Protein 3I8S (pdb70)

Foldseek 3Di:
DDFQEEEEEFAPPLCSVVLQCVAFPPFKDWDADPPDDHIKMWGWHDFPVGTYIYTYQQHDQACFAPDPSNVRSVVVLQVPPHQAYEYRAELLCRLSGCLHLLLSVLLFRFYAYEYDPCVVCVVVQKDFPQVLLCLQSQHHYQYCDPPPRVSVNVVSVCVVVTDTRDPHDFQDADVLLQVQLQVLLVQFDPPRDSSNSSSLSSSVLLPRPVSLVRSPPSVVCNVVSNVVVVVVDPPNNVSSVVSNSVRSVVSCVPGMDGND/DAEFEEEEEFAPPLCSVVVVCVAFPPQKDWDADPPDPHIWIWGWHHFPRYIYIYIYAQHHQALFAQPDDDDPRSPRNNVVLQVPPGQAYEYEAELLPHLSTCNRVVLSLLLQGFYEYEYEPVVVCVVVVKAFQQVLLCVLSQHHYAYQDPVVRVRVVVVSVCVVVTDTGDNDDFFDADPLQQVLLVVLLVQFDPPRDSSNSSVLSLSVLLRIDCSLVRRPCSVVCSVVSNVVVVVVDPHSNVRSVVRNSVRSVVSCVPGMD/DAEFEEEEEFAVVQCRVVVQCVQFPVQKDWDADPPDPHIKIWGWHHFPRYIYIYTYQQHHLALFDQPDDDDPSSPRRVCVLQVPPGQAYEYRAELQPHLSTCNHLVLCLLLQGQYAYEYDPVVVCVVVVKDWQQVLLCVQSQHHYFYQDPPPRVSVNVVSVSVVVGDGGGPDDQFDADVLQQVQLQVLLVQFDPVGDSSNSSVLSLSVQLRGPVSCVRGPPSNVVNVVSNVVVVVVDPRSNVSSVVRNSVSSVVSCVVTMD

Nearest PDB structures (foldseek):
  3i8s-assembly2_B  TM=1.004E+00  e=8.573E-59  Escherichia coli
  5fh9-assembly1_A  TM=9.937E-01  e=3.252E-52  Bacillus sp. SH51
  4q5i-assembly4_D  TM=9.873E-01  e=2.807E-51  Escherichia coli K-12
  4q00-assembly1_A  TM=9.874E-01  e=3.217E-49  Escherichia coli K-12
  2wib-assembly1_A  TM=9.648E-01  e=4.496E-45  Klebsiella pneumoniae

GO terms:
  GO:0042802 identical protein binding (F, IPI)
  GO:0005886 plasma membrane (C, IDA)
  GO:0015093 ferrous iron transmembrane transporter activity (F, IDA)
  GO:0098711 iron ion import across plasma membrane (P, IDA)
  GO:0005525 GTP binding (F, IMP)
  GO:0015093 ferrous iron transmembrane transporter activity (F, IMP)
  GO:0098711 iron ion import across plasma membrane (P, IMP)
  GO:0006974 DNA damage response (P, IEP)

Sequence (782 aa):
MKKLTIGLIGNPNSGKKTTTLFNQLTGSRQRVGNNWAGVTVERKEGQFSSTTDHQVTLVDLPGTYSLTTTSLDEQIACHYIILLSGDADLLINVVDASNLERRNLYLTLQQLLELGIPCCIVALNMLDIAEKQNIRIEIDALSARLGCPVIPLVSTRGRGIEALKLAIDRYYKANENVELVHYAQPLLNEADSLAKVVMPSDIPLKQRRWLGLQMLEGDIYSSRAYAGEASQHLDAALARLRNEMDDPALHIADARYQQCIIAAICDVVSNTLTMKKLTIGLIGNPNSGKTTLFNQLTGSRQRVGNWAGVTVERKEGQFSTTDHQVTTLVDLPGTYSLTTISSQTSLDEQIACHYILSGDADLLINVVDASNLERNLYYLTLQLLELGIPCCIVALNMMLDIAEKQNIRIEIIDALSARRLGCPVIPLVSTRGRGIEALKLAIDRYKKANENVELVHYAQPLLNEADSSLAKVMPSDIPLKQRRWLGLQQMLEGDIYSRAYAGEASQHLDAALARLRNEMDDPALHIADARRYQCIAAICDVVSNMKKLTTIGLIGNPNSGKTTTLFNQLTGSRQRVGNWAGVTVERKEGQFSTTDHQVTLVDLPGTYSLTTISSQTSLDEQIACHYILSGDADLLINVVDASNLERNLYLTLQLLELGIPCCIVALNNMLDIAEKQNIRIEIDALSARRLGCPVIPLVSTRGRGIEALKLAIDRYYKANENNVELVHYAQPLLNEADSLAKVMPSDIPLKQRRWLGLQMLEGDIYSSRAYAGEASQHLDAALARLRNEMDDPALHIADARYQCIAAICDVVSN

InterPro domains:
  IPR003373 Ferrous iron transport protein B [TIGR00437] (10-687)
  IPR011640 Ferrous iron transport protein B, C-terminal [PF07664] (455-507)
  IPR011642 Nucleoside transporter/FeoB GTPase, Gate domain [PF07670] (351-445)
  IPR011642 Nucleoside transporter/FeoB GTPase, Gate domain [PF07670] (512-687)
  IPR027417 P-loop containing nucleoside triphosphate hydrolase [G3DSA:3.40.50.300] (1-174)
  IPR027417 P-loop containing nucleoside triphosphate hydrolase [SSF52540] (4-170)
  IPR030389 FeoB-type guanine nucleotide-binding (G) domain [PF02421] (5-162)
  IPR030389 FeoB-type guanine nucleotide-binding (G) domain [PS51711] (3-169)
  IPR030389 FeoB-type guanine nucleotide-binding (G) domain [cd01879] (8-169)
  IPR041069 FeoB, cytosolic helical domain [PF17910] (177-258)
  IPR050860 Fe(2+) Transporter FeoB GTPase [PTHR43185] (1-718)

Organism: Escherichia coli (strain K12) (NCBI:txid83333)

Secondary structure (DSSP, 8-state):
-PPEEEEEEE-TTSSHHHHHHHHHTT-EEEEE-TTSSSEEEEEEEE-SS-EEEEEEPPP-S-S----HHHHHHHHHHHHT--SEEEEEEEGGGHHHHHHHHHHHHHHT--EEEEEE-HHHHHHTTEEE-HHHHHHHHTS-EEE---GGGHHHHHHHHHHHT--PPP--------HHHHHHHHHHHHHS-TTS-HHHHHHHHHHHHHT-HHHHHHSGGGGGGHHHHHHHHHHHSS-HHHHHHHHHHHHHHHHHHHHEEE--/--EEEEEEEE-TTSSHHHHHHHHHTT-EEEEESTTSS-EEEEEEEE-SS-EEEEEEPPP-S-S--SSS---HHHHHHHHHHHHT-SSEEEEEEEGGGHHHHHHHHHHHHHHT--EEEEEE-HHHHHHTT--B-HHHHHHHHTS-EEE---GGGHHHHHHHHHHHT--PPP--------HHHHHHHHHHHTTS-TTS-HHHHHHHHHHHHHT-SSGGGGSGGGGGGHHHHHHHHHHH-S-HHHHHHHHHHHHHHHHHHHHB-/--EEEEEEEE-TTSSHHHHHHHHHTT-EEEEE-TTSS-EEEEEEEE-SS-EEEEEEPPP-S-S--SSSPPPHHHHHHHHHHHHT--SEEEEEEEGGGHHHHHHHHHHHHHTT--EEEEEE-HHHHHHTT--B-HHHHHHHHTS-EEE---GGGHHHHHHHHHHHH---------S---HHHHHHHHHHHTTS-TTS-HHHHHHHHHHHHHT-SGGGGGSGGGGGGHHHHHHHHHHHSS-HHHHHHHHHHHHHHHHHHHHB-

B-factor: mean 27.29, std 5.83, range [8.96, 60.18]

Solvent-accessible surface area: 35614 Å² total; per-residue (Å²): 127,122,52,3,27,0,0,0,0,0,10,90,146,2,8,13,73,82,2,0,66,120,5,0,37,110,119,61,164,88,36,85,18,105,85,47,124,34,84,78,50,17,4,62,5,50,17,134,46,18,75,1,17,0,2,19,1,17,19,8,74,12,1,38,41,129,68,83,52,9,43,15,0,5,95,8,7,26,60,61,97,17,42,0,1,0,1,1,1,13,0,19,75,8,67,162,7,0,14,0,0,3,1,0,4,25,4,31,18,33,3,1,0,0,0,19,45,48,97,70,2,97,178,111,62,31,135,11,40,53,118,9,0,25,35,55,1,4,4,31,10,24,38,22,51,106,70,210,36,147,1,30,109,40,0,44,91,10,0,28,164,71,82,63,25,34,60,18,87,22,16,28,11,14,102,43,0,69,83,18,2,39,45,4,0,142,59,8,54,106,134,31,76,76,98,23,36,110,9,3,0,8,0,0,2,38,38,6,106,60,5,85,79,50,0,42,123,0,47,153,89,2,114,52,0,20,63,114,0,153,132,89,30,129,76,5,30,88,75,0,20,79,10,3,94,34,1,0,19,16,8,10,17,9,0,35,64,65,77,124,168,143,134,4,40,0,0,0,0,0,5,47,143,3,18,25,61,79,2,0,65,105,5,0,41,110,122,54,208,95,41,21,36,25,2,5,133,26,89,63,34,45,0,62,3,62,17,133,84,25,61,0,26,0,1,11,1,15,21,7,113,28,6,22,14,90,99,79,151,25,57,54,57,24,55,22,0,8,109,15,7,31,54,56,96,16,50,1,1,0,1,1,0,10,2,19,55,12,66,131,5,3,78,0,1,7,18,0,7,20,3,30,17,37,5,1,0,0,2,14,53,47,96,68,6,136,171,109,106,48,152,23,93,62,116,25,0,26,68,109,6,6,4,54,8,26,37,29,52,101,85,203,40,118,2,39,108,35,0,59,92,10,0,32,167,73,145,75,26,106,125,53,165,34,23,136,14,41,109,33,0,37,87,10,0,64,46,1,5,182,46,7,20,104,117,27,78,128,90,21,42,76,2,2,0,2,2,1,4,18,41,3,57,61,5,91,28,54,0,6,31,0,31,84,46,8,115,26,0,56,55,54,0,152,93,87,27,120,62,23,30,87,59,0,43,82,11,24,126,117,12,2,18,53,13,12,117,65,0,34,131,156,149,152,16,40,0,0,0,0,0,5,67,120,0,20,15,84,71,3,2,66,110,2,0,37,115,123,59,112,84,20,81,16,107,86,47,132,44,97,47,64,36,4,63,1,64,20,61,47,26,47,0,37,0,2,20,0,17,19,6,70,9,3,8,29,36,112,69,151,17,55,80,59,20,77,16,0,7,120,11,6,31,66,55,74,16,49,5,0,0,1,1,0,8,2,16,81,12,82,149,6,2,89,0,0,9,12,0,9,23,4,30,16,40,0,0,0,0,2,20,51,44,88,71,3,93,153,104,94,43,128,24,97,15,47,13,0,30,62,102,4,2,4,43,7,23,5,15,36,75,81,190,28,32,0,29,81,7,0,37,2,8,3,15,73,36,168,67,25,71,87,35,98,35,9,108,13,44,109,37,0,73,80,17,2,26,59,4,0,142,54,9,50,106,132,26,83,82,95,16,38,103,3,1,0,10,1,0,1,12,26,0,91,87,3,94,93,63,0,42,110,0,37,149,97,10,115,56,1,24,50,117,0,146,136,103,26,125,78,4,31,94,74,0,39,78,12,15,142,107,12,9,30,48,8,24,121,71,3,35,128

Structure (mmCIF, N/CA/C/O backbone):
data_3I8S
#
_entry.id   3I8S
#
_cell.length_a   74.400
_cell.length_b   56.280
_cell.length_c   90.620
_cell.angle_alpha   90.00
_cell.angle_beta   91.86
_cell.angle_gamma   90.00
#
_symmetry.space_group_name_H-M   'P 1 21 1'
#
loop_
_entity.id
_entity.type
_entity.pdbx_description
1 polymer 'Ferrous iron transport protein B'
2 water water
#
loop_
_atom_site.group_PDB
_atom_site.id
_atom_site.type_symbol
_atom_site.label_atom_id
_atom_site.label_alt_id
_atom_site.label_comp_id
_atom_site.label_asym_id
_atom_site.label_entity_id
_atom_site.label_seq_id
_atom_site.pdbx_PDB_ins_code
_atom_site.Cartn_x
_atom_site.Cartn_y
_atom_site.Cartn_z
_atom_site.occupancy
_atom_site.B_iso_or_equiv
_atom_site.auth_seq_id
_atom_site.auth_comp_id
_atom_site.auth_asym_id
_atom_site.auth_atom_id
_atom_site.pdbx_PDB_model_num
ATOM 1 N N . MET A 1 1 ? 4.467 2.508 51.732 1.00 31.49 1 MET A N 1
ATOM 2 C CA . MET A 1 1 ? 5.928 2.330 51.466 1.00 30.34 1 MET A CA 1
ATOM 3 C C . MET A 1 1 ? 6.583 1.563 52.593 1.00 28.56 1 MET A C 1
ATOM 4 O O . MET A 1 1 ? 6.397 1.889 53.778 1.00 28.86 1 MET A O 1
ATOM 9 N N . LYS A 1 2 ? 7.404 0.559 52.241 1.00 25.39 2 LYS A N 1
ATOM 10 C CA . LYS A 1 2 ? 8.062 -0.277 53.232 1.00 24.42 2 LYS A CA 1
ATOM 11 C C . LYS A 1 2 ? 9.162 0.536 53.922 1.00 23.19 2 LYS A C 1
ATOM 12 O O . LYS A 1 2 ? 10.000 1.116 53.258 1.00 22.18 2 LYS A O 1
ATOM 18 N N . LYS A 1 3 ? 9.134 0.594 55.256 1.00 23.47 3 LYS A N 1
ATOM 19 C CA . LYS A 1 3 ? 10.141 1.380 56.005 1.00 23.86 3 LYS A CA 1
ATOM 20 C C . LYS A 1 3 ? 11.259 0.489 56.450 1.00 23.41 3 LYS A C 1
ATOM 21 O O . LYS A 1 3 ? 11.138 -0.730 56.433 1.00 23.01 3 LYS A O 1
ATOM 27 N N . LEU A 1 4 ? 12.364 1.100 56.876 1.00 22.76 4 LEU A N 1
ATOM 28 C CA . LEU A 1 4 ? 13.367 0.338 57.617 1.00 22.45 4 LEU A CA 1
ATOM 29 C C . LEU A 1 4 ? 12.926 0.337 59.045 1.00 23.16 4 LEU A C 1
ATOM 30 O O . LEU A 1 4 ? 12.741 1.411 59.622 1.00 23.35 4 LEU A O 1
ATOM 35 N N . THR A 1 5 ? 12.727 -0.858 59.616 1.00 23.43 5 THR A N 1
ATOM 36 C CA . THR A 1 5 ? 12.221 -0.973 60.984 1.00 23.04 5 THR A CA 1
ATOM 37 C C . THR A 1 5 ? 13.351 -1.228 61.968 1.00 23.51 5 THR A C 1
ATOM 38 O O . THR A 1 5 ? 14.079 -2.217 61.856 1.00 23.20 5 THR A O 1
ATOM 42 N N . ILE A 1 6 ? 13.457 -0.329 62.926 1.00 22.93 6 ILE A N 1
ATOM 43 C CA . ILE A 1 6 ? 14.471 -0.372 63.975 1.00 23.34 6 ILE A CA 1
ATOM 44 C C . ILE A 1 6 ? 13.836 -0.456 65.373 1.00 24.35 6 ILE A C 1
ATOM 45 O O . ILE A 1 6 ? 12.937 0.342 65.724 1.00 24.61 6 ILE A O 1
ATOM 50 N N . GLY A 1 7 ? 14.295 -1.446 66.169 1.00 23.37 7 GLY A N 1
ATOM 51 C CA . GLY A 1 7 ? 13.899 -1.588 67.566 1.00 24.93 7 GLY A CA 1
ATOM 52 C C . GLY A 1 7 ? 14.876 -0.798 68.431 1.00 24.71 7 GLY A C 1
ATOM 53 O O . GLY A 1 7 ? 16.111 -0.988 68.287 1.00 26.35 7 GLY A O 1
ATOM 54 N N . LEU A 1 8 ? 14.357 0.049 69.310 1.00 24.50 8 LEU A N 1
ATOM 55 C CA . LEU A 1 8 ? 15.196 0.760 70.288 1.00 24.22 8 LEU A CA 1
ATOM 56 C C . LEU A 1 8 ? 15.111 0.098 71.671 1.00 24.31 8 LEU A C 1
ATOM 57 O O . LEU A 1 8 ? 14.043 -0.096 72.264 1.00 24.66 8 LEU A O 1
ATOM 62 N N . ILE A 1 9 ? 16.260 -0.354 72.159 1.00 25.13 9 ILE A N 1
ATOM 63 C CA . ILE A 1 9 ? 16.258 -1.208 73.329 1.00 26.32 9 ILE A CA 1
ATOM 64 C C . ILE A 1 9 ? 17.431 -0.846 74.228 1.00 25.98 9 ILE A C 1
ATOM 65 O O . ILE A 1 9 ? 18.538 -0.562 73.738 1.00 24.35 9 ILE A O 1
ATOM 70 N N . GLY A 1 10 ? 17.156 -0.858 75.521 1.00 24.25 10 GLY A N 1
ATOM 71 C CA . GLY A 1 10 ? 18.160 -0.617 76.511 1.00 24.32 10 GLY A CA 1
ATOM 72 C C . GLY A 1 10 ? 17.635 -0.841 77.895 1.00 23.55 10 GLY A C 1
ATOM 73 O O . GLY A 1 10 ? 16.466 -1.137 78.090 1.00 24.28 10 GLY A O 1
ATOM 74 N N . ASN A 1 11 ? 18.495 -0.615 78.875 1.00 21.77 11 ASN A N 1
ATOM 75 C CA . ASN A 1 11 ? 18.120 -0.737 80.252 1.00 22.46 11 ASN A CA 1
ATOM 76 C C . ASN A 1 11 ? 17.222 0.461 80.653 1.00 21.93 11 ASN A C 1
ATOM 77 O O . ASN A 1 11 ? 17.175 1.469 79.962 1.00 22.76 11 ASN A O 1
ATOM 82 N N . PRO A 1 12 ? 16.546 0.340 81.791 1.00 22.26 12 PRO A N 1
ATOM 83 C CA . PRO A 1 12 ? 15.763 1.473 82.318 1.00 22.43 12 PRO A CA 1
ATOM 84 C C . PRO A 1 12 ? 16.639 2.678 82.528 1.00 23.31 12 PRO A C 1
ATOM 85 O O . PRO A 1 12 ? 17.781 2.529 82.962 1.00 22.57 12 PRO A O 1
ATOM 89 N N . ASN A 1 13 ? 16.129 3.875 82.249 1.00 23.60 13 ASN A N 1
ATOM 90 C CA . ASN A 1 13 ? 16.908 5.111 82.520 1.00 23.67 13 ASN A CA 1
ATOM 91 C C . ASN A 1 13 ? 18.329 5.114 81.908 1.00 24.14 13 ASN A C 1
ATOM 92 O O . ASN A 1 13 ? 19.306 5.509 82.544 1.00 23.10 13 ASN A O 1
ATOM 97 N N . SER A 1 14 ? 18.402 4.629 80.686 1.00 24.85 14 SER A N 1
ATOM 98 C CA . SER A 1 14 ? 19.660 4.518 79.923 1.00 26.01 14 SER A CA 1
ATOM 99 C C . SER A 1 14 ? 19.842 5.636 78.915 1.00 26.81 14 SER A C 1
ATOM 100 O O . SER A 1 14 ? 20.855 5.660 78.204 1.00 29.01 14 SER A O 1
ATOM 103 N N . GLY A 1 15 ? 18.887 6.555 78.852 1.00 27.19 15 GLY A N 1
ATOM 104 C CA . GLY A 1 15 ? 18.883 7.605 77.835 1.00 27.58 15 GLY A CA 1
ATOM 105 C C . GLY A 1 15 ? 18.082 7.241 76.594 1.00 27.59 15 GLY A C 1
ATOM 106 O O . GLY A 1 15 ? 18.040 7.969 75.612 1.00 27.11 15 GLY A O 1
ATOM 107 N N A LYS A 1 16 ? 17.410 6.104 76.647 0.50 28.12 16 LYS A N 1
ATOM 108 N N B LYS A 1 16 ? 17.435 6.080 76.633 0.50 27.95 16 LYS A N 1
ATOM 109 C CA A LYS A 1 16 ? 16.729 5.592 75.465 0.50 27.47 16 LYS A CA 1
ATOM 110 C CA B LYS A 1 16 ? 16.711 5.569 75.457 0.50 27.23 16 LYS A CA 1
ATOM 111 C C A LYS A 1 16 ? 15.509 6.452 75.136 0.50 27.16 16 LYS A C 1
ATOM 112 C C B LYS A 1 16 ? 15.511 6.461 75.135 0.50 27.02 16 LYS A C 1
ATOM 113 O O A LYS A 1 16 ? 15.234 6.726 73.956 0.50 27.16 16 LYS A O 1
ATOM 114 O O B LYS A 1 16 ? 15.254 6.766 73.960 0.50 27.00 16 LYS A O 1
ATOM 125 N N . THR A 1 17 ? 14.788 6.915 76.158 1.00 27.28 17 THR A N 1
ATOM 126 C CA . THR A 1 17 ? 13.667 7.782 75.927 1.00 27.47 17 THR A CA 1
ATOM 127 C C . THR A 1 17 ? 14.061 9.119 75.304 1.00 27.11 17 THR A C 1
ATOM 128 O O . THR A 1 17 ? 13.372 9.606 74.406 1.00 26.76 17 THR A O 1
ATOM 132 N N . THR A 1 18 ? 15.137 9.724 75.803 1.00 26.27 18 THR A N 1
ATOM 133 C CA A THR A 1 18 ? 15.552 11.009 75.242 0.50 26.37 18 THR A CA 1
ATOM 134 C CA B THR A 1 18 ? 15.650 10.990 75.272 0.50 26.09 18 THR A CA 1
ATOM 135 C C . THR A 1 18 ? 16.033 10.830 73.795 1.00 25.08 18 THR A C 1
ATOM 136 O O . THR A 1 18 ? 15.713 11.698 72.951 1.00 24.26 18 THR A O 1
ATOM 143 N N . LEU A 1 19 ? 16.742 9.739 73.512 1.00 25.35 19 LEU A N 1
ATOM 144 C CA . LEU A 1 19 ? 17.190 9.429 72.137 1.00 24.92 19 LEU A CA 1
ATOM 145 C C . LEU A 1 19 ? 15.977 9.259 71.211 1.00 24.57 19 LEU A C 1
ATOM 146 O O . LEU A 1 19 ? 15.947 9.769 70.093 1.00 24.78 19 LEU A O 1
ATOM 151 N N . PHE A 1 20 ? 14.997 8.515 71.684 1.00 24.31 20 PHE A N 1
ATOM 152 C CA . PHE A 1 20 ? 13.760 8.302 70.930 1.00 24.68 20 PHE A CA 1
ATOM 153 C C . PHE A 1 20 ? 13.147 9.645 70.557 1.00 24.83 20 PHE A C 1
ATOM 154 O O . PHE A 1 20 ? 12.832 9.882 69.392 1.00 25.66 20 PHE A O 1
ATOM 162 N N . ASN A 1 21 ? 12.989 10.510 71.553 1.00 24.75 21 ASN A N 1
ATOM 163 C CA . ASN A 1 21 ? 12.387 11.817 71.351 1.00 25.78 21 ASN A CA 1
ATOM 164 C C . ASN A 1 21 ? 13.210 12.710 70.415 1.00 25.33 21 ASN A C 1
ATOM 165 O O . ASN A 1 21 ? 12.659 13.425 69.582 1.00 25.60 21 ASN A O 1
ATOM 170 N N . GLN A 1 22 ? 14.528 12.628 70.533 1.00 25.47 22 GLN A N 1
ATOM 171 C CA . GLN A 1 22 ? 15.429 13.400 69.684 1.00 26.70 22 GLN A CA 1
ATOM 172 C C . GLN A 1 22 ? 15.330 12.969 68.228 1.00 26.33 22 GLN A C 1
ATOM 173 O O . GLN A 1 22 ? 15.340 13.802 67.329 1.00 28.08 22 GLN A O 1
ATOM 179 N N . LEU A 1 23 ? 15.227 11.675 67.994 1.00 25.01 23 LEU A N 1
ATOM 180 C CA . LEU A 1 23 ? 15.214 11.128 66.623 1.00 24.67 23 LEU A CA 1
ATOM 181 C C . LEU A 1 23 ? 13.883 11.404 65.923 1.00 24.63 23 LEU A C 1
ATOM 182 O O . LEU A 1 23 ? 13.835 11.770 64.761 1.00 24.05 23 LEU A O 1
ATOM 187 N N . THR A 1 24 ? 12.799 11.279 66.670 1.00 23.46 24 THR A N 1
ATOM 188 C CA . THR A 1 24 ? 11.461 11.251 66.087 1.00 25.05 24 THR A CA 1
ATOM 189 C C . THR A 1 24 ? 10.709 12.571 66.196 1.00 26.24 24 THR A C 1
ATOM 190 O O . THR A 1 24 ? 9.760 12.781 65.454 1.00 26.78 24 THR A O 1
ATOM 194 N N . GLY A 1 25 ? 11.096 13.452 67.117 1.00 26.01 25 GLY A N 1
ATOM 195 C CA . GLY A 1 25 ? 10.412 14.726 67.288 1.00 26.00 25 GLY A CA 1
ATOM 196 C C . GLY A 1 25 ? 8.917 14.539 67.516 1.00 26.55 25 GLY A C 1
ATOM 197 O O . GLY A 1 25 ? 8.509 13.726 68.349 1.00 25.99 25 GLY A O 1
ATOM 198 N N . SER A 1 26 ? 8.125 15.260 66.734 1.00 26.10 26 SER A N 1
ATOM 199 C CA . SER A 1 26 ? 6.661 15.263 66.828 1.00 27.00 26 SER A CA 1
ATOM 200 C C . SER A 1 26 ? 6.049 14.059 66.100 1.00 26.58 26 SER A C 1
ATOM 201 O O . SER A 1 26 ? 4.853 13.804 66.250 1.00 26.80 26 SER A O 1
ATOM 204 N N . ARG A 1 27 ? 6.872 13.334 65.330 1.00 26.05 27 ARG A N 1
ATOM 205 C CA . ARG A 1 27 ? 6.414 12.233 64.470 1.00 26.39 27 ARG A CA 1
ATOM 206 C C . ARG A 1 27 ? 6.362 10.934 65.267 1.00 25.38 27 ARG A C 1
ATOM 207 O O . ARG A 1 27 ? 7.143 10.027 65.061 1.00 26.17 27 ARG A O 1
ATOM 215 N N . GLN A 1 28 ? 5.459 10.865 66.219 1.00 25.46 28 GLN A N 1
ATOM 216 C CA . GLN A 1 28 ? 5.355 9.684 67.042 1.00 27.22 28 GLN A CA 1
ATOM 217 C C . GLN A 1 28 ? 3.907 9.358 67.324 1.00 26.83 28 GLN A C 1
ATOM 218 O O . GLN A 1 28 ? 3.045 10.237 67.325 1.00 26.59 28 GLN A O 1
ATOM 224 N N . ARG A 1 29 ? 3.645 8.086 67.574 1.00 26.75 29 ARG A N 1
ATOM 225 C CA . ARG A 1 29 ? 2.337 7.657 68.015 1.00 29.21 29 ARG A CA 1
ATOM 226 C C . ARG A 1 29 ? 2.433 6.780 69.251 1.00 28.06 29 ARG A C 1
ATOM 227 O O . ARG A 1 29 ? 3.448 6.146 69.488 1.00 27.10 29 ARG A O 1
ATOM 235 N N . VAL A 1 30 ? 1.361 6.743 70.033 1.00 28.00 30 VAL A N 1
ATOM 236 C CA . VAL A 1 30 ? 1.328 5.881 71.188 1.00 28.30 30 VAL A CA 1
ATOM 237 C C . VAL A 1 30 ? 0.070 5.001 71.157 1.00 27.97 30 VAL A C 1
ATOM 238 O O . VAL A 1 30 ? -1.047 5.450 70.813 1.00 27.02 30 VAL A O 1
ATOM 242 N N . GLY A 1 31 ? 0.253 3.741 71.524 1.00 26.32 31 GLY A N 1
ATOM 243 C CA . GLY A 1 31 ? -0.871 2.849 71.761 1.00 26.50 31 GLY A CA 1
ATOM 244 C C . GLY A 1 31 ? -0.413 1.938 72.870 1.00 25.65 31 GLY A C 1
ATOM 245 O O . GLY A 1 31 ? 0.382 2.341 73.700 1.00 24.64 31 GLY A O 1
ATOM 246 N N . ASN A 1 32 ? -0.979 0.738 72.916 1.00 26.03 32 ASN A N 1
ATOM 247 C CA A ASN A 1 32 ? -0.553 -0.279 73.866 0.50 25.77 32 ASN A CA 1
ATOM 248 C CA B ASN A 1 32 ? -0.571 -0.290 73.867 0.50 25.45 32 ASN A CA 1
ATOM 249 C C . ASN A 1 32 ? -0.071 -1.498 73.112 1.00 25.50 32 ASN A C 1
ATOM 250 O O . ASN A 1 32 ? -0.514 -1.744 71.990 1.00 24.62 32 ASN A O 1
ATOM 259 N N . TRP A 1 33 ? 0.849 -2.232 73.725 1.00 23.92 33 TRP A N 1
ATOM 260 C CA . TRP A 1 33 ? 1.321 -3.497 73.175 1.00 24.67 33 TRP A CA 1
ATOM 261 C C . TRP A 1 33 ? 0.114 -4.430 73.172 1.00 24.11 33 TRP A C 1
ATOM 262 O O . TRP A 1 33 ? -0.680 -4.398 74.098 1.00 26.35 33 TRP A O 1
ATOM 273 N N . ALA A 1 34 ? -0.048 -5.225 72.115 1.00 24.88 34 ALA A N 1
ATOM 274 C CA . ALA A 1 34 ? -1.241 -6.078 71.966 1.00 26.82 34 ALA A CA 1
ATOM 275 C C . ALA A 1 34 ? -1.459 -6.954 73.190 1.00 27.29 34 ALA A C 1
ATOM 276 O O . ALA A 1 34 ? -0.543 -7.648 73.612 1.00 28.53 34 ALA A O 1
ATOM 278 N N . GLY A 1 35 ? -2.662 -6.863 73.747 1.00 28.82 35 GLY A N 1
ATOM 279 C CA . GLY A 1 35 ? -3.127 -7.736 74.818 1.00 29.38 35 GLY A CA 1
ATOM 280 C C . GLY A 1 35 ? -2.730 -7.335 76.225 1.00 30.12 35 GLY A C 1
ATOM 281 O O . GLY A 1 35 ? -3.079 -8.037 77.183 1.00 30.83 35 GLY A O 1
ATOM 282 N N . VAL A 1 36 ? -2.010 -6.222 76.367 1.00 30.11 36 VAL A N 1
ATOM 283 C CA . VAL A 1 36 ? -1.594 -5.732 77.674 1.00 30.28 36 VAL A CA 1
ATOM 284 C C . VAL A 1 36 ? -1.752 -4.213 77.748 1.00 30.45 36 VAL A C 1
ATOM 285 O O . VAL A 1 36 ? -2.014 -3.554 76.743 1.00 31.16 36 VAL A O 1
ATOM 289 N N . THR A 1 37 ? -1.577 -3.659 78.940 1.00 30.27 37 THR A N 1
ATOM 290 C CA . THR A 1 37 ? -1.802 -2.238 79.143 1.00 30.13 37 THR A CA 1
ATOM 291 C C . THR A 1 37 ? -0.508 -1.398 78.957 1.00 30.73 37 THR A C 1
ATOM 292 O O . THR A 1 37 ? -0.556 -0.156 79.010 1.00 32.83 37 THR A O 1
ATOM 296 N N . VAL A 1 38 ? 0.611 -2.055 78.659 1.00 29.16 38 VAL A N 1
ATOM 297 C CA . VAL A 1 38 ? 1.906 -1.401 78.602 1.00 28.54 38 VAL A CA 1
ATOM 298 C C . VAL A 1 38 ? 1.904 -0.556 77.318 1.00 28.14 38 VAL A C 1
ATOM 299 O O . VAL A 1 38 ? 1.471 -1.030 76.268 1.00 27.04 38 VAL A O 1
ATOM 303 N N . GLU A 1 39 ? 2.339 0.693 77.437 1.00 27.83 39 GLU A N 1
ATOM 304 C CA . GLU A 1 39 ? 2.414 1.624 76.293 1.00 28.60 39 GLU A CA 1
ATOM 305 C C . GLU A 1 39 ? 3.414 1.180 75.233 1.00 26.38 39 GLU A C 1
ATOM 306 O O . GLU A 1 39 ? 4.537 0.734 75.543 1.00 25.09 39 GLU A O 1
ATOM 312 N N . ARG A 1 40 ? 3.004 1.338 73.963 1.00 24.86 40 ARG A N 1
ATOM 313 C CA . ARG A 1 40 ? 3.842 1.085 72.806 1.00 25.27 40 ARG A CA 1
ATOM 314 C C . ARG A 1 40 ? 3.985 2.406 72.058 1.00 24.17 40 ARG A C 1
ATOM 315 O O . ARG A 1 40 ? 2.964 2.981 71.663 1.00 23.53 40 ARG A O 1
ATOM 323 N N . LYS A 1 41 ? 5.200 2.932 71.999 1.00 23.89 41 LYS A N 1
ATOM 324 C CA . LYS A 1 41 ? 5.485 4.183 71.294 1.00 25.96 41 LYS A CA 1
ATOM 325 C C . LYS A 1 41 ? 6.294 3.845 70.063 1.00 24.32 41 LYS A C 1
ATOM 326 O O . LYS A 1 41 ? 7.185 3.009 70.137 1.00 24.34 41 LYS A O 1
ATOM 332 N N . GLU A 1 42 ? 6.002 4.498 68.949 1.00 23.87 42 GLU A N 1
ATOM 333 C CA . GLU A 1 42 ? 6.847 4.412 67.782 1.00 24.83 42 GLU A CA 1
ATOM 334 C C . GLU A 1 42 ? 6.802 5.713 67.034 1.00 22.62 42 GLU A C 1
ATOM 335 O O . GLU A 1 42 ? 5.944 6.551 67.300 1.00 22.92 42 GLU A O 1
ATOM 341 N N . GLY A 1 43 ? 7.788 5.926 66.184 1.00 21.95 43 GLY A N 1
ATOM 342 C CA . GLY A 1 43 ? 7.921 7.177 65.480 1.00 22.29 43 GLY A CA 1
ATOM 343 C C . GLY A 1 43 ? 8.686 7.021 64.210 1.00 22.30 43 GLY A C 1
ATOM 344 O O . GLY A 1 43 ? 9.125 5.922 63.860 1.00 24.37 43 GLY A O 1
ATOM 345 N N . GLN A 1 44 ? 8.834 8.114 63.494 1.00 23.52 44 GLN A N 1
ATOM 346 C CA . GLN A 1 44 ? 9.485 8.084 62.198 1.00 24.13 44 GLN A CA 1
ATOM 347 C C . GLN A 1 44 ? 10.621 9.062 62.147 1.00 23.17 44 GLN A C 1
ATOM 348 O O . GLN A 1 44 ? 10.578 10.114 62.777 1.00 23.73 44 GLN A O 1
ATOM 354 N N . PHE A 1 45 ? 11.617 8.740 61.330 1.00 23.18 45 PHE A N 1
ATOM 355 C CA . PHE A 1 45 ? 12.679 9.689 60.995 1.00 23.22 45 PHE A CA 1
ATOM 356 C C . PHE A 1 45 ? 13.382 9.186 59.764 1.00 22.82 45 PHE A C 1
ATOM 357 O O . PHE A 1 45 ? 13.159 8.044 59.300 1.00 23.75 45 PHE A O 1
ATOM 365 N N . SER A 1 46 ? 14.221 10.053 59.230 1.00 22.39 46 SER A N 1
ATOM 366 C CA A SER A 1 46 ? 14.915 9.730 57.992 0.50 22.21 46 SER A CA 1
ATOM 367 C CA B SER A 1 46 ? 14.897 9.820 57.954 0.50 22.47 46 SER A CA 1
ATOM 368 C C . SER A 1 46 ? 16.408 9.921 58.167 1.00 22.47 46 SER A C 1
ATOM 369 O O . SER A 1 46 ? 16.875 10.708 59.016 1.00 22.13 46 SER A O 1
ATOM 374 N N . THR A 1 47 ? 17.140 9.135 57.403 1.00 22.40 47 THR A N 1
ATOM 375 C CA . THR A 1 47 ? 18.570 9.243 57.268 1.00 22.53 47 THR A CA 1
ATOM 376 C C . THR A 1 47 ? 18.864 9.711 55.829 1.00 22.37 47 THR A C 1
ATOM 377 O O . THR A 1 47 ? 17.937 9.946 55.034 1.00 21.06 47 THR A O 1
ATOM 381 N N . THR A 1 48 ? 20.128 9.746 55.417 1.00 22.14 48 THR A N 1
ATOM 382 C CA . THR A 1 48 ? 20.422 10.068 54.037 1.00 21.73 48 THR A CA 1
ATOM 383 C C . THR A 1 48 ? 19.698 9.105 53.081 1.00 21.85 48 THR A C 1
ATOM 384 O O . THR A 1 48 ? 19.125 9.546 52.087 1.00 20.50 48 THR A O 1
ATOM 388 N N . ASP A 1 49 ? 19.715 7.819 53.402 1.00 19.96 49 ASP A N 1
ATOM 389 C CA . ASP A 1 49 ? 19.236 6.812 52.467 1.00 21.33 49 ASP A CA 1
ATOM 390 C C . ASP A 1 49 ? 17.826 6.235 52.833 1.00 20.35 49 ASP A C 1
ATOM 391 O O . ASP A 1 49 ? 17.158 5.681 51.947 1.00 19.42 49 ASP A O 1
ATOM 396 N N . HIS A 1 50 ? 17.428 6.313 54.093 1.00 20.67 50 HIS A N 1
ATOM 397 C CA . HIS A 1 50 ? 16.344 5.451 54.592 1.00 20.74 50 HIS A CA 1
ATOM 398 C C . HIS A 1 50 ? 15.259 6.251 55.275 1.00 21.94 50 HIS A C 1
ATOM 399 O O . HIS A 1 50 ? 15.542 7.256 55.956 1.00 22.01 50 HIS A O 1
ATOM 406 N N . GLN A 1 51 ? 14.023 5.791 55.075 1.00 20.68 51 GLN A N 1
ATOM 407 C CA . GLN A 1 51 ? 12.875 6.161 55.875 1.00 22.18 51 GLN A CA 1
ATOM 408 C C . GLN A 1 51 ? 12.723 5.107 56.941 1.00 21.75 51 GLN A C 1
ATOM 409 O O . GLN A 1 51 ? 12.595 3.914 56.638 1.00 22.43 51 GLN A O 1
ATOM 415 N N . VAL A 1 52 ? 12.782 5.530 58.205 1.00 21.40 52 VAL A N 1
ATOM 416 C CA . VAL A 1 52 ? 12.810 4.631 59.351 1.00 21.84 52 VAL A CA 1
ATOM 417 C C . VAL A 1 52 ? 11.553 4.720 60.239 1.00 22.13 52 VAL A C 1
ATOM 418 O O . VAL A 1 52 ? 11.013 5.802 60.491 1.00 22.52 52 VAL A O 1
ATOM 422 N N . THR A 1 53 ? 11.078 3.552 60.647 1.00 22.24 53 THR A N 1
ATOM 423 C CA . THR A 1 53 ? 10.133 3.419 61.751 1.00 23.01 53 THR A CA 1
ATOM 424 C C . THR A 1 53 ? 10.940 2.925 62.913 1.00 22.94 53 THR A C 1
ATOM 425 O O . THR A 1 53 ? 11.576 1.870 62.826 1.00 22.31 53 THR A O 1
ATOM 429 N N . LEU A 1 54 ? 10.865 3.669 64.007 1.00 23.34 54 LEU A N 1
ATOM 430 C CA . LEU A 1 54 ? 11.560 3.382 65.258 1.00 23.28 54 LEU A CA 1
ATOM 431 C C . LEU A 1 54 ? 10.553 2.978 66.316 1.00 22.71 54 LEU A C 1
ATOM 432 O O . LEU A 1 54 ? 9.673 3.748 66.667 1.00 20.64 54 LEU A O 1
ATOM 437 N N . VAL A 1 55 ? 10.689 1.762 66.810 1.00 22.52 55 VAL A N 1
ATOM 438 C CA . VAL A 1 55 ? 9.816 1.186 67.816 1.00 24.34 55 VAL A CA 1
ATOM 439 C C . VAL A 1 55 ? 10.540 1.197 69.153 1.00 25.53 55 VAL A C 1
ATOM 440 O O . VAL A 1 55 ? 11.628 0.591 69.311 1.00 26.04 55 VAL A O 1
ATOM 444 N N . ASP A 1 56 ? 9.987 1.918 70.099 1.00 25.98 56 ASP A N 1
ATOM 445 C CA . ASP A 1 56 ? 10.628 2.081 71.404 1.00 26.23 56 ASP A CA 1
ATOM 446 C C . ASP A 1 56 ? 10.277 0.882 72.270 1.00 26.87 56 ASP A C 1
ATOM 447 O O . ASP A 1 56 ? 9.112 0.723 72.643 1.00 29.62 56 ASP A O 1
ATOM 452 N N . LEU A 1 57 ? 11.238 0.082 72.650 1.00 24.26 57 LEU A N 1
ATOM 453 C CA . LEU A 1 57 ? 10.898 -1.103 73.458 1.00 24.85 57 LEU A CA 1
ATOM 454 C C . LEU A 1 57 ? 11.000 -0.783 74.971 1.00 25.29 57 LEU A C 1
ATOM 455 O O . LEU A 1 57 ? 11.800 0.063 75.374 1.00 25.09 57 LEU A O 1
ATOM 460 N N . PRO A 1 58 ? 10.183 -1.452 75.810 1.00 23.58 58 PRO A N 1
ATOM 461 C CA . PRO A 1 58 ? 10.249 -1.138 77.243 1.00 23.80 58 PRO A CA 1
ATOM 462 C C . PRO A 1 58 ? 11.648 -1.404 77.772 1.00 23.65 58 PRO A C 1
ATOM 463 O O . PRO A 1 58 ? 12.331 -2.282 77.270 1.00 23.97 58 PRO A O 1
ATOM 467 N N . GLY A 1 59 ? 12.094 -0.594 78.717 1.00 23.37 59 GLY A N 1
ATOM 468 C CA . GLY A 1 59 ? 13.428 -0.759 79.294 1.00 23.14 59 GLY A CA 1
ATOM 469 C C . GLY A 1 59 ? 13.527 -2.098 79.981 1.00 23.21 59 GLY A C 1
ATOM 470 O O . GLY A 1 59 ? 12.585 -2.537 80.631 1.00 21.12 59 GLY A O 1
ATOM 471 N N . THR A 1 60 ? 14.694 -2.740 79.854 1.00 23.28 60 THR A N 1
ATOM 472 C CA . THR A 1 60 ? 14.916 -4.051 80.410 1.00 24.26 60 THR A CA 1
ATOM 473 C C . THR A 1 60 ? 16.423 -4.327 80.648 1.00 22.90 60 THR A C 1
ATOM 474 O O . THR A 1 60 ? 17.254 -3.818 79.913 1.00 21.36 60 THR A O 1
ATOM 478 N N . TYR A 1 61 ? 16.702 -5.122 81.685 1.00 22.65 61 TYR A N 1
ATOM 479 C CA . TYR A 1 61 ? 18.059 -5.555 82.013 1.00 23.18 61 TYR A CA 1
ATOM 480 C C . TYR A 1 61 ? 18.481 -6.747 81.126 1.00 22.61 61 TYR A C 1
ATOM 481 O O . TYR A 1 61 ? 19.655 -6.926 80.839 1.00 22.79 61 TYR A O 1
ATOM 490 N N . SER A 1 62 ? 17.497 -7.544 80.688 1.00 23.39 62 SER A N 1
ATOM 491 C CA . SER A 1 62 ? 17.749 -8.751 79.934 1.00 24.37 62 SER A CA 1
ATOM 492 C C . SER A 1 62 ? 16.520 -9.161 79.119 1.00 24.80 62 SER A C 1
ATOM 493 O O . SER A 1 62 ? 15.481 -8.522 79.210 1.00 27.73 62 SER A O 1
ATOM 496 N N . LEU A 1 63 ? 16.674 -10.240 78.366 1.00 24.67 63 LEU A N 1
ATOM 497 C CA . LEU A 1 63 ? 15.587 -10.846 77.618 1.00 25.43 63 LEU A CA 1
ATOM 498 C C . LEU A 1 63 ? 15.128 -12.139 78.301 1.00 26.30 63 LEU A C 1
ATOM 499 O O . LEU A 1 63 ? 14.313 -12.894 77.740 1.00 27.94 63 LEU A O 1
ATOM 504 N N . THR A 1 64 ? 15.588 -12.370 79.528 1.00 26.86 64 THR A N 1
ATOM 505 C CA . THR A 1 64 ? 15.388 -13.627 80.220 1.00 27.75 64 THR A CA 1
ATOM 506 C C . THR A 1 64 ? 14.203 -13.589 81.167 1.00 29.56 64 THR A C 1
ATOM 507 O O . THR A 1 64 ? 14.028 -12.611 81.901 1.00 29.87 64 THR A O 1
ATOM 511 N N . THR A 1 65 ? 13.409 -14.669 81.125 1.00 30.83 65 THR A N 1
ATOM 512 C CA . THR A 1 65 ? 12.196 -14.873 81.919 1.00 31.48 65 THR A CA 1
ATOM 513 C C . THR A 1 65 ? 12.326 -16.104 82.818 1.00 32.16 65 THR A C 1
ATOM 514 O O . THR A 1 65 ? 12.956 -16.049 83.876 1.00 34.32 65 THR A O 1
ATOM 518 N N . THR A 1 70 ? 8.445 -11.607 87.210 1.00 38.71 70 THR A N 1
ATOM 519 C CA . THR A 1 70 ? 9.184 -11.344 85.980 1.00 38.58 70 THR A CA 1
ATOM 520 C C . THR A 1 70 ? 8.451 -10.306 85.152 1.00 38.23 70 THR A C 1
ATOM 521 O O . THR A 1 70 ? 7.383 -10.580 84.606 1.00 38.58 70 THR A O 1
ATOM 525 N N . SER A 1 71 ? 9.045 -9.126 85.036 1.00 37.34 71 SER A N 1
ATOM 526 C CA . SER A 1 71 ? 8.367 -8.009 84.401 1.00 36.29 71 SER A CA 1
ATOM 527 C C . SER A 1 71 ? 7.820 -8.323 82.991 1.00 34.80 71 SER A C 1
ATOM 528 O O . SER A 1 71 ? 8.420 -9.045 82.167 1.00 32.82 71 SER A O 1
ATOM 531 N N . LEU A 1 72 ? 6.654 -7.756 82.748 1.00 34.43 72 LEU A N 1
ATOM 532 C CA . LEU A 1 72 ? 6.099 -7.696 81.411 1.00 33.99 72 LEU A CA 1
ATOM 533 C C . LEU A 1 72 ? 7.074 -7.056 80.495 1.00 33.44 72 LEU A C 1
ATOM 534 O O . LEU A 1 72 ? 7.309 -7.566 79.400 1.00 32.95 72 LEU A O 1
ATOM 539 N N . ASP A 1 73 ? 7.669 -5.943 80.952 1.00 33.22 73 ASP A N 1
ATOM 540 C CA . ASP A 1 73 ? 8.560 -5.122 80.108 1.00 32.51 73 ASP A CA 1
ATOM 541 C C . ASP A 1 73 ? 9.604 -5.989 79.395 1.00 31.34 73 ASP A C 1
ATOM 542 O O . ASP A 1 73 ? 9.837 -5.838 78.208 1.00 32.16 73 ASP A O 1
ATOM 547 N N . GLU A 1 74 ? 10.236 -6.896 80.124 1.00 30.43 74 GLU A N 1
ATOM 548 C CA . GLU A 1 74 ? 11.201 -7.856 79.585 1.00 29.40 74 GLU A CA 1
ATOM 549 C C . GLU A 1 74 ? 10.658 -8.885 78.565 1.00 28.17 74 GLU A C 1
ATOM 550 O O . GLU A 1 74 ? 11.316 -9.218 77.545 1.00 26.86 74 GLU A O 1
ATOM 556 N N . GLN A 1 75 ? 9.485 -9.427 78.840 1.00 26.48 75 GLN A N 1
ATOM 557 C CA . GLN A 1 75 ? 8.879 -10.373 77.880 1.00 26.51 75 GLN A CA 1
ATOM 558 C C . GLN A 1 75 ? 8.445 -9.678 76.598 1.00 24.84 75 GLN A C 1
ATOM 559 O O . GLN A 1 75 ? 8.580 -10.218 75.497 1.00 21.57 75 GLN A O 1
ATOM 565 N N . ILE A 1 76 ? 7.955 -8.453 76.753 1.00 25.17 76 ILE A N 1
ATOM 566 C CA . ILE A 1 76 ? 7.567 -7.645 75.584 1.00 25.31 76 ILE A CA 1
ATOM 567 C C . ILE A 1 76 ? 8.750 -7.382 74.650 1.00 25.21 76 ILE A C 1
ATOM 568 O O . ILE A 1 76 ? 8.669 -7.542 73.414 1.00 23.70 76 ILE A O 1
ATOM 573 N N . ALA A 1 77 ? 9.866 -6.987 75.260 1.00 24.64 77 ALA A N 1
ATOM 574 C CA . ALA A 1 77 ? 11.084 -6.747 74.550 1.00 24.97 77 ALA A CA 1
ATOM 575 C C . ALA A 1 77 ? 11.523 -8.014 73.836 1.00 24.60 77 ALA A C 1
ATOM 576 O O . ALA A 1 77 ? 11.764 -7.985 72.631 1.00 24.74 77 ALA A O 1
ATOM 578 N N . CYS A 1 78 ? 11.633 -9.115 74.558 1.00 24.86 78 CYS A N 1
ATOM 579 C CA . CYS A 1 78 ? 12.014 -10.384 73.984 1.00 23.78 78 CYS A CA 1
ATOM 580 C C . CYS A 1 78 ? 11.086 -10.851 72.824 1.00 23.47 78 CYS A C 1
ATOM 581 O O . CYS A 1 78 ? 11.522 -11.293 71.780 1.00 23.19 78 CYS A O 1
ATOM 584 N N . HIS A 1 79 ? 9.791 -10.730 73.034 1.00 22.36 79 HIS A N 1
ATOM 585 C CA . HIS A 1 79 ? 8.842 -11.185 72.055 1.00 21.39 79 HIS A CA 1
ATOM 586 C C . HIS A 1 79 ? 9.006 -10.359 70.762 1.00 21.52 79 HIS A C 1
ATOM 587 O O . HIS A 1 79 ? 9.017 -10.900 69.672 1.00 22.26 79 HIS A O 1
ATOM 594 N N . TYR A 1 80 ? 9.156 -9.053 70.883 1.00 21.49 80 TYR A N 1
ATOM 595 C CA . TYR A 1 80 ? 9.377 -8.228 69.679 1.00 22.03 80 TYR A CA 1
ATOM 596 C C . TYR A 1 80 ? 10.650 -8.619 68.943 1.00 21.95 80 TYR A C 1
ATOM 597 O O . TYR A 1 80 ? 10.682 -8.819 67.735 1.00 21.50 80 TYR A O 1
ATOM 606 N N . ILE A 1 81 ? 11.699 -8.794 69.709 1.00 23.52 81 ILE A N 1
ATOM 607 C CA A ILE A 1 81 ? 13.017 -9.056 69.130 0.50 23.61 81 ILE A CA 1
ATOM 608 C CA B ILE A 1 81 ? 13.013 -9.110 69.127 0.50 23.58 81 ILE A CA 1
ATOM 609 C C . ILE A 1 81 ? 12.964 -10.404 68.366 1.00 24.01 81 ILE A C 1
ATOM 610 O O . ILE A 1 81 ? 13.475 -10.510 67.245 1.00 24.73 81 ILE A O 1
ATOM 619 N N . LEU A 1 82 ? 12.266 -11.420 68.914 1.00 22.97 82 LEU A N 1
ATOM 620 C CA A LEU A 1 82 ? 12.123 -12.738 68.266 0.50 22.66 82 LEU A CA 1
ATOM 621 C CA B LEU A 1 82 ? 12.147 -12.724 68.253 0.50 22.49 82 LEU A CA 1
ATOM 622 C C . LEU A 1 82 ? 11.106 -12.763 67.120 1.00 21.99 82 LEU A C 1
ATOM 623 O O . LEU A 1 82 ? 11.032 -13.713 66.369 1.00 22.52 82 LEU A O 1
ATOM 632 N N . SER A 1 83 ? 10.302 -11.713 67.003 1.00 22.39 83 SER A N 1
ATOM 633 C CA . SER A 1 83 ? 9.236 -11.660 66.016 1.00 22.77 83 SER A CA 1
ATOM 634 C C . SER A 1 83 ? 9.782 -11.483 64.614 1.00 22.89 83 SER A C 1
ATOM 635 O O . SER A 1 83 ? 9.126 -11.874 63.645 1.00 21.83 83 SER A O 1
ATOM 638 N N . GLY A 1 84 ? 10.963 -10.900 64.531 1.00 23.69 84 GLY A N 1
ATOM 639 C CA . GLY A 1 84 ? 11.604 -10.682 63.231 1.00 25.38 84 GLY A CA 1
ATOM 640 C C . GLY A 1 84 ? 11.092 -9.476 62.443 1.00 26.00 84 GLY A C 1
ATOM 641 O O . GLY A 1 84 ? 11.364 -9.318 61.244 1.00 25.48 84 GLY A O 1
ATOM 642 N N . ASP A 1 85 ? 10.352 -8.613 63.118 1.00 26.35 85 ASP A N 1
ATOM 643 C CA . ASP A 1 85 ? 9.814 -7.426 62.456 1.00 27.76 85 ASP A CA 1
ATOM 644 C C . ASP A 1 85 ? 10.894 -6.381 62.194 1.00 27.85 85 ASP A C 1
ATOM 645 O O . ASP A 1 85 ? 10.846 -5.698 61.176 1.00 28.35 85 ASP A O 1
ATOM 650 N N . ALA A 1 86 ? 11.849 -6.265 63.108 1.00 27.20 86 ALA A N 1
ATOM 651 C CA . ALA A 1 86 ? 12.896 -5.271 62.997 1.00 27.24 86 ALA A CA 1
ATOM 652 C C . ALA A 1 86 ? 13.972 -5.774 62.051 1.00 27.13 86 ALA A C 1
ATOM 653 O O . ALA A 1 86 ? 14.275 -6.967 62.002 1.00 28.50 86 ALA A O 1
ATOM 655 N N . ASP A 1 87 ? 14.491 -4.848 61.272 1.00 26.09 87 ASP A N 1
ATOM 656 C CA . ASP A 1 87 ? 15.617 -5.067 60.394 1.00 25.80 87 ASP A CA 1
ATOM 657 C C . ASP A 1 87 ? 16.930 -4.930 61.144 1.00 25.87 87 ASP A C 1
ATOM 658 O O . ASP A 1 87 ? 17.895 -5.557 60.789 1.00 25.87 87 ASP A O 1
ATOM 663 N N . LEU A 1 88 ? 16.929 -4.099 62.187 1.00 25.17 88 LEU A N 1
ATOM 664 C CA . LEU A 1 88 ? 18.038 -3.958 63.104 1.00 26.15 88 LEU A CA 1
ATOM 665 C C . LEU A 1 88 ? 17.571 -3.338 64.391 1.00 26.38 88 LEU A C 1
ATOM 666 O O . LEU A 1 88 ? 16.450 -2.831 64.469 1.00 24.51 88 LEU A O 1
ATOM 671 N N . LEU A 1 89 ? 18.485 -3.330 65.371 1.00 25.23 89 LEU A N 1
ATOM 672 C CA . LEU A 1 89 ? 18.238 -2.795 66.701 1.00 25.28 89 LEU A CA 1
ATOM 673 C C . LEU A 1 89 ? 19.285 -1.733 66.994 1.00 25.61 89 LEU A C 1
ATOM 674 O O . LEU A 1 89 ? 20.445 -1.851 66.558 1.00 26.43 89 LEU A O 1
ATOM 679 N N . ILE A 1 90 ? 18.878 -0.678 67.691 1.00 24.45 90 ILE A N 1
ATOM 680 C CA . ILE A 1 90 ? 19.814 0.279 68.280 1.00 23.82 90 ILE A CA 1
ATOM 681 C C . ILE A 1 90 ? 19.720 0.016 69.748 1.00 22.84 90 ILE A C 1
ATOM 682 O O . ILE A 1 90 ? 18.636 0.134 70.366 1.00 23.62 90 ILE A O 1
ATOM 687 N N . ASN A 1 91 ? 20.851 -0.388 70.297 1.00 23.80 91 ASN A N 1
ATOM 688 C CA . ASN A 1 91 ? 20.970 -0.717 71.697 1.00 23.53 91 ASN A CA 1
ATOM 689 C C . ASN A 1 91 ? 21.609 0.425 72.434 1.00 23.53 91 ASN A C 1
ATOM 690 O O . ASN A 1 91 ? 22.788 0.679 72.245 1.00 24.46 91 ASN A O 1
ATOM 695 N N . VAL A 1 92 ? 20.810 1.125 73.218 1.00 22.87 92 VAL A N 1
ATOM 696 C CA . VAL A 1 92 ? 21.278 2.304 73.996 1.00 22.95 92 VAL A CA 1
ATOM 697 C C . VAL A 1 92 ? 21.951 1.835 75.260 1.00 24.07 92 VAL A C 1
ATOM 698 O O . VAL A 1 92 ? 21.322 1.165 76.078 1.00 25.61 92 VAL A O 1
ATOM 702 N N . VAL A 1 93 ? 23.242 2.128 75.392 1.00 22.36 93 VAL A N 1
ATOM 703 C CA . VAL A 1 93 ? 24.070 1.613 76.471 1.00 22.83 93 VAL A CA 1
ATOM 704 C C . VAL A 1 93 ? 24.621 2.753 77.282 1.00 22.96 93 VAL A C 1
ATOM 705 O O . VAL A 1 93 ? 25.235 3.657 76.759 1.00 23.70 93 VAL A O 1
ATOM 709 N N . ASP A 1 94 ? 24.324 2.741 78.571 1.00 22.84 94 ASP A N 1
ATOM 710 C CA . ASP A 1 94 ? 24.827 3.710 79.559 1.00 22.27 94 ASP A CA 1
ATOM 711 C C . ASP A 1 94 ? 26.338 3.505 79.855 1.00 21.96 94 ASP A C 1
ATOM 712 O O . ASP A 1 94 ? 26.688 2.593 80.578 1.00 22.67 94 ASP A O 1
ATOM 717 N N . ALA A 1 95 ? 27.210 4.376 79.316 1.00 22.16 95 ALA A N 1
ATOM 718 C CA . ALA A 1 95 ? 28.663 4.312 79.588 1.00 22.50 95 ALA A CA 1
ATOM 719 C C . ALA A 1 95 ? 29.059 4.315 81.084 1.00 21.83 95 ALA A C 1
ATOM 720 O O . ALA A 1 95 ? 30.122 3.803 81.456 1.00 23.16 95 ALA A O 1
ATOM 722 N N . SER A 1 96 ? 28.215 4.885 81.950 1.00 21.53 96 SER A N 1
ATOM 723 C CA . SER A 1 96 ? 28.537 5.019 83.355 1.00 22.08 96 SER A CA 1
ATOM 724 C C . SER A 1 96 ? 28.218 3.751 84.146 1.00 21.49 96 SER A C 1
ATOM 725 O O . SER A 1 96 ? 28.552 3.669 85.326 1.00 21.43 96 SER A O 1
ATOM 728 N N . ASN A 1 97 ? 27.580 2.799 83.472 1.00 21.48 97 ASN A N 1
ATOM 729 C CA . ASN A 1 97 ? 27.171 1.507 84.017 1.00 22.19 97 ASN A CA 1
ATOM 730 C C . ASN A 1 97 ? 27.347 0.419 82.960 1.00 21.87 97 ASN A C 1
ATOM 731 O O . ASN A 1 97 ? 26.496 -0.462 82.771 1.00 21.26 97 ASN A O 1
ATOM 736 N N . LEU A 1 98 ? 28.506 0.466 82.310 1.00 22.08 98 LEU A N 1
ATOM 737 C CA . LEU A 1 98 ? 28.781 -0.393 81.177 1.00 22.15 98 LEU A CA 1
ATOM 738 C C . LEU A 1 98 ? 28.615 -1.886 81.448 1.00 21.87 98 LEU A C 1
ATOM 739 O O . LEU A 1 98 ? 27.951 -2.575 80.674 1.00 21.96 98 LEU A O 1
ATOM 744 N N . GLU A 1 99 ? 29.236 -2.384 82.521 1.00 22.84 99 GLU A N 1
ATOM 745 C CA . GLU A 1 99 ? 29.266 -3.829 82.815 1.00 23.56 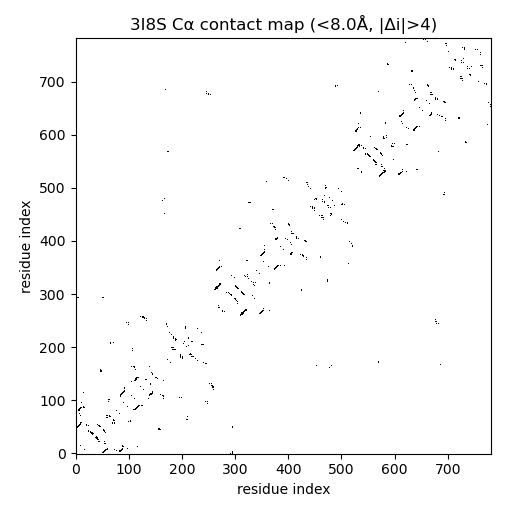99 GLU A CA 1
ATOM 746 C C . GLU A 1 99 ? 27.832 -4.351 82.970 1.00 22.95 99 GLU A C 1
ATOM 747 O O . GLU A 1 99 ? 27.422 -5.330 82.336 1.00 23.43 99 GLU A O 1
ATOM 753 N N . ARG A 1 100 ? 27.041 -3.611 83.745 1.00 21.63 100 ARG A N 1
ATOM 754 C CA A ARG A 1 100 ? 25.622 -3.916 83.944 0.50 22.37 100 ARG A CA 1
ATOM 755 C CA B ARG A 1 100 ? 25.646 -3.963 83.930 0.50 22.70 100 ARG A CA 1
ATOM 756 C C . ARG A 1 100 ? 24.862 -3.888 82.624 1.00 21.65 100 ARG A C 1
ATOM 757 O O . ARG A 1 100 ? 24.072 -4.813 82.283 1.00 22.40 100 ARG A O 1
ATOM 772 N N . ASN A 1 101 ? 25.066 -2.814 81.876 1.00 20.57 101 ASN A N 1
ATOM 773 C CA . ASN A 1 101 ? 24.316 -2.628 80.635 1.00 20.69 101 ASN A CA 1
ATOM 774 C C . ASN A 1 101 ? 24.651 -3.655 79.555 1.00 19.61 101 ASN A C 1
ATOM 775 O O . ASN A 1 101 ? 23.804 -3.960 78.690 1.00 20.74 101 ASN A O 1
ATOM 780 N N . LEU A 1 102 ? 25.878 -4.189 79.587 1.00 20.43 102 LEU A N 1
ATOM 781 C CA . LEU A 1 102 ? 26.295 -5.107 78.554 1.00 20.21 102 LEU A CA 1
ATOM 782 C C . LEU A 1 102 ? 25.607 -6.500 78.640 1.00 20.35 102 LEU A C 1
ATOM 783 O O . LEU A 1 102 ? 25.731 -7.308 77.716 1.00 21.50 102 LEU A O 1
ATOM 788 N N . TYR A 1 103 ? 24.951 -6.811 79.753 1.00 20.93 103 TYR A N 1
ATOM 789 C CA . TYR A 1 103 ? 24.280 -8.130 79.829 1.00 20.96 103 TYR A CA 1
ATOM 790 C C . TYR A 1 103 ? 23.237 -8.225 78.707 1.00 22.26 103 TYR A C 1
ATOM 791 O O . TYR A 1 103 ? 23.180 -9.195 77.939 1.00 20.11 103 TYR A O 1
ATOM 800 N N . LEU A 1 104 ? 22.404 -7.199 78.604 1.00 21.05 104 LEU A N 1
ATOM 801 C CA . LEU A 1 104 ? 21.424 -7.110 77.525 1.00 21.80 104 LEU A CA 1
ATOM 802 C C . LEU A 1 104 ? 22.074 -7.145 76.134 1.00 21.05 104 LEU A C 1
ATOM 803 O O . LEU A 1 104 ? 21.694 -7.899 75.278 1.00 21.50 104 LEU A O 1
ATOM 808 N N . THR A 1 105 ? 23.077 -6.314 75.926 1.00 21.97 105 THR A N 1
ATOM 809 C CA . THR A 1 105 ? 23.801 -6.293 74.682 1.00 21.90 105 THR A CA 1
ATOM 810 C C . THR A 1 105 ? 24.257 -7.693 74.225 1.00 21.12 105 THR A C 1
ATOM 811 O O . THR A 1 105 ? 24.048 -8.082 73.060 1.00 20.63 105 THR A O 1
ATOM 815 N N . LEU A 1 106 ? 24.874 -8.429 75.124 1.00 21.41 106 LEU A N 1
ATOM 816 C CA . LEU A 1 106 ? 25.352 -9.774 74.795 1.00 23.08 106 LEU A CA 1
ATOM 817 C C . LEU A 1 106 ? 24.209 -10.673 74.390 1.00 22.83 106 LEU A C 1
ATOM 818 O O . LEU A 1 106 ? 24.365 -11.480 73.511 1.00 22.92 106 LEU A O 1
ATOM 823 N N . GLN A 1 107 ? 23.046 -10.549 75.041 1.00 23.35 107 GLN A N 1
ATOM 824 C CA A GLN A 1 107 ? 21.889 -11.354 74.648 0.50 22.82 107 GLN A CA 1
ATOM 825 C CA B GLN A 1 107 ? 21.908 -11.356 74.636 0.50 22.85 107 GLN A CA 1
ATOM 826 C C . GLN A 1 107 ? 21.471 -11.050 73.219 1.00 22.30 107 GLN A C 1
ATOM 827 O O . GLN A 1 107 ? 21.181 -11.969 72.458 1.00 23.17 107 GLN A O 1
ATOM 838 N N . LEU A 1 108 ? 21.424 -9.773 72.856 1.00 22.23 108 LEU A N 1
ATOM 839 C CA . LEU A 1 108 ? 21.051 -9.341 71.501 1.00 22.83 108 LEU A CA 1
ATOM 840 C C . LEU A 1 108 ? 22.029 -9.891 70.483 1.00 22.81 108 LEU A C 1
ATOM 841 O O . LEU A 1 108 ? 21.619 -10.416 69.463 1.00 21.66 108 LEU A O 1
ATOM 846 N N . LEU A 1 109 ? 23.315 -9.815 70.801 1.00 23.31 109 LEU A N 1
ATOM 847 C CA . LEU A 1 109 ? 24.367 -10.273 69.881 1.00 23.62 109 LEU A CA 1
ATOM 848 C C . LEU A 1 109 ? 24.325 -11.801 69.698 1.00 24.26 109 LEU A C 1
ATOM 849 O O . LEU A 1 109 ? 24.548 -12.316 68.599 1.00 24.91 109 LEU A O 1
ATOM 854 N N . GLU A 1 110 ? 24.036 -12.518 70.770 1.00 24.94 110 GLU A N 1
ATOM 855 C CA . GLU A 1 110 ? 23.898 -13.970 70.702 1.00 26.57 110 GLU A CA 1
ATOM 856 C C . GLU A 1 110 ? 22.708 -14.429 69.841 1.00 27.50 110 GLU A C 1
ATOM 857 O O . GLU A 1 110 ? 22.760 -15.504 69.224 1.00 25.16 110 GLU A O 1
ATOM 863 N N . LEU A 1 111 ? 21.653 -13.614 69.794 1.00 27.24 111 LEU A N 1
ATOM 864 C CA . LEU A 1 111 ? 20.510 -13.875 68.897 1.00 28.42 111 LEU A CA 1
ATOM 865 C C . LEU A 1 111 ? 20.868 -13.582 67.449 1.00 28.90 111 LEU A C 1
ATOM 866 O O . LEU A 1 111 ? 20.205 -14.053 66.495 1.00 29.88 111 LEU A O 1
ATOM 871 N N . GLY A 1 112 ? 21.925 -12.802 67.267 1.00 28.83 112 GLY A N 1
ATOM 872 C CA . GLY A 1 112 ? 22.428 -12.537 65.942 1.00 29.19 112 GLY A CA 1
ATOM 873 C C . GLY A 1 112 ? 21.683 -11.443 65.206 1.00 29.87 112 GLY A C 1
ATOM 874 O O . GLY A 1 112 ? 21.838 -11.310 63.987 1.00 30.00 112 GLY A O 1
ATOM 875 N N . ILE A 1 113 ? 20.864 -10.659 65.910 1.00 29.51 113 ILE A N 1
ATOM 876 C CA . ILE A 1 113 ? 20.098 -9.606 65.219 1.00 29.78 113 ILE A CA 1
ATOM 877 C C . ILE A 1 113 ? 21.061 -8.432 64.943 1.00 28.20 113 ILE A C 1
ATOM 878 O O . ILE A 1 113 ? 21.841 -8.103 65.842 1.00 26.88 113 ILE A O 1
ATOM 883 N N . PRO A 1 114 ? 21.057 -7.845 63.712 1.00 28.17 114 PRO A N 1
ATOM 884 C CA . PRO A 1 114 ? 21.956 -6.717 63.443 1.00 27.84 114 PRO A CA 1
ATOM 885 C C . PRO A 1 114 ? 21.727 -5.607 64.473 1.00 27.17 114 PRO A C 1
ATOM 886 O O . PRO A 1 114 ? 20.592 -5.249 64.733 1.00 25.38 114 PRO A O 1
ATOM 890 N N A CYS A 1 115 ? 22.821 -5.143 65.089 0.50 26.39 115 CYS A N 1
ATOM 891 N N B CYS A 1 115 ? 22.816 -5.026 64.959 0.50 27.67 115 CYS A N 1
ATOM 892 C CA A CYS A 1 115 ? 22.792 -4.149 66.170 0.50 26.89 115 CYS A CA 1
ATOM 893 C CA B CYS A 1 115 ? 22.764 -4.158 66.110 0.50 27.64 115 CYS A CA 1
ATOM 894 C C A CYS A 1 115 ? 23.741 -3.004 65.873 0.50 26.57 115 CYS A C 1
ATOM 895 C C B CYS A 1 115 ? 23.783 -3.038 66.010 0.50 27.04 115 CYS A C 1
ATOM 896 O O A CYS A 1 115 ? 24.763 -3.174 65.175 0.50 26.30 115 CYS A O 1
ATOM 897 O O B CYS A 1 115 ? 24.918 -3.265 65.594 0.50 27.11 115 CYS A O 1
ATOM 902 N N . ILE A 1 116 ? 23.364 -1.828 66.360 1.00 25.89 116 ILE A N 1
ATOM 903 C CA . ILE A 1 116 ? 24.251 -0.716 66.515 1.00 25.89 116 ILE A CA 1
ATOM 904 C C . ILE A 1 116 ? 24.183 -0.346 67.991 1.00 25.14 116 ILE A C 1
ATOM 905 O O . ILE A 1 116 ? 23.081 -0.143 68.521 1.00 24.41 116 ILE A O 1
ATOM 910 N N . VAL A 1 117 ? 25.329 -0.276 68.674 1.00 24.44 117 VAL A N 1
ATOM 911 C CA . VAL A 1 117 ? 25.325 0.262 70.055 1.00 24.34 117 VAL A CA 1
ATOM 912 C C . VAL A 1 117 ? 25.422 1.764 70.026 1.00 23.22 117 VAL A C 1
ATOM 913 O O . VAL A 1 117 ? 26.364 2.347 69.413 1.00 23.14 117 VAL A O 1
ATOM 917 N N . ALA A 1 118 ? 24.496 2.409 70.718 1.00 22.86 118 ALA A N 1
ATOM 918 C CA . ALA A 1 118 ? 24.607 3.849 70.942 1.00 23.43 118 ALA A CA 1
ATOM 919 C C . ALA A 1 118 ? 25.042 4.070 72.389 1.00 24.68 118 ALA A C 1
ATOM 920 O O . ALA A 1 118 ? 24.253 3.859 73.319 1.00 22.82 118 ALA A O 1
ATOM 922 N N . LEU A 1 119 ? 26.271 4.552 72.535 1.00 23.77 119 LEU A N 1
ATOM 923 C CA . LEU A 1 119 ? 26.886 4.765 73.830 1.00 25.22 119 LEU A CA 1
ATOM 924 C C . LEU A 1 119 ? 26.573 6.156 74.339 1.00 25.41 119 LEU A C 1
ATOM 925 O O . LEU A 1 119 ? 27.023 7.197 73.783 1.00 25.66 119 LEU A O 1
ATOM 930 N N . ASN A 1 120 ? 25.805 6.146 75.434 1.00 25.57 120 ASN A N 1
ATOM 931 C CA . ASN A 1 120 ? 25.268 7.320 76.084 1.00 27.82 120 ASN A CA 1
ATOM 932 C C . ASN A 1 120 ? 25.890 7.634 77.458 1.00 26.33 120 ASN A C 1
ATOM 933 O O . ASN A 1 120 ? 26.661 6.857 77.995 1.00 24.58 120 ASN A O 1
ATOM 938 N N . MET A 1 121 ? 25.496 8.765 78.055 1.00 26.42 121 MET A N 1
ATOM 939 C CA . MET A 1 121 ? 25.992 9.192 79.373 1.00 27.83 121 MET A CA 1
ATOM 940 C C . MET A 1 121 ? 27.512 9.280 79.452 1.00 27.63 121 MET A C 1
ATOM 941 O O . MET A 1 121 ? 28.120 8.986 80.476 1.00 25.97 121 MET A O 1
ATOM 946 N N . LEU A 1 122 ? 28.119 9.695 78.340 1.00 28.21 122 LEU A N 1
ATOM 947 C CA . LEU A 1 122 ? 29.553 9.896 78.251 1.00 29.49 122 LEU A CA 1
ATOM 948 C C . LEU A 1 122 ? 30.080 10.953 79.243 1.00 29.18 122 LEU A C 1
ATOM 949 O O . LEU A 1 122 ? 31.175 10.835 79.785 1.00 29.54 122 LEU A O 1
ATOM 954 N N . ASP A 1 123 ? 29.280 11.986 79.454 1.00 30.16 123 ASP A N 1
ATOM 955 C CA . ASP A 1 123 ? 29.573 13.042 80.425 1.00 30.59 123 ASP A CA 1
ATOM 956 C C . ASP A 1 123 ? 29.641 12.483 81.857 1.00 31.06 123 ASP A C 1
ATOM 957 O O . ASP A 1 123 ? 30.562 12.806 82.612 1.00 31.29 123 ASP A O 1
ATOM 962 N N . ILE A 1 124 ? 28.675 11.632 82.211 1.00 30.86 124 ILE A N 1
ATOM 963 C CA . ILE A 1 124 ? 28.611 11.030 83.541 1.00 30.96 124 ILE A CA 1
ATOM 964 C C . ILE A 1 124 ? 29.839 10.145 83.745 1.00 30.92 124 ILE A C 1
ATOM 965 O O . ILE A 1 124 ? 30.492 10.209 84.757 1.00 29.78 124 ILE A O 1
ATOM 970 N N . ALA A 1 125 ? 30.159 9.339 82.745 1.00 30.46 125 ALA A N 1
ATOM 971 C CA . ALA A 1 125 ? 31.284 8.423 82.831 1.00 30.69 125 ALA A CA 1
ATOM 972 C C . ALA A 1 125 ? 32.595 9.204 83.094 1.00 30.61 125 ALA A C 1
ATOM 973 O O . ALA A 1 125 ? 33.392 8.838 83.961 1.00 29.12 125 ALA A O 1
ATOM 975 N N . GLU A 1 126 ? 32.780 10.298 82.365 1.00 31.26 126 GLU A N 1
ATOM 976 C CA . GLU A 1 126 ? 33.975 11.144 82.464 1.00 32.29 126 GLU A CA 1
ATOM 977 C C . GLU A 1 126 ? 34.101 11.692 83.880 1.00 31.96 126 GLU A C 1
ATOM 978 O O . GLU A 1 126 ? 35.168 11.636 84.504 1.00 31.20 126 GLU A O 1
ATOM 984 N N . LYS A 1 127 ? 32.978 12.184 84.388 1.00 32.51 127 LYS A N 1
ATOM 985 C CA . LYS A 1 127 ? 32.913 12.714 85.738 1.00 33.62 127 LYS A CA 1
ATOM 986 C C . LYS A 1 127 ? 33.128 11.673 86.822 1.00 33.75 127 LYS A C 1
ATOM 987 O O . LYS A 1 127 ? 33.529 12.015 87.930 1.00 33.80 127 LYS A O 1
ATOM 993 N N . GLN A 1 128 ? 32.906 10.407 86.483 1.00 33.88 128 GLN A N 1
ATOM 994 C CA . GLN A 1 128 ? 33.261 9.285 87.357 1.00 34.24 128 GLN A CA 1
ATOM 995 C C . GLN A 1 128 ? 34.673 8.741 87.059 1.00 33.59 128 GLN A C 1
ATOM 996 O O . GLN A 1 128 ? 35.043 7.672 87.543 1.00 32.74 128 GLN A O 1
ATOM 1002 N N . ASN A 1 129 ? 35.461 9.487 86.282 1.00 33.31 129 ASN A N 1
ATOM 1003 C CA . ASN A 1 129 ? 36.836 9.110 85.978 1.00 33.12 129 ASN A CA 1
ATOM 1004 C C . ASN A 1 129 ? 36.910 7.826 85.139 1.00 32.77 129 ASN A C 1
ATOM 1005 O O . ASN A 1 129 ? 37.809 7.017 85.326 1.00 32.76 129 ASN A O 1
ATOM 1010 N N . ILE A 1 130 ? 35.955 7.625 84.232 1.00 32.80 130 ILE A N 1
ATOM 1011 C CA . ILE A 1 130 ? 36.011 6.470 83.341 1.00 32.92 130 ILE A CA 1
ATOM 1012 C C . ILE A 1 130 ? 36.015 6.924 81.871 1.00 32.58 130 ILE A C 1
ATOM 1013 O O . ILE A 1 130 ? 35.163 7.727 81.456 1.00 31.14 130 ILE A O 1
ATOM 1018 N N . ARG A 1 131 ? 37.009 6.430 81.123 1.00 32.65 131 ARG A N 1
ATOM 1019 C CA . ARG A 1 131 ? 37.062 6.557 79.665 1.00 33.02 131 ARG A CA 1
ATOM 1020 C C . ARG A 1 131 ? 36.808 5.175 79.060 1.00 31.90 131 ARG A C 1
ATOM 1021 O O . ARG A 1 131 ? 37.319 4.168 79.561 1.00 31.24 131 ARG A O 1
ATOM 1029 N N . ILE A 1 132 ? 35.979 5.147 78.026 1.00 31.02 132 ILE A N 1
ATOM 1030 C CA . ILE A 1 132 ? 35.668 3.933 77.268 1.00 30.89 132 ILE A CA 1
ATOM 1031 C C . ILE A 1 132 ? 36.456 3.936 75.943 1.00 30.46 132 ILE A C 1
ATOM 1032 O O . ILE A 1 132 ? 36.382 4.910 75.152 1.00 29.66 132 ILE A O 1
ATOM 1037 N N . GLU A 1 133 ? 37.198 2.851 75.708 1.00 28.52 133 GLU A N 1
ATOM 1038 C CA . GLU A 1 133 ? 37.868 2.638 74.438 1.00 29.34 133 GLU A CA 1
ATOM 1039 C C . GLU A 1 133 ? 36.854 2.116 73.434 1.00 27.99 133 GLU A C 1
ATOM 1040 O O . GLU A 1 133 ? 36.500 0.923 73.429 1.00 26.36 133 GLU A O 1
ATOM 1046 N N . ILE A 1 134 ? 36.374 3.012 72.593 1.00 27.38 134 ILE A N 1
ATOM 1047 C CA . ILE A 1 134 ? 35.186 2.701 71.796 1.00 27.45 134 ILE A CA 1
ATOM 1048 C C . ILE A 1 134 ? 35.465 1.604 70.755 1.00 26.67 134 ILE A C 1
ATOM 1049 O O . ILE A 1 134 ? 34.685 0.630 70.595 1.00 25.63 134 ILE A O 1
ATOM 1054 N N . ASP A 1 135 ? 36.575 1.738 70.048 1.00 26.12 135 ASP A N 1
ATOM 1055 C CA . ASP A 1 135 ? 36.902 0.719 69.037 1.00 26.71 135 ASP A CA 1
ATOM 1056 C C . ASP A 1 135 ? 37.252 -0.635 69.609 1.00 26.28 135 ASP A C 1
ATOM 1057 O O . ASP A 1 135 ? 36.908 -1.662 69.017 1.00 26.74 135 ASP A O 1
ATOM 1062 N N . ALA A 1 136 ? 37.937 -0.646 70.750 1.00 24.44 136 ALA A N 1
ATOM 1063 C CA . ALA A 1 136 ? 38.165 -1.868 71.484 1.00 24.05 136 ALA A CA 1
ATOM 1064 C C . ALA A 1 136 ? 36.829 -2.576 71.841 1.00 23.26 136 ALA A C 1
ATOM 1065 O O . ALA A 1 136 ? 36.692 -3.797 71.730 1.00 23.55 136 ALA A O 1
ATOM 1067 N N . LEU A 1 137 ? 35.838 -1.806 72.275 1.00 22.58 137 LEU A N 1
ATOM 1068 C CA . LEU A 1 137 ? 34.535 -2.387 72.548 1.00 22.81 137 LEU A CA 1
ATOM 1069 C C . LEU A 1 137 ? 33.851 -2.929 71.265 1.00 21.77 137 LEU A C 1
ATOM 1070 O O . LEU A 1 137 ? 33.333 -4.050 71.258 1.00 21.67 137 LEU A O 1
ATOM 1075 N N . SER A 1 138 ? 33.836 -2.140 70.205 1.00 21.21 138 SER A N 1
ATOM 1076 C CA . SER A 1 138 ? 33.224 -2.548 68.947 1.00 23.21 138 SER A CA 1
ATOM 1077 C C . SER A 1 138 ? 33.833 -3.860 68.449 1.00 23.34 138 SER A C 1
ATOM 1078 O O . SER A 1 138 ? 33.121 -4.780 68.023 1.00 23.37 138 SER A O 1
ATOM 1081 N N . ALA A 1 139 ? 35.159 -3.937 68.498 1.00 22.86 139 ALA A N 1
ATOM 1082 C CA . ALA A 1 139 ? 35.897 -5.156 68.146 1.00 23.80 139 ALA A CA 1
ATOM 1083 C C . ALA A 1 139 ? 35.456 -6.418 68.903 1.00 24.06 139 ALA A C 1
ATOM 1084 O O . ALA A 1 139 ? 35.460 -7.509 68.314 1.00 25.64 139 ALA A O 1
ATOM 1086 N N . ARG A 1 140 ? 35.169 -6.288 70.202 1.00 24.03 140 ARG A N 1
ATOM 1087 C CA . ARG A 1 140 ? 34.796 -7.422 71.062 1.00 23.37 140 ARG A CA 1
ATOM 1088 C C . ARG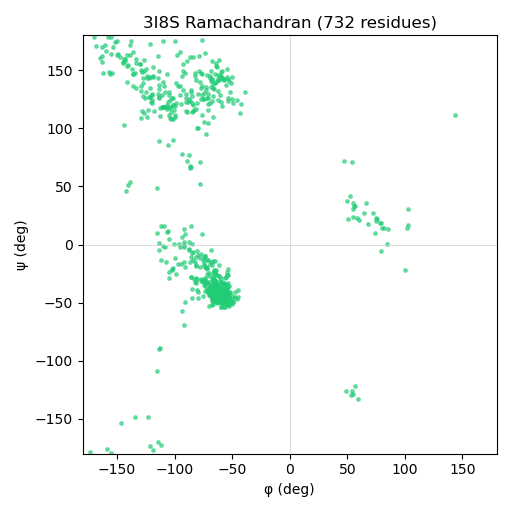 A 1 140 ? 33.310 -7.820 70.911 1.00 23.32 140 ARG A C 1
ATOM 1089 O O . ARG A 1 140 ? 32.952 -9.001 71.092 1.00 23.38 140 ARG A O 1
ATOM 1097 N N . LEU A 1 141 ? 32.486 -6.839 70.590 1.00 23.26 141 LEU A N 1
ATOM 1098 C CA . LEU A 1 141 ? 31.059 -7.030 70.349 1.00 23.37 141 LEU A CA 1
ATOM 1099 C C . LEU A 1 141 ? 30.746 -7.512 68.950 1.00 22.97 141 LEU A C 1
ATOM 1100 O O . LEU A 1 141 ? 29.774 -8.238 68.765 1.00 24.14 141 LEU A O 1
ATOM 1105 N N . GLY A 1 142 ? 31.557 -7.108 67.972 1.00 23.00 142 GLY A N 1
ATOM 1106 C CA . GLY A 1 142 ? 31.295 -7.371 66.588 1.00 23.75 142 GLY A CA 1
ATOM 1107 C C . GLY A 1 142 ? 30.221 -6.505 65.972 1.00 25.26 142 GLY A C 1
ATOM 1108 O O . GLY A 1 142 ? 29.602 -6.880 64.977 1.00 25.42 142 GLY A O 1
ATOM 1109 N N . CYS A 1 143 ? 29.960 -5.354 66.579 1.00 24.82 143 CYS A N 1
ATOM 1110 C CA . CYS A 1 143 ? 29.015 -4.409 66.043 1.00 25.29 143 CYS A CA 1
ATOM 1111 C C . CYS A 1 143 ? 29.510 -2.982 66.284 1.00 25.14 143 CYS A C 1
ATOM 1112 O O . CYS A 1 143 ? 30.373 -2.750 67.158 1.00 23.75 143 CYS A O 1
ATOM 1115 N N . PRO A 1 144 ? 29.007 -2.013 65.469 1.00 25.58 144 PRO A N 1
ATOM 1116 C CA . PRO A 1 144 ? 29.353 -0.616 65.643 1.00 25.31 144 PRO A CA 1
ATOM 1117 C C . PRO A 1 144 ? 29.027 -0.086 67.039 1.00 23.95 144 PRO A C 1
ATOM 1118 O O . PRO A 1 144 ? 28.008 -0.450 67.655 1.00 25.03 144 PRO A O 1
ATOM 1122 N N . VAL A 1 145 ? 29.888 0.768 67.537 1.00 24.19 145 VAL A N 1
ATOM 1123 C CA . VAL A 1 145 ? 29.666 1.441 68.814 1.00 23.28 145 VAL A CA 1
ATOM 1124 C C . VAL A 1 145 ? 29.807 2.920 68.518 1.00 23.19 145 VAL A C 1
ATOM 1125 O O . VAL A 1 145 ? 30.901 3.383 68.108 1.00 22.22 145 VAL A O 1
ATOM 1129 N N . ILE A 1 146 ? 28.695 3.639 68.646 1.00 22.78 146 ILE A N 1
ATOM 1130 C CA . ILE A 1 146 ? 28.628 5.039 68.288 1.00 23.70 146 ILE A CA 1
ATOM 1131 C C . ILE A 1 146 ? 28.488 5.875 69.560 1.00 23.21 146 ILE A C 1
ATOM 1132 O O . ILE A 1 146 ? 27.499 5.779 70.273 1.00 22.67 146 ILE A O 1
ATOM 1137 N N . PRO A 1 147 ? 29.449 6.740 69.820 1.00 24.12 147 PRO A N 1
ATOM 1138 C CA . PRO A 1 147 ? 29.328 7.609 71.007 1.00 24.59 147 PRO A CA 1
ATOM 1139 C C . PRO A 1 147 ? 28.328 8.752 70.796 1.00 25.35 147 PRO A C 1
ATOM 1140 O O . PRO A 1 147 ? 28.462 9.521 69.830 1.00 24.01 147 PRO A O 1
ATOM 1144 N N . LEU A 1 148 ? 27.339 8.871 71.691 1.00 24.67 148 LEU A N 1
ATOM 1145 C CA . LEU A 1 148 ? 26.299 9.869 71.513 1.00 26.20 148 LEU A CA 1
ATOM 1146 C C . LEU A 1 148 ? 26.688 11.188 72.115 1.00 28.12 148 LEU A C 1
ATOM 1147 O O . LEU A 1 148 ? 26.264 11.581 73.211 1.00 29.27 148 LEU A O 1
ATOM 1152 N N . VAL A 1 149 ? 27.546 11.869 71.369 1.00 28.88 149 VAL A N 1
ATOM 1153 C CA . VAL A 1 149 ? 28.025 13.148 71.701 1.00 29.48 149 VAL A CA 1
ATOM 1154 C C . VAL A 1 149 ? 26.856 14.124 71.556 1.00 30.55 149 VAL A C 1
ATOM 1155 O O . VAL A 1 149 ? 26.236 14.221 70.462 1.00 29.17 149 VAL A O 1
ATOM 1159 N N . SER A 1 150 ? 26.531 14.811 72.660 1.00 30.77 150 SER A N 1
ATOM 1160 C CA . SER A 1 150 ? 25.433 15.803 72.631 1.00 31.88 150 SER A CA 1
ATOM 1161 C C . SER A 1 150 ? 25.783 17.051 71.818 1.00 32.29 150 SER A C 1
ATOM 1162 O O . SER A 1 150 ? 24.947 17.538 71.054 1.00 33.36 150 SER A O 1
ATOM 1165 N N . THR A 1 151 ? 27.012 17.549 71.934 1.00 32.69 151 THR A N 1
ATOM 1166 C CA . THR A 1 151 ? 27.361 18.802 71.281 1.00 33.30 151 THR A CA 1
ATOM 1167 C C . THR A 1 151 ? 27.043 18.829 69.758 1.00 33.19 151 THR A C 1
ATOM 1168 O O . THR A 1 151 ? 27.448 17.954 68.952 1.00 32.43 151 THR A O 1
ATOM 1172 N N . ARG A 1 152 ? 26.243 19.837 69.408 1.00 33.18 152 ARG A N 1
ATOM 1173 C CA . ARG A 1 152 ? 25.850 20.155 68.025 1.00 33.13 152 ARG A CA 1
ATOM 1174 C C . ARG A 1 152 ? 25.202 18.995 67.251 1.00 31.80 152 ARG A C 1
ATOM 1175 O O . ARG A 1 152 ? 25.320 18.919 66.019 1.00 32.38 152 ARG A O 1
ATOM 1183 N N . GLY A 1 153 ? 24.499 18.116 67.963 1.00 30.17 153 GLY A N 1
ATOM 1184 C CA . GLY A 1 153 ? 23.840 16.918 67.375 1.00 29.06 153 GLY A CA 1
ATOM 1185 C C . GLY A 1 153 ? 24.750 15.897 66.681 1.00 27.34 153 GLY A C 1
ATOM 1186 O O . GLY A 1 153 ? 24.286 15.084 65.893 1.00 27.41 153 GLY A O 1
ATOM 1187 N N . ARG A 1 154 ? 26.035 15.923 67.017 1.00 25.80 154 ARG A N 1
ATOM 1188 C CA . ARG A 1 154 ? 27.064 15.093 66.366 1.00 25.12 154 ARG A CA 1
ATOM 1189 C C . ARG A 1 154 ? 26.818 13.617 66.524 1.00 24.11 154 ARG A C 1
ATOM 1190 O O . ARG A 1 154 ? 26.942 12.847 65.556 1.00 22.78 154 ARG A O 1
ATOM 1198 N N . GLY A 1 155 ? 26.458 13.203 67.743 1.00 23.95 155 GLY A N 1
ATOM 1199 C CA . GLY A 1 155 ? 26.164 11.788 68.007 1.00 23.87 155 GLY A CA 1
ATOM 1200 C C . GLY A 1 155 ? 25.015 11.273 67.161 1.00 23.94 155 GLY A C 1
ATOM 1201 O O . GLY A 1 155 ? 25.105 10.213 66.563 1.00 22.68 155 GLY A O 1
ATOM 1202 N N . ILE A 1 156 ? 23.947 12.059 67.074 1.00 24.51 156 ILE A N 1
ATOM 1203 C CA . ILE A 1 156 ? 22.820 11.696 66.253 1.00 25.01 156 ILE A CA 1
ATOM 1204 C C . ILE A 1 156 ? 23.174 11.564 64.787 1.00 24.06 156 ILE A C 1
ATOM 1205 O O . ILE A 1 156 ? 22.746 10.611 64.121 1.00 24.72 156 ILE A O 1
ATOM 1210 N N . GLU A 1 157 ? 23.985 12.470 64.291 1.00 22.82 157 GLU A N 1
ATOM 1211 C CA . GLU A 1 157 ? 24.444 12.366 62.916 1.00 23.91 157 GLU A CA 1
ATOM 1212 C C . GLU A 1 157 ? 25.308 11.128 62.658 1.00 23.31 157 GLU A C 1
ATOM 1213 O O . GLU A 1 157 ? 25.116 10.463 61.656 1.00 22.49 157 GLU A O 1
ATOM 1219 N N . ALA A 1 158 ? 26.223 10.804 63.576 1.00 23.42 158 ALA A N 1
ATOM 1220 C CA . ALA A 1 158 ? 27.016 9.562 63.486 1.00 22.78 158 ALA A CA 1
ATOM 1221 C C . ALA A 1 158 ? 26.143 8.298 63.563 1.00 22.54 158 ALA A C 1
ATOM 1222 O O . ALA A 1 158 ? 26.409 7.287 62.882 1.00 21.74 158 ALA A O 1
ATOM 1224 N N . LEU A 1 159 ? 25.094 8.334 64.389 1.00 22.49 159 LEU A N 1
ATOM 1225 C CA . LEU A 1 159 ? 24.174 7.227 64.478 1.00 22.89 159 LEU A CA 1
ATOM 1226 C C . LEU A 1 159 ? 23.441 7.014 63.138 1.00 22.90 159 LEU A C 1
ATOM 1227 O O . LEU A 1 159 ? 23.281 5.866 62.685 1.00 20.33 159 LEU A O 1
ATOM 1232 N N . LYS A 1 160 ? 22.988 8.114 62.517 1.00 22.67 160 LYS A N 1
ATOM 1233 C CA . LYS A 1 160 ? 22.295 8.008 61.233 1.00 22.59 160 LYS A CA 1
ATOM 1234 C C . LYS A 1 160 ? 23.223 7.466 60.142 1.00 22.35 160 LYS A C 1
ATOM 1235 O O . LYS A 1 160 ? 22.789 6.686 59.327 1.00 23.13 160 LYS A O 1
ATOM 1241 N N . LEU A 1 161 ? 24.482 7.879 60.125 1.00 22.80 161 LEU A N 1
ATOM 1242 C CA . LEU A 1 161 ? 25.517 7.308 59.237 1.00 22.90 161 LEU A CA 1
ATOM 1243 C C . LEU A 1 161 ? 25.587 5.784 59.423 1.00 21.58 161 LEU A C 1
ATOM 1244 O O . LEU A 1 161 ? 25.581 5.041 58.458 1.00 22.57 161 LEU A O 1
ATOM 1249 N N . ALA A 1 162 ? 25.720 5.374 60.684 1.00 21.93 162 ALA A N 1
ATOM 1250 C CA . ALA A 1 162 ? 25.766 3.973 61.055 1.00 22.72 162 ALA A CA 1
ATOM 1251 C C . ALA A 1 162 ? 24.540 3.191 60.560 1.00 22.32 162 ALA A C 1
ATOM 1252 O O . ALA A 1 162 ? 24.686 2.066 60.064 1.00 24.12 162 ALA A O 1
ATOM 1254 N N . ILE A 1 163 ? 23.365 3.768 60.677 1.00 23.54 163 ILE A N 1
ATOM 1255 C CA . ILE A 1 163 ? 22.135 3.133 60.162 1.00 24.59 163 ILE A CA 1
ATOM 1256 C C . ILE A 1 163 ? 22.260 2.903 58.644 1.00 24.45 163 ILE A C 1
ATOM 1257 O O . ILE A 1 163 ? 22.024 1.792 58.113 1.00 24.93 163 ILE A O 1
ATOM 1262 N N . ASP A 1 164 ? 22.709 3.927 57.922 1.00 24.20 164 ASP A N 1
ATOM 1263 C CA . ASP A 1 164 ? 22.880 3.804 56.460 1.00 25.05 164 ASP A CA 1
ATOM 1264 C C . ASP A 1 164 ? 23.957 2.781 56.017 1.00 25.49 164 ASP A C 1
ATOM 1265 O O . ASP A 1 164 ? 24.088 2.420 54.839 1.00 27.91 164 ASP A O 1
ATOM 1270 N N . ARG A 1 165 ? 24.765 2.371 56.964 1.00 25.52 165 ARG A N 1
ATOM 1271 C CA . ARG A 1 165 ? 25.763 1.369 56.755 1.00 26.67 165 ARG A CA 1
ATOM 1272 C C . ARG A 1 165 ? 25.512 0.039 57.488 1.00 26.04 165 ARG A C 1
ATOM 1273 O O . ARG A 1 165 ? 26.424 -0.796 57.553 1.00 29.33 165 ARG A O 1
ATOM 1281 N N . TYR A 1 166 ? 24.311 -0.202 57.966 1.00 27.97 166 TYR A N 1
ATOM 1282 C CA A TYR A 1 166 ? 24.175 -1.327 58.897 0.50 27.83 166 TYR A CA 1
ATOM 1283 C CA B TYR A 1 166 ? 23.990 -1.352 58.847 0.50 28.03 166 TYR A CA 1
ATOM 1284 C C . TYR A 1 166 ? 24.365 -2.659 58.148 1.00 27.40 166 TYR A C 1
ATOM 1285 O O . TYR A 1 166 ? 24.135 -2.783 56.973 1.00 26.86 166 TYR A O 1
ATOM 1302 N N . LYS A 1 167 ? 24.895 -3.614 58.895 1.00 28.37 167 LYS A N 1
ATOM 1303 C CA . LYS A 1 167 ? 25.323 -4.893 58.381 1.00 29.22 167 LYS A CA 1
ATOM 1304 C C . LYS A 1 167 ? 25.173 -5.938 59.463 1.00 28.30 167 LYS A C 1
ATOM 1305 O O . LYS A 1 167 ? 24.905 -5.619 60.608 1.00 27.89 167 LYS A O 1
ATOM 1311 N N . ALA A 1 168 ? 25.437 -7.197 59.107 1.00 26.96 168 ALA A N 1
ATOM 1312 C CA . ALA A 1 168 ? 25.392 -8.237 60.082 1.00 27.33 168 ALA A CA 1
ATOM 1313 C C . ALA A 1 168 ? 26.506 -7.989 61.110 1.00 27.38 168 ALA A C 1
ATOM 1314 O O . ALA A 1 168 ? 27.598 -7.512 60.756 1.00 28.45 168 ALA A O 1
ATOM 1316 N N . ASN A 1 169 ? 26.249 -8.359 62.344 1.00 26.68 169 ASN A N 1
ATOM 1317 C CA . ASN A 1 169 ? 27.274 -8.325 63.369 1.00 26.89 169 ASN A CA 1
ATOM 1318 C C . ASN A 1 169 ? 28.356 -9.315 62.995 1.00 27.49 169 ASN A C 1
ATOM 1319 O O . ASN A 1 169 ? 28.095 -10.303 62.306 1.00 24.23 169 ASN A O 1
ATOM 1324 N N . GLU A 1 170 ? 29.567 -9.054 63.459 1.00 27.38 170 GLU A N 1
ATOM 1325 C CA . GLU A 1 170 ? 30.665 -9.946 63.170 1.00 27.36 170 GLU A CA 1
ATOM 1326 C C . GLU A 1 170 ? 30.588 -11.167 64.091 1.00 26.53 170 GLU A C 1
ATOM 1327 O O . GLU A 1 170 ? 30.136 -11.060 65.232 1.00 24.84 170 GLU A O 1
ATOM 1333 N N . ASN A 1 171 ? 31.068 -12.304 63.592 1.00 26.22 171 ASN A N 1
ATOM 1334 C CA . ASN A 1 171 ? 31.151 -13.594 64.314 1.00 25.94 171 ASN A CA 1
ATOM 1335 C C . ASN A 1 171 ? 32.337 -13.623 65.278 1.00 26.11 171 ASN A C 1
ATOM 1336 O O . ASN A 1 171 ? 33.194 -14.506 65.239 1.00 26.09 171 ASN A O 1
ATOM 1341 N N . VAL A 1 172 ? 32.403 -12.620 66.112 1.00 26.79 172 VAL A N 1
ATOM 1342 C CA . VAL A 1 172 ? 33.405 -12.537 67.161 1.00 28.88 172 VAL A CA 1
ATOM 1343 C C . VAL A 1 172 ? 33.205 -13.687 68.149 1.00 29.83 172 VAL A C 1
ATOM 1344 O O . VAL A 1 172 ? 32.099 -14.210 68.287 1.00 31.94 172 VAL A O 1
ATOM 1348 N N . GLU A 1 173 ? 34.256 -14.058 68.852 1.00 31.21 173 GLU A N 1
ATOM 1349 C CA . GLU A 1 173 ? 34.084 -14.930 69.990 1.00 31.41 173 GLU A CA 1
ATOM 1350 C C . GLU A 1 173 ? 33.410 -14.082 71.024 1.00 31.33 173 GLU A C 1
ATOM 1351 O O . GLU A 1 173 ? 33.925 -13.018 71.373 1.00 32.21 173 GLU A O 1
ATOM 1357 N N . LEU A 1 174 ? 32.284 -14.539 71.545 1.00 31.68 174 LEU A N 1
ATOM 1358 C CA . LEU A 1 174 ? 31.660 -13.809 72.644 1.00 30.82 174 LEU A CA 1
ATOM 1359 C C . LEU A 1 174 ? 31.692 -14.709 73.868 1.00 29.99 174 LEU A C 1
ATOM 1360 O O . LEU A 1 174 ? 32.751 -14.988 74.432 1.00 27.92 174 LEU A O 1
ATOM 1365 N N . VAL A 1 175 ? 30.537 -15.212 74.280 1.00 29.70 175 VAL A N 1
ATOM 1366 C CA . VAL A 1 175 ? 30.510 -15.999 75.496 1.00 28.58 175 VAL A CA 1
ATOM 1367 C C . VAL A 1 175 ? 31.083 -17.361 75.187 1.00 28.76 175 VAL A C 1
ATOM 1368 O O . VAL A 1 175 ? 30.799 -17.957 74.141 1.00 29.21 175 VAL A O 1
ATOM 1372 N N . HIS A 1 176 ? 31.921 -17.849 76.086 1.00 27.69 176 HIS A N 1
ATOM 1373 C CA . HIS A 1 176 ? 32.550 -19.147 75.913 1.00 27.73 176 HIS A CA 1
ATOM 1374 C C . HIS A 1 176 ? 31.920 -20.157 76.846 1.00 27.61 176 HIS A C 1
ATOM 1375 O O . HIS A 1 176 ? 32.417 -20.416 77.948 1.00 27.37 176 HIS A O 1
ATOM 1382 N N . TYR A 1 177 ? 30.817 -20.743 76.388 1.00 26.75 177 TYR A N 1
ATOM 1383 C CA . TYR A 1 177 ? 30.110 -21.740 77.171 1.00 26.46 177 TYR A CA 1
ATOM 1384 C C . TYR A 1 177 ? 30.804 -23.085 77.156 1.00 25.97 177 TYR A C 1
ATOM 1385 O O . TYR A 1 177 ? 31.404 -23.476 76.139 1.00 24.48 177 TYR A O 1
ATOM 1394 N N . ALA A 1 178 ? 30.685 -23.802 78.280 1.00 26.29 178 ALA A N 1
ATOM 1395 C CA . ALA A 1 178 ? 31.186 -25.191 78.413 1.00 26.18 178 ALA A CA 1
ATOM 1396 C C . ALA A 1 178 ? 30.586 -26.067 77.309 1.00 26.36 178 ALA A C 1
ATOM 1397 O O . ALA A 1 178 ? 29.388 -25.909 76.983 1.00 26.26 178 ALA A O 1
ATOM 1399 N N . GLN A 1 179 ? 31.401 -26.928 76.698 1.00 26.22 179 GLN A N 1
ATOM 1400 C CA . GLN A 1 179 ? 30.944 -27.704 75.509 1.00 26.62 179 GLN A CA 1
ATOM 1401 C C . GLN A 1 179 ? 29.673 -28.549 75.778 1.00 25.75 179 GLN A C 1
ATOM 1402 O O . GLN A 1 179 ? 28.813 -28.660 74.900 1.00 24.83 179 GLN A O 1
ATOM 1408 N N . PRO A 1 180 ? 29.543 -29.149 76.971 1.00 24.58 180 PRO A N 1
ATOM 1409 C CA . PRO A 1 180 ? 28.283 -29.904 77.139 1.00 24.94 180 PRO A CA 1
ATOM 1410 C C . PRO A 1 180 ? 27.033 -29.008 77.017 1.00 24.68 180 PRO A C 1
ATOM 1411 O O . PRO A 1 180 ? 26.020 -29.442 76.456 1.00 23.80 180 PRO A O 1
ATOM 1415 N N . LEU A 1 181 ? 27.098 -27.758 77.508 1.00 24.14 181 LEU A N 1
ATOM 1416 C CA . LEU A 1 181 ? 25.979 -26.832 77.405 1.00 24.34 181 LEU A CA 1
ATOM 1417 C C . LEU A 1 181 ? 25.638 -26.596 75.938 1.00 24.46 181 LEU A C 1
ATOM 1418 O O . LEU A 1 181 ? 24.464 -26.632 75.559 1.00 24.25 181 LEU A O 1
ATOM 1423 N N . LEU A 1 182 ? 26.675 -26.354 75.131 1.00 25.19 182 LEU A N 1
ATOM 1424 C CA . LEU A 1 182 ? 26.490 -26.105 73.704 1.00 24.64 182 LEU A CA 1
ATOM 1425 C C . LEU A 1 182 ? 25.904 -27.332 73.015 1.00 24.19 182 LEU A C 1
ATOM 1426 O O . LEU A 1 182 ? 24.999 -27.178 72.190 1.00 24.01 182 LEU A O 1
ATOM 1431 N N . ASN A 1 183 ? 26.422 -28.512 73.354 1.00 22.77 183 ASN A N 1
ATOM 1432 C CA . ASN A 1 183 ? 25.939 -29.798 72.795 1.00 23.65 183 ASN A CA 1
ATOM 1433 C C . ASN A 1 183 ? 24.455 -30.002 73.053 1.00 23.39 183 ASN A C 1
ATOM 1434 O O . ASN A 1 183 ? 23.678 -30.333 72.122 1.00 22.95 183 ASN A O 1
ATOM 1439 N N . GLU A 1 184 ? 24.049 -29.828 74.305 1.00 23.69 184 GLU A N 1
ATOM 1440 C CA . GLU A 1 184 ? 22.607 -29.983 74.674 1.00 23.68 184 GLU A CA 1
ATOM 1441 C C . GLU A 1 184 ? 21.715 -28.921 74.052 1.00 23.48 184 GLU A C 1
ATOM 1442 O O . GLU A 1 184 ? 20.592 -29.229 73.599 1.00 21.45 184 GLU A O 1
ATOM 1448 N N . ALA A 1 185 ? 22.190 -27.668 74.037 1.00 22.84 185 ALA A N 1
ATOM 1449 C CA . ALA A 1 185 ? 21.442 -26.574 73.428 1.00 23.22 185 ALA A CA 1
ATOM 1450 C C . ALA A 1 185 ? 21.225 -26.870 71.955 1.00 23.17 185 ALA A C 1
ATOM 1451 O O . ALA A 1 185 ? 20.127 -26.694 71.454 1.00 23.34 185 ALA A O 1
ATOM 1453 N N . ASP A 1 186 ? 22.252 -27.372 71.283 1.00 24.69 186 ASP A N 1
ATOM 1454 C CA . ASP A 1 186 ? 22.149 -27.697 69.877 1.00 24.98 186 ASP A CA 1
ATOM 1455 C C . ASP A 1 186 ? 21.202 -28.877 69.632 1.00 25.28 186 ASP A C 1
ATOM 1456 O O . ASP A 1 186 ? 20.404 -28.858 68.694 1.00 24.33 186 ASP A O 1
ATOM 1461 N N . SER A 1 187 ? 21.258 -29.897 70.473 1.00 24.92 187 SER A N 1
ATOM 1462 C CA . SER A 1 187 ? 20.273 -30.989 70.358 1.00 24.19 187 SER A CA 1
ATOM 1463 C C . SER A 1 187 ? 18.832 -30.507 70.549 1.00 23.61 187 SER A C 1
ATOM 1464 O O . SER A 1 187 ? 17.932 -30.998 69.887 1.00 23.26 187 SER A O 1
ATOM 1467 N N . LEU A 1 188 ? 18.596 -29.562 71.455 1.00 22.29 188 LEU A N 1
ATOM 1468 C CA . LEU A 1 188 ? 17.264 -28.998 71.566 1.00 21.77 188 LEU A CA 1
ATOM 1469 C C . LEU A 1 188 ? 16.936 -28.222 70.312 1.00 21.59 188 LEU A C 1
ATOM 1470 O O . LEU A 1 188 ? 15.860 -28.414 69.747 1.00 21.01 188 LEU A O 1
ATOM 1475 N N . ALA A 1 189 ? 17.882 -27.390 69.857 1.00 21.00 189 ALA A N 1
ATOM 1476 C CA . ALA A 1 189 ? 17.710 -26.568 68.667 1.00 21.47 189 ALA A CA 1
ATOM 1477 C C . ALA A 1 189 ? 17.249 -27.395 67.459 1.00 21.57 189 ALA A C 1
ATOM 1478 O O . ALA A 1 189 ? 16.407 -26.954 66.690 1.00 21.24 189 ALA A O 1
ATOM 1480 N N . LYS A 1 190 ? 17.830 -28.580 67.304 1.00 22.70 190 LYS A N 1
ATOM 1481 C CA . LYS A 1 190 ? 17.539 -29.456 66.155 1.00 24.36 190 LYS A CA 1
ATOM 1482 C C . LYS A 1 190 ? 16.065 -29.836 66.035 1.00 23.74 190 LYS A C 1
ATOM 1483 O O . LYS A 1 190 ? 15.559 -30.040 64.916 1.00 25.09 190 LYS A O 1
ATOM 1489 N N A VAL A 1 191 ? 15.413 -29.943 67.191 0.50 23.30 191 VAL A N 1
ATOM 1490 N N B VAL A 1 191 ? 15.354 -29.969 67.150 0.50 23.07 191 VAL A N 1
ATOM 1491 C CA A VAL A 1 191 ? 14.009 -30.348 67.322 0.50 23.67 191 VAL A CA 1
ATOM 1492 C CA B VAL A 1 191 ? 13.929 -30.362 67.078 0.50 23.20 191 VAL A CA 1
ATOM 1493 C C A VAL A 1 191 ? 12.990 -29.210 67.151 0.50 23.43 191 VAL A C 1
ATOM 1494 C C B VAL A 1 191 ? 12.938 -29.206 67.245 0.50 23.16 191 VAL A C 1
ATOM 1495 O O A VAL A 1 191 ? 11.823 -29.459 66.883 0.50 22.76 191 VAL A O 1
ATOM 1496 O O B VAL A 1 191 ? 11.732 -29.443 67.330 0.50 22.28 191 VAL A O 1
ATOM 1503 N N . MET A 1 192 ? 13.435 -27.968 67.319 1.00 23.09 192 MET A N 1
ATOM 1504 C CA . MET A 1 192 ? 12.554 -26.795 67.335 1.00 23.81 192 MET A CA 1
ATOM 1505 C C . MET A 1 192 ? 11.997 -26.497 65.919 1.00 24.68 192 MET A C 1
ATOM 1506 O O . MET A 1 192 ? 12.487 -27.072 64.939 1.00 25.44 192 MET A O 1
ATOM 1511 N N . PRO A 1 193 ? 10.939 -25.656 65.814 1.00 25.03 193 PRO A N 1
ATOM 1512 C CA . PRO A 1 193 ? 10.410 -25.211 64.509 1.00 25.64 193 PRO A CA 1
ATOM 1513 C C . PRO A 1 193 ? 11.465 -24.750 63.488 1.00 26.16 193 PRO A C 1
ATOM 1514 O O . PRO A 1 193 ? 12.261 -23.835 63.762 1.00 25.47 193 PRO A O 1
ATOM 1518 N N . SER A 1 194 ? 11.441 -25.377 62.306 1.00 26.68 194 SER A N 1
ATOM 1519 C CA . SER A 1 194 ? 12.554 -25.281 61.359 1.00 27.89 194 SER A CA 1
ATOM 1520 C C . SER A 1 194 ? 12.729 -23.888 60.789 1.00 28.40 194 SER A C 1
ATOM 1521 O O . SER A 1 194 ? 13.840 -23.509 60.392 1.00 29.44 194 SER A O 1
ATOM 1524 N N . ASP A 1 195 ? 11.646 -23.120 60.783 1.00 28.93 195 ASP A N 1
ATOM 1525 C CA . ASP A 1 195 ? 11.656 -21.795 60.176 1.00 29.65 195 ASP A CA 1
ATOM 1526 C C . ASP A 1 195 ? 12.322 -20.727 61.054 1.00 29.52 195 ASP A C 1
ATOM 1527 O O . ASP A 1 195 ? 12.656 -19.636 60.556 1.00 29.93 195 ASP A O 1
ATOM 1532 N N . ILE A 1 196 ? 12.584 -21.059 62.324 1.00 28.99 196 ILE A N 1
ATOM 1533 C CA . ILE A 1 196 ? 13.345 -20.186 63.213 1.00 28.56 196 ILE A CA 1
ATOM 1534 C C . ILE A 1 196 ? 14.833 -20.264 62.885 1.00 28.42 196 ILE A C 1
ATOM 1535 O O . ILE A 1 196 ? 15.400 -21.356 62.867 1.00 27.41 196 ILE A O 1
ATOM 1540 N N . PRO A 1 197 ? 15.492 -19.104 62.692 1.00 27.69 197 PRO A N 1
ATOM 1541 C CA . PRO A 1 197 ? 16.907 -19.124 62.402 1.00 28.23 197 PRO A CA 1
ATOM 1542 C C . PRO A 1 197 ? 17.677 -19.987 63.397 1.00 28.06 197 PRO A C 1
ATOM 1543 O O . PRO A 1 197 ? 17.335 -20.026 64.586 1.00 27.96 197 PRO A O 1
ATOM 1547 N N . LEU A 1 198 ? 18.700 -20.675 62.910 1.00 27.92 198 LEU A N 1
ATOM 1548 C CA . LEU A 1 198 ? 19.499 -21.547 63.767 1.00 28.08 198 LEU A CA 1
ATOM 1549 C C . LEU A 1 198 ? 20.084 -20.840 64.973 1.00 27.37 198 LEU A C 1
ATOM 1550 O O . LEU A 1 198 ? 20.048 -21.381 66.072 1.00 25.46 198 LEU A O 1
ATOM 1555 N N . LYS A 1 199 ? 20.640 -19.651 64.778 1.00 27.85 199 LYS A N 1
ATOM 1556 C CA . LYS A 1 199 ? 21.236 -18.914 65.899 1.00 28.81 199 LYS A CA 1
ATOM 1557 C C . LYS A 1 199 ? 20.180 -18.783 67.004 1.00 27.82 199 LYS A C 1
ATOM 1558 O O . LYS A 1 199 ? 20.498 -18.918 68.194 1.00 28.04 199 LYS A O 1
ATOM 1564 N N . GLN A 1 200 ? 18.943 -18.475 66.599 1.00 26.44 200 GLN A N 1
ATOM 1565 C CA . GLN A 1 200 ? 17.894 -18.184 67.573 1.00 25.97 200 GLN A CA 1
ATOM 1566 C C . GLN A 1 200 ? 17.430 -19.457 68.244 1.00 24.48 200 GLN A C 1
ATOM 1567 O O . GLN A 1 200 ? 17.127 -19.468 69.424 1.00 22.57 200 GLN A O 1
ATOM 1573 N N . ARG A 1 201 ? 17.413 -20.541 67.488 1.00 24.45 201 ARG A N 1
ATOM 1574 C CA . ARG A 1 201 ? 17.113 -21.850 68.054 1.00 23.86 201 ARG A CA 1
ATOM 1575 C C . ARG A 1 201 ? 18.167 -22.233 69.099 1.00 21.96 201 ARG A C 1
ATOM 1576 O O . ARG A 1 201 ? 17.848 -22.703 70.180 1.00 20.78 201 ARG A O 1
ATOM 1584 N N . ARG A 1 202 ? 19.421 -21.993 68.801 1.00 20.67 202 ARG A N 1
ATOM 1585 C CA . ARG A 1 202 ? 20.470 -22.298 69.745 1.00 22.72 202 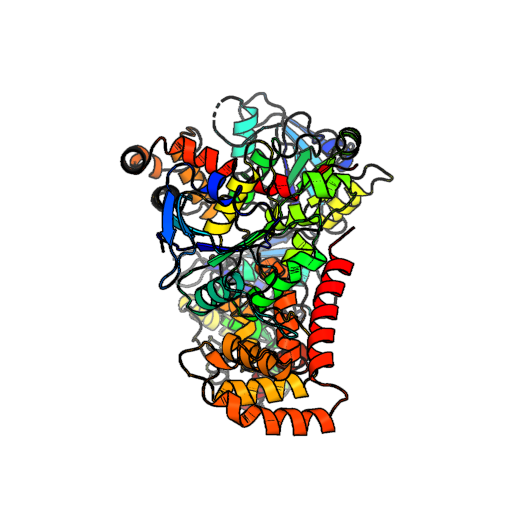ARG A CA 1
ATOM 1586 C C . ARG A 1 202 ? 20.413 -21.434 71.027 1.00 22.00 202 ARG A C 1
ATOM 1587 O O . ARG A 1 202 ? 20.663 -21.905 72.132 1.00 21.87 202 ARG A O 1
ATOM 1595 N N . TRP A 1 203 ? 20.099 -20.170 70.847 1.00 22.23 203 TRP A N 1
ATOM 1596 C CA . TRP A 1 203 ? 19.917 -19.236 71.970 1.00 21.76 203 TRP A CA 1
ATOM 1597 C C . TRP A 1 203 ? 18.743 -19.719 72.824 1.00 21.09 203 TRP A C 1
ATOM 1598 O O . TRP A 1 203 ? 18.836 -19.750 74.038 1.00 20.86 203 TRP A O 1
ATOM 1609 N N . LEU A 1 204 ? 17.642 -20.044 72.178 1.00 20.38 204 LEU A N 1
ATOM 1610 C CA . LEU A 1 204 ? 16.485 -20.592 72.882 1.00 20.47 204 LEU A CA 1
ATOM 1611 C C . LEU A 1 204 ? 16.845 -21.855 73.687 1.00 20.65 204 LEU A C 1
ATOM 1612 O O . LEU A 1 204 ? 16.386 -22.015 74.815 1.00 20.52 204 LEU A O 1
ATOM 1617 N N . GLY A 1 205 ? 17.619 -22.754 73.082 1.00 19.77 205 GLY A N 1
ATOM 1618 C CA . GLY A 1 205 ? 18.098 -23.944 73.778 1.00 21.80 205 GLY A CA 1
ATOM 1619 C C . GLY A 1 205 ? 18.794 -23.619 75.081 1.00 21.55 205 GLY A C 1
ATOM 1620 O O . GLY A 1 205 ? 18.509 -24.238 76.131 1.00 22.01 205 GLY A O 1
ATOM 1621 N N . LEU A 1 206 ? 19.721 -22.659 75.017 1.00 21.79 206 LEU A N 1
ATOM 1622 C CA . LEU A 1 206 ? 20.495 -22.247 76.200 1.00 22.88 206 LEU A CA 1
ATOM 1623 C C . LEU A 1 206 ? 19.589 -21.565 77.232 1.00 22.99 206 LEU A C 1
ATOM 1624 O O . LEU A 1 206 ? 19.707 -21.813 78.425 1.00 23.86 206 LEU A O 1
ATOM 1629 N N . GLN A 1 207 ? 18.629 -20.746 76.768 1.00 21.82 207 GLN A N 1
ATOM 1630 C CA . GLN A 1 207 ? 17.693 -20.118 77.681 1.00 21.89 207 GLN A CA 1
ATOM 1631 C C . GLN A 1 207 ? 16.875 -21.163 78.422 1.00 22.18 207 GLN A C 1
ATOM 1632 O O . GLN A 1 207 ? 16.618 -21.022 79.628 1.00 23.02 207 GLN A O 1
ATOM 1638 N N . MET A 1 208 ? 16.473 -22.222 77.724 1.00 21.87 208 MET A N 1
ATOM 1639 C CA . MET A 1 208 ? 15.652 -23.257 78.359 1.00 22.85 208 MET A CA 1
ATOM 1640 C C . MET A 1 208 ? 16.472 -24.021 79.417 1.00 21.72 208 MET A C 1
ATOM 1641 O O . MET A 1 208 ? 15.975 -24.345 80.499 1.00 22.41 208 MET A O 1
ATOM 1646 N N . LEU A 1 209 ? 17.709 -24.316 79.089 1.00 22.72 209 LEU A N 1
ATOM 1647 C CA . LEU A 1 209 ? 18.622 -24.968 80.046 1.00 23.22 209 LEU A CA 1
ATOM 1648 C C . LEU A 1 209 ? 18.889 -24.087 81.286 1.00 23.88 209 LEU A C 1
ATOM 1649 O O . LEU A 1 209 ? 19.069 -24.601 82.383 1.00 23.97 209 LEU A O 1
ATOM 1654 N N . GLU A 1 210 ? 18.927 -22.775 81.094 1.00 23.90 210 GLU A N 1
ATOM 1655 C CA . GLU A 1 210 ? 19.058 -21.837 82.191 1.00 25.09 210 GLU A CA 1
ATOM 1656 C C . GLU A 1 210 ? 17.805 -21.782 83.082 1.00 25.31 210 GLU A C 1
ATOM 1657 O O . GLU A 1 210 ? 17.882 -21.312 84.214 1.00 26.29 210 GLU A O 1
ATOM 1663 N N . GLY A 1 211 ? 16.670 -22.294 82.584 1.00 25.54 211 GLY A N 1
ATOM 1664 C CA . GLY A 1 211 ? 15.391 -22.301 83.283 1.00 25.69 211 GLY A CA 1
ATOM 1665 C C . GLY A 1 211 ? 14.397 -21.236 82.848 1.00 25.83 211 GLY A C 1
ATOM 1666 O O . GLY A 1 211 ? 13.438 -20.976 83.556 1.00 25.64 211 GLY A O 1
ATOM 1667 N N . ASP A 1 212 ? 14.628 -20.595 81.707 1.00 25.98 212 ASP A N 1
ATOM 1668 C CA . ASP A 1 212 ? 13.715 -19.564 81.195 1.00 25.74 212 ASP A CA 1
ATOM 1669 C C . ASP A 1 212 ? 12.423 -20.243 80.723 1.00 24.90 212 ASP A C 1
ATOM 1670 O O . ASP A 1 212 ? 12.441 -21.003 79.771 1.00 25.97 212 ASP A O 1
ATOM 1675 N N . ILE A 1 213 ? 11.322 -19.945 81.369 1.00 25.24 213 ILE A N 1
ATOM 1676 C CA . ILE A 1 213 ? 10.045 -20.627 81.065 1.00 25.08 213 ILE A CA 1
ATOM 1677 C C . ILE A 1 213 ? 9.443 -20.202 79.734 1.00 24.58 213 ILE A C 1
ATOM 1678 O O . ILE A 1 213 ? 8.885 -21.040 78.992 1.00 24.22 213 ILE A O 1
ATOM 1683 N N . TYR A 1 214 ? 9.522 -18.908 79.448 1.00 24.14 214 TYR A N 1
ATOM 1684 C CA . TYR A 1 214 ? 8.949 -18.330 78.222 1.00 23.96 214 TYR A CA 1
ATOM 1685 C C . TYR A 1 214 ? 9.588 -18.879 76.936 1.00 22.94 214 TYR A C 1
ATOM 1686 O O . TYR A 1 214 ? 8.892 -19.165 75.968 1.00 21.76 214 TYR A O 1
ATOM 1695 N N . SER A 1 215 ? 10.895 -19.061 76.959 1.00 22.84 215 SER A N 1
ATOM 1696 C CA A SER A 1 215 ? 11.642 -19.618 75.824 0.50 23.02 215 SER A CA 1
ATOM 1697 C CA B SER A 1 215 ? 11.609 -19.593 75.796 0.50 22.74 215 SER A CA 1
ATOM 1698 C C . SER A 1 215 ? 11.078 -20.966 75.394 1.00 22.68 215 SER A C 1
ATOM 1699 O O . SER A 1 215 ? 11.164 -21.350 74.226 1.00 24.01 215 SER A O 1
ATOM 1704 N N . ARG A 1 216 ? 10.500 -21.711 76.339 1.00 22.76 216 ARG A N 1
ATOM 1705 C CA . ARG A 1 216 ? 9.949 -23.023 76.005 1.00 23.80 216 ARG A CA 1
ATOM 1706 C C . ARG A 1 216 ? 8.829 -22.938 75.023 1.00 23.00 216 ARG A C 1
ATOM 1707 O O . ARG A 1 216 ? 8.649 -23.836 74.211 1.00 23.31 216 ARG A O 1
ATOM 1715 N N . ALA A 1 217 ? 8.034 -21.881 75.161 1.00 22.94 217 ALA A N 1
ATOM 1716 C CA . ALA A 1 217 ? 6.896 -21.598 74.292 1.00 23.18 217 ALA A CA 1
ATOM 1717 C C . ALA A 1 217 ? 7.282 -21.514 72.818 1.00 22.94 217 ALA A C 1
ATOM 1718 O O . ALA A 1 217 ? 6.489 -21.860 71.949 1.00 22.32 217 ALA A O 1
ATOM 1720 N N . TYR A 1 218 ? 8.481 -21.010 72.547 1.00 22.18 218 TYR A N 1
ATOM 1721 C CA . TYR A 1 218 ? 8.995 -20.911 71.173 1.00 23.86 218 TYR A CA 1
ATOM 1722 C C . TYR A 1 218 ? 9.530 -22.213 70.580 1.00 25.00 218 TYR A C 1
ATOM 1723 O O . TYR A 1 218 ? 9.580 -22.364 69.349 1.00 25.65 218 TYR A O 1
ATOM 1732 N N . ALA A 1 219 ? 9.849 -23.154 71.469 1.00 25.21 219 ALA A N 1
ATOM 1733 C CA . ALA A 1 219 ? 10.739 -24.263 71.192 1.00 25.53 219 ALA A CA 1
ATOM 1734 C C . ALA A 1 219 ? 9.998 -25.492 70.697 1.00 25.40 219 ALA A C 1
ATOM 1735 O O . ALA A 1 219 ? 10.610 -26.511 70.365 1.00 25.48 219 ALA A O 1
ATOM 1737 N N . GLY A 1 220 ? 8.669 -25.404 70.637 1.00 26.13 220 GLY A N 1
ATOM 1738 C CA . GLY A 1 220 ? 7.876 -26.480 70.107 1.00 27.22 220 GLY A CA 1
ATOM 1739 C C . GLY A 1 220 ? 8.183 -27.778 70.812 1.00 27.33 220 GLY A C 1
ATOM 1740 O O . GLY A 1 220 ? 8.156 -27.824 72.037 1.00 28.85 220 GLY A O 1
ATOM 1741 N N . GLU A 1 221 ? 8.526 -28.804 70.035 1.00 27.77 221 GLU A N 1
ATOM 1742 C CA . GLU A 1 221 ? 8.759 -30.166 70.547 1.00 28.32 221 GLU A CA 1
ATOM 1743 C C . GLU A 1 221 ? 9.973 -30.307 71.472 1.00 28.03 221 GLU A C 1
ATOM 1744 O O . GLU A 1 221 ? 10.058 -31.262 72.245 1.00 26.37 221 GLU A O 1
ATOM 1750 N N . ALA A 1 222 ? 10.919 -29.376 71.358 1.00 27.47 222 ALA A N 1
ATOM 1751 C CA . ALA A 1 222 ? 12.106 -29.357 72.170 1.00 27.91 222 ALA A CA 1
ATOM 1752 C C . ALA A 1 222 ? 11.773 -29.394 73.658 1.00 27.64 222 ALA A C 1
ATOM 1753 O O . ALA A 1 222 ? 12.519 -29.970 74.426 1.00 26.98 222 ALA A O 1
ATOM 1755 N N . SER A 1 223 ? 10.651 -28.776 74.058 1.00 28.35 223 SER A N 1
ATOM 1756 C CA . SER A 1 223 ? 10.309 -28.672 75.486 1.00 29.23 223 SER A CA 1
ATOM 1757 C C . SER A 1 223 ? 10.129 -30.048 76.153 1.00 29.58 223 SER A C 1
ATOM 1758 O O . SER A 1 223 ? 10.410 -30.222 77.342 1.00 31.27 223 SER A O 1
ATOM 1761 N N . GLN A 1 224 ? 9.755 -31.045 75.361 1.00 30.13 224 GLN A N 1
ATOM 1762 C CA . GLN A 1 224 ? 9.651 -32.435 75.806 1.00 29.93 224 GLN A CA 1
ATOM 1763 C C . GLN A 1 224 ? 10.992 -33.152 76.098 1.00 29.33 224 GLN A C 1
ATOM 1764 O O . GLN A 1 224 ? 11.013 -34.233 76.696 1.00 28.30 224 GLN A O 1
ATOM 1770 N N . HIS A 1 225 ? 12.102 -32.548 75.671 1.00 28.18 225 HIS A N 1
ATOM 1771 C CA . HIS A 1 225 ? 13.419 -33.176 75.760 1.00 27.32 225 HIS A CA 1
ATOM 1772 C C . HIS A 1 225 ? 14.301 -32.493 76.798 1.00 25.94 225 HIS A C 1
ATOM 1773 O O . HIS A 1 225 ? 15.424 -32.945 77.058 1.00 24.52 225 HIS A O 1
ATOM 1780 N N . LEU A 1 226 ? 13.753 -31.441 77.413 1.00 24.50 226 LEU A N 1
ATOM 1781 C CA . LEU A 1 226 ? 14.497 -30.573 78.316 1.00 24.55 226 LEU A CA 1
ATOM 1782 C C . LEU A 1 226 ? 14.858 -31.272 79.629 1.00 23.71 226 LEU A C 1
ATOM 1783 O O . LEU A 1 226 ? 15.985 -31.185 80.089 1.00 22.17 226 LEU A O 1
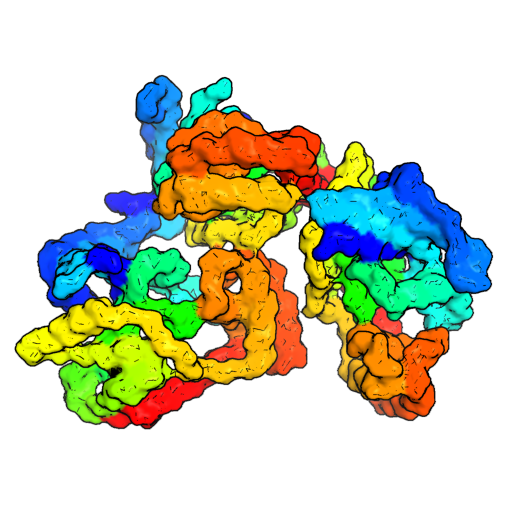ATOM 1788 N N . ASP A 1 227 ? 13.937 -32.024 80.208 1.00 23.37 227 ASP A N 1
ATOM 1789 C CA . ASP A 1 227 ? 14.259 -32.757 81.448 1.00 24.14 227 ASP A CA 1
ATOM 1790 C C . ASP A 1 227 ? 15.410 -33.765 81.280 1.00 23.82 227 ASP A C 1
ATOM 1791 O O . ASP A 1 227 ? 16.284 -33.876 82.152 1.00 22.90 227 ASP A O 1
ATOM 1796 N N . ALA A 1 228 ? 15.398 -34.492 80.161 1.00 23.48 228 ALA A N 1
ATOM 1797 C CA . ALA A 1 228 ? 16.448 -35.454 79.873 1.00 23.07 228 ALA A CA 1
ATOM 1798 C C . ALA A 1 228 ? 17.758 -34.735 79.676 1.00 22.31 228 ALA A C 1
ATOM 1799 O O . ALA A 1 228 ? 18.797 -35.191 80.190 1.00 23.02 228 ALA A O 1
ATOM 1801 N N . ALA A 1 229 ? 17.713 -33.581 78.996 1.00 21.51 229 ALA A N 1
ATOM 1802 C CA . ALA A 1 229 ? 18.920 -32.778 78.781 1.00 21.71 229 ALA A CA 1
ATOM 1803 C C . ALA A 1 229 ? 19.491 -32.276 80.115 1.00 21.08 229 ALA A C 1
ATOM 1804 O O . ALA A 1 229 ? 20.690 -32.386 80.355 1.00 19.48 229 ALA A O 1
ATOM 1806 N N . LEU A 1 230 ? 18.627 -31.747 80.983 1.00 21.23 230 LEU A N 1
ATOM 1807 C CA . LEU A 1 230 ? 19.101 -31.266 82.282 1.00 22.12 230 LEU A CA 1
ATOM 1808 C C . LEU A 1 230 ? 19.684 -32.350 83.162 1.00 21.35 230 LEU A C 1
ATOM 1809 O O . LEU A 1 230 ? 20.642 -32.090 83.882 1.00 21.86 230 LEU A O 1
ATOM 1814 N N . ALA A 1 231 ? 19.136 -33.556 83.086 1.00 21.71 231 ALA A N 1
ATOM 1815 C CA . ALA A 1 231 ? 19.623 -34.699 83.852 1.00 21.91 231 ALA A CA 1
ATOM 1816 C C . ALA A 1 231 ? 21.052 -35.051 83.470 1.00 21.92 231 ALA A C 1
ATOM 1817 O O . ALA A 1 231 ? 21.928 -35.190 84.334 1.00 21.00 231 ALA A O 1
ATOM 1819 N N . ARG A 1 232 ? 21.297 -35.144 82.168 1.00 21.55 232 ARG A N 1
ATOM 1820 C CA . ARG A 1 232 ? 22.639 -35.343 81.662 1.00 22.52 232 ARG A CA 1
ATOM 1821 C C . ARG A 1 232 ? 23.603 -34.249 82.162 1.00 21.56 232 ARG A C 1
ATOM 1822 O O . ARG A 1 232 ? 24.715 -34.539 82.655 1.00 22.23 232 ARG A O 1
ATOM 1830 N N . LEU A 1 233 ? 23.194 -32.993 82.023 1.00 21.21 233 LEU A N 1
ATOM 1831 C CA . LEU A 1 233 ? 24.074 -31.867 82.400 1.00 21.38 233 LEU A CA 1
ATOM 1832 C C . LEU A 1 233 ? 24.395 -31.864 83.895 1.00 20.88 233 LEU A C 1
ATOM 1833 O O . LEU A 1 233 ? 25.515 -31.588 84.303 1.00 19.71 233 LEU A O 1
ATOM 1838 N N . ARG A 1 234 ? 23.397 -32.195 84.710 1.00 19.75 234 ARG A N 1
ATOM 1839 C CA . ARG A 1 234 ? 23.591 -32.274 86.149 1.00 21.15 234 ARG A CA 1
ATOM 1840 C C . ARG A 1 234 ? 24.562 -33.378 86.551 1.00 20.03 234 ARG A C 1
ATOM 1841 O O . ARG A 1 234 ? 25.297 -33.250 87.529 1.00 20.09 234 ARG A O 1
ATOM 1849 N N . ASN A 1 235 ? 24.589 -34.452 85.783 1.00 21.46 235 ASN A N 1
ATOM 1850 C CA . ASN A 1 235 ? 25.591 -35.496 86.004 1.00 22.26 235 ASN A CA 1
ATOM 1851 C C . ASN A 1 235 ? 27.019 -35.021 85.634 1.00 22.98 235 ASN A C 1
ATOM 1852 O O . ASN A 1 235 ? 28.011 -35.355 86.308 1.00 22.44 235 ASN A O 1
ATOM 1857 N N . GLU A 1 236 ? 27.099 -34.262 84.552 1.00 23.58 236 GLU A N 1
ATOM 1858 C CA . GLU A 1 236 ? 28.367 -33.735 84.006 1.00 25.87 236 GLU A CA 1
ATOM 1859 C C . GLU A 1 236 ? 28.979 -32.566 84.786 1.00 25.86 236 GLU A C 1
ATOM 1860 O O . GLU A 1 236 ? 30.195 -32.409 84.828 1.00 26.69 236 GLU A O 1
ATOM 1866 N N . MET A 1 237 ? 28.164 -31.724 85.393 1.00 26.18 237 MET A N 1
ATOM 1867 C CA . MET A 1 237 ? 28.726 -30.575 86.104 1.00 27.52 237 MET A CA 1
ATOM 1868 C C . MET A 1 237 ? 27.873 -30.138 87.290 1.00 26.75 237 MET A C 1
ATOM 1869 O O . MET A 1 237 ? 26.690 -30.481 87.360 1.00 24.69 237 MET A O 1
ATOM 1874 N N . ASP A 1 238 ? 28.484 -29.349 88.178 1.00 26.59 238 ASP A N 1
ATOM 1875 C CA . ASP A 1 238 ? 27.786 -28.675 89.272 1.00 28.01 238 ASP A CA 1
ATOM 1876 C C . ASP A 1 238 ? 26.994 -27.491 88.699 1.00 28.72 238 ASP A C 1
ATOM 1877 O O . ASP A 1 238 ? 27.556 -26.643 87.999 1.00 29.44 238 ASP A O 1
ATOM 1882 N N . ASP A 1 239 ? 25.694 -27.446 88.970 1.00 29.15 239 ASP A N 1
ATOM 1883 C CA . ASP A 1 239 ? 24.840 -26.298 88.610 1.00 29.32 239 ASP A CA 1
ATOM 1884 C C . ASP A 1 239 ? 25.019 -25.784 87.164 1.00 29.20 239 ASP A C 1
ATOM 1885 O O . ASP A 1 239 ? 25.548 -24.670 86.909 1.00 27.19 239 ASP A O 1
ATOM 1890 N N . PRO A 1 240 ? 24.541 -26.570 86.203 1.00 29.02 240 PRO A N 1
ATOM 1891 C CA . PRO A 1 240 ? 24.692 -26.121 84.813 1.00 29.17 240 PRO A CA 1
ATOM 1892 C C . PRO A 1 240 ? 24.090 -24.740 84.553 1.00 28.60 240 PRO A C 1
ATOM 1893 O O . PRO A 1 240 ? 24.655 -23.969 83.800 1.00 27.48 240 PRO A O 1
ATOM 1897 N N . ALA A 1 241 ? 22.972 -24.407 85.197 1.00 29.41 241 ALA A N 1
ATOM 1898 C CA . ALA A 1 241 ? 22.289 -23.120 84.930 1.00 29.31 241 ALA A CA 1
ATOM 1899 C C . ALA A 1 241 ? 23.176 -21.959 85.338 1.00 29.63 241 ALA A C 1
ATOM 1900 O O . ALA A 1 241 ? 23.241 -20.943 84.660 1.00 30.11 241 ALA A O 1
ATOM 1902 N N . LEU A 1 242 ? 23.911 -22.151 86.424 1.00 29.11 242 LEU A N 1
ATOM 1903 C CA . LEU A 1 242 ? 24.853 -21.158 86.899 1.00 29.40 242 LEU A CA 1
ATOM 1904 C C . LEU A 1 242 ? 26.079 -21.064 85.997 1.00 29.70 242 LEU A C 1
ATOM 1905 O O . LEU A 1 242 ? 26.669 -19.981 85.871 1.00 29.14 242 LEU A O 1
ATOM 1910 N N . HIS A 1 243 ? 26.484 -22.183 85.386 1.00 29.03 243 HIS A N 1
ATOM 1911 C CA . HIS A 1 243 ? 27.586 -22.120 84.406 1.00 28.68 243 HIS A CA 1
ATOM 1912 C C . HIS A 1 243 ? 27.248 -21.259 83.190 1.00 28.38 243 HIS A C 1
ATOM 1913 O O . HIS A 1 243 ? 28.127 -20.590 82.634 1.00 27.51 243 HIS A O 1
ATOM 1920 N N . ILE A 1 244 ? 25.997 -21.314 82.744 1.00 27.60 244 ILE A N 1
ATOM 1921 C CA . ILE A 1 244 ? 25.506 -20.465 81.636 1.00 27.79 244 ILE A CA 1
ATOM 1922 C C . ILE A 1 244 ? 25.679 -19.012 82.044 1.00 28.05 244 ILE A C 1
ATOM 1923 O O . ILE A 1 244 ? 26.330 -18.248 81.354 1.00 25.78 244 ILE A O 1
ATOM 1928 N N . ALA A 1 245 ? 25.144 -18.651 83.208 1.00 28.36 245 ALA A N 1
ATOM 1929 C CA . ALA A 1 245 ? 25.213 -17.259 83.688 1.00 28.34 245 ALA A CA 1
ATOM 1930 C C . ALA A 1 245 ? 26.649 -16.805 83.898 1.00 28.46 245 ALA A C 1
ATOM 1931 O O . ALA A 1 245 ? 27.007 -15.691 83.485 1.00 28.18 245 ALA A O 1
ATOM 1933 N N . ASP A 1 246 ? 27.475 -17.675 84.491 1.00 27.73 246 ASP A N 1
ATOM 1934 C CA . ASP A 1 246 ? 28.851 -17.342 84.850 1.00 28.10 246 ASP A CA 1
ATOM 1935 C C . ASP A 1 246 ? 29.675 -17.093 83.567 1.00 26.83 246 ASP A C 1
ATOM 1936 O O . ASP A 1 246 ? 30.466 -16.158 83.514 1.00 26.90 246 ASP A O 1
ATOM 1941 N N . ALA A 1 247 ? 29.453 -17.907 82.531 1.00 25.83 247 ALA A N 1
ATOM 1942 C CA . ALA A 1 247 ? 30.124 -17.695 81.228 1.00 25.85 247 ALA A CA 1
ATOM 1943 C C . ALA A 1 247 ? 29.835 -16.267 80.722 1.00 25.35 247 ALA A C 1
ATOM 1944 O O . ALA A 1 247 ? 30.731 -15.562 80.267 1.00 22.58 247 ALA A O 1
ATOM 1946 N N . ARG A 1 248 ? 28.576 -15.843 80.828 1.00 23.93 248 ARG A N 1
ATOM 1947 C CA . ARG A 1 248 ? 28.186 -14.493 80.377 1.00 24.92 248 ARG A CA 1
ATOM 1948 C C . ARG A 1 248 ? 28.877 -13.410 81.154 1.00 22.93 248 ARG A C 1
ATOM 1949 O O . ARG A 1 248 ? 29.492 -12.521 80.570 1.00 22.28 248 ARG A O 1
ATOM 1957 N N . TYR A 1 249 ? 28.843 -13.501 82.475 1.00 23.81 249 TYR A N 1
ATOM 1958 C CA . TYR A 1 249 ? 29.496 -12.496 83.282 1.00 24.05 249 TYR A CA 1
ATOM 1959 C C . TYR A 1 249 ? 31.025 -12.490 83.086 1.00 23.73 249 TYR A C 1
ATOM 1960 O O . TYR A 1 249 ? 31.653 -11.424 83.068 1.00 22.67 249 TYR A O 1
ATOM 1969 N N . GLN A 1 250 ? 31.629 -13.666 82.911 1.00 23.38 250 GLN A N 1
ATOM 1970 C CA A GLN A 1 250 ? 33.077 -13.754 82.655 0.50 23.04 250 GLN A CA 1
ATOM 1971 C CA B GLN A 1 250 ? 33.084 -13.712 82.715 0.50 23.62 250 GLN A CA 1
ATOM 1972 C C . GLN A 1 250 ? 33.427 -12.970 81.396 1.00 23.65 250 GLN A C 1
ATOM 1973 O O . GLN A 1 250 ? 34.408 -12.208 81.333 1.00 21.68 250 GLN A O 1
ATOM 1984 N N . CYS A 1 251 ? 32.631 -13.192 80.362 1.00 23.78 251 CYS A N 1
ATOM 1985 C CA . CYS A 1 251 ? 32.817 -12.552 79.084 1.00 23.53 251 CYS A CA 1
ATOM 1986 C C . CYS A 1 251 ? 32.784 -11.018 79.210 1.00 23.30 251 CYS A C 1
ATOM 1987 O O . CYS A 1 251 ? 33.685 -10.293 78.726 1.00 21.57 251 CYS A O 1
ATOM 1990 N N . ILE A 1 252 ? 31.750 -10.543 79.894 1.00 22.30 252 ILE A N 1
ATOM 1991 C CA A ILE A 1 252 ? 31.519 -9.116 80.134 0.50 22.37 252 ILE A CA 1
ATOM 1992 C CA B ILE A 1 252 ? 31.538 -9.119 80.053 0.50 22.12 252 ILE A CA 1
ATOM 1993 C C . ILE A 1 252 ? 32.656 -8.502 80.913 1.00 21.33 252 ILE A C 1
ATOM 1994 O O . ILE A 1 252 ? 33.173 -7.459 80.582 1.00 21.78 252 ILE A O 1
ATOM 2003 N N . ALA A 1 253 ? 33.048 -9.181 81.981 1.00 21.03 253 ALA A N 1
ATOM 2004 C CA . ALA A 1 253 ? 34.133 -8.754 82.822 1.00 20.24 253 ALA A CA 1
ATOM 2005 C C . ALA A 1 253 ? 35.455 -8.595 82.031 1.00 19.62 253 ALA A C 1
ATOM 2006 O O . ALA A 1 253 ? 36.204 -7.628 82.230 1.00 19.72 253 ALA A O 1
ATOM 2008 N N . ALA A 1 254 ? 35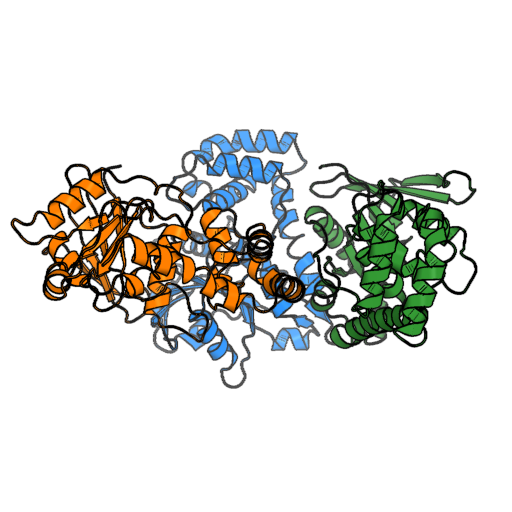.722 -9.548 81.135 1.00 18.51 254 ALA A N 1
ATOM 2009 C CA . ALA A 1 254 ? 36.947 -9.539 80.322 1.00 19.88 254 ALA A CA 1
ATOM 2010 C C . ALA A 1 254 ? 36.958 -8.351 79.353 1.00 18.82 254 ALA A C 1
ATOM 2011 O O . ALA A 1 254 ? 37.980 -7.697 79.180 1.00 18.51 254 ALA A O 1
ATOM 2013 N N . ILE A 1 255 ? 35.810 -8.076 78.730 1.00 19.85 255 ILE A N 1
ATOM 2014 C CA . ILE A 1 255 ? 35.603 -6.894 77.866 1.00 19.90 255 ILE A CA 1
ATOM 2015 C C . ILE A 1 255 ? 35.828 -5.601 78.643 1.00 19.59 255 ILE A C 1
ATOM 2016 O O . ILE A 1 255 ? 36.615 -4.738 78.257 1.00 19.52 255 ILE A O 1
ATOM 2021 N N . CYS A 1 256 ? 35.193 -5.505 79.785 1.00 19.92 256 CYS A N 1
ATOM 2022 C CA . CYS A 1 256 ? 35.272 -4.299 80.541 1.00 21.26 256 CYS A CA 1
ATOM 2023 C C . CYS A 1 256 ? 36.657 -4.009 81.088 1.00 20.80 256 CYS A C 1
ATOM 2024 O O . CYS A 1 256 ? 37.027 -2.841 81.206 1.00 20.07 256 CYS A O 1
ATOM 2027 N N . ASP A 1 257 ? 37.419 -5.051 81.381 1.00 20.34 257 ASP A N 1
ATOM 2028 C CA . ASP A 1 257 ? 38.799 -4.893 81.825 1.00 21.12 257 ASP A CA 1
ATOM 2029 C C . ASP A 1 257 ? 39.659 -4.165 80.792 1.00 20.58 257 ASP A C 1
ATOM 2030 O O . ASP A 1 257 ? 40.545 -3.440 81.164 1.00 19.48 257 ASP A O 1
ATOM 2035 N N . VAL A 1 258 ? 39.392 -4.394 79.511 1.00 20.35 258 VAL A N 1
ATOM 2036 C CA . VAL A 1 258 ? 40.117 -3.762 78.422 1.00 21.47 258 VAL A CA 1
ATOM 2037 C C . VAL A 1 258 ? 39.567 -2.389 78.075 1.00 21.34 258 VAL A C 1
ATOM 2038 O O . VAL A 1 258 ? 40.309 -1.422 77.891 1.00 20.66 258 VAL A O 1
ATOM 2042 N N . VAL A 1 259 ? 38.246 -2.330 77.982 1.00 23.09 259 VAL A N 1
ATOM 2043 C CA . VAL A 1 259 ? 37.520 -1.207 77.407 1.00 24.52 259 VAL A CA 1
ATOM 2044 C C . VAL A 1 259 ? 37.312 -0.007 78.340 1.00 25.19 259 VAL A C 1
ATOM 2045 O O . VAL A 1 259 ? 37.271 1.128 77.874 1.00 23.63 259 VAL A O 1
ATOM 2049 N N . SER A 1 260 ? 37.156 -0.274 79.635 1.00 27.01 260 SER A N 1
ATOM 2050 C CA . SER A 1 260 ? 36.892 0.766 80.623 1.00 28.67 260 SER A CA 1
ATOM 2051 C C . SER A 1 260 ? 38.137 0.994 81.446 1.00 30.54 260 SER A C 1
ATOM 2052 O O . SER A 1 260 ? 38.660 0.059 82.051 1.00 31.86 260 SER A O 1
ATOM 2055 N N . ASN A 1 261 ? 38.642 2.228 81.401 1.00 31.60 261 ASN A N 1
ATOM 2056 C CA . ASN A 1 261 ? 39.905 2.604 82.013 1.00 32.77 261 ASN A CA 1
ATOM 2057 C C . ASN A 1 261 ? 39.684 3.789 82.929 1.00 33.43 261 ASN A C 1
ATOM 2058 O O . ASN A 1 261 ? 38.717 4.521 82.761 1.00 32.57 261 ASN A O 1
ATOM 2063 N N . THR A 1 262 ? 40.606 3.986 83.874 1.00 34.68 262 THR A N 1
ATOM 2064 C CA . THR A 1 262 ? 40.684 5.226 84.633 1.00 35.61 262 THR A CA 1
ATOM 2065 C C . THR A 1 262 ? 41.078 6.357 83.679 1.00 36.63 262 THR A C 1
ATOM 2066 O O . THR A 1 262 ? 41.941 6.175 82.818 1.00 36.92 262 THR A O 1
ATOM 2070 N N . LEU A 1 263 ? 40.451 7.516 83.826 1.00 37.76 263 LEU A N 1
ATOM 2071 C CA . LEU A 1 263 ? 40.816 8.698 83.034 1.00 38.36 263 LEU A CA 1
ATOM 2072 C C . LEU A 1 263 ? 42.102 9.416 83.514 1.00 39.07 263 LEU A C 1
ATOM 2073 O O . LEU A 1 263 ? 42.837 9.985 82.693 1.00 39.99 263 LEU A O 1
ATOM 2078 N N . THR A 1 264 ? 42.379 9.376 84.823 1.00 39.48 264 THR A N 1
ATOM 2079 C CA . THR A 1 264 ? 43.453 10.167 85.457 1.00 39.41 264 THR A CA 1
ATOM 2080 C C . THR A 1 264 ? 44.726 10.263 84.613 1.00 39.72 264 THR A C 1
ATOM 2081 O O . THR A 1 264 ? 45.674 10.985 84.962 1.00 40.13 264 THR A O 1
ATOM 2085 N N . MET B 1 1 ? 10.775 -29.757 46.149 1.00 39.85 1 MET B N 1
ATOM 2086 C CA . MET B 1 1 ? 9.642 -29.074 46.847 1.00 38.73 1 MET B CA 1
ATOM 2087 C C . MET B 1 1 ? 8.825 -28.271 45.842 1.00 37.45 1 MET B C 1
ATOM 2088 O O . MET B 1 1 ? 9.378 -27.814 44.845 1.00 35.98 1 MET B O 1
ATOM 2093 N N . LYS B 1 2 ? 7.537 -28.085 46.100 1.00 34.96 2 LYS B N 1
ATOM 2094 C CA . LYS B 1 2 ? 6.675 -27.421 45.135 1.00 34.24 2 LYS B CA 1
ATOM 2095 C C . LYS B 1 2 ? 7.016 -25.936 44.936 1.00 32.49 2 LYS B C 1
ATOM 2096 O O . LYS B 1 2 ? 7.191 -25.456 43.813 1.00 30.91 2 LYS B O 1
ATOM 2102 N N . LYS B 1 3 ? 7.105 -25.187 46.028 1.00 30.70 3 LYS B N 1
ATOM 2103 C CA . LYS B 1 3 ? 7.298 -23.747 45.891 1.00 30.68 3 LYS B CA 1
ATOM 2104 C C . LYS B 1 3 ? 8.795 -23.458 45.745 1.00 29.66 3 LYS B C 1
ATOM 2105 O O . LYS B 1 3 ? 9.589 -23.990 46.512 1.00 29.10 3 LYS B O 1
ATOM 2111 N N . LEU B 1 4 ? 9.156 -22.646 44.746 1.00 26.98 4 LEU B N 1
ATOM 2112 C CA . LEU B 1 4 ? 10.550 -22.246 44.480 1.00 27.23 4 LEU B CA 1
ATOM 2113 C C . LEU B 1 4 ? 10.643 -20.726 44.517 1.00 25.87 4 LEU B C 1
ATOM 2114 O O . LEU B 1 4 ? 9.724 -20.045 44.078 1.00 26.01 4 LEU B O 1
ATOM 2119 N N . THR B 1 5 ? 11.741 -20.187 45.034 1.00 24.20 5 THR B N 1
ATOM 2120 C CA . THR B 1 5 ? 11.971 -18.739 44.947 1.00 23.96 5 THR B CA 1
ATOM 2121 C C . THR B 1 5 ? 13.128 -18.548 43.992 1.00 22.18 5 THR B C 1
ATOM 2122 O O . THR B 1 5 ? 14.175 -19.172 44.152 1.00 23.01 5 THR B O 1
ATOM 2126 N N . ILE B 1 6 ? 12.937 -17.691 43.005 1.00 22.99 6 ILE B N 1
ATOM 2127 C CA . ILE B 1 6 ? 13.983 -17.449 42.003 1.00 23.06 6 ILE B CA 1
ATOM 2128 C C . ILE B 1 6 ? 14.268 -15.952 41.979 1.00 23.72 6 ILE B C 1
ATOM 2129 O O . ILE B 1 6 ? 13.334 -15.137 41.886 1.00 24.81 6 ILE B O 1
ATOM 2134 N N . GLY B 1 7 ? 15.550 -15.593 42.044 1.00 23.59 7 GLY B N 1
ATOM 2135 C CA . GLY B 1 7 ? 16.002 -14.220 41.831 1.00 24.26 7 GLY B CA 1
ATOM 2136 C C . GLY B 1 7 ? 16.382 -13.996 40.392 1.00 24.89 7 GLY B C 1
ATOM 2137 O O . GLY B 1 7 ? 17.059 -14.850 39.802 1.00 25.28 7 GLY B O 1
ATOM 2138 N N . LEU B 1 8 ? 15.897 -12.884 39.795 1.00 23.83 8 LEU B N 1
ATOM 2139 C CA . LEU B 1 8 ? 16.189 -12.531 38.443 1.00 23.92 8 LEU B CA 1
ATOM 2140 C C . LEU B 1 8 ? 17.263 -11.438 38.461 1.00 24.40 8 LEU B C 1
ATOM 2141 O O . LEU B 1 8 ? 17.077 -10.366 39.056 1.00 22.84 8 LEU B O 1
ATOM 2146 N N . ILE B 1 9 ? 18.401 -11.733 37.849 1.00 24.43 9 ILE B N 1
ATOM 2147 C CA . ILE B 1 9 ? 19.579 -10.880 37.971 1.00 25.45 9 ILE B CA 1
ATOM 2148 C C . ILE B 1 9 ? 20.232 -10.624 36.612 1.00 25.23 9 ILE B C 1
ATOM 2149 O O . ILE B 1 9 ? 20.438 -11.554 35.826 1.00 23.59 9 ILE B O 1
ATOM 2154 N N . GLY B 1 10 ? 20.592 -9.371 36.342 1.00 24.10 10 GLY B N 1
ATOM 2155 C CA . GLY B 1 10 ? 21.345 -9.049 35.124 1.00 24.76 10 GLY B CA 1
ATOM 2156 C C . GLY B 1 10 ? 21.847 -7.637 35.128 1.00 24.48 10 GLY B C 1
ATOM 2157 O O . GLY B 1 10 ? 21.549 -6.878 36.083 1.00 23.56 10 GLY B O 1
ATOM 2158 N N . ASN B 1 11 ? 22.564 -7.289 34.068 1.00 23.67 11 ASN B N 1
ATOM 2159 C CA . ASN B 1 11 ? 23.039 -5.933 33.857 1.00 25.49 11 ASN B CA 1
ATOM 2160 C C . ASN B 1 11 ? 21.854 -4.996 33.597 1.00 26.65 11 ASN B C 1
ATOM 2161 O O . ASN B 1 11 ? 20.755 -5.435 33.197 1.00 24.89 11 ASN B O 1
ATOM 2166 N N . PRO B 1 12 ? 22.057 -3.675 33.830 1.00 28.29 12 PRO B N 1
ATOM 2167 C CA . PRO B 1 12 ? 21.021 -2.708 33.454 1.00 29.75 12 PRO B CA 1
ATOM 2168 C C . PRO B 1 12 ? 20.775 -2.826 31.952 1.00 30.85 12 PRO B C 1
ATOM 2169 O O . PRO B 1 12 ? 21.683 -3.183 31.227 1.00 31.42 12 PRO B O 1
ATOM 2173 N N . ASN B 1 13 ? 19.564 -2.569 31.500 1.00 32.70 13 ASN B N 1
ATOM 2174 C CA . ASN B 1 13 ? 19.256 -2.589 30.076 1.00 33.97 13 ASN B CA 1
ATOM 2175 C C . ASN B 1 13 ? 19.602 -3.945 29.436 1.00 34.92 13 ASN B C 1
ATOM 2176 O O . ASN B 1 13 ? 20.006 -3.995 28.293 1.00 36.89 13 ASN B O 1
ATOM 2181 N N . SER B 1 14 ? 19.451 -5.038 30.186 1.00 35.36 14 SER B N 1
ATOM 2182 C CA . SER B 1 14 ? 19.737 -6.382 29.686 1.00 34.89 14 SER B CA 1
ATOM 2183 C C . SER B 1 14 ? 18.490 -7.093 29.176 1.00 34.21 14 SER B C 1
ATOM 2184 O O . SER B 1 14 ? 18.589 -8.240 28.748 1.00 33.20 14 SER B O 1
ATOM 2187 N N . GLY B 1 15 ? 17.342 -6.426 29.242 1.00 33.55 15 GLY B N 1
ATOM 2188 C CA . GLY B 1 15 ? 16.057 -7.043 28.876 1.00 33.69 15 GLY B CA 1
ATOM 2189 C C . GLY B 1 15 ? 15.411 -7.831 30.022 1.00 33.02 15 GLY B C 1
ATOM 2190 O O . GLY B 1 15 ? 14.444 -8.587 29.808 1.00 32.71 15 GLY B O 1
ATOM 2191 N N . LYS B 1 16 ? 15.920 -7.645 31.239 1.00 32.10 16 LYS B N 1
ATOM 2192 C CA . LYS B 1 16 ? 15.442 -8.408 32.397 1.00 32.17 16 LYS B CA 1
ATOM 2193 C C . LYS B 1 16 ? 13.945 -8.102 32.702 1.00 31.31 16 LYS B C 1
ATOM 2194 O O . LYS B 1 16 ? 13.174 -9.002 33.006 1.00 29.26 16 LYS B O 1
ATOM 2200 N N . THR B 1 17 ? 13.511 -6.852 32.530 1.00 31.50 17 THR B N 1
ATOM 2201 C CA . THR B 1 17 ? 12.079 -6.540 32.761 1.00 30.93 17 THR B CA 1
ATOM 2202 C C . THR B 1 17 ? 11.169 -7.250 31.803 1.00 30.29 17 THR B C 1
ATOM 2203 O O . THR B 1 17 ? 10.122 -7.743 32.212 1.00 30.38 17 THR B O 1
ATOM 2207 N N . THR B 1 18 ? 11.571 -7.306 30.532 1.00 29.45 18 THR B N 1
ATOM 2208 C CA . THR B 1 18 ? 10.784 -7.949 29.484 1.00 29.55 18 THR B CA 1
ATOM 2209 C C . THR B 1 18 ? 10.585 -9.418 29.841 1.00 28.14 18 THR B C 1
ATOM 2210 O O . THR B 1 18 ? 9.474 -9.958 29.736 1.00 27.43 18 THR B O 1
ATOM 2214 N N . LEU B 1 19 ? 11.657 -10.048 30.299 1.00 27.87 19 LEU B N 1
ATOM 2215 C CA . LEU B 1 19 ? 11.554 -11.457 30.698 1.00 27.53 19 LEU B CA 1
ATOM 2216 C C . LEU B 1 19 ? 10.660 -11.574 31.935 1.00 27.07 19 LEU B C 1
ATOM 2217 O O . LEU B 1 19 ? 9.775 -12.432 31.986 1.00 26.30 19 LEU B O 1
ATOM 2222 N N . PHE B 1 20 ? 10.878 -10.699 32.913 1.00 26.58 20 PHE B N 1
ATOM 2223 C CA . PHE B 1 20 ? 10.049 -10.697 34.117 1.00 26.80 20 PHE B CA 1
ATOM 2224 C C . PHE B 1 20 ? 8.557 -10.659 33.744 1.00 26.55 20 PHE B C 1
ATOM 2225 O O . PHE B 1 20 ? 7.714 -11.449 34.231 1.00 25.15 20 PHE B O 1
ATOM 2233 N N . ASN B 1 21 ? 8.221 -9.728 32.868 1.00 26.70 21 ASN B N 1
ATOM 2234 C CA . ASN B 1 21 ? 6.849 -9.537 32.433 1.00 27.51 21 ASN B CA 1
ATOM 2235 C C . ASN B 1 21 ? 6.280 -10.717 31.649 1.00 27.26 21 ASN B C 1
ATOM 2236 O O . ASN B 1 21 ? 5.106 -11.062 31.791 1.00 26.34 21 ASN B O 1
ATOM 2241 N N . GLN B 1 22 ? 7.108 -11.290 30.789 1.00 26.96 22 GLN B N 1
ATOM 2242 C CA . GLN B 1 22 ? 6.724 -12.448 30.005 1.00 27.54 22 GLN B CA 1
ATOM 2243 C C . GLN B 1 22 ? 6.412 -13.648 30.933 1.00 27.32 22 GLN B C 1
ATOM 2244 O O . GLN B 1 22 ? 5.465 -14.387 30.691 1.00 28.94 22 GLN B O 1
ATOM 2250 N N . LEU B 1 23 ? 7.161 -13.802 32.022 1.00 26.51 23 LEU B N 1
ATOM 2251 C CA . LEU B 1 23 ? 6.956 -14.959 32.916 1.00 26.42 23 LEU B CA 1
ATOM 2252 C C . LEU B 1 23 ? 5.778 -14.749 33.823 1.00 26.15 23 LEU B C 1
ATOM 2253 O O . LEU B 1 23 ? 4.984 -15.686 34.064 1.00 26.38 23 LEU B O 1
ATOM 2258 N N . THR B 1 24 ? 5.638 -13.528 34.340 1.00 26.30 24 THR B N 1
ATOM 2259 C CA . THR B 1 24 ? 4.603 -13.268 35.349 1.00 26.21 24 THR B CA 1
ATOM 2260 C C . THR B 1 24 ? 3.238 -12.722 34.856 1.00 25.93 24 THR B C 1
ATOM 2261 O O . THR B 1 24 ? 2.262 -12.823 35.581 1.00 25.08 24 THR B O 1
ATOM 2265 N N . GLY B 1 25 ? 3.153 -12.192 33.631 1.00 26.09 25 GLY B N 1
ATOM 2266 C CA . GLY B 1 25 ? 1.917 -11.543 33.154 1.00 26.42 25 GLY B CA 1
ATOM 2267 C C . GLY B 1 25 ? 1.396 -10.554 34.176 1.00 26.53 25 GLY B C 1
ATOM 2268 O O . GLY B 1 25 ? 2.135 -9.715 34.643 1.00 27.75 25 GLY B O 1
ATOM 2269 N N . SER B 1 26 ? 0.136 -10.696 34.574 1.00 26.42 26 SER B N 1
ATOM 2270 C CA . SER B 1 26 ? -0.453 -9.802 35.551 1.00 26.20 26 SER B CA 1
ATOM 2271 C C . SER B 1 26 ? -0.250 -10.214 37.028 1.00 25.70 26 SER B C 1
ATOM 2272 O O . SER B 1 26 ? -0.651 -9.461 37.911 1.00 25.11 26 SER B O 1
ATOM 2275 N N . ARG B 1 27 ? 0.351 -11.375 37.294 1.00 24.55 27 ARG B N 1
ATOM 2276 C CA . ARG B 1 27 ? 0.579 -11.850 38.655 1.00 24.98 27 ARG B CA 1
ATOM 2277 C C . ARG B 1 27 ? 1.872 -11.282 39.200 1.00 23.45 27 ARG B C 1
ATOM 2278 O O . ARG B 1 27 ? 2.851 -11.983 39.416 1.00 22.49 27 ARG B O 1
ATOM 2286 N N . GLN B 1 28 ? 1.863 -9.973 39.392 1.00 22.91 28 GLN B N 1
ATOM 2287 C CA . GLN B 1 28 ? 3.000 -9.264 39.933 1.00 24.01 28 GLN B CA 1
ATOM 2288 C C . GLN B 1 28 ? 2.582 -8.118 40.799 1.00 23.22 28 GLN B C 1
ATOM 2289 O O . GLN B 1 28 ? 1.467 -7.577 40.630 1.00 22.28 28 GLN B O 1
ATOM 2295 N N . ARG B 1 29 ? 3.476 -7.732 41.705 1.00 23.05 29 ARG B N 1
ATOM 2296 C CA . ARG B 1 29 ? 3.246 -6.603 42.617 1.00 25.33 29 ARG B CA 1
ATOM 2297 C C . ARG B 1 29 ? 4.522 -5.760 42.629 1.00 23.86 29 ARG B C 1
ATOM 2298 O O . ARG B 1 29 ? 5.613 -6.290 42.515 1.00 22.98 29 ARG B O 1
ATOM 2306 N N . VAL B 1 30 ? 4.373 -4.453 42.799 1.00 22.96 30 VAL B N 1
ATOM 2307 C CA . VAL B 1 30 ? 5.523 -3.584 42.883 1.00 23.63 30 VAL B CA 1
ATOM 2308 C C . VAL B 1 30 ? 5.489 -3.043 44.307 1.00 22.86 30 VAL B C 1
ATOM 2309 O O . VAL B 1 30 ? 4.446 -2.540 44.772 1.00 21.38 30 VAL B O 1
ATOM 2313 N N . GLY B 1 31 ? 6.614 -3.148 44.996 1.00 22.84 31 GLY B N 1
ATOM 2314 C CA . GLY B 1 31 ? 6.817 -2.451 46.232 1.00 21.83 31 GLY B CA 1
ATOM 2315 C C . GLY B 1 31 ? 8.174 -1.815 46.232 1.00 22.34 31 GLY B C 1
ATOM 2316 O O . GLY B 1 31 ? 8.689 -1.418 45.197 1.00 21.81 31 GLY B O 1
ATOM 2317 N N . ASN B 1 32 ? 8.778 -1.719 47.410 1.00 21.17 32 ASN B N 1
ATOM 2318 C CA . ASN B 1 32 ? 10.108 -1.138 47.507 1.00 19.49 32 ASN B CA 1
ATOM 2319 C C . ASN B 1 32 ? 10.954 -1.912 48.515 1.00 18.89 32 ASN B C 1
ATOM 2320 O O . ASN B 1 32 ? 10.405 -2.502 49.430 1.00 18.02 32 ASN B O 1
ATOM 2325 N N . TRP B 1 33 ? 12.264 -1.876 48.349 1.00 17.37 33 TRP B N 1
ATOM 2326 C CA . TRP B 1 33 ? 13.171 -2.446 49.360 1.00 17.67 33 TRP B CA 1
ATOM 2327 C C . TRP B 1 33 ? 13.146 -1.616 50.637 1.00 15.60 33 TRP B C 1
ATOM 2328 O O . TRP B 1 33 ? 13.072 -0.418 50.612 1.00 16.17 33 TRP B O 1
ATOM 2339 N N . ALA B 1 34 ? 13.234 -2.271 51.791 1.00 16.46 34 ALA B N 1
ATOM 2340 C CA . ALA B 1 34 ? 13.031 -1.618 53.082 1.00 16.51 34 ALA B CA 1
ATOM 2341 C C . ALA B 1 34 ? 13.685 -0.251 53.266 1.00 15.95 34 ALA B C 1
ATOM 2342 O O . ALA B 1 34 ? 14.913 -0.129 53.273 1.00 16.25 34 ALA B O 1
ATOM 2344 N N . GLY B 1 35 ? 12.841 0.768 53.383 1.00 14.20 35 GLY B N 1
ATOM 2345 C CA . GLY B 1 35 ? 13.223 2.072 53.722 1.00 14.67 35 GLY B CA 1
ATOM 2346 C C . GLY B 1 35 ? 13.820 2.912 52.592 1.00 13.97 35 GLY B C 1
ATOM 2347 O O . GLY B 1 35 ? 14.024 4.094 52.784 1.00 13.49 35 GLY B O 1
ATOM 2348 N N . VAL B 1 36 ? 14.024 2.296 51.428 1.00 15.20 36 VAL B N 1
ATOM 2349 C CA . VAL B 1 36 ? 14.639 3.004 50.307 1.00 18.49 36 VAL B CA 1
ATOM 2350 C C . VAL B 1 36 ? 13.650 3.162 49.133 1.00 19.85 36 VAL B C 1
ATOM 2351 O O . VAL B 1 36 ? 12.642 2.453 49.055 1.00 19.07 36 VAL B O 1
ATOM 2355 N N . THR B 1 37 ? 13.965 4.087 48.228 1.00 21.51 37 THR B N 1
ATOM 2356 C CA . THR B 1 37 ? 13.058 4.364 47.116 1.00 22.94 37 THR B CA 1
ATOM 2357 C C . THR B 1 37 ? 13.193 3.343 45.986 1.00 24.01 37 THR B C 1
ATOM 2358 O O . THR B 1 37 ? 12.359 3.318 45.076 1.00 25.87 37 THR B O 1
ATOM 2362 N N . VAL B 1 38 ? 14.160 2.440 46.090 1.00 23.39 38 VAL B N 1
ATOM 2363 C CA . VAL B 1 38 ? 14.413 1.442 45.063 1.00 23.82 38 VAL B CA 1
ATOM 2364 C C . VAL B 1 38 ? 13.243 0.441 44.950 1.00 23.99 38 VAL B C 1
ATOM 2365 O O . VAL B 1 38 ? 12.817 -0.168 45.918 1.00 21.36 38 VAL B O 1
ATOM 2369 N N . GLU B 1 39 ? 12.746 0.264 43.738 1.00 24.44 39 GLU B N 1
ATOM 2370 C CA . GLU B 1 39 ? 11.628 -0.615 43.510 1.00 25.09 39 GLU B CA 1
ATOM 2371 C C . GLU B 1 39 ? 11.992 -2.077 43.728 1.00 23.91 39 GLU B C 1
ATOM 2372 O O . GLU B 1 39 ? 13.073 -2.547 43.326 1.00 22.69 39 GLU B O 1
ATOM 2378 N N . ARG B 1 40 ? 11.048 -2.806 44.324 1.00 22.78 40 ARG B N 1
ATOM 2379 C CA . ARG B 1 40 ? 11.126 -4.234 44.460 1.00 23.32 40 ARG B CA 1
ATOM 2380 C C . ARG B 1 40 ? 9.915 -4.899 43.853 1.00 23.07 40 ARG B C 1
ATOM 2381 O O . ARG B 1 40 ? 8.821 -4.809 44.439 1.00 22.55 40 ARG B O 1
ATOM 2389 N N . LYS B 1 41 ? 10.112 -5.585 42.721 1.00 21.99 41 LYS B N 1
ATOM 2390 C CA . LYS B 1 41 ? 9.038 -6.203 41.957 1.00 23.44 41 LYS B CA 1
ATOM 2391 C C . LYS B 1 41 ? 9.123 -7.707 42.127 1.00 22.37 41 LYS B C 1
ATOM 2392 O O . LYS B 1 41 ? 10.194 -8.252 41.971 1.00 21.50 41 LYS B O 1
ATOM 2398 N N . GLU B 1 42 ? 7.994 -8.345 42.436 1.00 22.42 42 GLU B N 1
ATOM 2399 C CA . GLU B 1 42 ? 7.923 -9.803 42.584 1.00 23.12 42 GLU B CA 1
ATOM 2400 C C . GLU B 1 42 ? 6.665 -10.293 41.874 1.00 22.99 42 GLU B C 1
ATOM 2401 O O . GLU B 1 42 ? 5.640 -9.589 41.810 1.00 22.02 42 GLU B O 1
ATOM 2407 N N . GLY B 1 43 ? 6.748 -11.483 41.317 1.00 21.46 43 GLY B N 1
ATOM 2408 C CA . GLY B 1 43 ? 5.599 -12.053 40.638 1.00 21.71 43 GLY B CA 1
ATOM 2409 C C . GLY B 1 43 ? 5.620 -13.574 40.666 1.00 21.17 43 GLY B C 1
ATOM 2410 O O . GLY B 1 43 ? 6.597 -14.180 41.119 1.00 22.48 43 GLY B O 1
ATOM 2411 N N . GLN B 1 44 ? 4.555 -14.166 40.166 1.00 22.38 44 GLN B N 1
ATOM 2412 C CA . GLN B 1 44 ? 4.333 -15.613 40.289 1.00 23.36 44 GLN B CA 1
ATOM 2413 C C . GLN B 1 44 ? 4.146 -16.245 38.934 1.00 22.20 44 GLN B C 1
ATOM 2414 O O . GLN B 1 44 ? 3.568 -15.652 38.052 1.00 21.74 44 GLN B O 1
ATOM 2420 N N . PHE B 1 45 ? 4.637 -17.476 38.770 1.00 22.28 45 PHE B N 1
ATOM 2421 C CA . PHE B 1 45 ? 4.228 -18.279 37.622 1.00 22.84 45 PHE B CA 1
ATOM 2422 C C . PHE B 1 45 ? 4.381 -19.732 38.032 1.00 23.46 45 PHE B C 1
ATOM 2423 O O . PHE B 1 45 ? 4.975 -20.034 39.062 1.00 21.77 45 PHE B O 1
ATOM 2431 N N . SER B 1 46 ? 3.862 -20.628 37.197 1.00 24.37 46 SER B N 1
ATOM 2432 C CA . SER B 1 46 ? 3.941 -22.036 37.473 1.00 24.12 46 SER B CA 1
ATOM 2433 C C . SER B 1 46 ? 4.727 -22.719 36.381 1.00 23.30 46 SER B C 1
ATOM 2434 O O . SER B 1 46 ? 4.779 -22.267 35.241 1.00 22.06 46 SER B O 1
ATOM 2437 N N . THR B 1 47 ? 5.350 -23.818 36.752 1.00 22.23 47 THR B N 1
ATOM 2438 C CA . THR B 1 47 ? 5.962 -24.719 35.805 1.00 21.86 47 THR B CA 1
ATOM 2439 C C . THR B 1 47 ? 5.228 -26.066 35.971 1.00 21.29 47 THR B C 1
ATOM 2440 O O . THR B 1 47 ? 4.258 -26.220 36.767 1.00 21.24 47 THR B O 1
ATOM 2444 N N . THR B 1 48 ? 5.667 -27.072 35.233 1.00 21.53 48 THR B N 1
ATOM 2445 C CA . THR B 1 48 ? 5.066 -28.397 35.412 1.00 21.81 48 THR B CA 1
ATOM 2446 C C . THR B 1 48 ? 5.116 -28.898 36.878 1.00 21.47 48 THR B C 1
ATOM 2447 O O . THR B 1 48 ? 4.150 -29.490 37.379 1.00 20.73 48 THR B O 1
ATOM 2451 N N . ASP B 1 49 ? 6.237 -28.645 37.547 1.00 22.09 49 ASP B N 1
ATOM 2452 C CA . ASP B 1 49 ? 6.504 -29.184 38.908 1.00 23.23 49 ASP B CA 1
ATOM 2453 C C . ASP B 1 49 ? 6.434 -28.165 40.033 1.00 23.35 49 ASP B C 1
ATOM 2454 O O . ASP B 1 49 ? 6.317 -28.568 41.193 1.00 24.34 49 ASP B O 1
ATOM 2459 N N . HIS B 1 50 ? 6.457 -26.873 39.722 1.00 22.90 50 HIS B N 1
ATOM 2460 C CA . HIS B 1 50 ? 6.636 -25.847 40.772 1.00 23.58 50 HIS B CA 1
ATOM 2461 C C . HIS B 1 50 ? 5.686 -24.672 40.692 1.00 24.02 50 HIS B C 1
ATOM 2462 O O . HIS B 1 50 ? 5.157 -24.343 39.616 1.00 21.79 50 HIS B O 1
ATOM 2469 N N . GLN B 1 51 ? 5.483 -24.024 41.845 1.00 24.36 51 GLN B N 1
ATOM 2470 C CA . GLN B 1 51 ? 4.868 -22.696 41.880 1.00 24.54 51 GLN B CA 1
ATOM 2471 C C . GLN B 1 51 ? 5.999 -21.727 42.197 1.00 24.62 51 GLN B C 1
ATOM 2472 O O . GLN B 1 51 ? 6.675 -21.860 43.217 1.00 25.50 51 GLN B O 1
ATOM 2478 N N . VAL B 1 52 ? 6.274 -20.812 41.284 1.00 22.77 52 VAL B N 1
ATOM 2479 C CA . VAL B 1 52 ? 7.513 -20.073 41.380 1.00 22.56 52 VAL B CA 1
ATOM 2480 C C . VAL B 1 52 ? 7.180 -18.629 41.811 1.00 22.19 52 VAL B C 1
ATOM 2481 O O . VAL B 1 52 ? 6.243 -18.029 41.292 1.00 22.91 52 VAL B O 1
ATOM 2485 N N A THR B 1 53 ? 7.926 -18.122 42.781 0.50 22.55 53 THR B N 1
ATOM 2486 N N B THR B 1 53 ? 7.938 -18.101 42.762 0.50 22.62 53 THR B N 1
ATOM 2487 C CA A THR B 1 53 ? 7.965 -16.690 43.035 0.50 22.35 53 THR B CA 1
ATOM 2488 C CA B THR B 1 53 ? 7.941 -16.664 43.032 0.50 22.53 53 THR B CA 1
ATOM 2489 C C A THR B 1 53 ? 9.266 -16.158 42.456 0.50 22.38 53 THR B C 1
ATOM 2490 C C B THR B 1 53 ? 9.261 -16.075 42.566 0.50 22.37 53 THR B C 1
ATOM 2491 O O A THR B 1 53 ? 10.335 -16.737 42.657 0.50 23.46 53 THR B O 1
ATOM 2492 O O B THR B 1 53 ? 10.332 -16.497 43.002 0.50 23.40 53 THR B O 1
ATOM 2499 N N . LEU B 1 54 ? 9.161 -15.081 41.693 1.00 23.27 54 LEU B N 1
ATOM 2500 C CA . LEU B 1 54 ? 10.293 -14.486 40.958 1.00 22.97 54 LEU B CA 1
ATOM 2501 C C . LEU B 1 54 ? 10.514 -13.081 41.434 1.00 23.14 54 LEU B C 1
ATOM 2502 O O . LEU B 1 54 ? 9.596 -12.272 41.402 1.00 22.34 54 LEU B O 1
ATOM 2507 N N . VAL B 1 55 ? 11.701 -12.801 41.957 1.00 23.07 55 VAL B N 1
ATOM 2508 C CA . VAL B 1 55 ? 12.050 -11.485 42.470 1.00 24.25 55 VAL B CA 1
ATOM 2509 C C . VAL B 1 55 ? 12.991 -10.815 41.498 1.00 24.19 55 VAL B C 1
ATOM 2510 O O . VAL B 1 55 ? 14.060 -11.345 41.174 1.00 24.04 55 VAL B O 1
ATOM 2514 N N . ASP B 1 56 ? 12.596 -9.650 41.023 1.00 24.60 56 ASP B N 1
ATOM 2515 C CA . ASP B 1 56 ? 13.371 -8.909 40.052 1.00 24.91 56 ASP B CA 1
ATOM 2516 C C . ASP B 1 56 ? 14.421 -8.109 40.837 1.00 26.42 56 ASP B C 1
ATOM 2517 O O . ASP B 1 56 ? 14.063 -7.250 41.661 1.00 27.40 56 ASP B O 1
ATOM 2522 N N . LEU B 1 57 ? 15.693 -8.400 40.667 1.00 23.84 57 LEU B N 1
ATOM 2523 C CA . LEU B 1 57 ? 16.706 -7.661 41.429 1.00 23.65 57 LEU B CA 1
ATOM 2524 C C . LEU B 1 57 ? 17.229 -6.446 40.643 1.00 23.45 57 LEU B C 1
ATOM 2525 O O . LEU B 1 57 ? 17.124 -6.389 39.414 1.00 23.03 57 LEU B O 1
ATOM 2530 N N . PRO B 1 58 ? 17.747 -5.431 41.346 1.00 23.60 58 PRO B N 1
ATOM 2531 C CA . PRO B 1 58 ? 18.170 -4.237 40.597 1.00 24.22 58 PRO B CA 1
ATOM 2532 C C . PRO B 1 58 ? 19.254 -4.584 39.612 1.00 24.02 58 PRO B C 1
ATOM 2533 O O . PRO B 1 58 ? 20.088 -5.417 39.911 1.00 24.24 58 PRO B O 1
ATOM 2537 N N . GLY B 1 59 ? 19.220 -3.978 38.437 1.00 24.00 59 GLY B N 1
ATOM 2538 C CA . GLY B 1 59 ? 20.241 -4.310 37.430 1.00 24.62 59 GLY B CA 1
ATOM 2539 C C . GLY B 1 59 ? 21.588 -3.805 37.916 1.00 25.16 59 GLY B C 1
ATOM 2540 O O . GLY B 1 59 ? 21.709 -2.684 38.482 1.00 25.38 59 GLY B O 1
ATOM 2541 N N . THR B 1 60 ? 22.617 -4.590 37.648 1.00 24.07 60 THR B N 1
ATOM 2542 C CA . THR B 1 60 ? 23.963 -4.245 38.047 1.00 25.79 60 THR B CA 1
ATOM 2543 C C . THR B 1 60 ? 24.994 -4.917 37.122 1.00 25.16 60 THR B C 1
ATOM 2544 O O . THR B 1 60 ? 24.732 -6.005 36.608 1.00 24.09 60 THR B O 1
ATOM 2548 N N . TYR B 1 61 ? 26.138 -4.248 36.900 1.00 25.97 61 TYR B N 1
ATOM 2549 C CA . TYR B 1 61 ? 27.285 -4.871 36.183 1.00 27.27 61 TYR B CA 1
ATOM 2550 C C . TYR B 1 61 ? 28.165 -5.763 37.037 1.00 26.64 61 TYR B C 1
ATOM 2551 O O . TYR B 1 61 ? 28.897 -6.589 36.519 1.00 27.22 61 TYR B O 1
ATOM 2560 N N . SER B 1 62 ? 28.074 -5.611 38.347 1.00 27.40 62 SER B N 1
ATOM 2561 C CA . SER B 1 62 ? 28.953 -6.307 39.274 1.00 28.00 62 SER B CA 1
ATOM 2562 C C . SER B 1 62 ? 28.350 -6.279 40.654 1.00 28.54 62 SER B C 1
ATOM 2563 O O . SER B 1 62 ? 27.722 -5.301 41.032 1.00 28.56 62 SER B O 1
ATOM 2566 N N . LEU B 1 63 ? 28.591 -7.329 41.419 1.00 27.87 63 LEU B N 1
ATOM 2567 C CA . LEU B 1 63 ? 28.113 -7.368 42.816 1.00 29.09 63 LEU B CA 1
ATOM 2568 C C . LEU B 1 63 ? 29.034 -6.570 43.738 1.00 29.89 63 LEU B C 1
ATOM 2569 O O . LEU B 1 63 ? 28.711 -6.398 44.926 1.00 31.87 63 LEU B O 1
ATOM 2574 N N . THR B 1 64 ? 30.188 -6.123 43.227 1.00 30.49 64 THR B N 1
ATOM 2575 C CA . THR B 1 64 ? 31.204 -5.478 44.051 1.00 30.46 64 THR B CA 1
ATOM 2576 C C . THR B 1 64 ? 31.759 -4.193 43.435 1.00 30.72 64 THR B C 1
ATOM 2577 O O . THR B 1 64 ? 31.672 -3.995 42.197 1.00 29.37 64 THR B O 1
ATOM 2581 N N . THR B 1 65 ? 32.361 -3.350 44.291 1.00 29.93 65 THR B N 1
ATOM 2582 C CA . THR B 1 65 ? 33.120 -2.176 43.817 1.00 29.72 65 THR B CA 1
ATOM 2583 C C . THR B 1 65 ? 34.514 -2.113 44.437 1.00 29.06 65 THR B C 1
ATOM 2584 O O . THR B 1 65 ? 34.662 -2.290 45.640 1.00 28.40 65 THR B O 1
ATOM 2588 N N . ILE B 1 66 ? 35.530 -1.899 43.602 1.00 29.06 66 ILE B N 1
ATOM 2589 C CA . ILE B 1 66 ? 36.906 -1.683 44.078 1.00 29.34 66 ILE B CA 1
ATOM 2590 C C . ILE B 1 66 ? 37.335 -0.246 43.873 1.00 29.45 66 ILE B C 1
ATOM 2591 O O . ILE B 1 66 ? 38.538 0.056 43.957 1.00 29.39 66 ILE B O 1
ATOM 2596 N N . SER B 1 67 ? 36.369 0.646 43.631 1.00 28.85 67 SER B N 1
ATOM 2597 C CA . SER B 1 67 ? 36.672 2.073 43.539 1.00 28.59 67 SER B CA 1
ATOM 2598 C C . SER B 1 67 ? 36.029 2.785 44.713 1.00 28.66 67 SER B C 1
ATOM 2599 O O . SER B 1 67 ? 36.683 2.950 45.739 1.00 28.10 67 SER B O 1
ATOM 2602 N N . SER B 1 68 ? 34.782 3.219 44.565 1.00 27.14 68 SER B N 1
ATOM 2603 C CA . SER B 1 68 ? 34.179 4.078 45.588 1.00 26.55 68 SER B CA 1
ATOM 2604 C C . SER B 1 68 ? 32.743 3.639 45.837 1.00 25.44 68 SER B C 1
ATOM 2605 O O . SER B 1 68 ? 32.268 2.721 45.171 1.00 24.41 68 SER B O 1
ATOM 2608 N N . GLN B 1 69 ? 32.122 4.287 46.824 1.00 24.28 69 GLN B N 1
ATOM 2609 C CA . GLN B 1 69 ? 30.765 4.041 47.303 1.00 25.38 69 GLN B CA 1
ATOM 2610 C C . GLN B 1 69 ? 29.870 3.748 46.138 1.00 27.06 69 GLN B C 1
ATOM 2611 O O . GLN B 1 69 ? 29.839 4.524 45.161 1.00 28.12 69 GLN B O 1
ATOM 2617 N N . THR B 1 70 ? 29.113 2.683 46.257 1.00 28.56 70 THR B N 1
ATOM 2618 C CA . THR B 1 70 ? 28.218 2.259 45.169 1.00 29.97 70 THR B CA 1
ATOM 2619 C C . THR B 1 70 ? 26.760 2.678 45.364 1.00 30.60 70 THR B C 1
ATOM 2620 O O . THR B 1 70 ? 26.367 3.267 46.392 1.00 29.03 70 THR B O 1
ATOM 2624 N N . SER B 1 71 ? 25.994 2.369 44.321 1.00 30.70 71 SER B N 1
ATOM 2625 C CA . SER B 1 71 ? 24.564 2.522 44.278 1.00 31.50 71 SER B CA 1
ATOM 2626 C C . SER B 1 71 ? 23.888 1.688 45.375 1.00 30.27 71 SER B C 1
ATOM 2627 O O . SER B 1 71 ? 24.373 0.612 45.746 1.00 30.43 71 SER B O 1
ATOM 2630 N N . LEU B 1 72 ? 22.751 2.175 45.873 1.00 29.90 72 LEU B N 1
ATOM 2631 C CA . LEU B 1 72 ? 21.854 1.302 46.623 1.00 29.76 72 LEU B CA 1
ATOM 2632 C C . LEU B 1 72 ? 21.517 0.070 45.774 1.00 28.99 72 LEU B C 1
ATOM 2633 O O . LEU B 1 72 ? 21.470 -1.039 46.301 1.00 26.99 72 LEU B O 1
ATOM 2638 N N . ASP B 1 73 ? 21.328 0.240 44.455 1.00 29.45 73 ASP B N 1
ATOM 2639 C CA . ASP B 1 73 ? 20.982 -0.917 43.577 1.00 30.33 73 ASP B CA 1
ATOM 2640 C C . ASP B 1 73 ? 21.948 -2.065 43.720 1.00 29.99 73 ASP B C 1
ATOM 2641 O O . ASP B 1 73 ? 21.560 -3.238 43.894 1.00 27.14 73 ASP B O 1
ATOM 2646 N N . GLU B 1 74 ? 23.233 -1.754 43.571 1.00 29.95 74 GLU B N 1
ATOM 2647 C CA . GLU B 1 74 ? 24.227 -2.780 43.632 1.00 30.35 74 GLU B CA 1
ATOM 2648 C C . GLU B 1 74 ? 24.214 -3.452 44.985 1.00 28.45 74 GLU B C 1
ATOM 2649 O O . GLU B 1 74 ? 24.333 -4.671 45.067 1.00 27.92 74 GLU B O 1
ATOM 2655 N N . GLN B 1 75 ? 24.078 -2.670 46.050 1.00 28.16 75 GLN B N 1
ATOM 2656 C CA . GLN B 1 75 ? 24.101 -3.202 47.421 1.00 28.19 75 GLN B CA 1
ATOM 2657 C C . GLN B 1 75 ? 22.897 -4.125 47.707 1.00 27.41 75 GLN B C 1
ATOM 2658 O O . GLN B 1 75 ? 23.000 -5.171 48.363 1.00 26.96 75 GLN B O 1
ATOM 2664 N N . ILE B 1 76 ? 21.740 -3.742 47.189 1.00 24.17 76 ILE B N 1
ATOM 2665 C CA . ILE B 1 76 ? 20.551 -4.576 47.334 1.00 24.33 76 ILE B CA 1
ATOM 2666 C C . ILE B 1 76 ? 20.705 -5.915 46.597 1.00 23.32 76 ILE B C 1
ATOM 2667 O O . ILE B 1 76 ? 20.318 -6.976 47.128 1.00 23.07 76 ILE B O 1
ATOM 2672 N N . ALA B 1 77 ? 21.244 -5.875 45.380 1.00 23.41 77 ALA B N 1
ATOM 2673 C CA . ALA B 1 77 ? 21.361 -7.079 44.561 1.00 23.91 77 ALA B CA 1
ATOM 2674 C C . ALA B 1 77 ? 22.322 -8.031 45.264 1.00 24.28 77 ALA B C 1
ATOM 2675 O O . ALA B 1 77 ? 22.061 -9.231 45.403 1.00 26.73 77 ALA B O 1
ATOM 2677 N N . CYS B 1 78 ? 23.438 -7.469 45.712 1.00 26.41 78 CYS B N 1
ATOM 2678 C CA . CYS B 1 78 ? 24.459 -8.244 46.422 1.00 26.40 78 CYS B CA 1
ATOM 2679 C C . CYS B 1 78 ? 23.907 -8.884 47.691 1.00 25.90 78 CYS B C 1
ATOM 2680 O O . CYS B 1 78 ? 24.083 -10.079 47.940 1.00 25.12 78 CYS B O 1
ATOM 2683 N N . HIS B 1 79 ? 23.237 -8.090 48.510 1.00 25.79 79 HIS B N 1
ATOM 2684 C CA . HIS B 1 79 ? 22.733 -8.566 49.777 1.00 25.49 79 HIS B CA 1
ATOM 2685 C C . HIS B 1 79 ? 21.709 -9.682 49.583 1.00 25.82 79 HIS B C 1
ATOM 2686 O O . HIS B 1 79 ? 21.701 -10.705 50.297 1.00 25.97 79 HIS B O 1
ATOM 2693 N N . TYR B 1 80 ? 20.879 -9.536 48.560 1.00 24.18 80 TYR B N 1
ATOM 2694 C CA . TYR B 1 80 ? 19.886 -10.572 48.281 1.00 24.68 80 TYR B CA 1
ATOM 2695 C C . TYR B 1 80 ? 20.575 -11.853 47.883 1.00 24.98 80 TYR B C 1
ATOM 2696 O O . TYR B 1 80 ? 20.219 -12.927 48.376 1.00 26.31 80 TYR B O 1
ATOM 2705 N N . ILE B 1 81 ? 21.525 -11.742 46.956 1.00 25.62 81 ILE B N 1
ATOM 2706 C CA . ILE B 1 81 ? 22.216 -12.905 46.388 1.00 26.40 81 ILE B CA 1
ATOM 2707 C C . ILE B 1 81 ? 22.974 -13.644 47.501 1.00 27.66 81 ILE B C 1
ATOM 2708 O O . ILE B 1 81 ? 22.900 -14.872 47.622 1.00 27.38 81 ILE B O 1
ATOM 2713 N N . LEU B 1 82 ? 23.634 -12.885 48.378 1.00 27.86 82 LEU B N 1
ATOM 2714 C CA . LEU B 1 82 ? 24.362 -13.487 49.501 1.00 28.82 82 LEU B CA 1
ATOM 2715 C C . LEU B 1 82 ? 23.487 -14.003 50.650 1.00 30.16 82 LEU B C 1
ATOM 2716 O O . LEU B 1 82 ? 23.970 -14.791 51.454 1.00 30.51 82 LEU B O 1
ATOM 2721 N N . SER B 1 83 ? 22.219 -13.577 50.748 1.00 29.36 83 SER B N 1
ATOM 2722 C CA . SER B 1 83 ? 21.260 -14.098 51.732 1.00 29.69 83 SER B CA 1
ATOM 2723 C C . SER B 1 83 ? 20.868 -15.571 51.597 1.00 29.97 83 SER B C 1
ATOM 2724 O O . SER B 1 83 ? 20.466 -16.194 52.571 1.00 29.90 83 SER B O 1
ATOM 2727 N N . GLY B 1 84 ? 20.986 -16.131 50.409 1.00 30.31 84 GLY B N 1
ATOM 2728 C CA . GLY B 1 84 ? 20.464 -17.464 50.163 1.00 30.22 84 GLY B CA 1
ATOM 2729 C C . GLY B 1 84 ? 18.945 -17.545 50.196 1.00 30.78 84 GLY B C 1
ATOM 2730 O O . GLY B 1 84 ? 18.404 -18.642 50.322 1.00 31.31 84 GLY B O 1
ATOM 2731 N N . ASP B 1 85 ? 18.222 -16.423 50.084 1.00 30.18 85 ASP B N 1
ATOM 2732 C CA . ASP B 1 85 ? 16.751 -16.532 50.063 1.00 29.80 85 ASP B CA 1
ATOM 2733 C C . ASP B 1 85 ? 16.274 -17.285 48.816 1.00 29.16 85 ASP B C 1
ATOM 2734 O O . ASP B 1 85 ? 15.362 -18.120 48.897 1.00 29.74 85 ASP B O 1
ATOM 2739 N N . ALA B 1 86 ? 16.944 -17.076 47.695 1.00 27.65 86 ALA B N 1
ATOM 2740 C CA . ALA B 1 86 ? 16.505 -17.718 46.445 1.00 26.92 86 ALA B CA 1
ATOM 2741 C C . ALA B 1 86 ? 17.049 -19.137 46.427 1.00 26.77 86 ALA B C 1
ATOM 2742 O O . ALA B 1 86 ? 18.178 -19.406 46.877 1.00 25.71 86 ALA B O 1
ATOM 2744 N N . ASP B 1 87 ? 16.260 -20.040 45.871 1.00 25.57 87 ASP B N 1
ATOM 2745 C CA . ASP B 1 87 ? 16.670 -21.402 45.605 1.00 25.39 87 ASP B CA 1
ATOM 2746 C C . ASP B 1 87 ? 17.569 -21.480 44.362 1.00 25.87 87 ASP B C 1
ATOM 2747 O O . ASP B 1 87 ? 18.453 -22.323 44.270 1.00 25.12 87 ASP B O 1
ATOM 2752 N N . LEU B 1 88 ? 17.347 -20.560 43.432 1.00 23.90 88 LEU B N 1
ATOM 2753 C CA . LEU B 1 88 ? 18.177 -20.423 42.256 1.00 24.17 88 LEU B CA 1
ATOM 2754 C C . LEU B 1 88 ? 18.026 -19.081 41.652 1.00 23.69 88 LEU B C 1
ATOM 2755 O O . LEU B 1 88 ? 17.090 -18.342 42.000 1.00 24.15 88 LEU B O 1
ATOM 2760 N N . LEU B 1 89 ? 18.946 -18.772 40.740 1.00 23.48 89 LEU B N 1
ATOM 2761 C CA . LEU B 1 89 ? 18.922 -17.511 40.021 1.00 23.93 89 LEU B CA 1
ATOM 2762 C C . LEU B 1 89 ? 18.773 -17.711 38.531 1.00 24.33 89 LEU B C 1
ATOM 2763 O O . LEU B 1 89 ? 19.297 -18.674 37.954 1.00 23.73 89 LEU B O 1
ATOM 2768 N N . ILE B 1 90 ? 18.064 -16.809 37.890 1.00 23.96 90 ILE B N 1
ATOM 2769 C CA . ILE B 1 90 ? 18.072 -16.713 36.420 1.00 24.48 90 ILE B CA 1
ATOM 2770 C C . ILE B 1 90 ? 18.875 -15.484 36.096 1.00 24.61 90 ILE B C 1
ATOM 2771 O O . ILE B 1 90 ? 18.495 -14.387 36.489 1.00 24.89 90 ILE B O 1
ATOM 2776 N N . ASN B 1 91 ? 19.994 -15.682 35.420 1.00 24.62 91 ASN B N 1
ATOM 2777 C CA . ASN B 1 91 ? 20.898 -14.609 35.027 1.00 23.82 91 ASN B CA 1
ATOM 2778 C C . ASN B 1 91 ? 20.616 -14.280 33.555 1.00 23.44 91 ASN B C 1
ATOM 2779 O O . ASN B 1 91 ? 20.869 -15.077 32.672 1.00 21.97 91 ASN B O 1
ATOM 2784 N N . VAL B 1 92 ? 20.062 -13.101 33.296 1.00 22.10 92 VAL B N 1
ATOM 2785 C CA . VAL B 1 92 ? 19.692 -12.705 31.967 1.00 23.00 92 VAL B CA 1
ATOM 2786 C C . VAL B 1 92 ? 20.948 -12.089 31.386 1.00 24.42 92 VAL B C 1
ATOM 2787 O O . VAL B 1 92 ? 21.525 -11.175 32.000 1.00 26.19 92 VAL B O 1
ATOM 2791 N N . VAL B 1 93 ? 21.407 -12.616 30.262 1.00 22.44 93 VAL B N 1
ATOM 2792 C CA . VAL B 1 93 ? 22.664 -12.231 29.652 1.00 23.11 93 VAL B CA 1
ATOM 2793 C C . VAL B 1 93 ? 22.446 -11.852 28.184 1.00 22.98 93 VAL B C 1
ATOM 2794 O O . VAL B 1 93 ? 21.851 -12.629 27.389 1.00 22.35 93 VAL B O 1
ATOM 2798 N N . ASP B 1 94 ? 22.929 -10.674 27.818 1.00 23.17 94 ASP B N 1
ATOM 2799 C CA . ASP B 1 94 ? 22.772 -10.097 26.480 1.00 23.23 94 ASP B CA 1
ATOM 2800 C C . ASP B 1 94 ? 23.730 -10.794 25.535 1.00 23.07 94 ASP B C 1
ATOM 2801 O O . ASP B 1 94 ? 24.911 -10.561 25.622 1.00 23.56 94 ASP B O 1
ATOM 2806 N N . ALA B 1 95 ? 23.187 -11.580 24.602 1.00 22.68 95 ALA B N 1
ATOM 2807 C CA . ALA B 1 95 ? 23.996 -12.315 23.600 1.00 22.15 95 ALA B CA 1
ATOM 2808 C C . ALA B 1 95 ? 24.907 -11.419 22.758 1.00 22.14 95 ALA B C 1
ATOM 2809 O O . ALA B 1 95 ? 25.931 -11.889 22.175 1.00 23.17 95 ALA B O 1
ATOM 2811 N N . SER B 1 96 ? 24.484 -10.163 22.567 1.00 20.86 96 SER B N 1
ATOM 2812 C CA . SER B 1 96 ? 25.201 -9.250 21.720 1.00 21.57 96 SER B CA 1
ATOM 2813 C C . SER B 1 96 ? 26.301 -8.505 22.470 1.00 20.61 96 SER B C 1
ATOM 2814 O O . SER B 1 96 ? 27.035 -7.730 21.851 1.00 22.27 96 SER B O 1
ATOM 2817 N N . ASN B 1 97 ? 26.406 -8.716 23.784 1.00 21.83 97 ASN B N 1
ATOM 2818 C CA . ASN B 1 97 ? 27.451 -8.090 24.581 1.00 21.99 97 ASN B CA 1
ATOM 2819 C C . ASN B 1 97 ? 27.960 -9.071 25.603 1.00 21.78 97 ASN B C 1
ATOM 2820 O O . ASN B 1 97 ? 28.059 -8.777 26.771 1.00 21.03 97 ASN B O 1
ATOM 2825 N N . LEU B 1 98 ? 28.310 -10.254 25.120 1.00 22.04 98 LEU B N 1
ATOM 2826 C CA . LEU B 1 98 ? 28.501 -11.384 26.004 1.00 21.52 98 LEU B CA 1
ATOM 2827 C C . LEU B 1 98 ? 29.634 -11.120 26.995 1.00 21.10 98 LEU B C 1
ATOM 2828 O O . LEU B 1 98 ? 29.439 -11.308 28.161 1.00 20.71 98 LEU B O 1
ATOM 2833 N N . GLU B 1 99 ? 30.784 -10.654 26.520 1.00 21.57 99 GLU B N 1
ATOM 2834 C CA . GLU B 1 99 ? 31.964 -10.533 27.386 1.00 23.12 99 GLU B CA 1
ATOM 2835 C C . GLU B 1 99 ? 31.690 -9.589 28.568 1.00 23.44 99 GLU B C 1
ATOM 2836 O O . GLU B 1 99 ? 31.962 -9.921 29.743 1.00 24.89 99 GLU B O 1
ATOM 2842 N N . ARG B 1 100 ? 31.077 -8.448 28.276 1.00 22.84 100 ARG B N 1
ATOM 2843 C CA . ARG B 1 100 ? 30.719 -7.505 29.335 1.00 23.84 100 ARG B CA 1
ATOM 2844 C C . ARG B 1 100 ? 29.760 -8.117 30.377 1.00 23.33 100 ARG B C 1
ATOM 2845 O O . ARG B 1 100 ? 29.895 -7.922 31.587 1.00 23.68 100 ARG B O 1
ATOM 2853 N N . ASN B 1 101 ? 28.733 -8.791 29.873 1.00 21.80 101 ASN B N 1
ATOM 2854 C CA . ASN B 1 101 ? 27.731 -9.409 30.708 1.00 22.04 101 ASN B CA 1
ATOM 2855 C C . ASN B 1 101 ? 28.251 -10.592 31.572 1.00 22.07 101 ASN B C 1
ATOM 2856 O O . ASN B 1 101 ? 27.746 -10.835 32.647 1.00 22.12 101 ASN B O 1
ATOM 2861 N N . LEU B 1 102 ? 29.281 -11.293 31.127 1.00 21.53 102 LEU B N 1
ATOM 2862 C CA . LEU B 1 102 ? 29.742 -12.455 31.865 1.00 22.48 102 LEU B CA 1
ATOM 2863 C C . LEU B 1 102 ? 30.495 -12.109 33.156 1.00 22.09 102 LEU B C 1
ATOM 2864 O O . LEU B 1 102 ? 30.739 -13.006 33.973 1.00 22.53 102 LEU B O 1
ATOM 2869 N N . TYR B 1 103 ? 30.826 -10.850 33.376 1.00 22.48 103 TYR B N 1
ATOM 2870 C CA A TYR B 1 103 ? 31.534 -10.495 34.607 0.50 22.58 103 TYR B CA 1
ATOM 2871 C CA B TYR B 1 103 ? 31.527 -10.479 34.614 0.50 23.15 103 TYR B CA 1
ATOM 2872 C C . TYR B 1 103 ? 30.612 -10.774 35.802 1.00 22.48 103 TYR B C 1
ATOM 2873 O O . TYR B 1 103 ? 31.025 -11.392 36.772 1.00 22.66 103 TYR B O 1
ATOM 2890 N N . LEU B 1 104 ? 29.366 -10.359 35.702 1.00 21.22 104 LEU B N 1
ATOM 2891 C CA . LEU B 1 104 ? 28.375 -10.666 36.721 1.00 22.63 104 LEU B CA 1
ATOM 2892 C C . LEU B 1 104 ? 28.120 -12.168 36.826 1.00 22.03 104 LEU B C 1
ATOM 2893 O O . LEU B 1 104 ? 28.017 -12.695 37.919 1.00 20.92 104 LEU B O 1
ATOM 2898 N N . THR B 1 105 ? 27.964 -12.828 35.677 1.00 21.52 105 THR B N 1
ATOM 2899 C CA . THR B 1 105 ? 27.763 -14.280 35.634 1.00 21.60 105 THR B CA 1
ATOM 2900 C C . THR B 1 105 ? 28.873 -15.009 36.401 1.00 21.49 105 THR B C 1
ATOM 2901 O O . THR B 1 105 ? 28.601 -15.861 37.238 1.00 21.00 105 THR B O 1
ATOM 2905 N N . LEU B 1 106 ? 30.121 -14.628 36.148 1.00 21.67 106 LEU B N 1
ATOM 2906 C CA . LEU B 1 106 ? 31.260 -15.196 36.829 1.00 21.68 106 LEU B CA 1
ATOM 2907 C C . LEU B 1 106 ? 31.178 -15.080 38.347 1.00 21.61 106 LEU B C 1
ATOM 2908 O O . LEU B 1 106 ? 31.492 -16.039 39.074 1.00 20.72 106 LEU B O 1
ATOM 2913 N N . GLN B 1 107 ? 30.714 -13.932 38.833 1.00 20.81 107 GLN B N 1
ATOM 2914 C CA . GLN B 1 107 ? 30.539 -13.740 40.269 1.00 21.59 107 GLN B CA 1
ATOM 2915 C C . GLN B 1 107 ? 29.574 -14.772 40.868 1.00 20.29 107 GLN B C 1
ATOM 2916 O O . GLN B 1 107 ? 29.875 -15.386 41.898 1.00 21.35 107 GLN B O 1
ATOM 2922 N N . LEU B 1 108 ? 28.428 -14.979 40.200 1.00 20.05 108 LEU B N 1
ATOM 2923 C CA . LEU B 1 108 ? 27.402 -15.879 40.665 1.00 21.49 108 LEU B CA 1
ATOM 2924 C C . LEU B 1 108 ? 27.946 -17.317 40.670 1.00 20.74 108 LEU B C 1
ATOM 2925 O O . LEU B 1 108 ? 27.746 -18.068 41.585 1.00 21.35 108 LEU B O 1
ATOM 2930 N N . LEU B 1 109 ? 28.665 -17.680 39.630 1.00 21.46 109 LEU B N 1
ATOM 2931 C CA . LEU B 1 109 ? 29.255 -19.014 39.522 1.00 21.28 109 LEU B CA 1
ATOM 2932 C C . LEU B 1 109 ? 30.391 -19.253 40.525 1.00 22.03 109 LEU B C 1
ATOM 2933 O O . LEU B 1 109 ? 30.519 -20.366 41.080 1.00 21.61 109 LEU B O 1
ATOM 2938 N N . GLU B 1 110 ? 31.230 -18.232 40.786 1.00 22.04 110 GLU B N 1
ATOM 2939 C CA . GLU B 1 110 ? 32.278 -18.353 41.823 1.00 21.74 110 GLU B CA 1
ATOM 2940 C C . GLU B 1 110 ? 31.675 -18.481 43.219 1.00 20.94 110 GLU B C 1
ATOM 2941 O O . GLU B 1 110 ? 32.236 -19.083 44.113 1.00 20.07 110 GLU B O 1
ATOM 2947 N N . LEU B 1 111 ? 30.521 -17.881 43.402 1.00 22.90 111 LEU B N 1
ATOM 2948 C CA . LEU B 1 111 ? 29.741 -18.045 44.625 1.00 24.30 111 LEU B CA 1
ATOM 2949 C C . LEU B 1 111 ? 29.081 -19.432 44.728 1.00 24.12 111 LEU B C 1
ATOM 2950 O O . LEU B 1 111 ? 28.689 -19.839 45.828 1.00 25.24 111 LEU B O 1
ATOM 2955 N N . GLY B 1 112 ? 28.931 -20.108 43.608 1.00 22.83 112 GLY B N 1
ATOM 2956 C CA . GLY B 1 112 ? 28.392 -21.443 43.534 1.00 24.40 112 GLY B CA 1
ATOM 2957 C C . GLY B 1 112 ? 26.880 -21.506 43.621 1.00 25.06 112 GLY B C 1
ATOM 2958 O O . GLY B 1 112 ? 26.332 -22.557 43.958 1.00 27.00 112 GLY B O 1
ATOM 2959 N N . ILE B 1 113 ? 26.216 -20.383 43.380 1.00 26.60 113 ILE B N 1
ATOM 2960 C CA . ILE B 1 113 ? 24.742 -20.282 43.496 1.00 27.29 113 ILE B CA 1
ATOM 2961 C C . ILE B 1 113 ? 24.123 -20.997 42.269 1.00 27.18 113 ILE B C 1
ATOM 2962 O O . ILE B 1 113 ? 24.519 -20.704 41.153 1.00 26.38 113 ILE B O 1
ATOM 2967 N N . PRO B 1 114 ? 23.133 -21.906 42.470 1.00 27.02 114 PRO B N 1
ATOM 2968 C CA . PRO B 1 114 ? 22.590 -22.581 41.285 1.00 27.66 114 PRO B CA 1
ATOM 2969 C C . PRO B 1 114 ? 22.001 -21.533 40.348 1.00 27.69 114 PRO B C 1
ATOM 2970 O O . PRO B 1 114 ? 21.220 -20.685 40.788 1.00 25.58 114 PRO B O 1
ATOM 2974 N N . CYS B 1 115 ? 22.404 -21.584 39.071 1.00 27.00 115 CYS B N 1
ATOM 2975 C CA A CYS B 1 115 ? 22.085 -20.531 38.107 0.50 27.44 115 CYS B CA 1
ATOM 2976 C CA B CYS B 1 115 ? 22.123 -20.520 38.120 0.50 27.30 115 CYS B CA 1
ATOM 2977 C C . CYS B 1 115 ? 21.561 -21.152 36.830 1.00 27.34 115 CYS B C 1
ATOM 2978 O O . CYS B 1 115 ? 21.916 -22.305 36.480 1.00 26.60 115 CYS B O 1
ATOM 2983 N N . ILE B 1 116 ? 20.645 -20.431 36.180 1.00 24.80 116 ILE B N 1
ATOM 2984 C CA . ILE B 1 116 ? 20.310 -20.672 34.795 1.00 25.77 116 ILE B CA 1
ATOM 2985 C C . ILE B 1 116 ? 20.605 -19.361 34.038 1.00 24.02 116 ILE B C 1
ATOM 2986 O O . ILE B 1 116 ? 20.101 -18.309 34.402 1.00 22.88 116 ILE B O 1
ATOM 2991 N N . VAL B 1 117 ? 21.464 -19.419 33.024 1.00 23.78 117 VAL B N 1
ATOM 2992 C CA . VAL B 1 117 ? 21.662 -18.332 32.110 1.00 23.52 117 VAL B CA 1
ATOM 2993 C C . VAL B 1 117 ? 20.581 -18.288 31.048 1.00 24.91 117 VAL B C 1
ATOM 2994 O O . VAL B 1 117 ? 20.388 -19.236 30.271 1.00 24.71 117 VAL B O 1
ATOM 2998 N N . ALA B 1 118 ? 19.894 -17.153 31.004 1.00 23.84 118 ALA B N 1
ATOM 2999 C CA . ALA B 1 118 ? 18.904 -16.886 29.985 1.00 23.26 118 ALA B CA 1
ATOM 3000 C C . ALA B 1 118 ? 19.532 -15.912 29.000 1.00 24.40 118 ALA B C 1
ATOM 3001 O O . ALA B 1 118 ? 19.779 -14.746 29.338 1.00 24.01 118 ALA B O 1
ATOM 3003 N N . LEU B 1 119 ? 19.852 -16.414 27.794 1.00 24.74 119 LEU B N 1
ATOM 3004 C CA . LEU B 1 119 ? 20.552 -15.654 26.755 1.00 24.64 119 LEU B CA 1
ATOM 3005 C C . LEU B 1 119 ? 19.532 -14.973 25.895 1.00 24.48 119 LEU B C 1
ATOM 3006 O O . LEU B 1 119 ? 18.770 -15.619 25.131 1.00 24.51 119 LEU B O 1
ATOM 3011 N N . ASN B 1 120 ? 19.546 -13.646 25.943 1.00 23.92 120 ASN B N 1
ATOM 3012 C CA . ASN B 1 120 ? 18.573 -12.889 25.218 1.00 23.89 120 ASN B CA 1
ATOM 3013 C C . ASN B 1 120 ? 19.184 -11.914 24.197 1.00 23.24 120 ASN B C 1
ATOM 3014 O O . ASN B 1 120 ? 20.392 -11.980 23.890 1.00 22.41 120 ASN B O 1
ATOM 3019 N N . MET B 1 121 ? 18.329 -11.085 23.595 1.00 23.14 121 MET B N 1
ATOM 3020 C CA A MET B 1 121 ? 18.704 -10.215 22.491 0.50 24.42 121 MET B CA 1
ATOM 3021 C CA B MET B 1 121 ? 18.757 -10.213 22.506 0.50 23.78 121 MET B CA 1
ATOM 3022 C C . MET B 1 121 ? 19.347 -11.015 21.363 1.00 23.89 121 MET B C 1
ATOM 3023 O O . MET B 1 121 ? 20.244 -10.544 20.647 1.00 24.29 121 MET B O 1
ATOM 3032 N N . LEU B 1 122 ? 18.824 -12.222 21.153 1.00 24.95 122 LEU B N 1
ATOM 3033 C CA . LEU B 1 122 ? 19.300 -13.075 20.072 1.00 25.77 122 LEU B CA 1
ATOM 3034 C C . LEU B 1 122 ? 19.123 -12.406 18.714 1.00 25.73 122 LEU B C 1
ATOM 3035 O O . LEU B 1 122 ? 19.906 -12.624 17.792 1.00 26.46 122 LEU B O 1
ATOM 3040 N N . ASP B 1 123 ? 18.070 -11.603 18.588 1.00 26.12 123 ASP B N 1
ATOM 3041 C CA . ASP B 1 123 ? 17.790 -10.890 17.375 1.00 26.70 123 ASP B CA 1
ATOM 3042 C C . ASP B 1 123 ? 18.851 -9.816 17.041 1.00 25.59 123 ASP B C 1
ATOM 3043 O O . ASP B 1 123 ? 19.221 -9.664 15.880 1.00 24.45 123 ASP B O 1
ATOM 3048 N N . ILE B 1 124 ? 19.350 -9.107 18.060 1.00 24.82 124 ILE B N 1
ATOM 3049 C CA . ILE B 1 124 ? 20.466 -8.185 17.876 1.00 25.20 124 ILE B CA 1
ATOM 3050 C C . ILE B 1 124 ? 21.735 -8.951 17.527 1.00 24.23 124 ILE B C 1
ATOM 3051 O O . ILE B 1 124 ? 22.427 -8.594 16.595 1.00 22.60 124 ILE B O 1
ATOM 3056 N N . ALA B 1 125 ? 22.032 -9.999 18.284 1.00 23.59 125 ALA B N 1
ATOM 3057 C CA . ALA B 1 125 ? 23.184 -10.839 18.005 1.00 24.15 125 ALA B CA 1
ATOM 3058 C C . ALA B 1 125 ? 23.173 -11.305 16.528 1.00 24.71 125 ALA B C 1
ATOM 3059 O O . ALA B 1 125 ? 24.210 -11.330 15.867 1.00 23.71 125 ALA B O 1
ATOM 3061 N N . GLU B 1 126 ? 21.992 -11.661 16.014 1.00 25.42 126 GLU B N 1
ATOM 3062 C CA . GLU B 1 126 ? 21.861 -12.132 14.636 1.00 26.50 126 GLU B CA 1
ATOM 3063 C C . GLU B 1 126 ? 22.181 -11.023 13.678 1.00 25.44 126 GLU B C 1
ATOM 3064 O O . GLU B 1 126 ? 22.890 -11.220 12.686 1.00 24.48 126 GLU B O 1
ATOM 3070 N N . LYS B 1 127 ? 21.657 -9.838 13.957 1.00 25.25 127 LYS B N 1
ATOM 3071 C CA . LYS B 1 127 ? 21.917 -8.718 13.052 1.00 25.79 127 LYS B CA 1
ATOM 3072 C C . LYS B 1 127 ? 23.410 -8.377 13.022 1.00 24.73 127 LYS B C 1
ATOM 3073 O O . LYS B 1 127 ? 23.907 -7.855 12.042 1.00 24.00 127 LYS B O 1
ATOM 3079 N N . GLN B 1 128 ? 24.124 -8.710 14.094 1.00 24.06 128 GLN B N 1
ATOM 3080 C CA . GLN B 1 128 ? 25.563 -8.460 14.201 1.00 25.06 128 GLN B CA 1
ATOM 3081 C C . GLN B 1 128 ? 26.436 -9.621 13.708 1.00 25.46 128 GLN B C 1
ATOM 3082 O O . GLN B 1 128 ? 27.653 -9.580 13.870 1.00 25.19 128 GLN B O 1
ATOM 3088 N N . ASN B 1 129 ? 25.832 -10.624 13.073 1.00 24.52 129 ASN B N 1
ATOM 3089 C CA . ASN B 1 129 ? 26.539 -11.842 12.724 1.00 25.74 129 ASN B CA 1
ATOM 3090 C C . ASN B 1 129 ? 27.326 -12.445 13.894 1.00 25.37 129 ASN B C 1
ATOM 3091 O O . ASN B 1 129 ? 28.420 -12.964 13.712 1.00 25.81 129 ASN B O 1
ATOM 3096 N N . ILE B 1 130 ? 26.753 -12.359 15.089 1.00 25.44 130 ILE B N 1
ATOM 3097 C CA . ILE B 1 130 ? 27.360 -12.927 16.284 1.00 26.28 130 ILE B CA 1
ATOM 3098 C C . ILE B 1 130 ? 26.851 -14.357 16.431 1.00 27.24 130 ILE B C 1
ATOM 3099 O O . ILE B 1 130 ? 25.642 -14.569 16.490 1.00 28.40 130 ILE B O 1
ATOM 3104 N N . ARG B 1 131 ? 27.754 -15.322 16.476 1.00 27.08 131 ARG B N 1
ATOM 3105 C CA . ARG B 1 131 ? 27.350 -16.700 16.753 1.00 28.65 131 ARG B CA 1
ATOM 3106 C C . ARG B 1 131 ? 27.920 -17.111 18.094 1.00 27.72 131 ARG B C 1
ATOM 3107 O O . ARG B 1 131 ? 29.070 -16.797 18.394 1.00 27.60 131 ARG B O 1
ATOM 3115 N N . ILE B 1 132 ? 27.091 -17.730 18.907 1.00 27.75 132 ILE B N 1
ATOM 3116 C CA . ILE B 1 132 ? 27.526 -18.263 20.201 1.00 28.75 132 ILE B CA 1
ATOM 3117 C C . ILE B 1 132 ? 27.282 -19.776 20.199 1.00 28.95 132 ILE B C 1
ATOM 3118 O O . ILE B 1 132 ? 26.159 -20.220 19.869 1.00 28.32 132 ILE B O 1
ATOM 3123 N N . GLU B 1 133 ? 28.312 -20.532 20.573 1.00 28.70 133 GLU B N 1
ATOM 3124 C CA . GLU B 1 133 ? 28.203 -21.964 20.804 1.00 28.97 133 GLU B CA 1
ATOM 3125 C C . GLU B 1 133 ? 27.618 -22.164 22.195 1.00 27.97 133 GLU B C 1
ATOM 3126 O O . GLU B 1 133 ? 28.318 -22.064 23.203 1.00 25.67 133 GLU B O 1
ATOM 3132 N N . ILE B 1 134 ? 26.321 -22.436 22.231 1.00 27.71 134 ILE B N 1
ATOM 3133 C CA A ILE B 1 134 ? 25.562 -22.498 23.483 0.50 27.98 134 ILE B CA 1
ATOM 3134 C CA B ILE B 1 134 ? 25.564 -22.488 23.483 0.50 27.89 134 ILE B CA 1
ATOM 3135 C C . ILE B 1 134 ? 26.047 -23.623 24.405 1.00 27.83 134 ILE B C 1
ATOM 3136 O O . ILE B 1 134 ? 26.234 -23.437 25.613 1.00 26.88 134 ILE B O 1
ATOM 3145 N N . ASP B 1 135 ? 26.267 -24.805 23.852 1.00 28.27 135 ASP B N 1
ATOM 3146 C CA . ASP B 1 135 ? 26.684 -25.896 24.737 1.00 28.98 135 ASP B CA 1
ATOM 3147 C C . ASP B 1 135 ? 28.113 -25.776 25.204 1.00 27.55 135 ASP B C 1
ATOM 3148 O O . ASP B 1 135 ? 28.423 -26.233 26.288 1.00 27.96 135 ASP B O 1
ATOM 3153 N N . ALA B 1 136 ? 28.970 -25.150 24.403 1.00 26.53 136 ALA B N 1
ATOM 3154 C CA . ALA B 1 136 ? 30.361 -24.840 24.829 1.00 25.70 136 ALA B CA 1
ATOM 3155 C C . ALA B 1 136 ? 30.312 -23.835 25.952 1.00 25.17 136 ALA B C 1
ATOM 3156 O O . ALA B 1 136 ? 31.017 -23.957 26.954 1.00 24.73 136 ALA B O 1
ATOM 3158 N N . LEU B 1 137 ? 29.470 -22.821 25.805 1.00 23.94 137 LEU B N 1
ATOM 3159 C CA . LEU B 1 137 ? 29.306 -21.886 26.915 1.00 24.07 137 LEU B CA 1
ATOM 3160 C C . LEU B 1 137 ? 28.808 -22.551 28.187 1.00 23.84 137 LEU B C 1
ATOM 3161 O O . LEU B 1 137 ? 29.387 -22.329 29.247 1.00 24.04 137 LEU B O 1
ATOM 3166 N N . SER B 1 138 ? 27.761 -23.356 28.067 1.00 23.93 138 SER B N 1
ATOM 3167 C CA . SER B 1 138 ? 27.186 -24.082 29.214 1.00 24.54 138 SER B CA 1
ATOM 3168 C C . SER B 1 138 ? 28.254 -24.978 29.885 1.00 23.90 138 SER B C 1
ATOM 3169 O O . SER B 1 138 ? 28.415 -24.967 31.078 1.00 25.15 138 SER B O 1
ATOM 3172 N N . ALA B 1 139 ? 29.040 -25.679 29.083 1.00 23.82 139 ALA B N 1
ATOM 3173 C CA . ALA B 1 139 ? 30.104 -26.549 29.590 1.00 24.88 139 ALA B CA 1
ATOM 3174 C C . ALA B 1 139 ? 31.169 -25.764 30.328 1.00 24.27 139 ALA B C 1
ATOM 3175 O O . ALA B 1 139 ? 31.628 -26.193 31.374 1.00 24.85 139 ALA B O 1
ATOM 3177 N N . ARG B 1 140 ? 31.475 -24.550 29.873 1.00 23.93 140 ARG B N 1
ATOM 3178 C CA A ARG B 1 140 ? 32.522 -23.802 30.519 0.50 24.45 140 ARG B CA 1
ATOM 3179 C CA B ARG B 1 140 ? 32.502 -23.720 30.480 0.50 24.08 140 ARG B CA 1
ATOM 3180 C C . ARG B 1 140 ? 32.048 -23.027 31.738 1.00 23.57 140 ARG B C 1
ATOM 3181 O O . ARG B 1 140 ? 32.849 -22.759 32.627 1.00 23.53 140 ARG B O 1
ATOM 3196 N N . LEU B 1 141 ? 30.754 -22.730 31.793 1.00 23.33 141 LEU B N 1
ATOM 3197 C CA . LEU B 1 141 ? 30.159 -22.059 32.969 1.00 23.74 141 LEU B CA 1
ATOM 3198 C C . LEU B 1 141 ? 29.764 -23.063 34.044 1.00 23.92 141 LEU B C 1
ATOM 3199 O O . LEU B 1 141 ? 29.715 -22.734 35.203 1.00 22.93 141 LEU B O 1
ATOM 3204 N N . GLY B 1 142 ? 29.454 -24.279 33.609 1.00 24.12 142 GLY B N 1
ATOM 3205 C CA . GLY B 1 142 ? 28.930 -25.318 34.467 1.00 25.15 142 GLY B CA 1
ATOM 3206 C C . GLY B 1 142 ? 27.465 -25.117 34.846 1.00 25.88 142 GLY B C 1
ATOM 3207 O O . GLY B 1 142 ? 26.997 -25.675 35.856 1.00 25.65 142 GLY B O 1
ATOM 3208 N N . CYS B 1 143 ? 26.722 -24.311 34.078 1.00 25.41 143 CYS B N 1
ATOM 3209 C CA . CYS B 1 143 ? 25.302 -24.165 34.327 1.00 25.76 143 CYS B CA 1
ATOM 3210 C C . CYS B 1 143 ? 24.566 -24.148 32.990 1.00 24.57 143 CYS B C 1
ATOM 3211 O O . CYS B 1 143 ? 25.205 -23.895 31.949 1.00 25.60 143 CYS B O 1
ATOM 3214 N N . PRO B 1 144 ? 23.225 -24.378 33.006 1.00 25.08 144 PRO B N 1
ATOM 3215 C CA . PRO B 1 144 ? 22.444 -24.353 31.761 1.00 24.69 144 PRO B CA 1
ATOM 3216 C C . PRO B 1 144 ? 22.455 -23.010 31.087 1.00 24.67 144 PRO B C 1
ATOM 3217 O O . PRO B 1 144 ? 22.447 -21.966 31.778 1.00 23.96 144 PRO B O 1
ATOM 3221 N N . VAL B 1 145 ? 22.511 -23.009 29.753 1.00 21.69 145 VAL B N 1
ATOM 3222 C CA . VAL B 1 145 ? 22.383 -21.748 29.012 1.00 22.79 145 VAL B CA 1
ATOM 3223 C C . VAL B 1 145 ? 21.204 -21.902 28.044 1.00 22.61 145 VAL B C 1
ATOM 3224 O O . VAL B 1 145 ? 21.232 -22.799 27.164 1.00 23.53 145 VAL B O 1
ATOM 3228 N N . ILE B 1 146 ? 20.155 -21.101 28.259 1.00 21.26 146 ILE B N 1
ATOM 3229 C CA . ILE B 1 146 ? 18.890 -21.230 27.565 1.00 21.31 146 ILE B CA 1
ATOM 3230 C C . ILE B 1 146 ? 18.629 -20.028 26.627 1.00 21.99 146 ILE B C 1
ATOM 3231 O O . ILE B 1 146 ? 18.456 -18.899 27.110 1.00 21.12 146 ILE B O 1
ATOM 3236 N N . PRO B 1 147 ? 18.664 -20.238 25.300 1.00 22.85 147 PRO B N 1
ATOM 3237 C CA . PRO B 1 147 ? 18.361 -19.122 24.408 1.00 23.43 147 PRO B CA 1
ATOM 3238 C C . PRO B 1 147 ? 16.924 -18.680 24.510 1.00 23.96 147 PRO B C 1
ATOM 3239 O O . PRO B 1 147 ? 16.001 -19.484 24.481 1.00 21.82 147 PRO B O 1
ATOM 3243 N N . LEU B 1 148 ? 16.707 -17.380 24.590 1.00 25.91 148 LEU B N 1
ATOM 3244 C CA . LEU B 1 148 ? 15.323 -16.885 24.664 1.00 26.93 148 LEU B CA 1
ATOM 3245 C C . LEU B 1 148 ? 14.815 -16.555 23.289 1.00 29.01 148 LEU B C 1
ATOM 3246 O O . LEU B 1 148 ? 14.818 -15.391 22.878 1.00 29.92 148 LEU B O 1
ATOM 3251 N N . VAL B 1 149 ? 14.445 -17.590 22.536 1.00 29.46 149 VAL B N 1
ATOM 3252 C CA . VAL B 1 149 ? 13.842 -17.438 21.214 1.00 30.90 149 VAL B CA 1
ATOM 3253 C C . VAL B 1 149 ? 12.392 -17.028 21.378 1.00 32.63 149 VAL B C 1
ATOM 3254 O O . VAL B 1 149 ? 11.636 -17.710 22.060 1.00 32.60 149 VAL B O 1
ATOM 3258 N N . SER B 1 150 ? 12.007 -15.915 20.756 1.00 34.64 150 SER B N 1
ATOM 3259 C CA . SER B 1 150 ? 10.601 -15.486 20.747 1.00 36.23 150 SER B CA 1
ATOM 3260 C C . SER B 1 150 ? 9.661 -16.348 19.885 1.00 37.37 150 SER B C 1
ATOM 3261 O O . SER B 1 150 ? 8.520 -16.596 20.285 1.00 38.72 150 SER B O 1
ATOM 3264 N N . THR B 1 151 ? 10.121 -16.780 18.704 1.00 38.53 151 THR B N 1
ATOM 3265 C CA . THR B 1 151 ? 9.363 -17.683 17.813 1.00 38.50 151 THR B CA 1
ATOM 3266 C C . THR B 1 151 ? 8.645 -18.832 18.540 1.00 39.17 151 THR B C 1
ATOM 3267 O O . THR B 1 151 ? 9.279 -19.663 19.209 1.00 38.63 151 THR B O 1
ATOM 3271 N N . ARG B 1 152 ? 7.323 -18.883 18.382 1.00 39.71 152 ARG B N 1
ATOM 3272 C CA . ARG B 1 152 ? 6.463 -19.848 19.079 1.00 39.99 152 ARG B CA 1
ATOM 3273 C C . ARG B 1 152 ? 6.691 -19.911 20.608 1.00 40.10 152 ARG B C 1
ATOM 3274 O O . ARG B 1 152 ? 6.359 -20.922 21.214 1.00 41.46 152 ARG B O 1
ATOM 3282 N N . GLY B 1 153 ? 7.248 -18.853 21.216 1.00 39.03 153 GLY B N 1
ATOM 3283 C CA . GLY B 1 153 ? 7.468 -18.788 22.682 1.00 38.51 153 GLY B CA 1
ATOM 3284 C C . GLY B 1 153 ? 8.331 -19.915 23.214 1.00 37.04 153 GLY B C 1
ATOM 3285 O O . GLY B 1 153 ? 8.289 -20.260 24.409 1.00 38.62 153 GLY B O 1
ATOM 3286 N N . ARG B 1 154 ? 9.137 -20.494 22.337 1.00 35.14 154 ARG B N 1
ATOM 3287 C CA . ARG B 1 154 ? 9.942 -21.614 22.725 1.00 33.73 154 ARG B CA 1
ATOM 3288 C C . ARG B 1 154 ? 10.989 -21.259 23.769 1.00 32.35 154 ARG B C 1
ATOM 3289 O O . ARG B 1 154 ? 11.445 -22.165 24.481 1.00 31.32 154 ARG B O 1
ATOM 3297 N N . GLY B 1 155 ? 11.368 -19.974 23.865 1.00 30.54 155 GLY B N 1
ATOM 3298 C CA . GLY B 1 155 ? 12.365 -19.565 24.858 1.00 30.03 155 GLY B CA 1
ATOM 3299 C C . GLY B 1 155 ? 11.863 -19.757 26.272 1.00 29.21 155 GLY B C 1
ATOM 3300 O O . GLY B 1 155 ? 12.543 -20.338 27.126 1.00 28.37 155 GLY B O 1
ATOM 3301 N N . ILE B 1 156 ? 10.651 -19.289 26.538 1.00 30.00 156 ILE B N 1
ATOM 3302 C CA . ILE B 1 156 ? 10.114 -19.382 27.890 1.00 30.62 156 ILE B CA 1
ATOM 3303 C C . ILE B 1 156 ? 9.816 -20.834 28.246 1.00 30.13 156 ILE B C 1
ATOM 3304 O O . ILE B 1 156 ? 10.035 -21.262 29.393 1.00 30.17 156 ILE B O 1
ATOM 3309 N N . GLU B 1 157 ? 9.355 -21.608 27.286 1.00 29.87 157 GLU B N 1
ATOM 3310 C CA . GLU B 1 157 ? 9.159 -23.021 27.581 1.00 30.16 157 GLU B CA 1
ATOM 3311 C C . GLU B 1 157 ? 10.473 -23.807 27.799 1.00 27.39 157 GLU B C 1
ATOM 3312 O O . GLU B 1 157 ? 10.519 -24.683 28.661 1.00 25.80 157 GLU B O 1
ATOM 3318 N N . ALA B 1 158 ? 11.539 -23.492 27.050 1.00 25.33 158 ALA B N 1
ATOM 3319 C CA . ALA B 1 158 ? 12.859 -24.098 27.350 1.00 24.11 158 ALA B CA 1
ATOM 3320 C C . ALA B 1 158 ? 13.293 -23.655 28.756 1.00 22.42 158 ALA B C 1
ATOM 3321 O O . ALA B 1 158 ? 13.954 -24.403 29.490 1.00 20.42 158 ALA B O 1
ATOM 3323 N N . LEU B 1 159 ? 12.998 -22.412 29.128 1.00 21.61 159 LEU B N 1
ATOM 3324 C CA . LEU B 1 159 ? 13.429 -21.913 30.425 1.00 22.03 159 LEU B CA 1
ATOM 3325 C C . LEU B 1 159 ? 12.684 -22.630 31.571 1.00 22.16 159 LEU B C 1
ATOM 3326 O O . LEU B 1 159 ? 13.257 -22.950 32.616 1.00 22.43 159 LEU B O 1
ATOM 3331 N N . LYS B 1 160 ? 11.391 -22.830 31.380 1.00 20.79 160 LYS B N 1
ATOM 3332 C CA . LYS B 1 160 ? 10.580 -23.508 32.393 1.00 21.77 160 LYS B CA 1
ATOM 3333 C C . LYS B 1 160 ? 11.012 -24.978 32.524 1.00 21.70 160 LYS B C 1
ATOM 3334 O O . LYS B 1 160 ? 11.013 -25.562 33.622 1.00 21.64 160 LYS B O 1
ATOM 3340 N N . LEU B 1 161 ? 11.411 -25.567 31.413 1.00 20.61 161 LEU B N 1
ATOM 3341 C CA . LEU B 1 161 ? 11.961 -26.920 31.433 1.00 21.15 161 LEU B CA 1
ATOM 3342 C C . LEU B 1 161 ? 13.242 -26.965 32.258 1.00 20.29 161 LEU B C 1
ATOM 3343 O O . LEU B 1 161 ? 13.411 -27.858 33.117 1.00 21.25 161 LEU B O 1
ATOM 3348 N N . ALA B 1 162 ? 14.114 -25.976 32.044 1.00 20.95 162 ALA B N 1
ATOM 3349 C CA . ALA B 1 162 ? 15.368 -25.863 32.816 1.00 22.26 162 ALA B CA 1
ATOM 3350 C C . ALA B 1 162 ? 15.101 -25.681 34.344 1.00 22.36 162 ALA B C 1
ATOM 3351 O O . ALA B 1 162 ? 15.769 -26.297 35.197 1.00 22.92 162 ALA B O 1
ATOM 3353 N N . ILE B 1 163 ? 14.113 -24.858 34.673 1.00 22.60 163 ILE B N 1
ATOM 3354 C CA . ILE B 1 163 ? 13.717 -24.654 36.077 1.00 22.67 163 ILE B CA 1
ATOM 3355 C C . ILE B 1 163 ? 13.322 -25.995 36.720 1.00 23.08 163 ILE B C 1
ATOM 3356 O O . ILE B 1 163 ? 13.811 -26.341 37.816 1.00 22.22 163 ILE B O 1
ATOM 3361 N N . ASP B 1 164 ? 12.505 -26.781 36.016 1.00 22.08 164 ASP B N 1
ATOM 3362 C CA . ASP B 1 164 ? 12.048 -28.053 36.538 1.00 23.88 164 ASP B CA 1
ATOM 3363 C C . ASP B 1 164 ? 13.165 -29.085 36.668 1.00 23.73 164 ASP B C 1
ATOM 3364 O O . ASP B 1 164 ? 13.021 -30.059 37.404 1.00 24.37 164 ASP B O 1
ATOM 3369 N N . ARG B 1 165 ? 14.270 -28.853 35.983 1.00 22.45 165 ARG B N 1
ATOM 3370 C CA . ARG B 1 165 ? 15.418 -29.741 36.064 1.00 23.49 165 ARG B CA 1
ATOM 3371 C C . ARG B 1 165 ? 16.590 -29.180 36.860 1.00 23.04 165 ARG B C 1
ATOM 3372 O O . ARG B 1 165 ? 17.688 -29.739 36.813 1.00 22.21 165 ARG B O 1
ATOM 3380 N N . TYR B 1 166 ? 16.387 -28.082 37.560 1.00 22.52 166 TYR B N 1
ATOM 3381 C CA . TYR B 1 166 ? 17.536 -27.382 38.057 1.00 22.89 166 TYR B CA 1
ATOM 3382 C C . TYR B 1 166 ? 18.227 -28.215 39.150 1.00 22.52 166 TYR B C 1
ATOM 3383 O O . TYR B 1 166 ? 17.595 -28.986 39.926 1.00 21.27 166 TYR B O 1
ATOM 3392 N N . LYS B 1 167 ? 19.529 -28.031 39.221 1.00 21.88 167 LYS B N 1
ATOM 3393 C CA A LYS B 1 167 ? 20.410 -28.771 40.136 0.50 22.67 167 LYS B CA 1
ATOM 3394 C CA B LYS B 1 167 ? 20.345 -28.698 40.244 0.50 22.15 167 LYS B CA 1
ATOM 3395 C C . LYS B 1 167 ? 21.621 -27.866 40.432 1.00 22.23 167 LYS B C 1
ATOM 3396 O O . LYS B 1 167 ? 21.763 -26.772 39.853 1.00 22.71 167 LYS B O 1
ATOM 3407 N N . ALA B 1 168 ? 22.516 -28.345 41.279 1.00 22.73 168 ALA B N 1
ATOM 3408 C CA . ALA B 1 168 ? 23.744 -27.584 41.577 1.00 22.67 168 ALA B CA 1
ATOM 3409 C C . ALA B 1 168 ? 24.505 -27.363 40.280 1.00 22.81 168 ALA B C 1
ATOM 3410 O O . ALA B 1 168 ? 24.549 -28.239 39.412 1.00 21.15 168 ALA B O 1
ATOM 3412 N N . ASN B 1 169 ? 25.121 -26.197 40.137 1.00 21.51 169 ASN B N 1
ATOM 3413 C CA . ASN B 1 169 ? 26.050 -26.040 39.044 1.00 22.24 169 ASN B CA 1
ATOM 3414 C C . ASN B 1 169 ? 27.156 -27.132 39.021 1.00 21.81 169 ASN B C 1
ATOM 3415 O O . ASN B 1 169 ? 27.537 -27.644 40.058 1.00 23.66 169 ASN B O 1
ATOM 3420 N N . GLU B 1 170 ? 27.665 -27.467 37.847 1.00 21.61 170 GLU B N 1
ATOM 3421 C CA . GLU B 1 170 ? 28.863 -28.309 37.757 1.00 22.53 170 GLU B CA 1
ATOM 3422 C C . GLU B 1 170 ? 30.062 -27.555 38.274 1.00 22.36 170 GLU B C 1
ATOM 3423 O O . GLU B 1 170 ? 30.225 -26.347 37.993 1.00 18.15 170 GLU B O 1
ATOM 3429 N N . ASN B 1 171 ? 30.891 -28.218 39.080 1.00 21.97 171 ASN B N 1
ATOM 3430 C CA . ASN B 1 171 ? 31.968 -27.468 39.765 1.00 24.62 171 ASN B CA 1
ATOM 3431 C C . ASN B 1 171 ? 33.253 -27.399 38.930 1.00 26.89 171 ASN B C 1
ATOM 3432 O O . ASN B 1 171 ? 34.277 -28.056 39.291 1.00 28.97 171 ASN B O 1
ATOM 3437 N N . VAL B 1 172 ? 33.198 -26.608 37.857 1.00 25.21 172 VAL B N 1
ATOM 3438 C CA . VAL B 1 172 ? 34.269 -26.497 36.854 1.00 26.19 172 VAL B CA 1
ATOM 3439 C C . VAL B 1 172 ? 35.326 -25.475 37.201 1.00 26.38 172 VAL B C 1
ATOM 3440 O O . VAL B 1 172 ? 35.093 -24.608 37.987 1.00 26.72 172 VAL B O 1
ATOM 3444 N N . GLU B 1 173 ? 36.497 -25.568 36.567 1.00 28.20 173 GLU B N 1
ATOM 3445 C CA . GLU B 1 173 ? 37.513 -24.533 36.765 1.00 29.53 173 GLU B CA 1
ATOM 3446 C C . GLU B 1 173 ? 37.038 -23.247 36.067 1.00 28.50 173 GLU B C 1
ATOM 3447 O O . GLU B 1 173 ? 36.602 -23.223 34.897 1.00 29.27 173 GLU B O 1
ATOM 3453 N N . LEU B 1 174 ? 37.071 -22.153 36.815 1.00 28.01 174 LEU B N 1
ATOM 3454 C CA . LEU B 1 174 ? 36.706 -20.882 36.261 1.00 27.13 174 LEU B CA 1
ATOM 3455 C C . LEU B 1 174 ? 37.954 -20.018 36.248 1.00 26.24 174 LEU B C 1
ATOM 3456 O O . LEU B 1 174 ? 38.732 -20.086 35.288 1.00 25.17 174 LEU B O 1
ATOM 3461 N N . VAL B 1 175 ? 38.201 -19.272 37.321 1.00 23.47 175 VAL B N 1
ATOM 3462 C CA . VAL B 1 175 ? 39.373 -18.399 37.351 1.00 22.79 175 VAL B CA 1
ATOM 3463 C C . VAL B 1 175 ? 40.550 -19.127 38.001 1.00 21.93 175 VAL B C 1
ATOM 3464 O O . VAL B 1 175 ? 40.363 -19.944 38.907 1.00 23.71 175 VAL B O 1
ATOM 3468 N N . HIS B 1 176 ? 41.747 -18.850 37.500 1.00 21.42 176 HIS B N 1
ATOM 3469 C CA . HIS B 1 176 ? 42.940 -19.493 37.947 1.00 20.53 176 HIS B CA 1
ATOM 3470 C C . HIS B 1 176 ? 43.829 -18.475 38.644 1.00 20.47 176 HIS B C 1
ATOM 3471 O O . HIS B 1 176 ? 44.682 -17.801 38.029 1.00 20.48 176 HIS B O 1
ATOM 3478 N N . TYR B 1 177 ? 43.609 -18.347 39.936 1.00 19.42 177 TYR B N 1
ATOM 3479 C CA . TYR B 1 177 ? 44.396 -17.411 40.763 1.00 18.86 177 TYR B CA 1
ATOM 3480 C C . TYR B 1 177 ? 45.780 -17.910 41.110 1.00 18.33 177 TYR B C 1
ATOM 3481 O O . TYR B 1 177 ? 45.998 -19.097 41.321 1.00 18.65 177 TYR B O 1
ATOM 3490 N N . ALA B 1 178 ? 46.718 -16.973 41.228 1.00 18.42 178 ALA B N 1
ATOM 3491 C CA . ALA B 1 178 ? 48.043 -17.277 41.727 1.00 18.53 178 ALA B CA 1
ATOM 3492 C C . ALA B 1 178 ? 47.950 -17.830 43.153 1.00 18.97 178 ALA B C 1
ATOM 3493 O O . ALA B 1 178 ? 47.058 -17.470 43.957 1.00 18.83 178 ALA B O 1
ATOM 3495 N N . GLN B 1 179 ? 48.862 -18.750 43.413 1.00 20.25 179 GLN B N 1
ATOM 3496 C CA . GLN B 1 179 ? 48.876 -19.484 44.663 1.00 20.60 179 GLN B CA 1
ATOM 3497 C C . GLN B 1 179 ? 48.860 -18.611 45.925 1.00 19.90 179 GLN B C 1
ATOM 3498 O O . GLN B 1 179 ? 48.114 -18.923 46.858 1.00 19.33 179 GLN B O 1
ATOM 3504 N N . PRO B 1 180 ? 49.686 -17.552 45.967 1.00 18.40 180 PRO B N 1
ATOM 3505 C CA . PRO B 1 180 ? 49.606 -16.658 47.149 1.00 19.82 180 PRO B CA 1
ATOM 3506 C C . PRO B 1 180 ? 48.216 -16.074 47.428 1.00 19.74 180 PRO B C 1
ATOM 3507 O O . PRO B 1 180 ? 47.839 -15.891 48.605 1.00 19.63 180 PRO B O 1
ATOM 3511 N N . LEU B 1 181 ? 47.431 -15.793 46.380 1.00 19.67 181 LEU B N 1
ATOM 3512 C CA . LEU B 1 181 ? 46.100 -15.256 46.575 1.00 20.94 181 LEU B CA 1
ATOM 3513 C C . LEU B 1 181 ? 45.180 -16.284 47.199 1.00 21.47 181 LEU B C 1
ATOM 3514 O O . LEU B 1 181 ? 44.403 -15.963 48.128 1.00 22.73 181 LEU B O 1
ATOM 3519 N N . LEU B 1 182 ? 45.251 -17.517 46.685 1.00 21.32 182 LEU B N 1
ATOM 3520 C CA . LEU B 1 182 ? 44.432 -18.623 47.205 1.00 22.36 182 LEU B CA 1
ATOM 3521 C C . LEU B 1 182 ? 44.752 -18.856 48.678 1.00 22.59 182 LEU B C 1
ATOM 3522 O O . LEU B 1 182 ? 43.861 -19.010 49.502 1.00 23.12 182 LEU B O 1
ATOM 3527 N N . ASN B 1 183 ? 46.034 -18.878 49.001 1.00 22.74 183 ASN B N 1
ATOM 3528 C CA . ASN B 1 183 ? 46.453 -19.114 50.400 1.00 22.79 183 ASN B CA 1
ATOM 3529 C C . ASN B 1 183 ? 45.936 -18.069 51.363 1.00 23.12 183 ASN B C 1
ATOM 3530 O O . ASN B 1 183 ? 45.450 -18.405 52.450 1.00 24.40 183 ASN B O 1
ATOM 3535 N N . GLU B 1 184 ? 46.038 -16.801 50.996 1.00 22.50 184 GLU B N 1
ATOM 3536 C CA . GLU B 1 184 ? 45.551 -15.731 51.864 1.00 23.61 184 GLU B CA 1
ATOM 3537 C C . GLU B 1 184 ? 44.038 -15.736 51.880 1.00 23.53 184 GLU B C 1
ATOM 3538 O O . GLU B 1 184 ? 43.435 -15.537 52.928 1.00 24.09 184 GLU B O 1
ATOM 3544 N N . ALA B 1 185 ? 43.402 -15.996 50.734 1.00 23.98 185 ALA B N 1
ATOM 3545 C CA . ALA B 1 185 ? 41.968 -16.059 50.716 1.00 25.22 185 ALA B CA 1
ATOM 3546 C C . ALA B 1 185 ? 41.466 -17.138 51.666 1.00 25.40 185 ALA B C 1
ATOM 3547 O O . ALA B 1 185 ? 40.449 -16.948 52.345 1.00 26.29 185 ALA B O 1
ATOM 3549 N N . ASP B 1 186 ? 42.164 -18.276 51.654 1.00 25.97 186 ASP B N 1
ATOM 3550 C CA . ASP B 1 186 ? 41.993 -19.369 52.619 1.00 27.46 186 ASP B CA 1
ATOM 3551 C C . ASP B 1 186 ? 42.227 -18.986 54.082 1.00 27.35 186 ASP B C 1
ATOM 3552 O O . ASP B 1 186 ? 41.472 -19.423 54.929 1.00 28.44 186 ASP B O 1
ATOM 3557 N N . SER B 1 187 ? 43.249 -18.193 54.367 1.00 28.13 187 SER B N 1
ATOM 3558 C CA A SER B 1 187 ? 43.547 -17.685 55.727 0.50 27.28 187 SER B CA 1
ATOM 3559 C CA B SER B 1 187 ? 43.507 -17.761 55.760 0.50 27.58 187 SER B CA 1
ATOM 3560 C C . SER B 1 187 ? 42.348 -16.903 56.276 1.00 27.49 187 SER B C 1
ATOM 3561 O O . SER B 1 187 ? 41.970 -17.018 57.453 1.00 28.25 187 SER B O 1
ATOM 3566 N N . LEU B 1 188 ? 41.761 -16.092 55.414 1.00 25.99 188 LEU B N 1
ATOM 3567 C CA . LEU B 1 188 ? 40.599 -15.273 55.767 1.00 25.77 188 LEU B CA 1
ATOM 3568 C C . LEU B 1 188 ? 39.310 -16.084 55.863 1.00 25.72 188 LEU B C 1
ATOM 3569 O O . LEU B 1 188 ? 38.499 -15.885 56.807 1.00 25.17 188 LEU B O 1
ATOM 3574 N N . ALA B 1 189 ? 39.076 -16.976 54.898 1.00 24.70 189 ALA B N 1
ATOM 3575 C CA . ALA B 1 189 ? 37.865 -17.826 54.923 1.00 25.39 189 ALA B CA 1
ATOM 3576 C C . ALA B 1 189 ? 37.758 -18.611 56.231 1.00 25.17 189 ALA B C 1
ATOM 3577 O O . ALA B 1 189 ? 36.648 -18.846 56.714 1.00 25.19 189 ALA B O 1
ATOM 3579 N N . LYS B 1 190 ? 38.895 -19.048 56.778 1.00 25.86 190 LYS B N 1
ATOM 3580 C CA . LYS B 1 190 ? 38.936 -19.828 58.049 1.00 26.98 190 LYS B CA 1
ATOM 3581 C C . LYS B 1 190 ? 38.224 -19.147 59.212 1.00 26.66 190 LYS B C 1
ATOM 3582 O O . LYS B 1 190 ? 37.890 -19.800 60.193 1.00 26.55 190 LYS B O 1
ATOM 3588 N N . VAL B 1 191 ? 38.048 -17.827 59.131 1.00 26.46 191 VAL B N 1
ATOM 3589 C CA . VAL B 1 191 ? 37.668 -16.995 60.295 1.00 26.03 191 VAL B CA 1
ATOM 3590 C C . VAL B 1 191 ? 36.248 -16.417 60.097 1.00 25.16 191 VAL B C 1
ATOM 3591 O O . VAL B 1 191 ? 35.661 -15.775 60.991 1.00 22.88 191 VAL B O 1
ATOM 3595 N N . MET B 1 192 ? 35.690 -16.684 58.916 1.00 24.39 192 MET B N 1
ATOM 3596 C CA . MET B 1 192 ? 34.387 -16.163 58.550 1.00 24.38 192 MET B CA 1
ATOM 3597 C C . MET B 1 192 ? 33.257 -16.946 59.173 1.00 23.84 192 MET B C 1
ATOM 3598 O O . MET B 1 192 ? 33.444 -18.078 59.562 1.00 22.19 192 MET B O 1
ATOM 3603 N N . PRO B 1 193 ? 32.056 -16.361 59.204 1.00 23.71 193 PRO B N 1
ATOM 3604 C CA . PRO B 1 193 ? 30.926 -17.083 59.788 1.00 24.43 193 PRO B CA 1
ATOM 3605 C C . PRO B 1 193 ? 30.754 -18.483 59.190 1.00 24.58 193 PRO B C 1
ATOM 3606 O O . PRO B 1 193 ? 30.729 -18.638 57.961 1.00 22.73 193 PRO B O 1
ATOM 3610 N N . SER B 1 194 ? 30.616 -19.477 60.076 1.00 25.21 194 SER B N 1
ATOM 3611 C CA . SER B 1 194 ? 30.445 -20.886 59.676 1.00 25.81 194 SER B CA 1
ATOM 3612 C C . SER B 1 194 ? 29.210 -21.129 58.806 1.00 26.21 194 SER B C 1
ATOM 3613 O O . SER B 1 194 ? 29.202 -22.046 57.979 1.00 26.38 194 SER B O 1
ATOM 3616 N N . ASP B 1 195 ? 28.172 -20.313 58.981 1.00 26.06 195 ASP B N 1
ATOM 3617 C CA . ASP B 1 195 ? 26.949 -20.445 58.168 1.00 26.56 195 ASP B CA 1
ATOM 3618 C C . ASP B 1 195 ? 27.132 -20.066 56.681 1.00 26.41 195 ASP B C 1
ATOM 3619 O O . ASP B 1 195 ? 26.216 -20.249 55.880 1.00 26.91 195 ASP B O 1
ATOM 3624 N N . ILE B 1 196 ? 28.318 -19.580 56.298 1.00 25.56 196 ILE B N 1
ATOM 3625 C CA . ILE B 1 196 ? 28.568 -19.217 54.911 1.00 25.73 196 ILE B CA 1
ATOM 3626 C C . ILE B 1 196 ? 29.241 -20.408 54.180 1.00 25.93 196 ILE B C 1
ATOM 3627 O O . ILE B 1 196 ? 30.218 -20.955 54.689 1.00 26.00 196 ILE B O 1
ATOM 3632 N N . PRO B 1 197 ? 28.707 -20.828 53.022 1.00 26.08 197 PRO B N 1
ATOM 3633 C CA . PRO B 1 197 ? 29.335 -21.934 52.295 1.00 26.55 197 PRO B CA 1
ATOM 3634 C C . PRO B 1 197 ? 30.816 -21.645 51.955 1.00 26.68 197 PRO B C 1
ATOM 3635 O O . PRO B 1 197 ? 31.176 -20.510 51.638 1.00 24.27 197 PRO B O 1
ATOM 3639 N N . LEU B 1 198 ? 31.657 -22.675 52.055 1.00 27.39 198 LEU B N 1
ATOM 3640 C CA . LEU B 1 198 ? 33.101 -22.565 51.724 1.00 27.49 198 LEU B CA 1
ATOM 3641 C C . LEU B 1 198 ? 33.423 -21.836 50.455 1.00 26.80 198 LEU B C 1
ATOM 3642 O O . LEU B 1 198 ? 34.366 -21.051 50.436 1.00 26.75 198 LEU B O 1
ATOM 3647 N N . LYS B 1 199 ? 32.694 -22.136 49.380 1.00 26.19 199 LYS B N 1
ATOM 3648 C CA . LYS B 1 199 ? 32.943 -21.458 48.100 1.00 26.69 199 LYS B CA 1
ATOM 3649 C C . LYS B 1 199 ? 32.708 -19.958 48.220 1.00 25.08 199 LYS B C 1
ATOM 3650 O O . LYS B 1 199 ? 33.425 -19.157 47.605 1.00 23.65 199 LYS B O 1
ATOM 3656 N N . GLN B 1 200 ? 31.671 -19.571 48.969 1.00 24.94 200 GLN B N 1
ATOM 3657 C CA . GLN B 1 200 ? 31.405 -18.140 49.115 1.00 25.01 200 GLN B CA 1
ATOM 3658 C C . GLN B 1 200 ? 32.394 -17.455 50.038 1.00 24.47 200 GLN B C 1
ATOM 3659 O O . GLN B 1 200 ? 32.668 -16.260 49.900 1.00 23.12 200 GLN B O 1
ATOM 3665 N N . ARG B 1 201 ? 32.888 -18.201 51.025 1.00 24.13 201 ARG B N 1
ATOM 3666 C CA . ARG B 1 201 ? 33.922 -17.688 51.909 1.00 25.53 201 ARG B CA 1
ATOM 3667 C C . ARG B 1 201 ? 35.199 -17.463 51.173 1.00 24.71 201 ARG B C 1
ATOM 3668 O O . ARG B 1 201 ? 35.828 -16.459 51.379 1.00 24.61 201 ARG B O 1
ATOM 3676 N N . ARG B 1 202 ? 35.569 -18.376 50.285 1.00 25.50 202 ARG B N 1
ATOM 3677 C CA . ARG B 1 202 ? 36.702 -18.115 49.404 1.00 25.64 202 ARG B CA 1
ATOM 3678 C C . ARG B 1 202 ? 36.465 -16.884 48.555 1.00 24.52 202 ARG B C 1
ATOM 3679 O O . ARG B 1 202 ? 37.397 -16.080 48.379 1.00 24.07 202 ARG B O 1
ATOM 3687 N N . TRP B 1 203 ? 35.252 -16.729 47.996 1.00 23.27 203 TRP B N 1
ATOM 3688 C CA . TRP B 1 203 ? 35.008 -15.627 47.096 1.00 24.57 203 TRP B CA 1
ATOM 3689 C C . TRP B 1 203 ? 35.125 -14.323 47.890 1.00 23.70 203 TRP B C 1
ATOM 3690 O O . TRP B 1 203 ? 35.742 -13.334 47.434 1.00 22.82 203 TRP B O 1
ATOM 3701 N N . LEU B 1 204 ? 34.510 -14.327 49.059 1.00 23.06 204 LEU B N 1
ATOM 3702 C CA . LEU B 1 204 ? 34.571 -13.127 49.921 1.00 24.07 204 LEU B CA 1
ATOM 3703 C C . LEU B 1 204 ? 35.992 -12.770 50.293 1.00 23.46 204 LEU B C 1
ATOM 3704 O O . LEU B 1 204 ? 36.339 -11.584 50.213 1.00 24.87 204 LEU B O 1
ATOM 3709 N N . GLY B 1 205 ? 36.835 -13.769 50.592 1.00 22.93 205 GLY B N 1
ATOM 3710 C CA . GLY B 1 205 ? 38.256 -13.531 50.881 1.00 23.24 205 GLY B CA 1
ATOM 3711 C C . GLY B 1 205 ? 38.977 -12.864 49.754 1.00 22.60 205 GLY B C 1
ATOM 3712 O O . GLY B 1 205 ? 39.705 -11.861 49.912 1.00 21.37 205 GLY B O 1
ATOM 3713 N N . LEU B 1 206 ? 38.726 -13.361 48.542 1.00 23.35 206 LEU B N 1
ATOM 3714 C CA . LEU B 1 206 ? 39.316 -12.743 47.350 1.00 23.42 206 LEU B CA 1
ATOM 3715 C C . LEU B 1 206 ? 38.900 -11.281 47.129 1.00 22.99 206 LEU B C 1
ATOM 3716 O O . LEU B 1 206 ? 39.716 -10.454 46.783 1.00 22.64 206 LEU B O 1
ATOM 3721 N N . GLN B 1 207 ? 37.627 -10.992 47.294 1.00 23.74 207 GLN B N 1
ATOM 3722 C CA A GLN B 1 207 ? 37.072 -9.668 47.057 0.50 24.39 207 GLN B CA 1
ATOM 3723 C CA B GLN B 1 207 ? 37.134 -9.657 46.994 0.50 24.09 207 GLN B CA 1
ATOM 3724 C C . GLN B 1 207 ? 37.743 -8.641 47.985 1.00 24.58 207 GLN B C 1
ATOM 3725 O O . GLN B 1 207 ? 38.085 -7.513 47.588 1.00 23.91 207 GLN B O 1
ATOM 3736 N N . MET B 1 208 ? 37.922 -9.065 49.222 1.00 24.92 208 MET B N 1
ATOM 3737 C CA . MET B 1 208 ? 38.571 -8.233 50.240 1.00 25.42 208 MET B CA 1
ATOM 3738 C C . MET B 1 208 ? 39.988 -7.963 49.918 1.00 25.17 208 MET B C 1
ATOM 3739 O O . MET B 1 208 ? 40.451 -6.822 50.018 1.00 22.83 208 MET B O 1
ATOM 3744 N N . LEU B 1 209 ? 40.677 -8.984 49.436 1.00 23.70 209 LEU B N 1
ATOM 3745 C CA . LEU B 1 209 ? 42.023 -8.815 49.002 1.00 23.62 209 LEU B CA 1
ATOM 3746 C C . LEU B 1 209 ? 42.182 -7.894 47.793 1.00 24.32 209 LEU B C 1
ATOM 3747 O O . LEU B 1 209 ? 43.196 -7.228 47.681 1.00 26.13 209 LEU B O 1
ATOM 3752 N N . GLU B 1 210 ? 41.200 -7.862 46.886 1.00 25.45 210 GLU B N 1
ATOM 3753 C CA . GLU B 1 210 ? 41.299 -7.050 45.663 1.00 25.56 210 GLU B CA 1
ATOM 3754 C C . GLU B 1 210 ? 41.167 -5.571 45.981 1.00 26.67 210 GLU B C 1
ATOM 3755 O O . GLU B 1 210 ? 41.545 -4.692 45.172 1.00 26.79 210 GLU B O 1
ATOM 3761 N N . GLY B 1 211 ? 40.598 -5.292 47.151 1.00 26.14 211 GLY B N 1
ATOM 3762 C CA . GLY B 1 211 ? 40.477 -3.966 47.641 1.00 26.88 211 GLY B CA 1
ATOM 3763 C C . GLY B 1 211 ? 39.068 -3.470 47.448 1.00 26.55 211 GLY B C 1
ATOM 3764 O O . GLY B 1 211 ? 38.844 -2.268 47.259 1.00 27.28 211 GLY B O 1
ATOM 3765 N N . ASP B 1 212 ? 38.099 -4.373 47.499 1.00 27.43 212 ASP B N 1
ATOM 3766 C CA . ASP B 1 212 ? 36.719 -3.916 47.338 1.00 27.19 212 ASP B CA 1
ATOM 3767 C C . ASP B 1 212 ? 36.320 -3.262 48.665 1.00 26.32 212 ASP B C 1
ATOM 3768 O O . ASP B 1 212 ? 37.103 -3.284 49.596 1.00 22.96 212 ASP B O 1
ATOM 3773 N N . ILE B 1 213 ? 35.112 -2.699 48.710 1.00 25.40 213 ILE B N 1
ATOM 3774 C CA . ILE B 1 213 ? 34.583 -2.044 49.901 1.00 26.17 213 ILE B CA 1
ATOM 3775 C C . ILE B 1 213 ? 33.717 -2.998 50.790 1.00 25.99 213 ILE B C 1
ATOM 3776 O O . ILE B 1 213 ? 33.931 -3.134 52.009 1.00 25.79 213 ILE B O 1
ATOM 3781 N N . TYR B 1 214 ? 32.669 -3.566 50.200 1.00 24.71 214 TYR B N 1
ATOM 3782 C CA . TYR B 1 214 ? 31.534 -4.089 50.992 1.00 25.59 214 TYR B CA 1
ATOM 3783 C C . TYR B 1 214 ? 31.640 -5.585 51.416 1.00 25.81 214 TYR B C 1
ATOM 3784 O O . TYR B 1 214 ? 30.960 -6.051 52.339 1.00 25.38 214 TYR B O 1
ATOM 3793 N N . SER B 1 215 ? 32.478 -6.335 50.728 1.00 26.05 215 SER B N 1
ATOM 3794 C CA . SER B 1 215 ? 32.700 -7.741 51.131 1.00 27.49 215 SER B CA 1
ATOM 3795 C C . SER B 1 215 ? 33.096 -7.920 52.613 1.00 27.86 215 SER B C 1
ATOM 3796 O O . SER B 1 215 ? 32.669 -8.912 53.256 1.00 28.37 215 SER B O 1
ATOM 3799 N N . ARG B 1 216 ? 33.891 -6.986 53.155 1.00 28.21 216 ARG B N 1
ATOM 3800 C CA . ARG B 1 216 ? 34.253 -6.997 54.595 1.00 29.41 216 ARG B CA 1
ATOM 3801 C C . ARG B 1 216 ? 33.033 -7.257 55.477 1.00 29.41 216 ARG B C 1
ATOM 3802 O O . ARG B 1 216 ? 33.075 -8.045 56.437 1.00 28.67 216 ARG B O 1
ATOM 3810 N N . ALA B 1 217 ? 31.967 -6.517 55.155 1.00 28.74 217 ALA B N 1
ATOM 3811 C CA . ALA B 1 217 ? 30.724 -6.490 55.933 1.00 28.76 217 ALA B CA 1
ATOM 3812 C C . ALA B 1 217 ? 29.957 -7.832 55.919 1.00 28.98 217 ALA B C 1
ATOM 3813 O O . ALA B 1 217 ? 28.960 -8.001 56.658 1.00 28.34 217 ALA B O 1
ATOM 3815 N N . TYR B 1 218 ? 30.337 -8.723 54.992 1.00 27.84 218 TYR B N 1
ATOM 3816 C CA . TYR B 1 218 ? 29.748 -10.056 54.923 1.00 28.06 218 TYR B CA 1
ATOM 3817 C C . TYR B 1 218 ? 30.655 -11.121 55.516 1.00 28.13 218 TYR B C 1
ATOM 3818 O O . TYR B 1 218 ? 30.184 -12.223 55.835 1.00 28.96 218 TYR B O 1
ATOM 3827 N N . ALA B 1 219 ? 31.948 -10.806 55.579 1.00 25.97 219 ALA B N 1
ATOM 3828 C CA . ALA B 1 219 ? 32.965 -11.738 56.016 1.00 26.10 219 ALA B CA 1
ATOM 3829 C C . ALA B 1 219 ? 33.202 -11.754 57.534 1.00 25.65 219 ALA B C 1
ATOM 3830 O O . ALA B 1 219 ? 34.095 -12.462 58.010 1.00 25.91 219 ALA B O 1
ATOM 3832 N N . GLY B 1 220 ? 32.436 -10.959 58.290 1.00 25.69 220 GLY B N 1
ATOM 3833 C CA . GLY B 1 220 ? 32.488 -11.005 59.753 1.00 25.49 220 GLY B CA 1
ATOM 3834 C C . GLY B 1 220 ? 33.874 -10.710 60.314 1.00 25.41 220 GLY B C 1
ATOM 3835 O O . GLY B 1 220 ? 34.556 -9.771 59.842 1.00 25.55 220 GLY B O 1
ATOM 3836 N N . GLU B 1 221 ? 34.329 -11.549 61.251 1.00 23.88 221 GLU B N 1
ATOM 3837 C CA . GLU B 1 221 ? 35.647 -11.406 61.884 1.00 24.86 221 GLU B CA 1
ATOM 3838 C C . GLU B 1 221 ? 36.874 -11.334 60.947 1.00 24.07 221 GLU B C 1
ATOM 3839 O O . GLU B 1 221 ? 37.931 -10.800 61.328 1.00 23.92 221 GLU B O 1
ATOM 3845 N N . ALA B 1 222 ? 36.767 -11.922 59.758 1.00 24.49 222 ALA B N 1
ATOM 3846 C CA . ALA B 1 222 ? 37.846 -11.855 58.776 1.00 24.90 222 ALA B CA 1
ATOM 3847 C C . ALA B 1 222 ? 38.223 -10.389 58.476 1.00 25.84 222 ALA B C 1
ATOM 3848 O O . ALA B 1 222 ? 39.359 -10.078 58.116 1.00 27.36 222 ALA B O 1
ATOM 3850 N N . SER B 1 223 ? 37.263 -9.493 58.630 1.00 25.53 223 SER B N 1
ATOM 3851 C CA . SER B 1 223 ? 37.513 -8.076 58.481 1.00 26.40 223 SER B CA 1
ATOM 3852 C C . SER B 1 223 ? 38.653 -7.593 59.388 1.00 26.71 223 SER B C 1
ATOM 3853 O O . SER B 1 223 ? 39.444 -6.742 58.958 1.00 26.89 223 SER B O 1
ATOM 3856 N N . GLN B 1 224 ? 38.765 -8.173 60.590 1.00 25.87 224 GLN B N 1
ATOM 3857 C CA . GLN B 1 224 ? 39.812 -7.799 61.545 1.00 26.94 224 GLN B CA 1
ATOM 3858 C C . GLN B 1 224 ? 41.197 -8.382 61.222 1.00 26.35 224 GLN B C 1
ATOM 3859 O O . GLN B 1 224 ? 42.188 -7.990 61.839 1.00 26.88 224 GLN B O 1
ATOM 3865 N N . HIS B 1 225 ? 41.273 -9.279 60.243 1.00 25.36 225 HIS B N 1
ATOM 3866 C CA . HIS B 1 225 ? 42.502 -9.979 59.876 1.00 25.14 225 HIS B CA 1
ATOM 3867 C C . HIS B 1 225 ? 42.977 -9.580 58.472 1.00 23.38 225 HIS B C 1
ATOM 3868 O O . HIS B 1 225 ? 43.958 -10.121 57.969 1.00 23.27 225 HIS B O 1
ATOM 3875 N N . LEU B 1 226 ? 42.253 -8.672 57.841 1.00 22.64 226 LEU B N 1
ATOM 3876 C CA . LEU B 1 226 ? 42.515 -8.341 56.446 1.00 22.71 226 LEU B CA 1
ATOM 3877 C C . LEU B 1 226 ? 43.841 -7.613 56.271 1.00 21.28 226 LEU B C 1
ATOM 3878 O O . LEU B 1 226 ? 44.598 -7.896 55.336 1.00 19.62 226 LEU B O 1
ATOM 3883 N N . ASP B 1 227 ? 44.136 -6.693 57.176 1.00 21.42 227 ASP B N 1
ATOM 3884 C CA . ASP B 1 227 ? 45.352 -5.914 56.995 1.00 20.62 227 ASP B CA 1
ATOM 3885 C C . ASP B 1 227 ? 46.581 -6.796 57.115 1.00 19.56 227 ASP B C 1
ATOM 3886 O O . ASP B 1 227 ? 47.505 -6.678 56.321 1.00 17.74 227 ASP B O 1
ATOM 3891 N N . ALA B 1 228 ? 46.588 -7.717 58.080 1.00 19.00 228 ALA B N 1
ATOM 3892 C CA . ALA B 1 228 ? 47.678 -8.670 58.168 1.00 18.52 228 ALA B CA 1
ATOM 3893 C C . ALA B 1 228 ? 47.845 -9.527 56.913 1.00 17.36 228 ALA B C 1
ATOM 3894 O O . ALA B 1 228 ? 48.971 -9.801 56.469 1.00 16.06 228 ALA B O 1
ATOM 3896 N N . ALA B 1 229 ? 46.715 -9.962 56.313 1.00 16.45 229 ALA B N 1
ATOM 3897 C CA . ALA B 1 229 ? 46.781 -10.705 55.065 1.00 16.79 229 ALA B CA 1
ATOM 3898 C C . ALA B 1 229 ? 47.389 -9.895 53.915 1.00 15.30 229 ALA B C 1
ATOM 3899 O O . ALA B 1 229 ? 48.248 -10.386 53.162 1.00 16.61 229 ALA B O 1
ATOM 3901 N N . LEU B 1 230 ? 46.953 -8.656 53.775 1.00 16.52 230 LEU B N 1
ATOM 3902 C CA . LEU B 1 230 ? 47.464 -7.771 52.707 1.00 15.28 230 LEU B CA 1
ATOM 3903 C C . LEU B 1 230 ? 48.952 -7.457 52.944 1.00 15.85 230 LEU B C 1
ATOM 3904 O O . LEU B 1 230 ? 49.707 -7.308 51.996 1.00 15.40 230 LEU B O 1
ATOM 3909 N N . ALA B 1 231 ? 49.348 -7.329 54.210 1.00 15.15 231 ALA B N 1
ATOM 3910 C CA . ALA B 1 231 ? 50.741 -7.075 54.556 1.00 16.44 231 ALA B CA 1
ATOM 3911 C C . ALA B 1 231 ? 51.595 -8.265 54.119 1.00 17.45 231 ALA B C 1
ATOM 3912 O O . ALA B 1 231 ? 52.658 -8.094 53.569 1.00 17.67 231 ALA B O 1
ATOM 3914 N N . ARG B 1 232 ? 51.132 -9.482 54.379 1.00 18.61 232 ARG B N 1
ATOM 3915 C CA . ARG B 1 232 ? 51.843 -10.696 53.858 1.00 19.22 232 ARG B CA 1
ATOM 3916 C C . ARG B 1 232 ? 51.953 -10.762 52.361 1.00 19.43 232 ARG B C 1
ATOM 3917 O O . ARG B 1 232 ? 52.996 -11.105 51.798 1.00 18.97 232 ARG B O 1
ATOM 3925 N N . LEU B 1 233 ? 50.840 -10.469 51.696 1.00 19.92 233 LEU B N 1
ATOM 3926 C CA . LEU B 1 233 ? 50.797 -10.474 50.233 1.00 21.16 233 LEU B CA 1
ATOM 3927 C C . LEU B 1 233 ? 51.744 -9.456 49.600 1.00 22.13 233 LEU B C 1
ATOM 3928 O O . LEU B 1 233 ? 52.235 -9.661 48.495 1.00 22.73 233 LEU B O 1
ATOM 3933 N N . ARG B 1 234 ? 51.975 -8.345 50.285 1.00 22.50 234 ARG B N 1
ATOM 3934 C CA . ARG B 1 234 ? 52.932 -7.343 49.828 1.00 24.42 234 ARG B CA 1
ATOM 3935 C C . ARG B 1 234 ? 54.319 -7.975 49.643 1.00 25.47 234 ARG B C 1
ATOM 3936 O O . ARG B 1 234 ? 55.030 -7.599 48.754 1.00 24.14 234 ARG B O 1
ATOM 3944 N N . ASN B 1 235 ? 54.654 -8.962 50.474 1.00 27.85 235 ASN B N 1
ATOM 3945 C CA . ASN B 1 235 ? 55.899 -9.738 50.365 1.00 30.07 235 ASN B CA 1
ATOM 3946 C C . ASN B 1 235 ? 55.857 -10.954 49.429 1.00 32.03 235 ASN B C 1
ATOM 3947 O O . ASN B 1 235 ? 56.900 -11.475 49.046 1.00 32.09 235 ASN B O 1
ATOM 3952 N N . GLU B 1 236 ? 54.657 -11.378 49.048 1.00 34.36 236 GLU B N 1
ATOM 3953 C CA . GLU B 1 236 ? 54.431 -12.563 48.222 1.00 36.23 236 GLU B CA 1
ATOM 3954 C C . GLU B 1 236 ? 54.215 -12.247 46.721 1.00 37.55 236 GLU B C 1
ATOM 3955 O O . GLU B 1 236 ? 54.463 -13.111 45.877 1.00 37.98 236 GLU B O 1
ATOM 3961 N N . MET B 1 237 ? 53.750 -11.039 46.385 1.00 39.02 237 MET B N 1
ATOM 3962 C CA . MET B 1 237 ? 53.489 -10.646 44.977 1.00 40.08 237 MET B CA 1
ATOM 3963 C C . MET B 1 237 ? 53.317 -9.126 44.836 1.00 40.90 237 MET B C 1
ATOM 3964 O O . MET B 1 237 ? 53.022 -8.453 45.815 1.00 41.29 237 MET B O 1
ATOM 3969 N N . ASP B 1 238 ? 53.479 -8.586 43.625 1.00 41.73 238 ASP B N 1
ATOM 3970 C CA . ASP B 1 238 ? 53.600 -7.121 43.457 1.00 42.37 238 ASP B CA 1
ATOM 3971 C C . ASP B 1 238 ? 52.313 -6.327 43.712 1.00 42.78 238 ASP B C 1
ATOM 3972 O O . ASP B 1 238 ? 52.329 -5.363 44.504 1.00 44.02 238 ASP B O 1
ATOM 3977 N N . ASP B 1 239 ? 51.229 -6.719 43.049 1.00 42.80 239 ASP B N 1
ATOM 3978 C CA . ASP B 1 239 ? 49.934 -6.043 43.192 1.00 42.36 239 ASP B CA 1
ATOM 3979 C C . ASP B 1 239 ? 48.797 -7.057 43.131 1.00 41.76 239 ASP B C 1
ATOM 3980 O O . ASP B 1 239 ? 48.444 -7.526 42.029 1.00 40.84 239 ASP B O 1
ATOM 3985 N N . PRO B 1 240 ? 48.225 -7.407 44.312 1.00 41.18 240 PRO B N 1
ATOM 3986 C CA . PRO B 1 240 ? 47.196 -8.442 44.373 1.00 40.39 240 PRO B CA 1
ATOM 3987 C C . PRO B 1 240 ? 45.916 -8.062 43.639 1.00 39.67 240 PRO B C 1
ATOM 3988 O O . PRO B 1 240 ? 45.281 -8.936 43.039 1.00 38.90 240 PRO B O 1
ATOM 3992 N N . ALA B 1 241 ? 45.541 -6.785 43.677 1.00 38.57 241 ALA B N 1
ATOM 3993 C CA . ALA B 1 241 ? 44.367 -6.327 42.940 1.00 38.84 241 ALA B CA 1
ATOM 3994 C C . ALA B 1 241 ? 44.536 -6.480 41.425 1.00 38.03 241 ALA B C 1
ATOM 3995 O O . ALA B 1 241 ? 43.633 -6.971 40.755 1.00 39.31 241 ALA B O 1
ATOM 3997 N N . LEU B 1 242 ? 45.678 -6.054 40.886 1.00 37.42 242 LEU B N 1
ATOM 3998 C CA . LEU B 1 242 ? 45.978 -6.230 39.462 1.00 36.37 242 LEU B CA 1
ATOM 3999 C C . LEU B 1 242 ? 45.898 -7.710 39.082 1.00 35.90 242 LEU B C 1
ATOM 4000 O O . LEU B 1 242 ? 45.277 -8.076 38.074 1.00 35.63 242 LEU B O 1
ATOM 4005 N N . HIS B 1 243 ? 46.523 -8.561 39.890 1.00 34.56 243 HIS B N 1
ATOM 4006 C CA . HIS B 1 243 ? 46.511 -9.992 39.612 1.00 34.20 243 HIS B CA 1
ATOM 4007 C C . HIS B 1 243 ? 45.106 -10.591 39.696 1.00 32.88 243 HIS B C 1
ATOM 4008 O O . HIS B 1 243 ? 44.797 -11.520 38.945 1.00 32.59 243 HIS B O 1
ATOM 4015 N N . ILE B 1 244 ? 44.264 -10.105 40.599 1.00 31.78 244 ILE B N 1
ATOM 4016 C CA . ILE B 1 244 ? 42.926 -10.692 40.749 1.00 31.72 244 ILE B CA 1
ATOM 4017 C C . ILE B 1 244 ? 42.091 -10.342 39.517 1.00 31.52 244 ILE B C 1
ATOM 4018 O O . ILE B 1 244 ? 41.411 -11.195 38.947 1.00 30.73 244 ILE B O 1
ATOM 4023 N N . ALA B 1 245 ? 42.180 -9.091 39.082 1.00 30.51 245 ALA B N 1
ATOM 4024 C CA . ALA B 1 245 ? 41.477 -8.629 37.882 1.00 30.29 245 ALA B CA 1
ATOM 4025 C C . ALA B 1 245 ? 42.031 -9.242 36.599 1.00 30.18 245 ALA B C 1
ATOM 4026 O O . ALA B 1 245 ? 41.253 -9.646 35.727 1.00 31.97 245 ALA B O 1
ATOM 4028 N N . ASP B 1 246 ? 43.352 -9.321 36.472 1.00 28.99 246 ASP B N 1
ATOM 4029 C CA . ASP B 1 246 ? 43.956 -9.957 35.314 1.00 28.77 246 ASP B CA 1
ATOM 4030 C C . ASP B 1 246 ? 43.418 -11.407 35.201 1.00 27.59 246 ASP B C 1
ATOM 4031 O O . ASP B 1 246 ? 42.995 -11.801 34.119 1.00 27.66 246 ASP B O 1
ATOM 4036 N N . ALA B 1 247 ? 43.419 -12.160 36.309 1.00 26.56 247 ALA B N 1
ATOM 4037 C CA . ALA B 1 247 ? 42.902 -13.557 36.347 1.00 26.57 247 ALA B CA 1
ATOM 4038 C C . ALA B 1 247 ? 41.461 -13.695 35.868 1.00 26.27 247 ALA B C 1
ATOM 4039 O O . ALA B 1 247 ? 41.130 -14.627 35.105 1.00 23.25 247 ALA B O 1
ATOM 4041 N N . ARG B 1 248 ? 40.594 -12.800 36.327 1.00 25.44 248 ARG B N 1
ATOM 4042 C CA A ARG B 1 248 ? 39.187 -12.806 35.922 0.38 25.98 248 ARG B CA 1
ATOM 4043 C CA C ARG B 1 248 ? 39.203 -12.841 35.904 0.62 26.63 248 ARG B CA 1
ATOM 4044 C C . ARG B 1 248 ? 39.049 -12.521 34.419 1.00 25.98 248 ARG B C 1
ATOM 4045 O O . ARG B 1 248 ? 38.288 -13.211 33.723 1.00 25.02 248 ARG B O 1
ATOM 4060 N N . TYR B 1 249 ? 39.762 -11.495 33.938 1.00 27.05 249 TYR B N 1
ATOM 4061 C CA . TYR B 1 249 ? 39.741 -11.099 32.523 1.00 26.75 249 TYR B CA 1
ATOM 4062 C C . TYR B 1 249 ? 40.181 -12.247 31.653 1.00 26.45 249 TYR B C 1
ATOM 4063 O O . TYR B 1 249 ? 39.491 -12.540 30.653 1.00 25.38 249 TYR B O 1
ATOM 4072 N N . GLN B 1 250 ? 41.323 -12.865 32.023 1.00 25.25 250 GLN B N 1
ATOM 4073 C CA . GLN B 1 250 ? 41.890 -14.055 31.355 1.00 25.82 250 GLN B CA 1
ATOM 4074 C C . GLN B 1 250 ? 40.818 -15.127 31.191 1.00 23.94 250 GLN B C 1
ATOM 4075 O O . GLN B 1 250 ? 40.647 -15.677 30.099 1.00 23.85 250 GLN B O 1
ATOM 4081 N N . CYS B 1 251 ? 40.142 -15.426 32.294 1.00 23.02 251 CYS B N 1
ATOM 4082 C CA . CYS B 1 251 ? 39.075 -16.443 32.320 1.00 23.04 251 CYS B CA 1
ATOM 4083 C C . CYS B 1 251 ? 37.969 -16.093 31.300 1.00 22.62 251 CYS B C 1
ATOM 4084 O O . CYS B 1 251 ? 37.571 -16.913 30.453 1.00 20.24 251 CYS B O 1
ATOM 4087 N N . ILE B 1 252 ? 37.441 -14.873 31.416 1.00 21.05 252 ILE B N 1
ATOM 4088 C CA . ILE B 1 252 ? 36.316 -14.483 30.569 1.00 20.53 252 ILE B CA 1
ATOM 4089 C C . ILE B 1 252 ? 36.712 -14.373 29.096 1.00 18.52 252 ILE B C 1
ATOM 4090 O O . ILE B 1 252 ? 35.968 -14.833 28.236 1.00 18.66 252 ILE B O 1
ATOM 4095 N N . ALA B 1 253 ? 37.868 -13.771 28.804 1.00 18.51 253 ALA B N 1
ATOM 4096 C CA . ALA B 1 253 ? 38.376 -13.681 27.448 1.00 18.45 253 ALA B CA 1
ATOM 4097 C C . ALA B 1 253 ? 38.588 -15.060 26.818 1.00 17.97 253 ALA B C 1
ATOM 4098 O O . ALA B 1 253 ? 38.213 -15.313 25.695 1.00 18.06 253 ALA B O 1
ATOM 4100 N N . ALA B 1 254 ? 39.137 -15.992 27.590 1.00 18.47 254 ALA B N 1
ATOM 4101 C CA . ALA B 1 254 ? 39.301 -17.370 27.128 1.00 19.07 254 ALA B CA 1
ATOM 4102 C C . ALA B 1 254 ? 37.980 -17.992 26.752 1.00 19.27 254 ALA B C 1
ATOM 4103 O O . ALA B 1 254 ? 37.863 -18.638 25.709 1.00 19.14 254 ALA B O 1
ATOM 4105 N N . ILE B 1 255 ? 36.960 -17.824 27.610 1.00 19.29 255 ILE B N 1
ATOM 4106 C CA . ILE B 1 255 ? 35.654 -18.376 27.309 1.00 19.57 255 ILE B CA 1
ATOM 4107 C C . ILE B 1 255 ? 35.063 -17.763 26.018 1.00 18.87 255 ILE B C 1
ATOM 4108 O O . ILE B 1 255 ? 34.595 -18.479 25.105 1.00 18.23 255 ILE B O 1
ATOM 4113 N N . CYS B 1 256 ? 35.089 -16.430 25.938 1.00 19.00 256 CYS B N 1
ATOM 4114 C CA . CYS B 1 256 ? 34.529 -15.727 24.825 1.00 19.32 256 CYS B CA 1
ATOM 4115 C C . CYS B 1 256 ? 35.225 -16.085 23.511 1.00 19.90 256 CYS B C 1
ATOM 4116 O O . CYS B 1 256 ? 34.556 -16.251 22.517 1.00 19.16 256 CYS B O 1
ATOM 4119 N N . ASP B 1 257 ? 36.548 -16.216 23.548 1.00 19.46 257 ASP B N 1
ATOM 4120 C CA . ASP B 1 257 ? 37.333 -16.611 22.388 1.00 20.56 257 ASP B CA 1
ATOM 4121 C C . ASP B 1 257 ? 36.910 -17.961 21.805 1.00 21.05 257 ASP B C 1
ATOM 4122 O O . ASP B 1 257 ? 36.915 -18.133 20.590 1.00 21.30 257 ASP B O 1
ATOM 4127 N N . VAL B 1 258 ? 36.534 -18.892 22.682 1.00 22.42 258 VAL B N 1
ATOM 4128 C CA . VAL B 1 258 ? 36.081 -20.236 22.269 1.00 24.43 258 VAL B CA 1
ATOM 4129 C C . VAL B 1 258 ? 34.638 -20.238 21.809 1.00 24.93 258 VAL B C 1
ATOM 4130 O O . VAL B 1 258 ? 34.318 -20.808 20.763 1.00 26.36 258 VAL B O 1
ATOM 4134 N N . VAL B 1 259 ? 33.743 -19.595 22.553 1.00 23.84 259 VAL B N 1
ATOM 4135 C CA . VAL B 1 259 ? 32.315 -19.835 22.322 1.00 25.63 259 VAL B CA 1
ATOM 4136 C C . VAL B 1 259 ? 31.709 -18.852 21.335 1.00 26.62 259 VAL B C 1
ATOM 4137 O O . VAL B 1 259 ? 30.595 -19.066 20.842 1.00 27.27 259 VAL B O 1
ATOM 4141 N N . SER B 1 260 ? 32.410 -17.756 21.065 1.00 27.57 260 SER B N 1
ATOM 4142 C CA . SER B 1 260 ? 31.823 -16.715 20.256 1.00 29.93 260 SER B CA 1
ATOM 4143 C C . SER B 1 260 ? 32.729 -16.303 19.122 1.00 30.33 260 SER B C 1
ATOM 4144 O O . SER B 1 260 ? 33.966 -16.336 19.252 1.00 30.36 260 SER B O 1
ATOM 4147 N N . ASN B 1 261 ? 32.077 -15.864 18.048 1.00 32.03 261 ASN B N 1
ATOM 4148 C CA . ASN B 1 261 ? 32.713 -15.421 16.804 1.00 32.92 261 ASN B CA 1
ATOM 4149 C C . ASN B 1 261 ? 31.797 -14.433 16.061 1.00 33.10 261 ASN B C 1
ATOM 4150 O O . ASN B 1 261 ? 30.569 -14.552 16.108 1.00 31.66 261 ASN B O 1
ATOM 4155 N N . MET C 1 1 ? 42.315 -29.805 72.268 1.00 34.88 1 MET C N 1
ATOM 4156 C CA . MET C 1 1 ? 42.598 -30.956 73.180 1.00 35.18 1 MET C CA 1
ATOM 4157 C C . MET C 1 1 ? 42.495 -30.513 74.636 1.00 33.41 1 MET C C 1
ATOM 4158 O O . MET C 1 1 ? 42.888 -29.369 74.965 1.00 32.84 1 MET C O 1
ATOM 4163 N N . LYS C 1 2 ? 42.011 -31.410 75.504 1.00 31.86 2 LYS C N 1
ATOM 4164 C CA . LYS C 1 2 ? 41.683 -31.028 76.888 1.00 30.84 2 LYS C CA 1
ATOM 4165 C C . LYS C 1 2 ? 42.919 -30.565 77.639 1.00 28.21 2 LYS C C 1
ATOM 4166 O O . LYS C 1 2 ? 42.904 -29.500 78.230 1.00 29.12 2 LYS C O 1
ATOM 4172 N N . LYS C 1 3 ? 43.987 -31.345 77.600 1.00 26.10 3 LYS C N 1
ATOM 4173 C CA . LYS C 1 3 ? 45.186 -31.094 78.402 1.00 26.09 3 LYS C CA 1
ATOM 4174 C C . LYS C 1 3 ? 46.180 -30.221 77.656 1.00 24.27 3 LYS C C 1
ATOM 4175 O O . LYS C 1 3 ? 46.575 -30.498 76.522 1.00 23.24 3 LYS C O 1
ATOM 4181 N N . LEU C 1 4 ? 46.577 -29.130 78.297 1.00 22.90 4 LEU C N 1
ATOM 4182 C CA . LEU C 1 4 ? 47.581 -28.259 77.765 1.00 22.23 4 LEU C CA 1
ATOM 4183 C C . LEU C 1 4 ? 48.753 -28.147 78.727 1.00 22.38 4 LEU C C 1
ATOM 4184 O O . LEU C 1 4 ? 48.562 -28.135 79.969 1.00 21.00 4 LEU C O 1
ATOM 4189 N N . THR C 1 5 ? 49.943 -28.042 78.171 1.00 20.80 5 THR C N 1
ATOM 4190 C CA A THR C 1 5 ? 51.051 -27.626 79.016 0.50 21.38 5 THR C CA 1
ATOM 4191 C CA B THR C 1 5 ? 51.124 -27.667 78.953 0.50 20.37 5 THR C CA 1
ATOM 4192 C C . THR C 1 5 ? 51.476 -26.242 78.564 1.00 20.78 5 THR C C 1
ATOM 4193 O O . THR C 1 5 ? 51.631 -25.957 77.344 1.00 20.14 5 THR C O 1
ATOM 4200 N N . ILE C 1 6 ? 51.587 -25.373 79.570 1.00 19.11 6 ILE C N 1
ATOM 4201 C CA . ILE C 1 6 ? 51.824 -23.963 79.369 1.00 20.15 6 ILE C CA 1
ATOM 4202 C C . ILE C 1 6 ? 53.049 -23.567 80.177 1.00 20.37 6 ILE C C 1
ATOM 4203 O O . ILE C 1 6 ? 53.162 -23.873 81.350 1.00 22.00 6 ILE C O 1
ATOM 4208 N N . GLY C 1 7 ? 53.990 -22.958 79.479 1.00 20.96 7 GLY C N 1
ATOM 4209 C CA . GLY C 1 7 ? 55.162 -22.328 80.078 1.00 21.42 7 GLY C CA 1
ATOM 4210 C C . GLY C 1 7 ? 54.868 -20.913 80.504 1.00 21.68 7 GLY C C 1
ATOM 4211 O O . GLY C 1 7 ? 54.368 -20.110 79.724 1.00 22.71 7 GLY C O 1
ATOM 4212 N N . LEU C 1 8 ? 55.259 -20.574 81.718 1.00 21.61 8 LEU C N 1
ATOM 4213 C CA . LEU C 1 8 ? 55.144 -19.207 82.205 1.00 21.16 8 LEU C CA 1
ATOM 4214 C C . LEU C 1 8 ? 56.535 -18.547 82.186 1.00 21.05 8 LEU C C 1
ATOM 4215 O O . LEU C 1 8 ? 57.474 -18.998 82.862 1.00 21.13 8 LEU C O 1
ATOM 4220 N N . ILE C 1 9 ? 56.680 -17.486 81.420 1.00 22.26 9 ILE C N 1
ATOM 4221 C CA . ILE C 1 9 ? 57.992 -16.877 81.202 1.00 23.41 9 ILE C CA 1
ATOM 4222 C C . ILE C 1 9 ? 57.914 -15.360 81.302 1.00 22.69 9 ILE C C 1
ATOM 4223 O O . ILE C 1 9 ? 57.006 -14.715 80.782 1.00 21.93 9 ILE C O 1
ATOM 4228 N N . GLY C 1 10 ? 58.881 -14.794 81.983 1.00 23.02 10 GLY C N 1
ATOM 4229 C CA . GLY C 1 10 ? 58.956 -13.351 82.124 1.00 24.01 10 GLY C CA 1
ATOM 4230 C C . GLY C 1 10 ? 60.277 -12.955 82.694 1.00 24.90 10 GLY C C 1
ATOM 4231 O O . GLY C 1 10 ? 61.046 -13.809 83.152 1.00 23.91 10 GLY C O 1
ATOM 4232 N N . ASN C 1 11 ? 60.520 -11.645 82.677 1.00 25.96 11 ASN C N 1
ATOM 4233 C CA . ASN C 1 11 ? 61.696 -11.038 83.264 1.00 27.52 11 ASN C CA 1
ATOM 4234 C C . ASN C 1 11 ? 61.713 -11.318 84.792 1.00 27.65 11 ASN C C 1
ATOM 4235 O O . ASN C 1 11 ? 60.661 -11.558 85.439 1.00 24.87 11 ASN C O 1
ATOM 4240 N N . PRO C 1 12 ? 62.887 -11.236 85.439 1.00 29.79 12 PRO C N 1
ATOM 4241 C CA . PRO C 1 12 ? 62.885 -11.544 86.854 1.00 31.39 12 PRO C CA 1
ATOM 4242 C C . PRO C 1 12 ? 62.079 -10.617 87.804 1.00 32.74 12 PRO C C 1
ATOM 4243 O O . PRO C 1 12 ? 61.697 -11.032 88.901 1.00 35.12 12 PRO C O 1
ATOM 4247 N N . ASN C 1 13 ? 61.790 -9.384 87.443 1.00 33.41 13 ASN C N 1
ATOM 4248 C CA . ASN C 1 13 ? 60.993 -8.598 88.416 1.00 33.60 13 ASN C CA 1
ATOM 4249 C C . ASN C 1 13 ? 59.625 -8.258 87.842 1.00 33.89 13 ASN C C 1
ATOM 4250 O O . ASN C 1 13 ? 59.184 -7.125 87.870 1.00 36.28 13 ASN C O 1
ATOM 4255 N N . SER C 1 14 ? 58.972 -9.264 87.303 1.00 32.07 14 SER C N 1
ATOM 4256 C CA . SER C 1 14 ? 57.807 -9.075 86.479 1.00 31.19 14 SER C CA 1
ATOM 4257 C C . SER C 1 14 ? 56.561 -9.529 87.198 1.00 29.42 14 SER C C 1
ATOM 4258 O O . SER C 1 14 ? 55.495 -9.415 86.634 1.00 28.11 14 SER C O 1
ATOM 4261 N N . GLY C 1 15 ? 56.706 -10.056 88.418 1.00 27.56 15 GLY C N 1
ATOM 4262 C CA . GLY C 1 15 ? 55.560 -10.629 89.144 1.00 28.25 15 GLY C CA 1
ATOM 4263 C C . GLY C 1 15 ? 55.152 -12.036 88.690 1.00 27.01 15 GLY C C 1
ATOM 4264 O O . GLY C 1 15 ? 54.030 -12.504 88.977 1.00 24.53 15 GLY C O 1
ATOM 4265 N N . LYS C 1 16 ? 56.064 -12.725 87.999 1.00 27.47 16 LYS C N 1
ATOM 4266 C CA . LYS C 1 16 ? 55.775 -14.061 87.471 1.00 27.96 16 LYS C CA 1
ATOM 4267 C C . LYS C 1 16 ? 55.478 -15.067 88.590 1.00 26.85 16 LYS C C 1
ATOM 4268 O O . LYS C 1 16 ? 54.544 -15.858 88.516 1.00 25.67 16 LYS C O 1
ATOM 4274 N N . THR C 1 17 ? 56.322 -15.081 89.599 1.00 27.24 17 THR C N 1
ATOM 4275 C CA . THR C 1 17 ? 56.157 -16.079 90.676 1.00 27.08 17 THR C CA 1
ATOM 4276 C C . THR C 1 17 ? 54.808 -15.878 91.398 1.00 26.16 17 THR C C 1
ATOM 4277 O O . THR C 1 17 ? 54.081 -16.842 91.614 1.00 24.70 17 THR C O 1
ATOM 4281 N N . THR C 1 18 ? 54.415 -14.627 91.657 1.00 24.52 18 THR C N 1
ATOM 4282 C CA A THR C 1 18 ? 53.100 -14.403 92.257 0.50 24.69 18 THR C CA 1
ATOM 4283 C CA B THR C 1 18 ? 53.106 -14.307 92.190 0.50 24.03 18 THR C CA 1
ATOM 4284 C C . THR C 1 18 ? 51.974 -14.828 91.303 1.00 23.79 18 THR C C 1
ATOM 4285 O O . THR C 1 18 ? 51.004 -15.432 91.780 1.00 24.36 18 THR C O 1
ATOM 4292 N N . LEU C 1 19 ? 52.073 -14.561 89.998 1.00 21.71 19 LEU C N 1
ATOM 4293 C CA . LEU C 1 19 ? 51.083 -15.035 89.039 1.00 22.31 19 LEU C CA 1
ATOM 4294 C C . LEU C 1 19 ? 50.999 -16.567 89.058 1.00 20.92 19 LEU C C 1
ATOM 4295 O O . LEU C 1 19 ? 49.927 -17.105 89.084 1.00 21.79 19 LEU C O 1
ATOM 4300 N N . PHE C 1 20 ? 52.146 -17.234 89.048 1.00 21.02 20 PHE C N 1
ATOM 4301 C CA . PHE C 1 20 ? 52.181 -18.696 89.140 1.00 21.51 20 PHE C CA 1
ATOM 4302 C C . PHE C 1 20 ? 51.380 -19.196 90.354 1.00 21.18 20 PHE C C 1
ATOM 4303 O O . PHE C 1 20 ? 50.567 -20.104 90.232 1.00 21.60 20 PHE C O 1
ATOM 4311 N N . ASN C 1 21 ? 51.673 -18.617 91.508 1.00 21.52 21 ASN C N 1
ATOM 4312 C CA . ASN C 1 21 ? 51.007 -18.983 92.774 1.00 22.22 21 ASN C CA 1
ATOM 4313 C C . ASN C 1 21 ? 49.524 -18.740 92.748 1.00 22.93 21 ASN C C 1
ATOM 4314 O O . ASN C 1 21 ? 48.730 -19.569 93.224 1.00 23.51 21 ASN C O 1
ATOM 4319 N N . GLN C 1 22 ? 49.110 -17.611 92.183 1.00 22.36 22 GLN C N 1
ATOM 4320 C CA . GLN C 1 22 ? 47.708 -17.298 92.110 1.00 22.68 22 GLN C CA 1
ATOM 4321 C C . GLN C 1 22 ? 46.980 -18.299 91.194 1.00 22.76 22 GLN C C 1
ATOM 4322 O O . GLN C 1 22 ? 45.878 -18.734 91.518 1.00 24.03 22 GLN C O 1
ATOM 4328 N N . LEU C 1 23 ? 47.594 -18.662 90.064 1.00 20.34 23 LEU C N 1
ATOM 4329 C CA . LEU C 1 23 ? 46.973 -19.543 89.087 1.00 20.99 23 LEU C CA 1
ATOM 4330 C C . LEU C 1 23 ? 46.829 -20.954 89.592 1.00 20.38 23 LEU C C 1
ATOM 4331 O O . LEU C 1 23 ? 45.833 -21.613 89.298 1.00 23.38 23 LEU C O 1
ATOM 4336 N N . THR C 1 24 ? 47.802 -21.410 90.352 1.00 20.16 24 THR C N 1
ATOM 4337 C CA . THR C 1 24 ? 47.898 -22.836 90.753 1.00 20.70 24 THR C CA 1
ATOM 4338 C C . THR C 1 24 ? 47.437 -23.118 92.189 1.00 20.35 24 THR C C 1
ATOM 4339 O O . THR C 1 24 ? 47.095 -24.274 92.510 1.00 20.76 24 THR C O 1
ATOM 4343 N N . GLY C 1 25 ? 47.430 -22.089 93.033 1.00 20.27 25 GLY C N 1
ATOM 4344 C CA . GLY C 1 25 ? 47.109 -22.269 94.431 1.00 19.52 25 GLY C CA 1
ATOM 4345 C C . GLY C 1 25 ? 47.993 -23.363 95.049 1.00 19.46 25 GLY C C 1
ATOM 4346 O O . GLY C 1 25 ? 49.195 -23.412 94.838 1.00 19.18 25 GLY C O 1
ATOM 4347 N N . SER C 1 26 ? 47.385 -24.316 95.731 1.00 18.28 26 SER C N 1
ATOM 4348 C CA . SER C 1 26 ? 48.142 -25.352 96.413 1.00 18.77 26 SER C CA 1
ATOM 4349 C C . SER C 1 26 ? 48.270 -26.572 95.486 1.00 18.54 26 SER C C 1
ATOM 4350 O O . SER C 1 26 ? 48.836 -27.605 95.911 1.00 18.30 26 SER C O 1
ATOM 4353 N N . ARG C 1 27 ? 47.815 -26.431 94.228 1.00 19.78 27 ARG C N 1
ATOM 4354 C CA . ARG C 1 27 ? 47.967 -27.472 93.213 1.00 21.74 27 ARG C CA 1
ATOM 4355 C C . ARG C 1 27 ? 49.309 -27.304 92.527 1.00 21.78 27 ARG C C 1
ATOM 4356 O O . ARG C 1 27 ? 49.387 -27.013 91.313 1.00 20.53 27 ARG C O 1
ATOM 4364 N N . GLN C 1 28 ? 50.359 -27.503 93.298 1.00 22.32 28 GLN C N 1
ATOM 4365 C CA . GLN C 1 28 ? 51.718 -27.393 92.794 1.00 23.56 28 GLN C CA 1
ATOM 4366 C C . GLN C 1 28 ? 52.693 -28.378 93.392 1.00 24.58 28 GLN C C 1
ATOM 4367 O O . GLN C 1 28 ? 52.470 -28.918 94.483 1.00 21.08 28 GLN C O 1
ATOM 4373 N N . ARG C 1 29 ? 53.797 -28.592 92.677 1.00 24.90 29 ARG C N 1
ATOM 4374 C CA . ARG C 1 29 ? 54.836 -29.541 93.089 1.00 28.32 29 ARG C CA 1
ATOM 4375 C C . ARG C 1 29 ? 56.163 -28.832 92.842 1.00 29.13 29 ARG C C 1
ATOM 4376 O O . ARG C 1 29 ? 56.264 -28.050 91.922 1.00 28.32 29 ARG C O 1
ATOM 4384 N N . VAL C 1 30 ? 57.172 -29.081 93.662 1.00 29.38 30 VAL C N 1
ATOM 4385 C CA . VAL C 1 30 ? 58.477 -28.548 93.344 1.00 30.90 30 VAL C CA 1
ATOM 4386 C C . VAL C 1 30 ? 59.411 -29.696 93.036 1.00 31.20 30 VAL C C 1
ATOM 4387 O O . VAL C 1 30 ? 59.533 -30.640 93.828 1.00 30.96 30 VAL C O 1
ATOM 4391 N N . GLY C 1 31 ? 60.050 -29.606 91.880 1.00 31.70 31 GLY C N 1
ATOM 4392 C CA . GLY C 1 31 ? 61.179 -30.451 91.525 1.00 32.00 31 GLY C CA 1
ATOM 4393 C C . GLY C 1 31 ? 62.422 -29.639 91.181 1.00 32.25 31 GLY C C 1
ATOM 4394 O O . GLY C 1 31 ? 62.653 -28.551 91.724 1.00 32.25 31 GLY C O 1
ATOM 4395 N N . ASN C 1 32 ? 63.227 -30.174 90.275 1.00 32.34 32 ASN C N 1
ATOM 4396 C CA . ASN C 1 32 ? 64.370 -29.443 89.740 1.00 32.26 32 ASN C CA 1
ATOM 4397 C C . ASN C 1 32 ? 64.547 -29.758 88.267 1.00 31.90 32 ASN C C 1
ATOM 4398 O O . ASN C 1 32 ? 64.042 -30.773 87.766 1.00 30.67 32 ASN C O 1
ATOM 4403 N N . TRP C 1 33 ? 65.248 -28.866 87.578 1.00 31.30 33 TRP C N 1
ATOM 4404 C CA . TRP C 1 33 ? 65.519 -29.035 86.167 1.00 32.02 33 TRP C CA 1
ATOM 4405 C C . TRP C 1 33 ? 66.540 -30.161 85.982 1.00 32.99 33 TRP C C 1
ATOM 4406 O O . TRP C 1 33 ? 67.436 -30.346 86.827 1.00 33.28 33 TRP C O 1
ATOM 4417 N N . ALA C 1 34 ? 66.396 -30.900 84.882 1.00 34.35 34 ALA C N 1
ATOM 4418 C CA . ALA C 1 34 ? 67.205 -32.109 84.645 1.00 35.77 34 ALA C CA 1
ATOM 4419 C C . ALA C 1 34 ? 68.671 -31.745 84.646 1.00 36.33 34 ALA C C 1
ATOM 4420 O O . ALA C 1 34 ? 69.104 -30.917 83.845 1.00 36.52 34 ALA C O 1
ATOM 4422 N N . GLY C 1 35 ? 69.421 -32.337 85.572 1.00 36.88 35 GLY C N 1
ATOM 4423 C CA . GLY C 1 35 ? 70.870 -32.210 85.568 1.00 37.13 35 GLY C CA 1
ATOM 4424 C C . GLY C 1 35 ? 71.419 -31.193 86.547 1.00 37.59 35 GLY C C 1
ATOM 4425 O O . GLY C 1 35 ? 72.585 -31.289 86.940 1.00 37.42 35 GLY C O 1
ATOM 4426 N N . VAL C 1 36 ? 70.579 -30.242 86.956 1.00 37.35 36 VAL C N 1
ATOM 4427 C CA . VAL C 1 36 ? 71.003 -29.151 87.830 1.00 37.18 36 VAL C CA 1
ATOM 4428 C C . VAL C 1 36 ? 70.211 -29.095 89.134 1.00 37.07 36 VAL C C 1
ATOM 4429 O O . VAL C 1 36 ? 69.225 -29.818 89.331 1.00 37.34 36 VAL C O 1
ATOM 4433 N N . THR C 1 37 ? 70.652 -28.217 90.025 1.00 37.20 37 THR C N 1
ATOM 4434 C CA . THR C 1 37 ? 70.030 -28.051 91.328 1.00 37.11 37 THR C CA 1
ATOM 4435 C C . THR C 1 37 ? 68.810 -27.176 91.245 1.00 37.04 37 THR C C 1
ATOM 4436 O O . THR C 1 37 ? 67.959 -27.194 92.159 1.00 38.10 37 THR C O 1
ATOM 4440 N N . VAL C 1 38 ? 68.709 -26.434 90.142 1.00 35.85 38 VAL C N 1
ATOM 4441 C CA . VAL C 1 38 ? 67.743 -25.364 90.027 1.00 34.88 38 VAL C CA 1
ATOM 4442 C C . VAL C 1 38 ? 66.325 -25.917 90.124 1.00 34.23 38 VAL C C 1
ATOM 4443 O O . VAL C 1 38 ? 65.985 -26.916 89.507 1.00 33.28 38 VAL C O 1
ATOM 4447 N N . GLU C 1 39 ? 65.546 -25.245 90.958 1.00 34.08 39 GLU C N 1
ATOM 4448 C CA . GLU C 1 39 ? 64.195 -25.638 91.296 1.00 33.51 39 GLU C CA 1
ATOM 4449 C C . GLU C 1 39 ? 63.309 -25.494 90.077 1.00 31.91 39 GLU C C 1
ATOM 4450 O O . GLU C 1 39 ? 63.450 -24.539 89.292 1.00 32.20 39 GLU C O 1
ATOM 4456 N N . ARG C 1 40 ? 62.387 -26.437 89.905 1.00 30.37 40 ARG C N 1
ATOM 4457 C CA . ARG C 1 40 ? 61.432 -26.387 88.791 1.00 29.33 40 ARG C CA 1
ATOM 4458 C C . ARG C 1 40 ? 60.068 -26.573 89.404 1.00 28.19 40 ARG C C 1
ATOM 4459 O O . ARG C 1 40 ? 59.782 -27.645 89.913 1.00 27.96 40 ARG C O 1
ATOM 4467 N N . LYS C 1 41 ? 59.268 -25.518 89.438 1.00 26.13 41 LYS C N 1
ATOM 4468 C CA . LYS C 1 41 ? 57.941 -25.614 89.995 1.00 26.42 41 LYS C CA 1
ATOM 4469 C C . LYS C 1 41 ? 56.970 -25.859 88.847 1.00 24.87 41 LYS C C 1
ATOM 4470 O O . LYS C 1 41 ? 57.087 -25.226 87.801 1.00 22.28 41 LYS C O 1
ATOM 4476 N N . GLU C 1 42 ? 56.042 -26.780 89.043 1.00 23.13 42 GLU C N 1
ATOM 4477 C CA . GLU C 1 42 ? 54.898 -26.947 88.149 1.00 24.26 42 GLU C CA 1
ATOM 4478 C C . GLU C 1 42 ? 53.621 -26.991 88.969 1.00 22.25 42 GLU C C 1
ATOM 4479 O O . GLU C 1 42 ? 53.645 -27.345 90.147 1.00 22.69 42 GLU C O 1
ATOM 4485 N N . GLY C 1 43 ? 52.509 -26.638 88.340 1.00 21.67 43 GLY C N 1
ATOM 4486 C CA . GLY C 1 43 ? 51.233 -26.723 89.000 1.00 22.55 43 GLY C CA 1
ATOM 4487 C C . GLY C 1 43 ? 50.122 -26.870 87.993 1.00 22.85 43 GLY C C 1
ATOM 4488 O O . GLY C 1 43 ? 50.373 -26.963 86.769 1.00 22.52 43 GLY C O 1
ATOM 4489 N N . GLN C 1 44 ? 48.908 -26.949 88.518 1.00 22.93 44 GLN C N 1
ATOM 4490 C CA . GLN C 1 44 ? 47.743 -27.262 87.701 1.00 22.95 44 GLN C CA 1
ATOM 4491 C C . GLN C 1 44 ? 46.667 -26.220 87.937 1.00 22.60 44 GLN C C 1
ATOM 4492 O O . GLN C 1 44 ? 46.506 -25.694 89.044 1.00 22.02 44 GLN C O 1
ATOM 4498 N N . PHE C 1 45 ? 45.884 -25.954 86.912 1.00 22.07 45 PHE C N 1
ATOM 4499 C CA . PHE C 1 45 ? 44.644 -25.227 87.052 1.00 23.41 45 PHE C CA 1
ATOM 4500 C C . PHE C 1 45 ? 43.736 -25.603 85.906 1.00 22.45 45 PHE C C 1
ATOM 4501 O O . PHE C 1 45 ? 44.165 -26.220 84.922 1.00 22.76 45 PHE C O 1
ATOM 4509 N N . SER C 1 46 ? 42.463 -25.279 86.068 1.00 23.23 46 SER C N 1
ATOM 4510 C CA . SER C 1 46 ? 41.478 -25.598 85.037 1.00 24.22 46 SER C CA 1
ATOM 4511 C C . SER C 1 46 ? 40.940 -24.329 84.409 1.00 24.00 46 SER C C 1
ATOM 4512 O O . SER C 1 46 ? 40.855 -23.242 85.050 1.00 22.73 46 SER C O 1
ATOM 4515 N N . THR C 1 47 ? 40.577 -24.445 83.153 1.00 23.14 47 THR C N 1
ATOM 4516 C CA . THR C 1 47 ? 39.767 -23.450 82.492 1.00 23.76 47 THR C CA 1
ATOM 4517 C C . THR C 1 47 ? 38.405 -24.120 82.145 1.00 23.51 47 THR C C 1
ATOM 4518 O O . THR C 1 47 ? 38.128 -25.242 82.566 1.00 23.85 47 THR C O 1
ATOM 4522 N N . THR C 1 48 ? 37.589 -23.453 81.353 1.00 23.48 48 THR C N 1
ATOM 4523 C CA . THR C 1 48 ? 36.310 -24.013 80.927 1.00 24.36 48 THR C CA 1
ATOM 4524 C C . THR C 1 48 ? 36.488 -25.287 80.086 1.00 23.98 48 THR C C 1
ATOM 4525 O O . THR C 1 48 ? 35.707 -26.219 80.202 1.00 23.90 48 THR C O 1
ATOM 4529 N N . ASP C 1 49 ? 37.530 -25.292 79.261 1.00 23.72 49 ASP C N 1
ATOM 4530 C CA . ASP C 1 49 ? 37.773 -26.358 78.275 1.00 24.68 49 ASP C CA 1
ATOM 4531 C C . ASP C 1 49 ? 39.009 -27.233 78.581 1.00 23.66 49 ASP C C 1
ATOM 4532 O O . ASP C 1 49 ? 39.187 -28.245 77.923 1.00 24.28 49 ASP C O 1
ATOM 4537 N N . HIS C 1 50 ? 39.876 -26.814 79.502 1.00 23.51 50 HIS C N 1
ATOM 4538 C CA . HIS C 1 50 ? 41.244 -27.374 79.571 1.00 23.01 50 HIS C CA 1
ATOM 4539 C C . HIS C 1 50 ? 41.648 -27.654 81.014 1.00 23.53 50 HIS C C 1
ATOM 4540 O O . HIS C 1 50 ? 41.197 -26.983 81.972 1.00 24.17 50 HIS C O 1
ATOM 4547 N N . GLN C 1 51 ? 42.517 -28.655 81.148 1.00 22.77 51 GLN C N 1
ATOM 4548 C CA . GLN C 1 51 ? 43.282 -28.874 82.347 1.00 22.40 51 GLN C CA 1
ATOM 4549 C C . GLN C 1 51 ? 44.683 -28.501 82.002 1.00 21.30 51 GLN C C 1
ATOM 4550 O O . GLN C 1 51 ? 45.306 -29.049 81.083 1.00 21.84 51 GLN C O 1
ATOM 4556 N N . VAL C 1 52 ? 45.170 -27.517 82.700 1.00 20.02 52 VAL C N 1
ATOM 4557 C CA . VAL C 1 52 ? 46.430 -26.913 82.358 1.00 19.34 52 VAL C CA 1
ATOM 4558 C C . VAL C 1 52 ? 47.512 -27.385 83.349 1.00 19.55 52 VAL C C 1
ATOM 4559 O O . VAL C 1 52 ? 47.303 -27.336 84.569 1.00 19.66 52 VAL C O 1
ATOM 4563 N N . THR C 1 53 ? 48.649 -27.818 82.819 1.00 19.70 53 THR C N 1
ATOM 4564 C CA . THR C 1 53 ? 49.884 -27.998 83.615 1.00 19.49 53 THR C CA 1
ATOM 4565 C C . THR C 1 53 ? 50.748 -26.782 83.333 1.00 19.43 53 THR C C 1
ATOM 4566 O O . THR C 1 53 ? 51.162 -26.529 82.184 1.00 20.68 53 THR C O 1
ATOM 4570 N N . LEU C 1 54 ? 50.985 -26.003 84.365 1.00 19.68 54 LEU C N 1
ATOM 4571 C CA . LEU C 1 54 ? 51.745 -24.750 84.247 1.00 19.25 54 LEU C CA 1
ATOM 4572 C C . LEU C 1 54 ? 53.179 -24.981 84.754 1.00 20.32 54 LEU C C 1
ATOM 4573 O O . LEU C 1 54 ? 53.385 -25.419 85.870 1.00 19.38 54 LEU C O 1
ATOM 4578 N N . VAL C 1 55 ? 54.139 -24.645 83.900 1.00 19.37 55 VAL C N 1
ATOM 4579 C CA . VAL C 1 55 ? 55.551 -24.829 84.176 1.00 20.65 55 VAL C CA 1
ATOM 4580 C C . VAL C 1 55 ? 56.201 -23.473 84.367 1.00 20.69 55 VAL C C 1
ATOM 4581 O O . VAL C 1 55 ? 56.205 -22.654 83.461 1.00 21.61 55 VAL C O 1
ATOM 4585 N N . ASP C 1 56 ? 56.747 -23.219 85.544 1.00 22.26 56 ASP C N 1
ATOM 4586 C CA . ASP C 1 56 ? 57.335 -21.909 85.831 1.00 22.76 56 ASP C CA 1
ATOM 4587 C C . ASP C 1 56 ? 58.788 -21.869 85.325 1.00 22.63 56 ASP C C 1
ATOM 4588 O O . ASP C 1 56 ? 59.666 -22.562 85.837 1.00 21.75 56 ASP C O 1
ATOM 4593 N N . LEU C 1 57 ? 59.054 -21.056 84.350 1.00 21.31 57 LEU C N 1
ATOM 4594 C CA . LEU C 1 57 ? 60.404 -21.004 83.803 1.00 22.28 57 LEU C CA 1
ATOM 4595 C C . LEU C 1 57 ? 61.203 -19.946 84.555 1.00 23.72 57 LEU C C 1
ATOM 4596 O O . LEU C 1 57 ? 60.640 -18.940 84.966 1.00 23.31 57 LEU C O 1
ATOM 4601 N N . PRO C 1 58 ? 62.523 -20.155 84.706 1.00 24.28 58 PRO C N 1
ATOM 4602 C CA . PRO C 1 58 ? 63.386 -19.172 85.381 1.00 24.43 58 PRO C CA 1
ATOM 4603 C C . PRO C 1 58 ? 63.206 -17.767 84.822 1.00 24.75 58 PRO C C 1
ATOM 4604 O O . PRO C 1 58 ? 63.093 -17.604 83.625 1.00 24.26 58 PRO C O 1
ATOM 4608 N N . GLY C 1 59 ? 63.178 -16.757 85.685 1.00 25.74 59 GLY C N 1
ATOM 4609 C CA . GLY C 1 59 ? 63.039 -15.387 85.215 1.00 25.07 59 GLY C CA 1
ATOM 4610 C C . GLY C 1 59 ? 64.253 -14.951 84.404 1.00 24.79 59 GLY C C 1
ATOM 4611 O O . GLY C 1 59 ? 65.384 -15.211 84.777 1.00 24.62 59 GLY C O 1
ATOM 4612 N N . THR C 1 60 ? 64.018 -14.318 83.259 1.00 24.20 60 THR C N 1
ATOM 4613 C CA . THR C 1 60 ? 65.099 -13.958 82.366 1.00 25.39 60 THR C CA 1
ATOM 4614 C C . THR C 1 60 ? 64.697 -12.793 81.480 1.00 25.29 60 THR C C 1
ATOM 4615 O O . THR C 1 60 ? 63.548 -12.676 81.111 1.00 24.96 60 THR C O 1
ATOM 4619 N N . TYR C 1 61 ? 65.662 -11.946 81.144 1.00 26.03 61 TYR C N 1
ATOM 4620 C CA . TYR C 1 61 ? 65.439 -10.819 80.228 1.00 25.98 61 TYR C CA 1
ATOM 4621 C C . TYR C 1 61 ? 65.523 -11.269 78.759 1.00 25.54 61 TYR C C 1
ATOM 4622 O O . TYR C 1 61 ? 65.069 -10.564 77.861 1.00 25.25 61 TYR C O 1
ATOM 4631 N N . SER C 1 62 ? 66.069 -12.461 78.517 1.00 24.54 62 SER C N 1
ATOM 4632 C CA . SER C 1 62 ? 66.341 -12.957 77.167 1.00 24.36 62 SER C CA 1
ATOM 4633 C C . SER C 1 62 ? 66.557 -14.469 77.177 1.00 24.33 62 SER C C 1
ATOM 4634 O O . SER C 1 62 ? 67.011 -15.033 78.207 1.00 25.66 62 SER C O 1
ATOM 4637 N N . LEU C 1 63 ? 66.342 -15.120 76.032 1.00 23.56 63 LEU C N 1
ATOM 4638 C CA . LEU C 1 63 ? 66.659 -16.534 75.952 1.00 24.84 63 LEU C CA 1
ATOM 4639 C C . LEU C 1 63 ? 68.127 -16.730 75.646 1.00 25.02 63 LEU C C 1
ATOM 4640 O O . LEU C 1 63 ? 68.634 -17.825 75.760 1.00 24.54 63 LEU C O 1
ATOM 4645 N N . THR C 1 64 ? 68.780 -15.650 75.246 1.00 26.09 64 THR C N 1
ATOM 4646 C CA . THR C 1 64 ? 70.131 -15.683 74.701 1.00 28.34 64 THR C CA 1
ATOM 4647 C C . THR C 1 64 ? 70.967 -14.537 75.315 1.00 27.78 64 THR C C 1
ATOM 4648 O O . THR C 1 64 ? 70.423 -13.559 75.832 1.00 26.69 64 THR C O 1
ATOM 4652 N N . THR C 1 65 ? 72.280 -14.582 75.159 1.00 28.72 65 THR C N 1
ATOM 4653 C CA . THR C 1 65 ? 73.072 -13.374 75.365 1.00 29.23 65 THR C CA 1
ATOM 4654 C C . THR C 1 65 ? 73.939 -13.267 74.108 1.00 30.21 65 THR C C 1
ATOM 4655 O O . THR C 1 65 ? 74.394 -14.256 73.622 1.00 32.26 65 THR C O 1
ATOM 4659 N N . ILE C 1 66 ? 74.062 -12.085 73.540 1.00 29.17 66 ILE C N 1
ATOM 4660 C CA . ILE C 1 66 ? 74.873 -11.889 72.353 1.00 28.84 66 ILE C CA 1
ATOM 4661 C C . ILE C 1 66 ? 76.279 -11.521 72.766 1.00 28.72 66 ILE C C 1
ATOM 4662 O O . ILE C 1 66 ? 77.247 -12.119 72.281 1.00 28.80 66 ILE C O 1
ATOM 4667 N N . SER C 1 67 ? 76.400 -10.538 73.667 1.00 28.15 67 SER C N 1
ATOM 4668 C CA . SER C 1 67 ? 77.684 -9.852 73.875 1.00 28.71 67 SER C CA 1
ATOM 4669 C C . SER C 1 67 ? 78.492 -10.419 75.026 1.00 28.48 67 SER C C 1
ATOM 4670 O O . SER C 1 67 ? 79.634 -9.987 75.273 1.00 30.87 67 SER C O 1
ATOM 4673 N N . SER C 1 68 ? 77.931 -11.406 75.719 1.00 28.28 68 SER C N 1
ATOM 4674 C CA . SER C 1 68 ? 78.503 -11.886 76.941 1.00 28.38 68 SER C CA 1
ATOM 4675 C C . SER C 1 68 ? 78.038 -13.313 77.299 1.00 27.17 68 SER C C 1
ATOM 4676 O O . SER C 1 68 ? 77.334 -13.951 76.512 1.00 26.58 68 SER C O 1
ATOM 4679 N N . GLN C 1 69 ? 78.472 -13.773 78.475 1.00 27.92 69 GLN C N 1
ATOM 4680 C CA . GLN C 1 69 ? 78.266 -15.129 78.960 1.00 28.79 69 GLN C CA 1
ATOM 4681 C C . GLN C 1 69 ? 76.783 -15.318 79.261 1.00 29.13 69 GLN C C 1
ATOM 4682 O O . GLN C 1 69 ? 76.106 -14.388 79.659 1.00 28.72 69 GLN C O 1
ATOM 4688 N N . THR C 1 70 ? 76.280 -16.510 79.010 1.00 30.19 70 THR C N 1
ATOM 4689 C CA . THR C 1 70 ? 74.855 -16.791 79.249 1.00 31.03 70 THR C CA 1
ATOM 4690 C C . THR C 1 70 ? 74.785 -17.271 80.698 1.00 29.94 70 THR C C 1
ATOM 4691 O O . THR C 1 70 ? 75.784 -17.705 81.248 1.00 31.72 70 THR C O 1
ATOM 4695 N N . SER C 1 71 ? 73.619 -17.171 81.322 1.00 29.98 71 SER C N 1
ATOM 4696 C CA . SER C 1 71 ? 73.407 -17.667 82.681 1.00 29.97 71 SER C CA 1
ATOM 4697 C C . SER C 1 71 ? 72.759 -19.051 82.622 1.00 29.40 71 SER C C 1
ATOM 4698 O O . SER C 1 71 ? 72.237 -19.458 81.577 1.00 27.37 71 SER C O 1
ATOM 4701 N N . LEU C 1 72 ? 72.816 -19.776 83.737 1.00 29.77 72 LEU C N 1
ATOM 4702 C CA . LEU C 1 72 ? 72.095 -21.041 83.825 1.00 30.14 72 LEU C CA 1
ATOM 4703 C C . LEU C 1 72 ? 70.604 -20.808 83.622 1.00 29.82 72 LEU C C 1
ATOM 4704 O O . LEU C 1 72 ? 69.924 -21.591 82.939 1.00 30.30 72 LEU C O 1
ATOM 4709 N N . ASP C 1 73 ? 70.072 -19.746 84.218 1.00 29.64 73 ASP C N 1
ATOM 4710 C CA . ASP C 1 73 ? 68.652 -19.424 84.030 1.00 29.99 73 ASP C CA 1
ATOM 4711 C C . ASP C 1 73 ? 68.233 -19.251 82.555 1.00 29.04 73 ASP C C 1
ATOM 4712 O O . ASP C 1 73 ? 67.194 -19.799 82.125 1.00 27.48 73 ASP C O 1
ATOM 4717 N N . GLU C 1 74 ? 69.024 -18.480 81.786 1.00 27.50 74 GLU C N 1
ATOM 4718 C CA . GLU C 1 74 ? 68.804 -18.342 80.355 1.00 27.55 74 GLU C CA 1
ATOM 4719 C C . GLU C 1 74 ? 68.902 -19.648 79.632 1.00 25.38 74 GLU C C 1
ATOM 4720 O O . GLU C 1 74 ? 68.078 -19.920 78.804 1.00 25.43 74 GLU C O 1
ATOM 4726 N N . GLN C 1 75 ? 69.903 -20.455 79.968 1.00 25.53 75 GLN C N 1
ATOM 4727 C CA . GLN C 1 75 ? 70.080 -21.771 79.334 1.00 26.06 75 GLN C CA 1
ATOM 4728 C C . GLN C 1 75 ? 68.901 -22.683 79.595 1.00 24.55 75 GLN C C 1
ATOM 4729 O O . GLN C 1 75 ? 68.395 -23.304 78.681 1.00 24.41 75 GLN C O 1
ATOM 4735 N N . ILE C 1 76 ? 68.423 -22.698 80.823 1.00 23.20 76 ILE C N 1
ATOM 4736 C CA . ILE C 1 76 ? 67.259 -23.527 81.144 1.00 23.76 76 ILE C CA 1
ATOM 4737 C C . ILE C 1 76 ? 66.034 -23.087 80.372 1.00 23.35 76 ILE C C 1
ATOM 4738 O O . ILE C 1 76 ? 65.304 -23.921 79.800 1.00 23.82 76 ILE C O 1
ATOM 4743 N N . ALA C 1 77 ? 65.796 -21.782 80.362 1.00 22.30 77 ALA C N 1
ATOM 4744 C CA . ALA C 1 77 ? 64.629 -21.247 79.696 1.00 23.91 77 ALA C CA 1
ATOM 4745 C C . ALA C 1 77 ? 64.703 -21.500 78.213 1.00 23.77 77 ALA C C 1
ATOM 4746 O O . ALA C 1 77 ? 63.723 -21.910 77.621 1.00 23.26 77 ALA C O 1
ATOM 4748 N N . CYS C 1 78 ? 65.870 -21.269 77.612 1.00 24.31 78 CYS C N 1
ATOM 4749 C CA . CYS C 1 78 ? 66.024 -21.423 76.174 1.00 24.29 78 CYS C CA 1
ATOM 4750 C C . CYS C 1 78 ? 65.832 -22.884 75.758 1.00 24.05 78 CYS C C 1
ATOM 4751 O O . CYS C 1 78 ? 65.161 -23.172 74.785 1.00 24.76 78 CYS C O 1
ATOM 4754 N N . HIS C 1 79 ? 66.416 -23.807 76.504 1.00 23.75 79 HIS C N 1
ATOM 4755 C CA . HIS C 1 79 ? 66.312 -25.233 76.155 1.00 23.51 79 HIS C CA 1
ATOM 4756 C C . HIS C 1 79 ? 64.863 -25.687 76.253 1.00 23.13 79 HIS C C 1
ATOM 4757 O O . HIS C 1 79 ? 64.399 -26.465 75.416 1.00 22.39 79 HIS C O 1
ATOM 4764 N N . TYR C 1 80 ? 64.151 -25.151 77.238 1.00 21.85 80 TYR C N 1
ATOM 4765 C CA . TYR C 1 80 ? 62.761 -25.554 77.447 1.00 22.48 80 TYR C CA 1
ATOM 4766 C C . TYR C 1 80 ? 61.924 -25.047 76.253 1.00 22.83 80 TYR C C 1
ATOM 4767 O O . TYR C 1 80 ? 61.135 -25.796 75.657 1.00 22.43 80 TYR C O 1
ATOM 4776 N N . ILE C 1 81 ? 62.096 -23.776 75.915 1.00 22.39 81 ILE C N 1
ATOM 4777 C CA . ILE C 1 81 ? 61.283 -23.175 74.835 1.00 24.41 81 ILE C CA 1
ATOM 4778 C C . ILE C 1 81 ? 61.579 -23.891 73.494 1.00 25.49 81 ILE C C 1
ATOM 4779 O O . ILE C 1 81 ? 60.661 -24.274 72.752 1.00 26.63 81 ILE C O 1
ATOM 4784 N N . LEU C 1 82 ? 62.853 -24.180 73.234 1.00 25.50 82 LEU C N 1
ATOM 4785 C CA . LEU C 1 82 ? 63.221 -24.829 71.982 1.00 26.58 82 LEU C CA 1
ATOM 4786 C C . LEU C 1 82 ? 62.846 -26.287 71.986 1.00 27.85 82 LEU C C 1
ATOM 4787 O O . LEU C 1 82 ? 62.833 -26.907 70.926 1.00 29.66 82 LEU C O 1
ATOM 4792 N N . SER C 1 83 ? 62.556 -26.863 73.153 1.00 26.96 83 SER C N 1
ATOM 4793 C CA . SER C 1 83 ? 62.185 -28.283 73.225 1.00 27.68 83 SER C CA 1
ATOM 4794 C C . SER C 1 83 ? 60.812 -28.535 72.612 1.00 28.28 83 SER C C 1
ATOM 4795 O O . SER C 1 83 ? 60.512 -29.664 72.202 1.00 28.55 83 SER C O 1
ATOM 4798 N N . GLY C 1 84 ? 59.961 -27.523 72.634 1.00 28.22 84 GLY C N 1
ATOM 4799 C CA . GLY C 1 84 ? 58.576 -27.681 72.202 1.00 28.89 84 GLY C CA 1
ATOM 4800 C C . GLY C 1 84 ? 57.642 -28.434 73.128 1.00 29.00 84 GLY C C 1
ATOM 4801 O O . GLY C 1 84 ? 56.526 -28.754 72.712 1.00 30.07 84 GLY C O 1
ATOM 4802 N N . ASP C 1 85 ? 58.074 -28.741 74.365 1.00 29.13 85 ASP C N 1
ATOM 4803 C CA . ASP C 1 85 ? 57.214 -29.334 75.408 1.00 28.83 85 ASP C CA 1
ATOM 4804 C C . ASP C 1 85 ? 55.909 -28.585 75.606 1.00 27.80 85 ASP C C 1
ATOM 4805 O O . ASP C 1 85 ? 54.872 -29.231 75.781 1.00 28.29 85 ASP C O 1
ATOM 4810 N N . ALA C 1 86 ? 55.974 -27.254 75.642 1.00 26.66 86 ALA C N 1
ATOM 4811 C CA . ALA C 1 86 ? 54.787 -26.407 75.921 1.00 25.61 86 ALA C CA 1
ATOM 4812 C C . ALA C 1 86 ? 53.908 -26.303 74.686 1.00 25.63 86 ALA C C 1
ATOM 4813 O O . ALA C 1 86 ? 54.422 -26.175 73.567 1.00 26.54 86 ALA C O 1
ATOM 4815 N N . ASP C 1 87 ? 52.596 -26.356 74.885 1.00 23.59 87 ASP C N 1
ATOM 4816 C CA . ASP C 1 87 ? 51.621 -26.081 73.822 1.00 23.29 87 ASP C CA 1
ATOM 4817 C C . ASP C 1 87 ? 51.502 -24.573 73.543 1.00 22.74 87 ASP C C 1
ATOM 4818 O O . ASP C 1 87 ? 51.266 -24.150 72.414 1.00 23.09 87 ASP C O 1
ATOM 4823 N N . LEU C 1 88 ? 51.722 -23.783 74.584 1.00 21.83 88 LEU C N 1
ATOM 4824 C CA . LEU C 1 88 ? 51.727 -22.352 74.506 1.00 22.96 88 LEU C CA 1
ATOM 4825 C C . LEU C 1 88 ? 52.412 -21.772 75.728 1.00 22.65 88 LEU C C 1
ATOM 4826 O O . LEU C 1 88 ? 52.679 -22.489 76.722 1.00 21.61 88 LEU C O 1
ATOM 4831 N N . LEU C 1 89 ? 52.789 -20.514 75.589 1.00 22.01 89 LEU C N 1
ATOM 4832 C CA . LEU C 1 89 ? 53.430 -19.742 76.658 1.00 23.36 89 LEU C CA 1
ATOM 4833 C C . LEU C 1 89 ? 52.549 -18.595 77.104 1.00 23.29 89 LEU C C 1
ATOM 4834 O O . LEU C 1 89 ? 51.840 -17.969 76.317 1.00 25.28 89 LEU C O 1
ATOM 4839 N N . ILE C 1 90 ? 52.574 -18.335 78.388 1.00 22.49 90 ILE C N 1
ATOM 4840 C CA . ILE C 1 90 ? 52.090 -17.085 78.950 1.00 21.45 90 ILE C CA 1
ATOM 4841 C C . ILE C 1 90 ? 53.327 -16.238 79.300 1.00 22.35 90 ILE C C 1
ATOM 4842 O O . ILE C 1 90 ? 54.152 -16.592 80.155 1.00 22.10 90 ILE C O 1
ATOM 4847 N N . ASN C 1 91 ? 53.457 -15.119 78.580 1.00 21.88 91 ASN C N 1
ATOM 4848 C CA . ASN C 1 91 ? 54.591 -14.236 78.757 1.00 21.67 91 ASN C CA 1
ATOM 4849 C C . ASN C 1 91 ? 54.155 -13.077 79.628 1.00 21.69 91 ASN C C 1
ATOM 4850 O O . ASN C 1 91 ? 53.309 -12.263 79.189 1.00 22.24 91 ASN C O 1
ATOM 4855 N N . VAL C 1 92 ? 54.648 -13.032 80.856 1.00 22.99 92 VAL C N 1
ATOM 4856 C CA . VAL C 1 92 ? 54.241 -12.008 81.805 1.00 23.78 92 VAL C CA 1
ATOM 4857 C C . VAL C 1 92 ? 55.077 -10.790 81.531 1.00 25.46 92 VAL C C 1
ATOM 4858 O O . VAL C 1 92 ? 56.292 -10.853 81.639 1.00 27.03 92 VAL C O 1
ATOM 4862 N N . VAL C 1 93 ? 54.415 -9.694 81.203 1.00 23.81 93 VAL C N 1
ATOM 4863 C CA . VAL C 1 93 ? 55.061 -8.454 80.784 1.00 24.03 93 VAL C CA 1
ATOM 4864 C C . VAL C 1 93 ? 54.688 -7.339 81.742 1.00 24.38 93 VAL C C 1
ATOM 4865 O O . VAL C 1 93 ? 53.532 -7.101 81.968 1.00 23.70 93 VAL C O 1
ATOM 4869 N N . ASP C 1 94 ? 55.705 -6.692 82.312 1.00 23.12 94 ASP C N 1
ATOM 4870 C CA . ASP C 1 94 ? 55.561 -5.528 83.182 1.00 22.99 94 ASP C CA 1
ATOM 4871 C C . ASP C 1 94 ? 55.220 -4.263 82.359 1.00 22.29 94 ASP C C 1
ATOM 4872 O O . ASP C 1 94 ? 56.074 -3.721 81.664 1.00 21.62 94 ASP C O 1
ATOM 4877 N N . ALA C 1 95 ? 53.966 -3.837 82.427 1.00 22.27 95 ALA C N 1
ATOM 4878 C CA . ALA C 1 95 ? 53.470 -2.608 81.778 1.00 22.86 95 ALA C CA 1
ATOM 4879 C C . ALA C 1 95 ? 54.281 -1.345 82.164 1.00 23.45 95 ALA C C 1
ATOM 4880 O O . ALA C 1 95 ? 54.294 -0.366 81.407 1.00 24.40 95 ALA C O 1
ATOM 4882 N N . SER C 1 96 ? 54.953 -1.352 83.313 1.00 22.60 96 SER C N 1
ATOM 4883 C CA . SER C 1 96 ? 55.750 -0.184 83.702 1.00 22.86 96 SER C CA 1
ATOM 4884 C C . SER C 1 96 ? 57.169 -0.165 83.109 1.00 22.53 96 SER C C 1
ATOM 4885 O O . SER C 1 96 ? 57.891 0.857 83.234 1.00 22.52 96 SER C O 1
ATOM 4888 N N . ASN C 1 97 ? 57.579 -1.242 82.459 1.00 22.44 97 ASN C N 1
ATOM 4889 C CA . ASN C 1 97 ? 58.900 -1.318 81.827 1.00 23.73 97 ASN C CA 1
ATOM 4890 C C . ASN C 1 97 ? 58.777 -2.000 80.462 1.00 23.59 97 ASN C C 1
ATOM 4891 O O . ASN C 1 97 ? 59.425 -2.999 80.161 1.00 22.66 97 ASN C O 1
ATOM 4896 N N . LEU C 1 98 ? 57.884 -1.466 79.634 1.00 24.27 98 LEU C N 1
ATOM 4897 C CA . LEU C 1 98 ? 57.437 -2.191 78.442 1.00 23.87 98 LEU C CA 1
ATOM 4898 C C . LEU C 1 98 ? 58.565 -2.474 77.486 1.00 22.88 98 LEU C C 1
ATOM 4899 O O . LEU C 1 98 ? 58.728 -3.633 77.076 1.00 22.18 98 LEU C O 1
ATOM 4904 N N . GLU C 1 99 ? 59.371 -1.448 77.169 1.00 23.75 99 GLU C N 1
ATOM 4905 C CA . GLU C 1 99 ? 60.433 -1.585 76.182 1.00 24.46 99 GLU C CA 1
ATOM 4906 C C . GLU C 1 99 ? 61.412 -2.693 76.569 1.00 23.48 99 GLU C C 1
ATOM 4907 O O . GLU C 1 99 ? 61.700 -3.556 75.761 1.00 24.05 99 GLU C O 1
ATOM 4913 N N . ARG C 1 100 ? 61.869 -2.684 77.807 1.00 24.06 100 ARG C N 1
ATOM 4914 C CA . ARG C 1 100 ? 62.811 -3.708 78.264 1.00 24.78 100 ARG C CA 1
ATOM 4915 C C . ARG C 1 100 ? 62.196 -5.084 78.222 1.00 23.47 100 ARG C C 1
ATOM 4916 O O . ARG C 1 100 ? 62.833 -6.032 77.764 1.00 23.49 100 ARG C O 1
ATOM 4924 N N . ASN C 1 101 ? 60.931 -5.180 78.634 1.00 22.63 101 ASN C N 1
ATOM 4925 C CA . ASN C 1 101 ? 60.223 -6.473 78.671 1.00 22.95 101 ASN C CA 1
ATOM 4926 C C . ASN C 1 101 ? 59.945 -7.076 77.331 1.00 22.70 101 ASN C C 1
ATOM 4927 O O . ASN C 1 101 ? 59.850 -8.294 77.200 1.00 22.88 101 ASN C O 1
ATOM 4932 N N . LEU C 1 102 ? 59.777 -6.238 76.308 1.00 22.57 102 LEU C N 1
ATOM 4933 C CA . LEU C 1 102 ? 59.443 -6.730 74.978 1.00 23.02 102 LEU C CA 1
ATOM 4934 C C . LEU C 1 102 ? 60.623 -7.389 74.252 1.00 22.64 102 LEU C C 1
ATOM 4935 O O . LEU C 1 102 ? 60.400 -8.048 73.259 1.00 22.94 102 LEU C O 1
ATOM 4940 N N . TYR C 1 103 ? 61.847 -7.250 74.745 1.00 24.17 103 TYR C N 1
ATOM 4941 C CA . TYR C 1 103 ? 62.984 -7.943 74.117 1.00 23.68 103 TYR C CA 1
ATOM 4942 C C . TYR C 1 103 ? 62.752 -9.464 74.144 1.00 23.08 103 TYR C C 1
ATOM 4943 O O . TYR C 1 103 ? 62.933 -10.168 73.155 1.00 23.34 103 TYR C O 1
ATOM 4952 N N . LEU C 1 104 ? 62.316 -9.974 75.288 1.00 22.68 104 LEU C N 1
ATOM 4953 C CA . LEU C 1 104 ? 61.988 -11.386 75.415 1.00 22.54 104 LEU C CA 1
ATOM 4954 C C . LEU C 1 104 ? 60.787 -11.781 74.602 1.00 21.21 104 LEU C C 1
ATOM 4955 O O . LEU C 1 104 ? 60.765 -12.796 73.886 1.00 21.27 104 LEU C O 1
ATOM 4960 N N . THR C 1 105 ? 59.737 -10.984 74.710 1.00 22.16 105 THR C N 1
ATOM 4961 C CA . THR C 1 105 ? 58.520 -11.196 73.899 1.00 21.82 105 THR C CA 1
ATOM 4962 C C . THR C 1 105 ? 58.790 -11.388 72.411 1.00 22.49 105 THR C C 1
ATOM 4963 O O . THR C 1 105 ? 58.348 -12.357 71.811 1.00 21.44 105 THR C O 1
ATOM 4967 N N . LEU C 1 106 ? 59.588 -10.465 71.867 1.00 23.64 106 LEU C N 1
ATOM 4968 C CA . LEU C 1 106 ? 60.003 -10.544 70.495 1.00 23.82 106 LEU C CA 1
ATOM 4969 C C . LEU C 1 106 ? 60.659 -11.885 70.119 1.00 23.14 106 LEU C C 1
ATOM 4970 O O . LEU C 1 106 ? 60.367 -12.412 69.048 1.00 21.69 106 LEU C O 1
ATOM 4975 N N . GLN C 1 107 ? 61.536 -12.407 70.965 1.00 22.69 107 GLN C N 1
ATOM 4976 C CA . GLN C 1 107 ? 62.185 -13.702 70.736 1.00 23.27 107 GLN C CA 1
ATOM 4977 C C . GLN C 1 107 ? 61.150 -14.814 70.647 1.00 22.67 107 GLN C C 1
ATOM 4978 O O . GLN C 1 107 ? 61.173 -15.619 69.720 1.00 21.83 107 GLN C O 1
ATOM 4984 N N . LEU C 1 108 ? 60.204 -14.848 71.576 1.00 22.95 108 LEU C N 1
ATOM 4985 C CA . LEU C 1 108 ? 59.168 -15.867 71.562 1.00 22.26 108 LEU C CA 1
ATOM 4986 C C . LEU C 1 108 ? 58.333 -15.803 70.285 1.00 22.08 108 LEU C C 1
ATOM 4987 O O . LEU C 1 108 ? 58.072 -16.811 69.660 1.00 22.83 108 LEU C O 1
ATOM 4992 N N . LEU C 1 109 ? 57.979 -14.601 69.874 1.00 22.99 109 LEU C N 1
ATOM 4993 C CA . LEU C 1 109 ? 57.172 -14.398 68.655 1.00 22.72 109 LEU C CA 1
ATOM 4994 C C . LEU C 1 109 ? 57.931 -14.676 67.360 1.00 22.65 109 LEU C C 1
ATOM 4995 O O . LEU C 1 109 ? 57.398 -15.304 66.435 1.00 22.69 109 LEU C O 1
ATOM 5000 N N . GLU C 1 110 ? 59.198 -14.297 67.330 1.00 23.23 110 GLU C N 1
ATOM 5001 C CA . GLU C 1 110 ? 60.047 -14.635 66.190 1.00 24.21 110 GLU C CA 1
ATOM 5002 C C . GLU C 1 110 ? 60.207 -16.130 66.077 1.00 24.79 110 GLU C C 1
ATOM 5003 O O . GLU C 1 110 ? 60.258 -16.667 64.996 1.00 24.38 110 GLU C O 1
ATOM 5009 N N . LEU C 1 111 ? 60.249 -16.828 67.194 1.00 25.02 111 LEU C N 1
ATOM 5010 C CA . LEU C 1 111 ? 60.315 -18.301 67.161 1.00 25.39 111 LEU C CA 1
ATOM 5011 C C . LEU C 1 111 ? 59.014 -18.989 66.775 1.00 25.09 111 LEU C C 1
ATOM 5012 O O . LEU C 1 111 ? 58.970 -20.208 66.529 1.00 26.86 111 LEU C O 1
ATOM 5017 N N . GLY C 1 112 ? 57.950 -18.216 66.724 1.00 25.30 112 GLY C N 1
ATOM 5018 C CA . GLY C 1 112 ? 56.668 -18.710 66.372 1.00 25.49 112 GLY C CA 1
ATOM 5019 C C . GLY C 1 112 ? 55.972 -19.523 67.462 1.00 26.50 112 GLY C C 1
ATOM 5020 O O . GLY C 1 112 ? 55.082 -20.312 67.140 1.00 26.48 112 GLY C O 1
ATOM 5021 N N . ILE C 1 113 ? 56.351 -19.321 68.725 1.00 25.64 113 ILE C N 1
ATOM 5022 C CA . ILE C 1 113 ? 55.745 -20.112 69.800 1.00 26.55 113 ILE C CA 1
ATOM 5023 C C . ILE C 1 113 ? 54.385 -19.514 70.129 1.00 25.94 113 ILE C C 1
ATOM 5024 O O . ILE C 1 113 ? 54.312 -18.342 70.363 1.00 23.90 113 ILE C O 1
ATOM 5029 N N . PRO C 1 114 ? 53.317 -20.333 70.172 1.00 26.97 114 PRO C N 1
ATOM 5030 C CA . PRO C 1 114 ? 51.993 -19.867 70.582 1.00 27.68 114 PRO C CA 1
ATOM 5031 C C . PRO C 1 114 ? 52.128 -19.108 71.921 1.00 27.71 114 PRO C C 1
ATOM 5032 O O . PRO C 1 114 ? 52.684 -19.655 72.881 1.00 25.42 114 PRO C O 1
ATOM 5036 N N . CYS C 1 115 ? 51.655 -17.870 71.964 1.00 27.45 115 CYS C N 1
ATOM 5037 C CA A CYS C 1 115 ? 51.910 -17.032 73.098 0.50 27.16 115 CYS C CA 1
ATOM 5038 C CA B CYS C 1 115 ? 51.924 -16.952 73.065 0.50 28.00 115 CYS C CA 1
ATOM 5039 C C . CYS C 1 115 ? 50.676 -16.198 73.451 1.00 27.43 115 CYS C C 1
ATOM 5040 O O . CYS C 1 115 ? 49.882 -15.807 72.550 1.00 27.69 115 CYS C O 1
ATOM 5045 N N . ILE C 1 116 ? 50.476 -16.007 74.758 1.00 24.48 116 ILE C N 1
ATOM 5046 C CA . ILE C 1 116 ? 49.572 -15.015 75.291 1.00 25.37 116 ILE C CA 1
ATOM 5047 C C . ILE C 1 116 ? 50.376 -14.077 76.199 1.00 24.87 116 ILE C C 1
ATOM 5048 O O . ILE C 1 116 ? 51.065 -14.555 77.111 1.00 24.74 116 ILE C O 1
ATOM 5053 N N . VAL C 1 117 ? 50.287 -12.773 75.957 1.00 23.22 117 VAL C N 1
ATOM 5054 C CA . VAL C 1 117 ? 50.929 -11.771 76.778 1.00 22.68 117 VAL C CA 1
ATOM 5055 C C . VAL C 1 117 ? 49.987 -11.388 77.909 1.00 24.20 117 VAL C C 1
ATOM 5056 O O . VAL C 1 117 ? 48.814 -11.029 77.672 1.00 24.36 117 VAL C O 1
ATOM 5060 N N . ALA C 1 118 ? 50.475 -11.559 79.139 1.00 23.17 118 ALA C N 1
ATOM 5061 C CA . ALA C 1 118 ? 49.773 -11.145 80.348 1.00 24.87 118 ALA C CA 1
ATOM 5062 C C . ALA C 1 118 ? 50.443 -9.861 80.815 1.00 25.60 118 ALA C C 1
ATOM 5063 O O . ALA C 1 118 ? 51.594 -9.895 81.274 1.00 25.40 118 ALA C O 1
ATOM 5065 N N . LEU C 1 119 ? 49.739 -8.739 80.659 1.00 24.22 119 LEU C N 1
ATOM 5066 C CA . LEU C 1 119 ? 50.270 -7.422 81.003 1.00 25.01 119 LEU C CA 1
ATOM 5067 C C . LEU C 1 119 ? 50.030 -7.170 82.468 1.00 25.47 119 LEU C C 1
ATOM 5068 O O . LEU C 1 119 ? 48.875 -7.017 82.901 1.00 23.80 119 LEU C O 1
ATOM 5073 N N A ASN C 1 120 ? 51.133 -7.086 83.214 0.50 24.86 120 ASN C N 1
ATOM 5074 N N B ASN C 1 120 ? 51.082 -7.116 83.272 0.50 24.85 120 ASN C N 1
ATOM 5075 C CA A ASN C 1 120 ? 51.122 -7.006 84.662 0.50 25.84 120 ASN C CA 1
ATOM 5076 C CA B ASN C 1 120 ? 50.858 -6.863 84.682 0.50 25.74 120 ASN C CA 1
ATOM 5077 C C A ASN C 1 120 ? 51.576 -5.624 85.168 0.50 25.77 120 ASN C C 1
ATOM 5078 C C B ASN C 1 120 ? 51.542 -5.605 85.170 0.50 25.77 120 ASN C C 1
ATOM 5079 O O A ASN C 1 120 ? 52.020 -4.782 84.377 0.50 25.49 120 ASN C O 1
ATOM 5080 O O B ASN C 1 120 ? 52.102 -4.834 84.378 0.50 25.47 120 ASN C O 1
ATOM 5089 N N . MET C 1 121 ? 51.469 -5.393 86.485 1.00 26.23 121 MET C N 1
ATOM 5090 C CA . MET C 1 121 ? 51.975 -4.169 87.134 1.00 28.45 121 MET C CA 1
ATOM 5091 C C . MET C 1 121 ? 51.193 -2.948 86.636 1.00 27.49 121 MET C C 1
ATOM 5092 O O . MET C 1 121 ? 51.712 -1.858 86.526 1.00 27.43 121 MET C O 1
ATOM 5097 N N . LEU C 1 122 ? 49.917 -3.156 86.318 1.00 27.66 122 LEU C N 1
ATOM 5098 C CA . LEU C 1 122 ? 49.068 -2.081 85.806 1.00 28.48 122 LEU C CA 1
ATOM 5099 C C . LEU C 1 122 ? 48.844 -0.935 86.808 1.00 28.48 122 LEU C C 1
ATOM 5100 O O . LEU C 1 122 ? 48.857 0.224 86.418 1.00 28.77 122 LEU C O 1
ATOM 5105 N N . ASP C 1 123 ? 48.660 -1.240 88.086 1.00 29.87 123 ASP C N 1
ATOM 5106 C CA . ASP C 1 123 ? 48.518 -0.166 89.097 1.00 30.44 123 ASP C CA 1
ATOM 5107 C C . ASP C 1 123 ? 49.787 0.710 89.106 1.00 30.45 123 ASP C C 1
ATOM 5108 O O . ASP C 1 123 ? 49.701 1.932 89.123 1.00 31.33 123 ASP C O 1
ATOM 5113 N N . ILE C 1 124 ? 50.958 0.080 89.061 1.00 30.13 124 ILE C N 1
ATOM 5114 C CA . ILE C 1 124 ? 52.249 0.790 89.053 1.00 29.80 124 ILE C CA 1
ATOM 5115 C C . ILE C 1 124 ? 52.480 1.624 87.776 1.00 29.94 124 ILE C C 1
ATOM 5116 O O . ILE C 1 124 ? 52.960 2.781 87.845 1.00 27.49 124 ILE C O 1
ATOM 5121 N N . ALA C 1 125 ? 52.122 1.069 86.617 1.00 28.94 125 ALA C N 1
ATOM 5122 C CA . ALA C 1 125 ? 52.205 1.810 85.355 1.00 29.92 125 ALA C CA 1
ATOM 5123 C C . ALA C 1 125 ? 51.327 3.089 85.387 1.00 29.93 125 ALA C C 1
ATOM 5124 O O . ALA C 1 125 ? 51.764 4.178 84.999 1.00 29.22 125 ALA C O 1
ATOM 5126 N N . GLU C 1 126 ? 50.102 2.921 85.853 1.00 31.00 126 GLU C N 1
ATOM 5127 C CA . GLU C 1 126 ? 49.109 3.998 85.940 1.00 32.65 126 GLU C CA 1
ATOM 5128 C C . GLU C 1 126 ? 49.628 5.190 86.748 1.00 33.00 126 GLU C C 1
ATOM 5129 O O . GLU C 1 126 ? 49.394 6.344 86.395 1.00 33.46 126 GLU C O 1
ATOM 5135 N N . LYS C 1 127 ? 50.348 4.893 87.818 1.00 33.70 127 LYS C N 1
ATOM 5136 C CA . LYS C 1 127 ? 50.931 5.934 88.657 1.00 35.09 127 LYS C CA 1
ATOM 5137 C C . LYS C 1 127 ? 52.062 6.683 87.957 1.00 35.19 127 LYS C C 1
ATOM 5138 O O . LYS C 1 127 ? 52.255 7.884 88.182 1.00 35.30 127 LYS C O 1
ATOM 5144 N N . GLN C 1 128 ? 52.800 5.996 87.096 1.00 35.36 128 GLN C N 1
ATOM 5145 C CA . GLN C 1 128 ? 53.836 6.638 86.313 1.00 35.88 128 GLN C CA 1
ATOM 5146 C C . GLN C 1 128 ? 53.245 7.232 85.036 1.00 35.66 128 GLN C C 1
ATOM 5147 O O . GLN C 1 128 ? 53.977 7.534 84.100 1.00 36.42 128 GLN C O 1
ATOM 5153 N N . ASN C 1 129 ? 51.921 7.378 84.994 1.00 35.93 129 ASN C N 1
ATOM 5154 C CA . ASN C 1 129 ? 51.192 7.859 83.808 1.00 36.29 129 ASN C CA 1
ATOM 5155 C C . ASN C 1 129 ? 51.417 7.081 82.521 1.00 36.59 129 ASN C C 1
ATOM 5156 O O . ASN C 1 129 ? 51.389 7.666 81.429 1.00 36.58 129 ASN C O 1
ATOM 5161 N N . ILE C 1 130 ? 51.631 5.770 82.644 1.00 36.14 130 ILE C N 1
ATOM 5162 C CA . ILE C 1 130 ? 51.883 4.940 81.489 1.00 36.08 130 ILE C CA 1
ATOM 5163 C C . ILE C 1 130 ? 50.579 4.249 81.151 1.00 36.06 130 ILE C C 1
ATOM 5164 O O . ILE C 1 130 ? 50.048 3.529 81.973 1.00 36.00 130 ILE C O 1
ATOM 5169 N N . ARG C 1 131 ? 50.062 4.492 79.953 1.00 36.66 131 ARG C N 1
ATOM 5170 C CA . ARG C 1 131 ? 48.910 3.745 79.446 1.00 37.00 131 ARG C CA 1
ATOM 5171 C C . ARG C 1 131 ? 49.262 3.050 78.134 1.00 35.82 131 ARG C C 1
ATOM 5172 O O . ARG C 1 131 ? 49.853 3.656 77.253 1.00 35.73 131 ARG C O 1
ATOM 5180 N N . ILE C 1 132 ? 48.876 1.786 78.011 1.00 35.23 132 ILE C N 1
ATOM 5181 C CA . ILE C 1 132 ? 49.175 0.975 76.828 1.00 34.96 132 ILE C CA 1
ATOM 5182 C C . ILE C 1 132 ? 47.904 0.620 76.060 1.00 33.89 132 ILE C C 1
ATOM 5183 O O . ILE C 1 132 ? 46.978 0.042 76.630 1.00 35.45 132 ILE C O 1
ATOM 5188 N N . GLU C 1 133 ? 47.887 0.931 74.771 1.00 32.98 133 GLU C N 1
ATOM 5189 C CA . GLU C 1 133 ? 46.781 0.610 73.875 1.00 32.25 133 GLU C CA 1
ATOM 5190 C C . GLU C 1 133 ? 46.820 -0.919 73.615 1.00 31.26 133 GLU C C 1
ATOM 5191 O O . GLU C 1 133 ? 47.580 -1.398 72.783 1.00 30.76 133 GLU C O 1
ATOM 5197 N N . ILE C 1 134 ? 46.037 -1.667 74.389 1.00 29.81 134 ILE C N 1
ATOM 5198 C CA . ILE C 1 134 ? 46.038 -3.130 74.377 1.00 29.71 134 ILE C CA 1
ATOM 5199 C C . ILE C 1 134 ? 45.887 -3.741 72.983 1.00 28.12 134 ILE C C 1
ATOM 5200 O O . ILE C 1 134 ? 46.638 -4.627 72.601 1.00 26.56 134 ILE C O 1
ATOM 5205 N N . ASP C 1 135 ? 44.919 -3.267 72.213 1.00 27.19 135 ASP C N 1
ATOM 5206 C CA . ASP C 1 135 ? 44.717 -3.843 70.881 1.00 27.04 135 ASP C CA 1
ATOM 5207 C C . ASP C 1 135 ? 45.759 -3.452 69.840 1.00 25.92 135 ASP C C 1
ATOM 5208 O O . ASP C 1 135 ? 46.025 -4.223 68.918 1.00 25.07 135 ASP C O 1
ATOM 5213 N N . ALA C 1 136 ? 46.341 -2.257 69.974 1.00 24.56 136 ALA C N 1
ATOM 5214 C CA . ALA C 1 136 ? 47.479 -1.866 69.151 1.00 24.26 136 ALA C CA 1
ATOM 5215 C C . ALA C 1 136 ? 48.670 -2.766 69.424 1.00 22.99 136 ALA C C 1
ATOM 5216 O O . ALA C 1 136 ? 49.378 -3.135 68.490 1.00 23.76 136 ALA C O 1
ATOM 5218 N N . LEU C 1 137 ? 48.918 -3.108 70.688 1.00 22.86 137 LEU C N 1
ATOM 5219 C CA . LEU C 1 137 ? 50.012 -4.023 70.996 1.00 22.89 137 LEU C CA 1
ATOM 5220 C C . LEU C 1 137 ? 49.729 -5.415 70.431 1.00 22.70 137 LEU C C 1
ATOM 5221 O O . LEU C 1 137 ? 50.550 -5.978 69.774 1.00 21.43 137 LEU C O 1
ATOM 5226 N N . SER C 1 138 ? 48.535 -5.939 70.669 1.00 22.97 138 SER C N 1
ATOM 5227 C CA . SER C 1 138 ? 48.156 -7.242 70.133 1.00 23.95 138 SER C CA 1
ATOM 5228 C C . SER C 1 138 ? 48.289 -7.280 68.600 1.00 24.33 138 SER C C 1
ATOM 5229 O O . SER C 1 138 ? 48.819 -8.251 68.053 1.00 24.56 138 SER C O 1
ATOM 5232 N N . ALA C 1 139 ? 47.849 -6.226 67.915 1.00 23.43 139 ALA C N 1
ATOM 5233 C CA . ALA C 1 139 ? 47.949 -6.155 66.446 1.00 24.16 139 ALA C CA 1
ATOM 5234 C C . ALA C 1 139 ? 49.401 -6.250 65.954 1.00 25.02 139 ALA C C 1
ATOM 5235 O O . ALA C 1 139 ? 49.710 -6.965 64.991 1.00 24.88 139 ALA C O 1
ATOM 5237 N N . ARG C 1 140 ? 50.310 -5.587 66.672 1.00 24.18 140 ARG C N 1
ATOM 5238 C CA A ARG C 1 140 ? 51.730 -5.546 66.318 0.20 23.95 140 ARG C CA 1
ATOM 5239 C CA B ARG C 1 140 ? 51.704 -5.571 66.294 0.80 24.86 140 ARG C CA 1
ATOM 5240 C C . ARG C 1 140 ? 52.425 -6.869 66.646 1.00 24.20 140 ARG C C 1
ATOM 5241 O O . ARG C 1 140 ? 53.308 -7.336 65.910 1.00 23.64 140 ARG C O 1
ATOM 5256 N N . LEU C 1 141 ? 52.010 -7.507 67.735 1.00 23.55 141 LEU C N 1
ATOM 5257 C CA . LEU C 1 141 ? 52.683 -8.751 68.189 1.00 23.63 141 LEU C CA 1
ATOM 5258 C C . LEU C 1 141 ? 52.111 -9.968 67.489 1.00 24.10 141 LEU C C 1
ATOM 5259 O O . LEU C 1 141 ? 52.806 -10.978 67.315 1.00 21.86 141 LEU C O 1
ATOM 5264 N N . GLY C 1 142 ? 50.842 -9.851 67.093 1.00 23.57 142 GLY C N 1
ATOM 5265 C CA . GLY C 1 142 ? 50.113 -10.978 66.490 1.00 24.98 142 GLY C CA 1
ATOM 5266 C C . GLY C 1 142 ? 49.758 -12.044 67.514 1.00 25.28 142 GLY C C 1
ATOM 5267 O O . GLY C 1 142 ? 49.564 -13.212 67.169 1.00 27.13 142 GLY C O 1
ATOM 5268 N N . CYS C 1 143 ? 49.607 -11.632 68.778 1.00 24.71 143 CYS C N 1
ATOM 5269 C CA . CYS C 1 143 ? 49.120 -12.524 69.813 1.00 25.06 143 CYS C CA 1
ATOM 5270 C C . CYS C 1 143 ? 48.193 -11.790 70.771 1.00 23.77 143 CYS C C 1
ATOM 5271 O O . CYS C 1 143 ? 48.249 -10.561 70.854 1.00 23.44 143 CYS C O 1
ATOM 5274 N N . PRO C 1 144 ? 47.394 -12.546 71.566 1.00 24.52 144 PRO C N 1
ATOM 5275 C CA . PRO C 1 144 ? 46.567 -11.888 72.573 1.00 23.74 144 PRO C CA 1
ATOM 5276 C C . PRO C 1 144 ? 47.362 -11.126 73.638 1.00 22.99 144 PRO C C 1
ATOM 5277 O O . PRO C 1 144 ? 48.429 -11.567 74.058 1.00 23.83 144 PRO C O 1
ATOM 5281 N N . VAL C 1 145 ? 46.800 -10.014 74.103 1.00 23.50 145 VAL C N 1
ATOM 5282 C CA . VAL C 1 145 ? 47.358 -9.229 75.210 1.00 22.15 145 VAL C CA 1
ATOM 5283 C C . VAL C 1 145 ? 46.241 -9.016 76.209 1.00 22.41 145 VAL C C 1
ATOM 5284 O O . VAL C 1 145 ? 45.178 -8.430 75.881 1.00 20.80 145 VAL C O 1
ATOM 5288 N N . ILE C 1 146 ? 46.434 -9.595 77.370 1.00 21.36 146 ILE C N 1
ATOM 5289 C CA . ILE C 1 146 ? 45.414 -9.626 78.392 1.00 21.93 146 ILE C CA 1
ATOM 5290 C C . ILE C 1 146 ? 45.869 -8.780 7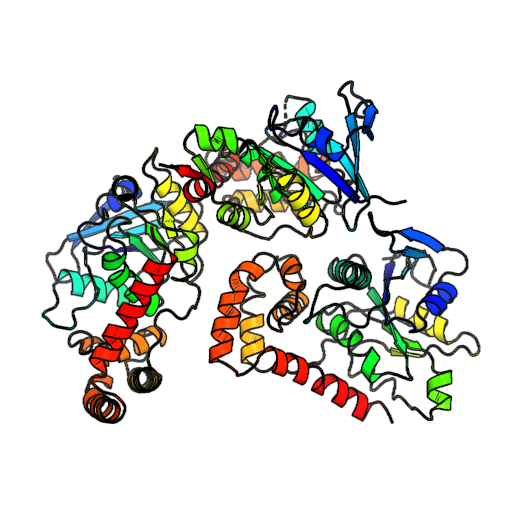9.572 1.00 22.33 146 ILE C C 1
ATOM 5291 O O . ILE C 1 146 ? 46.905 -9.131 80.209 1.00 23.85 146 ILE C O 1
ATOM 5296 N N . PRO C 1 147 ? 45.136 -7.703 79.884 1.00 21.98 147 PRO C N 1
ATOM 5297 C CA . PRO C 1 147 ? 45.518 -6.923 81.069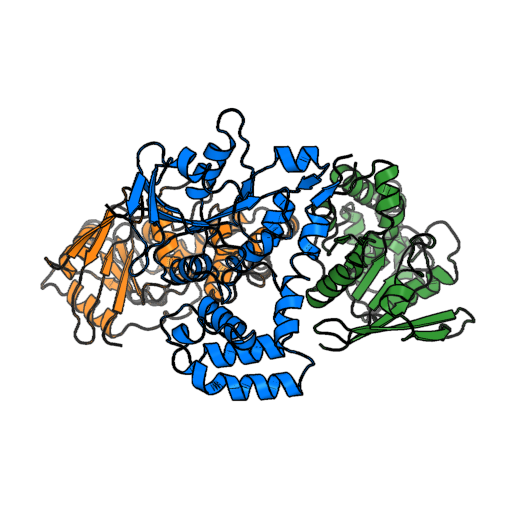 1.00 22.14 147 PRO C CA 1
ATOM 5298 C C . PRO C 1 147 ? 45.209 -7.680 82.387 1.00 21.78 147 PRO C C 1
ATOM 5299 O O . PRO C 1 147 ? 44.032 -8.077 82.672 1.00 21.83 147 PRO C O 1
ATOM 5303 N N . LEU C 1 148 ? 46.249 -7.904 83.180 1.00 22.59 148 LEU C N 1
ATOM 5304 C CA . LEU C 1 148 ? 46.094 -8.574 84.448 1.00 23.27 148 LEU C CA 1
ATOM 5305 C C . LEU C 1 148 ? 45.543 -7.686 85.514 1.00 23.55 148 LEU C C 1
ATOM 5306 O O . LEU C 1 148 ? 46.222 -7.283 86.461 1.00 24.29 148 LEU C O 1
ATOM 5311 N N . VAL C 1 149 ? 44.260 -7.343 85.388 1.00 22.70 149 VAL C N 1
ATOM 5312 C CA . VAL C 1 149 ? 43.593 -6.532 86.389 1.00 22.63 149 VAL C CA 1
ATOM 5313 C C . VAL C 1 149 ? 43.621 -7.222 87.745 1.00 22.80 149 VAL C C 1
ATOM 5314 O O . VAL C 1 149 ? 43.122 -8.339 87.908 1.00 22.01 149 VAL C O 1
ATOM 5318 N N . SER C 1 150 ? 44.189 -6.525 88.724 1.00 22.81 150 SER C N 1
ATOM 5319 C CA . SER C 1 150 ? 44.326 -7.047 90.087 1.00 22.74 150 SER C CA 1
ATOM 5320 C C . SER C 1 150 ? 43.014 -7.241 90.865 1.00 22.52 150 SER C C 1
ATOM 5321 O O . SER C 1 150 ? 42.892 -8.170 91.650 1.00 23.05 150 SER C O 1
ATOM 5324 N N . THR C 1 151 ? 42.046 -6.357 90.666 1.00 22.66 151 THR C N 1
ATOM 5325 C CA . THR C 1 151 ? 40.861 -6.318 91.496 1.00 22.99 151 THR C CA 1
ATOM 5326 C C . THR C 1 151 ? 40.071 -7.617 91.374 1.00 22.96 151 THR C C 1
ATOM 5327 O O . THR C 1 151 ? 39.731 -8.038 90.278 1.00 22.76 151 THR C O 1
ATOM 5331 N N . ARG C 1 152 ? 39.820 -8.265 92.502 1.00 24.03 152 ARG C N 1
ATOM 5332 C CA . ARG C 1 152 ? 39.019 -9.498 92.558 1.00 25.82 152 ARG C CA 1
ATOM 5333 C C . ARG C 1 152 ? 39.497 -10.626 91.646 1.00 25.78 152 ARG C C 1
ATOM 5334 O O . ARG C 1 152 ? 38.713 -11.508 91.251 1.00 26.00 152 ARG C O 1
ATOM 5342 N N . GLY C 1 153 ? 40.781 -10.609 91.293 1.00 25.27 153 GLY C N 1
ATOM 5343 C CA . GLY C 1 153 ? 41.357 -11.625 90.420 1.00 25.20 153 GLY C CA 1
ATOM 5344 C C . GLY C 1 153 ? 40.772 -11.612 89.030 1.00 25.13 153 GLY C C 1
ATOM 5345 O O . GLY C 1 153 ? 40.767 -12.628 88.353 1.00 26.34 153 GLY C O 1
ATOM 5346 N N . ARG C 1 154 ? 40.284 -10.448 88.580 1.00 24.07 154 ARG C N 1
ATOM 5347 C CA . ARG C 1 154 ? 39.633 -10.352 87.264 1.00 23.46 154 ARG C CA 1
ATOM 5348 C C . ARG C 1 154 ? 40.559 -10.676 86.099 1.00 22.72 154 ARG C C 1
ATOM 5349 O O . ARG C 1 154 ? 40.131 -11.273 85.118 1.00 23.32 154 ARG C O 1
ATOM 5357 N N . GLY C 1 155 ? 41.815 -10.246 86.175 1.00 21.08 155 GLY C N 1
ATOM 5358 C CA . GLY C 1 155 ? 42.749 -10.536 85.100 1.00 22.25 155 GLY C CA 1
ATOM 5359 C C . GLY C 1 155 ? 42.997 -12.028 84.932 1.00 22.69 155 GLY C C 1
ATOM 5360 O O . GLY C 1 155 ? 43.155 -12.504 83.793 1.00 23.13 155 GLY C O 1
ATOM 5361 N N . ILE C 1 156 ? 43.068 -12.757 86.035 1.00 23.79 156 ILE C N 1
ATOM 5362 C CA . ILE C 1 156 ? 43.265 -14.190 85.965 1.00 25.07 156 ILE C CA 1
ATOM 5363 C C . ILE C 1 156 ? 42.098 -14.851 85.225 1.00 25.14 156 ILE C C 1
ATOM 5364 O O . ILE C 1 156 ? 42.310 -15.715 84.398 1.00 24.82 156 ILE C O 1
ATOM 5369 N N . GLU C 1 157 ? 40.877 -14.458 85.549 1.00 23.19 157 GLU C N 1
ATOM 5370 C CA . GLU C 1 157 ? 39.720 -14.956 84.844 1.00 24.26 157 GLU C CA 1
ATOM 5371 C C . GLU C 1 157 ? 39.771 -14.661 83.341 1.00 23.39 157 GLU C C 1
ATOM 5372 O O . GLU C 1 157 ? 39.467 -15.544 82.532 1.00 24.42 157 GLU C O 1
ATOM 5378 N N . ALA C 1 158 ? 40.230 -13.465 82.950 1.00 22.25 158 ALA C N 1
ATOM 5379 C CA . ALA C 1 158 ? 40.326 -13.084 81.545 1.00 22.13 158 ALA C CA 1
ATOM 5380 C C . ALA C 1 158 ? 41.452 -13.846 80.888 1.00 21.92 158 ALA C C 1
ATOM 5381 O O . ALA C 1 158 ? 41.356 -14.203 79.704 1.00 22.59 158 ALA C O 1
ATOM 5383 N N . LEU C 1 159 ? 42.501 -14.136 81.659 1.00 20.66 159 LEU C N 1
ATOM 5384 C CA . LEU C 1 159 ? 43.601 -14.950 81.143 1.00 21.97 159 LEU C CA 1
ATOM 5385 C C . LEU C 1 159 ? 43.133 -16.389 80.812 1.00 20.80 159 LEU C C 1
ATOM 5386 O O . LEU C 1 159 ? 43.504 -16.947 79.804 1.00 20.28 159 LEU C O 1
ATOM 5391 N N . LYS C 1 160 ? 42.290 -16.961 81.662 1.00 22.42 160 LYS C N 1
ATOM 5392 C CA . LYS C 1 160 ? 41.718 -18.312 81.463 1.00 23.09 160 LYS C CA 1
ATOM 5393 C C . LYS C 1 160 ? 40.810 -18.339 80.287 1.00 23.44 160 LYS C C 1
ATOM 5394 O O . LYS C 1 160 ? 40.835 -19.258 79.456 1.00 23.67 160 LYS C O 1
ATOM 5400 N N . LEU C 1 161 ? 40.019 -17.279 80.125 1.00 23.76 161 LEU C N 1
ATOM 5401 C CA . LEU C 1 161 ? 39.253 -17.108 78.920 1.00 23.15 161 LEU C CA 1
ATOM 5402 C C . LEU C 1 161 ? 40.106 -17.082 77.646 1.00 22.70 161 LEU C C 1
ATOM 5403 O O . LEU C 1 161 ? 39.734 -17.685 76.642 1.00 22.84 161 LEU C O 1
ATOM 5408 N N . ALA C 1 162 ? 41.223 -16.363 77.679 1.00 21.43 162 ALA C N 1
ATOM 5409 C CA . ALA C 1 162 ? 42.162 -16.266 76.551 1.00 21.91 162 ALA C CA 1
ATOM 5410 C C . ALA C 1 162 ? 42.767 -17.644 76.192 1.00 20.51 162 ALA C C 1
ATOM 5411 O O . ALA C 1 162 ? 42.905 -17.990 75.019 1.00 23.17 162 ALA C O 1
ATOM 5413 N N . ILE C 1 163 ? 43.016 -18.442 77.196 1.00 22.76 163 ILE C N 1
ATOM 5414 C CA . ILE C 1 163 ? 43.544 -19.801 76.974 1.00 22.73 163 ILE C CA 1
ATOM 5415 C C . ILE C 1 163 ? 42.520 -20.638 76.211 1.00 22.83 163 ILE C C 1
ATOM 5416 O O . ILE C 1 163 ? 42.863 -21.287 75.224 1.00 22.03 163 ILE C O 1
ATOM 5421 N N . ASP C 1 164 ? 41.262 -20.589 76.660 1.00 22.87 164 ASP C N 1
ATOM 5422 C CA . ASP C 1 164 ? 40.166 -21.257 76.012 1.00 25.26 164 ASP C CA 1
ATOM 5423 C C . ASP C 1 164 ? 39.949 -20.826 74.562 1.00 25.90 164 ASP C C 1
ATOM 5424 O O . ASP C 1 164 ? 39.468 -21.609 73.741 1.00 27.52 164 ASP C O 1
ATOM 5429 N N . ARG C 1 165 ? 40.242 -19.573 74.247 1.00 26.28 165 ARG C N 1
ATOM 5430 C CA . ARG C 1 165 ? 40.087 -19.051 72.902 1.00 28.83 165 ARG C CA 1
ATOM 5431 C C . ARG C 1 165 ? 41.326 -19.169 72.018 1.00 29.92 165 ARG C C 1
ATOM 5432 O O . ARG C 1 165 ? 41.255 -18.855 70.811 1.00 30.28 165 ARG C O 1
ATOM 5440 N N A TYR C 1 166 ? 42.424 -19.634 72.575 0.50 30.00 166 TYR C N 1
ATOM 5441 N N B TYR C 1 166 ? 42.423 -19.684 72.579 0.50 29.79 166 TYR C N 1
ATOM 5442 C CA A TYR C 1 166 ? 43.685 -19.474 71.890 0.50 30.86 166 TYR C CA 1
ATOM 5443 C CA B TYR C 1 166 ? 43.778 -19.606 71.967 0.50 30.52 166 TYR C CA 1
ATOM 5444 C C A TYR C 1 166 ? 43.760 -20.256 70.575 0.50 31.81 166 TYR C C 1
ATOM 5445 C C B TYR C 1 166 ? 43.865 -20.337 70.616 0.50 31.58 166 TYR C C 1
ATOM 5446 O O A TYR C 1 166 ? 43.173 -21.318 70.436 0.50 31.13 166 TYR C O 1
ATOM 5447 O O B TYR C 1 166 ? 43.369 -21.443 70.484 0.50 30.65 166 TYR C O 1
ATOM 5464 N N . LYS C 1 167 ? 44.545 -19.711 69.646 1.00 32.93 167 LYS C N 1
ATOM 5465 C CA . LYS C 1 167 ? 44.582 -20.171 68.260 1.00 33.70 167 LYS C CA 1
ATOM 5466 C C . LYS C 1 167 ? 45.936 -20.749 67.872 1.00 34.79 167 LYS C C 1
ATOM 5467 O O . LYS C 1 167 ? 46.171 -21.946 68.132 1.00 36.24 167 LYS C O 1
ATOM 5473 N N . ALA C 1 168 ? 46.672 -19.951 67.070 1.00 31.99 168 ALA C N 1
ATOM 5474 C CA . ALA C 1 168 ? 48.079 -19.944 66.766 1.00 30.92 168 ALA C CA 1
ATOM 5475 C C . ALA C 1 168 ? 48.262 -18.409 66.639 1.00 28.52 168 ALA C C 1
ATOM 5476 O O . ALA C 1 168 ? 47.296 -17.702 66.378 1.00 27.04 168 ALA C O 1
ATOM 5478 N N . ASN C 1 169 ? 49.456 -17.918 66.804 1.00 28.09 169 ASN C N 1
ATOM 5479 C CA . ASN C 1 169 ? 49.740 -16.457 66.666 1.00 27.60 169 ASN C CA 1
ATOM 5480 C C . ASN C 1 169 ? 49.455 -16.017 65.207 1.00 26.71 169 ASN C C 1
ATOM 5481 O O . ASN C 1 169 ? 49.563 -16.834 64.277 1.00 25.39 169 ASN C O 1
ATOM 5486 N N . GLU C 1 170 ? 49.114 -14.745 65.016 1.00 25.18 170 GLU C N 1
ATOM 5487 C CA . GLU C 1 170 ? 48.935 -14.205 63.683 1.00 27.40 170 GLU C CA 1
ATOM 5488 C C . GLU C 1 170 ? 50.319 -14.065 63.052 1.00 26.02 170 GLU C C 1
ATOM 5489 O O . GLU C 1 170 ? 51.268 -13.647 63.710 1.00 25.69 170 GLU C O 1
ATOM 5495 N N . ASN C 1 171 ? 50.425 -14.484 61.793 1.00 26.53 171 ASN C N 1
ATOM 5496 C CA A ASN C 1 171 ? 51.710 -14.448 61.112 0.50 27.17 171 ASN C CA 1
ATOM 5497 C CA B ASN C 1 171 ? 51.693 -14.471 61.073 0.50 26.94 171 ASN C CA 1
ATOM 5498 C C . ASN C 1 171 ? 51.935 -13.068 60.538 1.00 27.35 171 ASN C C 1
ATOM 5499 O O . ASN C 1 171 ? 51.659 -12.789 59.364 1.00 27.85 171 ASN C O 1
ATOM 5508 N N . VAL C 1 172 ? 52.410 -12.190 61.406 1.00 26.44 172 VAL C N 1
ATOM 5509 C CA . VAL C 1 172 ? 52.704 -10.815 61.087 1.00 27.32 172 VAL C CA 1
ATOM 5510 C C . VAL C 1 172 ? 54.230 -10.627 61.020 1.00 27.47 172 VAL C C 1
ATOM 5511 O O . VAL C 1 172 ? 54.966 -11.250 61.756 1.00 28.29 172 VAL C O 1
ATOM 5515 N N . GLU C 1 173 ? 54.715 -9.743 60.147 1.00 27.82 173 GLU C N 1
ATOM 5516 C CA . GLU C 1 173 ? 56.128 -9.392 60.150 1.00 27.92 173 GLU C CA 1
ATOM 5517 C C . GLU C 1 173 ? 56.433 -8.627 61.428 1.00 26.73 173 GLU C C 1
ATOM 5518 O O . GLU C 1 173 ? 55.816 -7.623 61.728 1.00 27.31 173 GLU C O 1
ATOM 5524 N N . LEU C 1 174 ? 57.370 -9.111 62.195 1.00 26.93 174 LEU C N 1
ATOM 5525 C CA . LEU C 1 174 ? 57.713 -8.400 63.431 1.00 26.53 174 LEU C CA 1
ATOM 5526 C C . LEU C 1 174 ? 58.866 -7.418 63.123 1.00 25.89 174 LEU C C 1
ATOM 5527 O O . LEU C 1 174 ? 58.694 -6.190 63.091 1.00 26.05 174 LEU C O 1
ATOM 5532 N N . VAL C 1 175 ? 60.031 -7.975 62.851 1.00 24.49 175 VAL C N 1
ATOM 5533 C CA . VAL C 1 175 ? 61.225 -7.191 62.592 1.00 22.76 175 VAL C CA 1
ATOM 5534 C C . VAL C 1 175 ? 61.419 -7.105 61.066 1.00 22.64 175 VAL C C 1
ATOM 5535 O O . VAL C 1 175 ? 61.209 -8.076 60.349 1.00 23.29 175 VAL C O 1
ATOM 5539 N N . HIS C 1 176 ? 61.805 -5.932 60.592 1.00 21.90 176 HIS C N 1
ATOM 5540 C CA . HIS C 1 176 ? 62.109 -5.716 59.186 1.00 21.19 176 HIS C CA 1
ATOM 5541 C C . HIS C 1 176 ? 63.596 -5.715 58.975 1.00 21.55 176 HIS C C 1
ATOM 5542 O O . HIS C 1 176 ? 64.245 -4.670 59.029 1.00 22.52 176 HIS C O 1
ATOM 5549 N N . TYR C 1 177 ? 64.164 -6.889 58.703 1.00 21.45 177 TYR C N 1
ATOM 5550 C CA . TYR C 1 177 ? 65.623 -7.011 58.367 1.00 20.43 177 TYR C CA 1
ATOM 5551 C C . TYR C 1 177 ? 65.899 -6.696 56.887 1.00 19.96 177 TYR C C 1
ATOM 5552 O O . TYR C 1 177 ? 65.054 -6.952 56.021 1.00 20.45 177 TYR C O 1
ATOM 5561 N N . ALA C 1 178 ? 67.077 -6.119 56.608 1.00 19.44 178 ALA C N 1
ATOM 5562 C CA . ALA C 1 178 ? 67.571 -5.957 55.247 1.00 20.78 178 ALA C CA 1
ATOM 5563 C C . ALA C 1 178 ? 67.545 -7.328 54.535 1.00 21.63 178 ALA C C 1
ATOM 5564 O O . ALA C 1 178 ? 67.812 -8.367 55.136 1.00 22.39 178 ALA C O 1
ATOM 5566 N N . GLN C 1 179 ? 67.169 -7.338 53.264 1.00 23.04 179 GLN C N 1
ATOM 5567 C CA . GLN C 1 179 ? 67.005 -8.593 52.536 1.00 22.77 179 GLN C CA 1
ATOM 5568 C C . GLN C 1 179 ? 68.248 -9.498 52.498 1.00 22.36 179 GLN C C 1
ATOM 5569 O O . GLN C 1 179 ? 68.091 -10.709 52.620 1.00 24.11 179 GLN C O 1
ATOM 5575 N N . PRO C 1 180 ? 69.470 -8.937 52.359 1.00 22.18 180 PRO C N 1
ATOM 5576 C CA . PRO C 1 180 ? 70.619 -9.867 52.442 1.00 21.72 180 PRO C CA 1
ATOM 5577 C C . PRO C 1 180 ? 70.737 -10.668 53.748 1.00 21.38 180 PRO C C 1
ATOM 5578 O O . PRO C 1 180 ? 71.220 -11.794 53.719 1.00 21.31 180 PRO C O 1
ATOM 5582 N N . LEU C 1 181 ? 70.330 -10.086 54.874 1.00 20.62 181 LEU C N 1
ATOM 5583 C CA . LEU C 1 181 ? 70.299 -10.771 56.145 1.00 21.81 181 LEU C CA 1
ATOM 5584 C C . LEU C 1 181 ? 69.335 -11.934 56.119 1.00 21.47 181 LEU C C 1
ATOM 5585 O O . LEU C 1 181 ? 69.648 -12.999 56.600 1.00 22.07 181 LEU C O 1
ATOM 5590 N N . LEU C 1 182 ? 68.126 -11.719 55.596 1.00 21.50 182 LEU C N 1
ATOM 5591 C CA . LEU C 1 182 ? 67.148 -12.783 55.466 1.00 22.11 182 LEU C CA 1
ATOM 5592 C C . LEU C 1 182 ? 67.669 -13.910 54.562 1.00 21.43 182 LEU C C 1
ATOM 5593 O O . LEU C 1 182 ? 67.515 -15.100 54.857 1.00 22.49 182 LEU C O 1
ATOM 5598 N N . ASN C 1 183 ? 68.294 -13.510 53.472 1.00 20.94 183 ASN C N 1
ATOM 5599 C CA . ASN C 1 183 ? 68.798 -14.487 52.512 1.00 21.91 183 ASN C CA 1
ATOM 5600 C C . ASN C 1 183 ? 69.820 -15.385 53.200 1.00 22.12 183 ASN C C 1
ATOM 5601 O O . ASN C 1 183 ? 69.736 -16.607 53.115 1.00 20.96 183 ASN C O 1
ATOM 5606 N N . GLU C 1 184 ? 70.773 -14.763 53.901 1.00 21.87 184 GLU C N 1
ATOM 5607 C CA . GLU C 1 184 ? 71.848 -15.506 54.574 1.00 21.78 184 GLU C CA 1
ATOM 5608 C C . GLU C 1 184 ? 71.341 -16.369 55.735 1.00 21.91 184 GLU C C 1
ATOM 5609 O O . GLU C 1 184 ? 71.797 -17.524 55.913 1.00 21.76 184 GLU C O 1
ATOM 5615 N N . ALA C 1 185 ? 70.412 -15.846 56.527 1.00 21.67 185 ALA C N 1
ATOM 5616 C CA . ALA C 1 185 ? 69.784 -16.619 57.606 1.00 23.00 185 ALA C CA 1
ATOM 5617 C C . ALA C 1 185 ? 69.100 -17.885 57.065 1.00 22.71 185 ALA C C 1
ATOM 5618 O O . ALA C 1 185 ? 69.249 -18.949 57.635 1.00 22.74 185 ALA C O 1
ATOM 5620 N N . ASP C 1 186 ? 68.392 -17.746 55.946 1.00 23.38 186 ASP C N 1
ATOM 5621 C CA . ASP C 1 186 ? 67.656 -18.849 55.328 1.00 23.43 186 ASP C CA 1
ATOM 5622 C C . ASP C 1 186 ? 68.611 -19.880 54.739 1.00 23.19 186 ASP C C 1
ATOM 5623 O O . ASP C 1 186 ? 68.451 -21.085 54.965 1.00 24.24 186 ASP C O 1
ATOM 5628 N N . SER C 1 187 ? 69.647 -19.400 54.064 1.00 23.07 187 SER C N 1
ATOM 5629 C CA . SER C 1 187 ? 70.733 -20.246 53.616 1.00 22.83 187 SER C CA 1
ATOM 5630 C C . SER C 1 187 ? 71.340 -21.069 54.737 1.00 22.86 187 SER C C 1
ATOM 5631 O O . SER C 1 187 ? 71.531 -22.284 54.550 1.00 21.71 187 SER C O 1
ATOM 5634 N N . LEU C 1 188 ? 71.566 -20.462 55.901 1.00 21.54 188 LEU C N 1
ATOM 5635 C CA . LEU C 1 188 ? 72.027 -21.209 57.058 1.00 22.17 188 LEU C CA 1
ATOM 5636 C C . LEU C 1 188 ? 70.924 -22.168 57.525 1.00 22.86 188 LEU C C 1
ATOM 5637 O O . LEU C 1 188 ? 71.192 -23.352 57.765 1.00 24.43 188 LEU C O 1
ATOM 5642 N N . ALA C 1 189 ? 69.686 -21.670 57.645 1.00 23.24 189 ALA C N 1
ATOM 5643 C CA . ALA C 1 189 ? 68.575 -22.492 58.162 1.00 24.49 189 ALA C CA 1
ATOM 5644 C C . ALA C 1 189 ? 68.472 -23.813 57.389 1.00 25.59 189 ALA C C 1
ATOM 5645 O O . ALA C 1 189 ? 68.189 -24.849 57.998 1.00 25.92 189 ALA C O 1
ATOM 5647 N N . LYS C 1 190 ? 68.747 -23.766 56.079 1.00 26.58 190 LYS C N 1
ATOM 5648 C CA . LYS C 1 190 ? 68.654 -24.931 55.202 1.00 28.29 190 LYS C CA 1
ATOM 5649 C C . LYS C 1 190 ? 69.575 -26.082 55.546 1.00 28.90 190 LYS C C 1
ATOM 5650 O O . LYS C 1 190 ? 69.345 -27.194 55.062 1.00 30.00 190 LYS C O 1
ATOM 5656 N N . VAL C 1 191 ? 70.618 -25.854 56.337 1.00 29.04 191 VAL C N 1
ATOM 5657 C CA . VAL C 1 191 ? 71.549 -26.934 56.687 1.00 29.50 191 VAL C CA 1
ATOM 5658 C C . VAL C 1 191 ? 71.544 -27.281 58.168 1.00 29.53 191 VAL C C 1
ATOM 5659 O O . VAL C 1 191 ? 72.381 -28.053 58.621 1.00 30.25 191 VAL C O 1
ATOM 5663 N N . MET C 1 192 ? 70.591 -26.728 58.912 1.00 29.68 192 MET C N 1
ATOM 5664 C CA . MET C 1 192 ? 70.456 -27.000 60.343 1.00 29.75 192 MET C CA 1
ATOM 5665 C C . MET C 1 192 ? 69.675 -28.277 60.582 1.00 30.81 192 MET C C 1
ATOM 5666 O O . MET C 1 192 ? 68.950 -28.708 59.688 1.00 30.73 192 MET C O 1
ATOM 5671 N N . PRO C 1 193 ? 69.804 -28.846 61.800 1.00 32.34 193 PRO C N 1
ATOM 5672 C CA . PRO C 1 193 ? 69.108 -30.100 62.130 1.00 33.24 193 PRO C CA 1
ATOM 5673 C C . PRO C 1 193 ? 67.638 -30.005 61.746 1.00 33.88 193 PRO C C 1
ATOM 5674 O O . PRO C 1 193 ? 66.928 -29.122 62.186 1.00 33.35 193 PRO C O 1
ATOM 5678 N N . SER C 1 194 ? 67.216 -30.917 60.886 1.00 34.90 194 SER C N 1
ATOM 5679 C CA . SER C 1 194 ? 65.922 -30.839 60.228 1.00 35.24 194 SER C CA 1
ATOM 5680 C C . SER C 1 194 ? 64.730 -31.043 61.182 1.00 35.44 194 SER C C 1
ATOM 5681 O O . SER C 1 194 ? 63.610 -30.668 60.839 1.00 35.97 194 SER C O 1
ATOM 5684 N N . ASP C 1 195 ? 64.986 -31.568 62.387 1.00 35.66 195 ASP C N 1
ATOM 5685 C CA . ASP C 1 195 ? 63.970 -31.704 63.427 1.00 35.16 195 ASP C CA 1
ATOM 5686 C C . ASP C 1 195 ? 63.621 -30.385 64.160 1.00 34.74 195 ASP C C 1
ATOM 5687 O O . ASP C 1 195 ? 62.889 -30.378 65.166 1.00 35.12 195 ASP C O 1
ATOM 5692 N N . ILE C 1 196 ? 64.135 -29.274 63.636 1.00 32.90 196 ILE C N 1
ATOM 5693 C CA . ILE C 1 196 ? 63.765 -27.916 64.087 1.00 32.20 196 ILE C CA 1
ATOM 5694 C C . ILE C 1 196 ? 62.821 -27.250 63.050 1.00 31.12 196 ILE C C 1
ATOM 5695 O O . ILE C 1 196 ? 63.150 -27.222 61.859 1.00 31.59 196 ILE C O 1
ATOM 5700 N N . PRO C 1 197 ? 61.659 -26.718 63.481 1.00 30.13 197 PRO C N 1
ATOM 5701 C CA . PRO C 1 197 ? 60.772 -26.009 62.549 1.00 30.37 197 PRO C CA 1
ATOM 5702 C C . PRO C 1 197 ? 61.462 -24.856 61.783 1.00 30.41 197 PRO C C 1
ATOM 5703 O O . PRO C 1 197 ? 62.318 -24.167 62.350 1.00 28.72 197 PRO C O 1
ATOM 5707 N N . LEU C 1 198 ? 61.089 -24.663 60.519 1.00 30.08 198 LEU C N 1
ATOM 5708 C CA . LEU C 1 198 ? 61.720 -23.663 59.644 1.00 30.37 198 LEU C CA 1
ATOM 5709 C C . LEU C 1 198 ? 61.868 -22.272 60.297 1.00 30.24 198 LEU C C 1
ATOM 5710 O O . LEU C 1 198 ? 62.914 -21.625 60.190 1.00 29.17 198 LEU C O 1
ATOM 5715 N N . LYS C 1 199 ? 60.811 -21.822 60.952 1.00 29.74 199 LYS C N 1
ATOM 5716 C CA . LYS C 1 199 ? 60.786 -20.519 61.569 1.00 29.74 199 LYS C CA 1
ATOM 5717 C C . LYS C 1 199 ? 61.859 -20.412 62.639 1.00 27.84 199 LYS C C 1
ATOM 5718 O O . LYS C 1 199 ? 62.554 -19.388 62.758 1.00 27.08 199 LYS C O 1
ATOM 5724 N N . GLN C 1 200 ? 62.024 -21.480 63.409 1.00 26.30 200 GLN C N 1
ATOM 5725 C CA . GLN C 1 200 ? 63.036 -21.476 64.448 1.00 26.20 200 GLN C CA 1
ATOM 5726 C C . GLN C 1 200 ? 64.447 -21.588 63.864 1.00 24.76 200 GLN C C 1
ATOM 5727 O O . GLN C 1 200 ? 65.384 -21.046 64.435 1.00 23.66 200 GLN C O 1
ATOM 5733 N N . ARG C 1 201 ? 64.597 -22.303 62.747 1.00 24.65 201 ARG C N 1
ATOM 5734 C CA . ARG C 1 201 ? 65.907 -22.411 62.096 1.00 24.21 201 ARG C CA 1
ATOM 5735 C C . ARG C 1 201 ? 66.337 -21.061 61.518 1.00 23.17 201 ARG C C 1
ATOM 5736 O O . ARG C 1 201 ? 67.498 -20.678 61.618 1.00 22.26 201 ARG C O 1
ATOM 5744 N N . ARG C 1 202 ? 65.391 -20.321 60.962 1.00 22.89 202 ARG C N 1
ATOM 5745 C CA . ARG C 1 202 ? 65.684 -18.972 60.464 1.00 23.26 202 ARG C CA 1
ATOM 5746 C C . ARG C 1 202 ? 66.006 -17.986 61.614 1.00 21.75 202 ARG C C 1
ATOM 5747 O O . ARG C 1 202 ? 66.863 -17.108 61.449 1.00 22.20 202 ARG C O 1
ATOM 5755 N N . TRP C 1 203 ? 65.346 -18.149 62.759 1.00 22.04 203 TRP C N 1
ATOM 5756 C CA . TRP C 1 203 ? 65.687 -17.360 63.981 1.00 21.54 203 TRP C CA 1
ATOM 5757 C C . TRP C 1 203 ? 67.109 -17.694 64.446 1.00 21.41 203 TRP C C 1
ATOM 5758 O O . TRP C 1 203 ? 67.928 -16.794 64.717 1.00 19.46 203 TRP C O 1
ATOM 5769 N N . LEU C 1 204 ? 67.415 -18.988 64.544 1.00 21.30 204 LEU C N 1
ATOM 5770 C CA . LEU C 1 204 ? 68.809 -19.420 64.819 1.00 20.89 204 LEU C CA 1
ATOM 5771 C C . LEU C 1 204 ? 69.827 -18.809 63.840 1.00 20.74 204 LEU C C 1
ATOM 5772 O O . LEU C 1 204 ? 70.903 -18.368 64.270 1.00 20.66 204 LEU C O 1
ATOM 5777 N N . GLY C 1 205 ? 69.524 -18.827 62.536 1.00 19.27 205 GLY C N 1
ATOM 5778 C CA . GLY C 1 205 ? 70.360 -18.191 61.536 1.00 20.15 205 GLY C CA 1
ATOM 5779 C C . GLY C 1 205 ? 70.654 -16.740 61.829 1.00 20.04 205 GLY C C 1
ATOM 5780 O O . GLY C 1 205 ? 71.831 -16.306 61.834 1.00 20.93 205 GLY C O 1
ATOM 5781 N N . LEU C 1 206 ? 69.615 -15.972 62.096 1.00 20.78 206 LEU C N 1
ATOM 5782 C CA . LEU C 1 206 ? 69.830 -14.548 62.523 1.00 20.60 206 LEU C CA 1
ATOM 5783 C C . LEU C 1 206 ? 70.634 -14.404 63.824 1.00 20.61 206 LEU C C 1
ATOM 5784 O O . LEU C 1 206 ? 71.490 -13.524 63.936 1.00 20.49 206 LEU C O 1
ATOM 5789 N N . GLN C 1 207 ? 70.334 -15.223 64.823 1.00 19.78 207 GLN C N 1
ATOM 5790 C CA . GLN C 1 207 ? 71.138 -15.227 66.065 1.00 21.18 207 GLN C CA 1
ATOM 5791 C C . GLN C 1 207 ? 72.623 -15.452 65.794 1.00 20.97 207 GLN C C 1
ATOM 5792 O O . GLN C 1 207 ? 73.471 -14.728 66.350 1.00 21.22 207 GLN C O 1
ATOM 5798 N N . MET C 1 208 ? 72.948 -16.408 64.909 1.00 20.26 208 MET C N 1
ATOM 5799 C CA . MET C 1 208 ? 74.327 -16.719 64.601 1.00 22.40 208 MET C CA 1
ATOM 5800 C C . MET C 1 208 ? 74.985 -15.521 63.921 1.00 21.61 208 MET C C 1
ATOM 5801 O O . MET C 1 208 ? 76.105 -15.181 64.217 1.00 21.71 208 MET C O 1
ATOM 5806 N N . LEU C 1 209 ? 74.273 -14.933 62.976 1.00 21.06 209 LEU C N 1
ATOM 5807 C CA . LEU C 1 209 ? 74.770 -13.757 62.262 1.00 21.50 209 LEU C CA 1
ATOM 5808 C C . LEU C 1 209 ? 74.970 -12.564 63.212 1.00 20.81 209 LEU C C 1
ATOM 5809 O O . LEU C 1 209 ? 75.870 -11.731 62.991 1.00 21.80 209 LEU C O 1
ATOM 5814 N N . GLU C 1 210 ? 74.119 -12.453 64.225 1.00 22.10 210 GLU C N 1
ATOM 5815 C CA . GLU C 1 210 ? 74.204 -11.393 65.213 1.00 23.09 210 GLU C CA 1
ATOM 5816 C C . GLU C 1 210 ? 75.344 -11.608 66.210 1.00 23.81 210 GLU C C 1
ATOM 5817 O O . GLU C 1 210 ? 75.708 -10.692 66.917 1.00 25.49 210 GLU C O 1
ATOM 5823 N N . GLY C 1 211 ? 75.913 -12.803 66.236 1.00 22.74 211 GLY C N 1
ATOM 5824 C CA . GLY C 1 211 ? 77.066 -13.097 67.102 1.00 23.37 211 GLY C CA 1
ATOM 5825 C C . GLY C 1 211 ? 76.704 -13.876 68.342 1.00 22.94 211 GLY C C 1
ATOM 5826 O O . GLY C 1 211 ? 77.525 -13.987 69.252 1.00 24.75 211 GLY C O 1
ATOM 5827 N N . ASP C 1 212 ? 75.522 -14.478 68.344 1.00 22.62 212 ASP C N 1
ATOM 5828 C CA . ASP C 1 212 ? 75.115 -15.406 69.399 1.00 23.63 212 ASP C CA 1
ATOM 5829 C C . ASP C 1 212 ? 75.978 -16.673 69.340 1.00 23.70 212 ASP C C 1
ATOM 5830 O O . ASP C 1 212 ? 75.868 -17.462 68.420 1.00 24.58 212 ASP C O 1
ATOM 5835 N N . ILE C 1 213 ? 76.856 -16.856 70.313 1.00 24.41 213 ILE C N 1
ATOM 5836 C CA . ILE C 1 213 ? 77.743 -18.012 70.316 1.00 25.40 213 ILE C CA 1
ATOM 5837 C C . ILE C 1 213 ? 77.016 -19.259 70.841 1.00 25.81 213 ILE C C 1
ATOM 5838 O O . ILE C 1 213 ? 77.240 -20.383 70.380 1.00 25.62 213 ILE C O 1
ATOM 5843 N N . TYR C 1 214 ? 76.203 -19.050 71.852 1.00 27.55 214 TYR C N 1
ATOM 5844 C CA . TYR C 1 214 ? 75.491 -20.151 72.495 1.00 29.45 214 TYR C CA 1
ATOM 5845 C C . TYR C 1 214 ? 74.457 -20.827 71.555 1.00 29.95 214 TYR C C 1
ATOM 5846 O O . TYR C 1 214 ? 74.307 -22.069 71.596 1.00 30.86 214 TYR C O 1
ATOM 5855 N N . SER C 1 215 ? 73.846 -20.060 70.648 1.00 29.68 215 SER C N 1
ATOM 5856 C CA A SER C 1 215 ? 72.883 -20.647 69.708 0.50 29.77 215 SER C CA 1
ATOM 5857 C CA B SER C 1 215 ? 72.893 -20.580 69.643 0.50 29.68 215 SER C CA 1
ATOM 5858 C C . SER C 1 215 ? 73.538 -21.479 68.594 1.00 29.76 215 SER C C 1
ATOM 5859 O O . SER C 1 215 ? 72.859 -22.241 67.886 1.00 30.19 215 SER C O 1
ATOM 5864 N N . ARG C 1 216 ? 74.847 -21.380 68.475 1.00 28.68 216 ARG C N 1
ATOM 5865 C CA . ARG C 1 216 ? 75.575 -22.229 67.556 1.00 29.44 216 ARG C CA 1
ATOM 5866 C C . ARG C 1 216 ? 75.420 -23.682 68.025 1.00 29.34 216 ARG C C 1
ATOM 5867 O O . ARG C 1 216 ? 75.473 -24.613 67.225 1.00 30.28 216 ARG C O 1
ATOM 5875 N N . ALA C 1 217 ? 75.193 -23.857 69.322 1.00 30.56 217 ALA C N 1
ATOM 5876 C CA . ALA C 1 217 ? 75.012 -25.199 69.915 1.00 30.52 217 ALA C CA 1
ATOM 5877 C C . ALA C 1 217 ? 73.805 -25.944 69.353 1.00 30.92 217 ALA C C 1
ATOM 5878 O O . ALA C 1 217 ? 73.783 -27.182 69.358 1.00 30.26 217 ALA C O 1
ATOM 5880 N N . TYR C 1 218 ? 72.807 -25.196 68.884 1.00 30.88 218 TYR C N 1
ATOM 5881 C CA . TYR C 1 218 ? 71.560 -25.763 68.361 1.00 31.75 218 TYR C CA 1
ATOM 5882 C C . TYR C 1 218 ? 71.552 -25.898 66.838 1.00 32.31 218 TYR C C 1
ATOM 5883 O O . TYR C 1 218 ? 70.696 -26.598 66.293 1.00 32.27 218 TYR C O 1
ATOM 5892 N N . ALA C 1 219 ? 72.473 -25.208 66.155 1.00 32.05 219 ALA C N 1
ATOM 5893 C CA . ALA C 1 219 ? 72.424 -25.076 64.694 1.00 32.15 219 ALA C CA 1
ATOM 5894 C C . ALA C 1 219 ? 73.193 -26.142 63.923 1.00 32.07 219 ALA C C 1
ATOM 5895 O O . ALA C 1 219 ? 73.242 -26.085 62.699 1.00 32.63 219 ALA C O 1
ATOM 5897 N N . GLY C 1 220 ? 73.790 -27.110 64.611 1.00 33.04 220 GLY C N 1
ATOM 5898 C CA . GLY C 1 220 ? 74.420 -28.252 63.930 1.00 33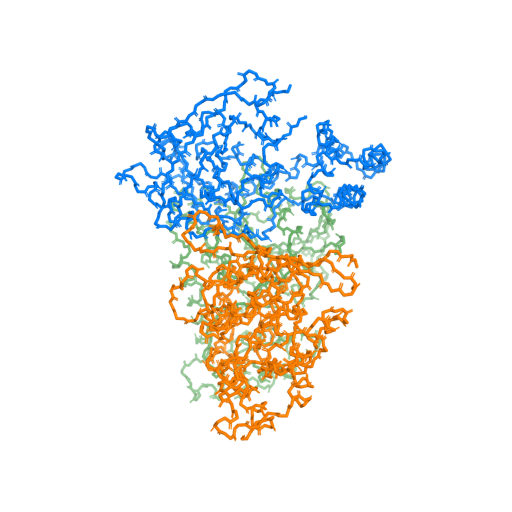.38 220 GLY C CA 1
ATOM 5899 C C . GLY C 1 220 ? 75.474 -27.857 62.920 1.00 33.67 220 GLY C C 1
ATOM 5900 O O . GLY C 1 220 ? 76.441 -27.187 63.277 1.00 33.96 220 GLY C O 1
ATOM 5901 N N . GLU C 1 221 ? 75.296 -28.267 61.662 1.00 33.99 221 GLU C N 1
ATOM 5902 C CA . GLU C 1 221 ? 76.285 -28.003 60.609 1.00 34.59 221 GLU C CA 1
ATOM 5903 C C . GLU C 1 221 ? 76.380 -26.535 60.185 1.00 34.15 221 GLU C C 1
ATOM 5904 O O . GLU C 1 221 ? 77.404 -26.097 59.645 1.00 33.27 221 GLU C O 1
ATOM 5910 N N . ALA C 1 222 ? 75.305 -25.785 60.382 1.00 33.26 222 ALA C N 1
ATOM 5911 C CA . ALA C 1 222 ? 75.264 -24.406 59.899 1.00 33.65 222 ALA C CA 1
ATOM 5912 C C . ALA C 1 222 ? 76.441 -23.598 60.440 1.00 33.29 222 ALA C C 1
ATOM 5913 O O . ALA C 1 222 ? 76.980 -22.747 59.741 1.00 32.64 222 ALA C O 1
ATOM 5915 N N . SER C 1 223 ? 76.811 -23.882 61.689 1.00 33.79 223 SER C N 1
ATOM 5916 C CA . SER C 1 223 ? 77.900 -23.226 62.409 1.00 34.43 223 SER C CA 1
ATOM 5917 C C . SER C 1 223 ? 79.167 -23.067 61.580 1.00 34.52 223 SER C C 1
ATOM 5918 O O . SER C 1 223 ? 79.824 -22.024 61.649 1.00 36.20 223 SER C O 1
ATOM 5921 N N . GLN C 1 224 ? 79.493 -24.077 60.777 1.00 33.80 224 GLN C N 1
ATOM 5922 C CA . GLN C 1 224 ? 80.688 -24.038 59.938 1.00 33.48 224 GLN C CA 1
ATOM 5923 C C . GLN C 1 224 ? 80.487 -23.328 58.588 1.00 32.86 224 GLN C C 1
ATOM 5924 O O . GLN C 1 224 ? 81.426 -23.250 57.795 1.00 32.03 224 GLN C O 1
ATOM 5930 N N . HIS C 1 225 ? 79.284 -22.819 58.328 1.00 31.48 225 HIS C N 1
ATOM 5931 C CA . HIS C 1 225 ? 79.037 -21.972 57.145 1.00 31.05 225 HIS C CA 1
ATOM 5932 C C . HIS C 1 225 ? 78.904 -20.481 57.535 1.00 29.75 225 HIS C C 1
ATOM 5933 O O . HIS C 1 225 ? 78.618 -19.633 56.685 1.00 29.07 225 HIS C O 1
ATOM 5940 N N . LEU C 1 226 ? 79.120 -20.179 58.811 1.00 28.66 226 LEU C N 1
ATOM 5941 C CA . LEU C 1 226 ? 78.921 -18.834 59.350 1.00 27.73 226 LEU C CA 1
ATOM 5942 C C . LEU C 1 226 ? 79.942 -17.840 58.834 1.00 26.19 226 LEU C C 1
ATOM 5943 O O . LEU C 1 226 ? 79.634 -16.716 58.492 1.00 24.31 226 LEU C O 1
ATOM 5948 N N . ASP C 1 227 ? 81.187 -18.267 58.805 1.00 25.03 227 ASP C N 1
ATOM 5949 C CA . ASP C 1 227 ? 82.252 -17.416 58.349 1.00 24.79 227 ASP C CA 1
ATOM 5950 C C . ASP C 1 227 ? 82.046 -16.865 56.959 1.00 23.57 227 ASP C C 1
ATOM 5951 O O . ASP C 1 227 ? 82.210 -15.666 56.734 1.00 22.56 227 ASP C O 1
ATOM 5956 N N . ALA C 1 228 ? 81.718 -17.733 56.014 1.00 22.58 228 ALA C N 1
ATOM 5957 C CA . ALA C 1 228 ? 81.560 -17.285 54.640 1.00 21.95 228 ALA C CA 1
ATOM 5958 C C . ALA C 1 228 ? 80.330 -16.381 54.493 1.00 20.45 228 ALA C C 1
ATOM 5959 O O . ALA C 1 228 ? 80.382 -15.422 53.725 1.00 20.03 228 ALA C O 1
ATOM 5961 N N . ALA C 1 229 ? 79.258 -16.663 55.241 1.00 20.35 229 ALA C N 1
ATOM 5962 C CA . ALA C 1 229 ? 78.068 -15.779 55.255 1.00 20.38 229 ALA C CA 1
ATOM 5963 C C . ALA C 1 229 ? 78.381 -14.356 55.769 1.00 20.65 229 ALA C C 1
ATOM 5964 O O . ALA C 1 229 ? 77.972 -13.356 55.180 1.00 20.92 229 ALA C O 1
ATOM 5966 N N . LEU C 1 230 ? 79.087 -14.262 56.884 1.00 20.49 230 LEU C N 1
ATOM 5967 C CA . LEU C 1 230 ? 79.488 -12.960 57.412 1.00 19.96 230 LEU C CA 1
ATOM 5968 C C . LEU C 1 230 ? 80.389 -12.208 56.444 1.00 18.73 230 LEU C C 1
ATOM 5969 O O . LEU C 1 230 ? 80.226 -11.002 56.281 1.00 17.44 230 LEU C O 1
ATOM 5974 N N . ALA C 1 231 ? 81.341 -12.902 55.815 1.00 18.06 231 ALA C N 1
ATOM 5975 C CA . ALA C 1 231 ? 82.225 -12.259 54.859 1.00 18.72 231 ALA C CA 1
ATOM 5976 C C . ALA C 1 231 ? 81.402 -11.661 53.704 1.00 18.24 231 ALA C C 1
ATOM 5977 O O . ALA C 1 231 ? 81.605 -10.501 53.338 1.00 18.57 231 ALA C O 1
ATOM 5979 N N . ARG C 1 232 ? 80.441 -12.419 53.175 1.00 18.14 232 ARG C N 1
ATOM 5980 C CA . ARG C 1 232 ? 79.574 -11.892 52.089 1.00 17.84 232 ARG C CA 1
ATOM 5981 C C . ARG C 1 232 ? 78.834 -10.649 52.563 1.00 16.80 232 ARG C C 1
ATOM 5982 O O . ARG C 1 232 ? 78.857 -9.612 51.905 1.00 16.46 232 ARG C O 1
ATOM 5990 N N . LEU C 1 233 ? 78.236 -10.743 53.747 1.00 17.30 233 LEU C N 1
ATOM 5991 C CA . LEU C 1 233 ? 77.406 -9.647 54.297 1.00 17.14 233 LEU C CA 1
ATOM 5992 C C . LEU C 1 233 ? 78.208 -8.391 54.575 1.00 17.21 233 LEU C C 1
ATOM 5993 O O . LEU C 1 233 ? 77.737 -7.269 54.385 1.00 16.79 233 LEU C O 1
ATOM 5998 N N . ARG C 1 234 ? 79.465 -8.567 54.974 1.00 17.61 234 ARG C N 1
ATOM 5999 C CA . ARG C 1 234 ? 80.306 -7.423 55.299 1.00 19.00 234 ARG C CA 1
ATOM 6000 C C . ARG C 1 234 ? 80.704 -6.658 54.036 1.00 19.76 234 ARG C C 1
ATOM 6001 O O . ARG C 1 234 ? 81.085 -5.488 54.111 1.00 20.22 234 ARG C O 1
ATOM 6009 N N . ASN C 1 235 ? 80.628 -7.340 52.888 1.00 20.63 235 ASN C N 1
ATOM 6010 C CA . ASN C 1 235 ? 80.832 -6.709 51.588 1.00 22.62 235 ASN C CA 1
ATOM 6011 C C . ASN C 1 235 ? 79.563 -6.066 50.995 1.00 24.07 235 ASN C C 1
ATOM 6012 O O . ASN C 1 235 ? 79.645 -5.321 50.010 1.00 25.33 235 ASN C O 1
ATOM 6017 N N . GLU C 1 236 ? 78.431 -6.341 51.605 1.00 25.03 236 GLU C N 1
ATOM 6018 C CA . GLU C 1 236 ? 77.109 -5.860 51.173 1.00 27.38 236 GLU C CA 1
ATOM 6019 C C . GLU C 1 236 ? 76.549 -4.717 52.037 1.00 28.57 236 GLU C C 1
ATOM 6020 O O . GLU C 1 236 ? 75.747 -3.925 51.532 1.00 29.18 236 GLU C O 1
ATOM 6026 N N . MET C 1 237 ? 76.931 -4.666 53.317 1.00 28.04 237 MET C N 1
ATOM 6027 C CA . MET C 1 237 ? 76.549 -3.598 54.265 1.00 29.72 237 MET C CA 1
ATOM 6028 C C . MET C 1 237 ? 77.650 -3.369 55.312 1.00 29.76 237 MET C C 1
ATOM 6029 O O . MET C 1 237 ? 78.486 -4.243 55.479 1.00 27.91 237 MET C O 1
ATOM 6034 N N . ASP C 1 238 ? 77.630 -2.243 56.046 1.00 31.59 238 ASP C N 1
ATOM 6035 C CA . ASP C 1 238 ? 78.518 -2.092 57.251 1.00 32.31 238 ASP C CA 1
ATOM 6036 C C . ASP C 1 238 ? 77.905 -2.637 58.551 1.00 33.09 238 ASP C C 1
ATOM 6037 O O . ASP C 1 238 ? 76.813 -2.205 58.949 1.00 35.30 238 ASP C O 1
ATOM 6042 N N . ASP C 1 239 ? 78.657 -3.543 59.190 1.00 31.64 239 ASP C N 1
ATOM 6043 C CA . ASP C 1 239 ? 78.341 -4.240 60.460 1.00 30.84 239 ASP C CA 1
ATOM 6044 C C . ASP C 1 239 ? 76.985 -4.936 60.386 1.00 30.03 239 ASP C C 1
ATOM 6045 O O . ASP C 1 239 ? 76.010 -4.499 60.989 1.00 27.95 239 ASP C O 1
ATOM 6050 N N . PRO C 1 240 ? 76.917 -6.014 59.609 1.00 29.29 240 PRO C N 1
ATOM 6051 C CA . PRO C 1 240 ? 75.682 -6.806 59.601 1.00 28.26 240 PRO C CA 1
ATOM 6052 C C . PRO C 1 240 ? 75.113 -7.154 60.977 1.00 26.93 240 PRO C C 1
ATOM 6053 O O . PRO C 1 240 ? 73.914 -7.127 61.154 1.00 25.53 240 PRO C O 1
ATOM 6057 N N . ALA C 1 241 ? 75.948 -7.514 61.948 1.00 24.92 241 ALA C N 1
ATOM 6058 C CA . ALA C 1 241 ? 75.443 -7.859 63.271 1.00 25.88 241 ALA C CA 1
ATOM 6059 C C . ALA C 1 241 ? 74.690 -6.673 63.911 1.00 25.11 241 ALA C C 1
ATOM 6060 O O . ALA C 1 241 ? 73.655 -6.857 64.562 1.00 25.70 241 ALA C O 1
ATOM 6062 N N . LEU C 1 242 ? 75.214 -5.474 63.704 1.00 25.05 242 LEU C N 1
ATOM 6063 C CA . LEU C 1 242 ? 74.616 -4.231 64.230 1.00 24.46 242 LEU C CA 1
ATOM 6064 C C . LEU C 1 242 ? 73.321 -3.929 63.491 1.00 23.84 242 LEU C C 1
ATOM 6065 O O . LEU C 1 242 ? 72.417 -3.390 64.093 1.00 22.69 242 LEU C O 1
ATOM 6070 N N . HIS C 1 243 ? 73.246 -4.247 62.190 1.00 24.20 243 HIS C N 1
ATOM 6071 C CA . HIS C 1 243 ? 71.980 -4.115 61.417 1.00 24.11 243 HIS C CA 1
ATOM 6072 C C . HIS C 1 243 ? 70.894 -4.992 62.021 1.00 24.15 243 HIS C C 1
ATOM 6073 O O . HIS C 1 243 ? 69.737 -4.607 62.086 1.00 22.76 243 HIS C O 1
ATOM 6080 N N . ILE C 1 244 ? 71.244 -6.196 62.476 1.00 22.52 244 ILE C N 1
ATOM 6081 C CA . ILE C 1 244 ? 70.289 -7.076 63.117 1.00 23.23 244 ILE C CA 1
ATOM 6082 C C . ILE C 1 244 ? 69.828 -6.506 64.447 1.00 24.01 244 ILE C C 1
ATOM 6083 O O . ILE C 1 244 ? 68.645 -6.445 64.709 1.00 22.76 244 ILE C O 1
ATOM 6088 N N . ALA C 1 245 ? 70.783 -6.123 65.311 1.00 23.24 245 ALA C N 1
ATOM 6089 C CA . ALA C 1 245 ? 70.453 -5.494 66.603 1.00 24.29 245 ALA C CA 1
ATOM 6090 C C . ALA C 1 245 ? 69.617 -4.247 66.370 1.00 23.64 245 ALA C C 1
ATOM 6091 O O . ALA C 1 245 ? 68.611 -4.021 67.087 1.00 25.93 245 ALA C O 1
ATOM 6093 N N . ASP C 1 246 ? 69.986 -3.462 65.367 1.00 24.26 246 ASP C N 1
ATOM 6094 C CA . ASP C 1 246 ? 69.289 -2.177 65.119 1.00 24.80 246 ASP C CA 1
ATOM 6095 C C . ASP C 1 246 ? 67.854 -2.396 64.650 1.00 24.80 246 ASP C C 1
ATOM 6096 O O . ASP C 1 246 ? 66.955 -1.675 65.086 1.00 24.88 246 ASP C O 1
ATOM 6101 N N . ALA C 1 247 ? 67.632 -3.375 63.756 1.00 23.36 247 ALA C N 1
ATOM 6102 C CA . ALA C 1 247 ? 66.284 -3.682 63.294 1.00 23.57 247 ALA C CA 1
ATOM 6103 C C . ALA C 1 247 ? 65.383 -4.172 64.420 1.00 23.69 247 ALA C C 1
ATOM 6104 O O . ALA C 1 247 ? 64.238 -3.803 64.493 1.00 23.30 247 ALA C O 1
ATOM 6106 N N . ARG C 1 248 ? 65.929 -4.976 65.325 1.00 23.43 248 ARG C N 1
ATOM 6107 C CA . ARG C 1 248 ? 65.152 -5.452 66.453 1.00 24.84 248 ARG C CA 1
ATOM 6108 C C . ARG C 1 248 ? 64.833 -4.263 67.405 1.00 24.90 248 ARG C C 1
ATOM 6109 O O . ARG C 1 248 ? 63.709 -4.130 67.853 1.00 24.30 248 ARG C O 1
ATOM 6117 N N . TYR C 1 249 ? 65.829 -3.412 67.684 1.00 25.76 249 TYR C N 1
ATOM 6118 C CA . TYR C 1 249 ? 65.598 -2.150 68.392 1.00 25.47 249 TYR C CA 1
ATOM 6119 C C . TYR C 1 249 ? 64.508 -1.272 67.776 1.00 23.84 249 TYR C C 1
ATOM 6120 O O . TYR C 1 249 ? 63.572 -0.819 68.493 1.00 24.98 249 TYR C O 1
ATOM 6129 N N . GLN C 1 250 ? 64.608 -1.074 66.457 1.00 23.24 250 GLN C N 1
ATOM 6130 C CA . GLN C 1 250 ? 63.603 -0.346 65.659 1.00 23.72 250 GLN C CA 1
ATOM 6131 C C . GLN C 1 250 ? 62.183 -0.917 65.876 1.00 23.22 250 GLN C C 1
ATOM 6132 O O . GLN C 1 250 ? 61.236 -0.148 66.039 1.00 21.21 250 GLN C O 1
ATOM 6138 N N . CYS C 1 251 ? 62.051 -2.229 65.751 1.00 23.00 251 CYS C N 1
ATOM 6139 C CA . CYS C 1 251 ? 60.774 -2.913 65.894 1.00 22.60 251 CYS C CA 1
ATOM 6140 C C . CYS C 1 251 ? 60.151 -2.582 67.258 1.00 22.13 251 CYS C C 1
ATOM 6141 O O . CYS C 1 251 ? 58.979 -2.182 67.348 1.00 21.02 251 CYS C O 1
ATOM 6144 N N . ILE C 1 252 ? 60.926 -2.808 68.317 1.00 22.08 252 ILE C N 1
ATOM 6145 C CA . ILE C 1 252 ? 60.433 -2.530 69.697 1.00 22.33 252 ILE C CA 1
ATOM 6146 C C . ILE C 1 252 ? 60.121 -1.060 69.929 1.00 20.73 252 ILE C C 1
ATOM 6147 O O . ILE C 1 252 ? 59.061 -0.733 70.463 1.00 20.72 252 ILE C O 1
ATOM 6152 N N . ALA C 1 253 ? 61.015 -0.175 69.484 1.00 20.55 253 ALA C N 1
ATOM 6153 C CA . ALA C 1 253 ? 60.856 1.271 69.608 1.00 20.63 253 ALA C CA 1
ATOM 6154 C C . ALA C 1 253 ? 59.563 1.715 68.895 1.00 20.51 253 ALA C C 1
ATOM 6155 O O . ALA C 1 253 ? 58.772 2.507 69.434 1.00 20.00 253 ALA C O 1
ATOM 6157 N N . ALA C 1 254 ? 59.351 1.147 67.706 1.00 19.94 254 ALA C N 1
ATOM 6158 C CA . ALA C 1 254 ? 58.143 1.457 66.908 1.00 20.21 254 ALA C CA 1
ATOM 6159 C C . ALA C 1 254 ? 56.841 1.009 67.622 1.00 20.08 254 ALA C C 1
ATOM 6160 O O . ALA C 1 254 ? 55.850 1.756 67.654 1.00 20.80 254 ALA C O 1
ATOM 6162 N N . ILE C 1 255 ? 56.860 -0.172 68.210 1.00 20.49 255 ILE C N 1
ATOM 6163 C CA . ILE C 1 255 ? 55.732 -0.686 68.953 1.00 20.57 255 ILE C CA 1
ATOM 6164 C C . ILE C 1 255 ? 55.467 0.248 70.142 1.00 19.78 255 ILE C C 1
ATOM 6165 O O . ILE C 1 255 ? 54.337 0.691 70.372 1.00 19.19 255 ILE C O 1
ATOM 6170 N N . CYS C 1 256 ? 56.535 0.584 70.889 1.00 20.18 256 CYS C N 1
ATOM 6171 C CA . CYS C 1 256 ? 56.377 1.506 71.997 1.00 21.89 256 CYS C CA 1
ATOM 6172 C C . CYS C 1 256 ? 55.854 2.903 71.576 1.00 21.52 256 CYS C C 1
ATOM 6173 O O . CYS C 1 256 ? 55.035 3.444 72.282 1.00 23.52 256 CYS C O 1
ATOM 6176 N N . ASP C 1 257 ? 56.366 3.449 70.467 1.00 22.89 257 ASP C N 1
ATOM 6177 C CA . ASP C 1 257 ? 55.922 4.705 69.779 1.00 22.40 257 ASP C CA 1
ATOM 6178 C C . ASP C 1 257 ? 54.420 4.689 69.499 1.00 23.18 257 ASP C C 1
ATOM 6179 O O . ASP C 1 257 ? 53.713 5.670 69.708 1.00 23.28 257 ASP C O 1
ATOM 6184 N N . VAL C 1 258 ? 53.951 3.569 68.963 1.00 24.14 258 VAL C N 1
ATOM 6185 C CA . VAL C 1 258 ? 52.568 3.474 68.493 1.00 25.09 258 VAL C CA 1
ATOM 6186 C C . VAL C 1 258 ? 51.635 3.102 69.650 1.00 25.07 258 VAL C C 1
ATOM 6187 O O . VAL C 1 258 ? 50.502 3.636 69.732 1.00 27.03 258 VAL C O 1
ATOM 6191 N N . VAL C 1 259 ? 52.063 2.227 70.562 1.00 26.67 259 VAL C N 1
ATOM 6192 C CA . VAL C 1 259 ? 51.169 1.674 71.565 1.00 27.47 259 VAL C CA 1
ATOM 6193 C C . VAL C 1 259 ? 51.206 2.273 72.922 1.00 28.88 259 VAL C C 1
ATOM 6194 O O . VAL C 1 259 ? 50.285 1.992 73.693 1.00 28.81 259 VAL C O 1
ATOM 6198 N N . SER C 1 260 ? 52.184 3.119 73.258 1.00 30.87 260 SER C N 1
ATOM 6199 C CA . SER C 1 260 ? 52.287 3.567 74.674 1.00 31.84 260 SER C CA 1
ATOM 6200 C C . SER C 1 260 ? 52.338 5.105 74.976 1.00 33.72 260 SER C C 1
ATOM 6201 O O . SER C 1 260 ? 52.817 5.873 74.177 1.00 34.92 260 SER C O 1
ATOM 6204 N N . ASN C 1 261 ? 51.815 5.517 76.143 1.00 35.36 261 ASN C N 1
ATOM 6205 C CA . ASN C 1 261 ? 51.790 6.935 76.589 1.00 35.22 261 ASN C CA 1
ATOM 6206 C C . ASN C 1 261 ? 51.307 7.082 78.037 1.00 35.58 261 ASN C C 1
ATOM 6207 O O . ASN C 1 261 ? 51.158 8.234 78.526 1.00 37.04 261 ASN C O 1
#

Radius of gyration: 30.3 Å; Cα contacts (8 Å, |Δi|>4): 1535; chains: 3; bounding box: 85×56×84 Å

CATH classification: 3.40.50.300 (+1 more: 1.10.287.1770)